Protein 4XI0 (pdb70)

Structure (mmCIF, N/CA/C/O backbone):
data_4XI0
#
_entry.id   4XI0
#
_cell.length_a   151.087
_cell.length_b   151.087
_cell.length_c   204.903
_cell.angle_alpha   90.000
_cell.angle_beta   90.000
_cell.angle_gamma   90.000
#
_symmetry.space_group_name_H-M   'I 4'
#
loop_
_atom_site.group_PDB
_atom_site.id
_atom_site.type_symbol
_atom_site.label_atom_id
_atom_site.label_alt_id
_atom_site.label_comp_id
_atom_site.label_asym_id
_atom_site.label_entity_id
_atom_site.label_seq_id
_atom_site.pdbx_PDB_ins_code
_atom_site.Cartn_x
_atom_site.Cartn_y
_atom_site.Cartn_z
_atom_site.occupancy
_atom_site.B_iso_or_equiv
_atom_site.auth_seq_id
_atom_site.auth_comp_id
_atom_site.auth_asym_id
_atom_site.auth_atom_id
_atom_site.pdbx_PDB_model_num
ATOM 1 N N . ALA A 1 2 ? 48.223 21.702 67.584 1.00 85.79 38 ALA A N 1
ATOM 2 C CA . ALA A 1 2 ? 48.039 22.267 66.228 1.00 86.26 38 ALA A CA 1
ATOM 3 C C . ALA A 1 2 ? 47.009 23.379 66.373 1.00 84.70 38 ALA A C 1
ATOM 4 O O . ALA A 1 2 ? 45.997 23.170 67.020 1.00 84.18 38 ALA A O 1
ATOM 6 N N . MET A 1 3 ? 47.260 24.556 65.786 1.00 83.92 39 MET A N 1
ATOM 7 C CA . MET A 1 3 ? 46.387 25.689 66.016 1.00 81.99 39 MET A CA 1
ATOM 8 C C . MET A 1 3 ? 45.150 25.610 65.130 1.00 81.38 39 MET A C 1
ATOM 9 O O . MET A 1 3 ? 44.006 25.766 65.594 1.00 81.33 39 MET A O 1
ATOM 14 N N . GLY A 1 4 ? 45.323 25.384 63.854 1.00 80.64 40 GLY A N 1
ATOM 15 C CA . GLY A 1 4 ? 44.118 25.333 63.054 1.00 79.61 40 GLY A CA 1
ATOM 16 C C . GLY A 1 4 ? 43.806 26.642 62.368 1.00 77.99 40 GLY A C 1
ATOM 17 O O . GLY A 1 4 ? 44.002 27.736 62.901 1.00 76.11 40 GLY A O 1
ATOM 18 N N . ASP A 1 5 ? 43.331 26.479 61.149 1.00 77.47 41 ASP A N 1
ATOM 19 C CA . ASP A 1 5 ? 43.455 27.519 60.162 1.00 77.85 41 ASP A CA 1
ATOM 20 C C . ASP A 1 5 ? 42.485 28.648 60.401 1.00 74.95 41 ASP A C 1
ATOM 21 O O . ASP A 1 5 ? 42.803 29.827 60.148 1.00 73.92 41 ASP A O 1
ATOM 26 N N . LYS A 1 6 ? 41.306 28.281 60.882 1.00 72.85 42 LYS A N 1
ATOM 27 C CA . LYS A 1 6 ? 40.302 29.280 61.240 1.00 71.48 42 LYS A CA 1
ATOM 28 C C . LYS A 1 6 ? 40.817 30.210 62.355 1.00 68.27 42 LYS A C 1
ATOM 29 O O . LYS A 1 6 ? 40.756 31.451 62.240 1.00 67.64 42 LYS A O 1
ATOM 35 N N . ALA A 1 7 ? 41.344 29.618 63.424 1.00 65.47 43 ALA A N 1
ATOM 36 C CA . ALA A 1 7 ? 42.015 30.421 64.439 1.00 63.16 43 ALA A CA 1
ATOM 37 C C . ALA A 1 7 ? 43.096 31.337 63.861 1.00 61.98 43 ALA A C 1
ATOM 38 O O . ALA A 1 7 ? 43.088 32.529 64.169 1.00 60.21 43 ALA A O 1
ATOM 40 N N . LYS A 1 8 ? 43.984 30.822 63.008 1.00 62.16 44 LYS A N 1
ATOM 41 C CA . LYS A 1 8 ? 45.085 31.639 62.511 1.00 63.23 44 LYS A CA 1
ATOM 42 C C . LYS A 1 8 ? 44.498 32.835 61.787 1.00 62.78 44 LYS A C 1
ATOM 43 O O . LYS A 1 8 ? 44.925 33.992 61.971 1.00 62.44 44 LYS A O 1
ATOM 49 N N . LEU A 1 9 ? 43.462 32.562 61.018 1.00 63.00 45 LEU A N 1
ATOM 50 C CA . LEU A 1 9 ? 42.763 33.598 60.285 1.00 63.49 45 LEU A CA 1
ATOM 51 C C . LEU A 1 9 ? 42.137 34.658 61.142 1.00 62.07 45 LEU A C 1
ATOM 52 O O . LEU A 1 9 ? 42.407 35.856 60.979 1.00 62.43 45 LEU A O 1
ATOM 57 N N . TYR A 1 10 ? 41.235 34.249 62.017 1.00 60.77 46 TYR A N 1
ATOM 58 C CA . TYR A 1 10 ? 40.587 35.227 62.872 1.00 59.92 46 TYR A CA 1
ATOM 59 C C . TYR A 1 10 ? 41.563 35.934 63.803 1.00 58.78 46 TYR A C 1
ATOM 60 O O . TYR A 1 10 ? 41.343 37.091 64.196 1.00 57.13 46 TYR A O 1
ATOM 69 N N . ARG A 1 11 ? 42.658 35.257 64.149 1.00 59.25 47 ARG A N 1
ATOM 70 C CA . ARG A 1 11 ? 43.675 35.922 64.959 1.00 59.54 47 ARG A CA 1
ATOM 71 C C . ARG A 1 11 ? 44.291 37.019 64.163 1.00 60.79 47 ARG A C 1
ATOM 72 O O . ARG A 1 11 ? 44.396 38.124 64.643 1.00 59.36 47 ARG A O 1
ATOM 80 N N . ASN A 1 12 ? 44.634 36.693 62.924 1.00 64.01 48 ASN A N 1
ATOM 81 C CA . ASN A 1 12 ? 45.185 37.662 61.986 1.00 67.06 48 ASN A CA 1
ATOM 82 C C . ASN A 1 12 ? 44.296 38.892 61.797 1.00 66.74 48 ASN A C 1
ATOM 83 O O . ASN A 1 12 ? 44.759 40.021 61.959 1.00 66.58 48 ASN A O 1
ATOM 88 N N . ILE A 1 13 ? 43.033 38.668 61.448 1.00 66.93 49 ILE A N 1
ATOM 89 C CA . ILE A 1 13 ? 42.129 39.789 61.241 1.00 67.17 49 ILE A CA 1
ATOM 90 C C . ILE A 1 13 ? 41.987 40.579 62.506 1.00 66.94 49 ILE A C 1
ATOM 91 O O . ILE A 1 13 ? 41.919 41.805 62.450 1.00 67.13 49 ILE A O 1
ATOM 96 N N . SER A 1 14 ? 41.953 39.900 63.642 1.00 67.25 50 SER A N 1
ATOM 97 C CA . SER A 1 14 ? 41.804 40.599 64.906 1.00 68.01 50 SER A CA 1
ATOM 98 C C . SER A 1 14 ? 42.931 41.553 65.111 1.00 69.81 50 SER A C 1
ATOM 99 O O . SER A 1 14 ? 42.743 42.654 65.543 1.00 69.06 50 SER A O 1
ATOM 102 N N . GLN A 1 15 ? 44.128 41.088 64.823 1.00 73.10 51 GLN A N 1
ATOM 103 C CA . GLN A 1 15 ? 45.286 41.890 65.038 1.00 75.93 51 GLN A CA 1
ATOM 104 C C . GLN A 1 15 ? 45.253 43.146 64.199 1.00 79.11 51 GLN A C 1
ATOM 105 O O . GLN A 1 15 ? 45.481 44.231 64.750 1.00 79.24 51 GLN A O 1
ATOM 111 N N . ARG A 1 16 ? 44.964 43.005 62.900 1.00 82.97 52 ARG A N 1
ATOM 112 C CA . ARG A 1 16 ? 44.720 44.145 62.048 1.00 86.74 52 ARG A CA 1
ATOM 113 C C . ARG A 1 16 ? 43.764 45.133 62.659 1.00 86.74 52 ARG A C 1
ATOM 114 O O . ARG A 1 16 ? 44.103 46.304 62.813 1.00 87.77 52 ARG A O 1
ATOM 122 N N . CYS A 1 17 ? 42.576 44.704 63.031 1.00 86.72 53 CYS A N 1
ATOM 123 C CA . CYS A 1 17 ? 41.645 45.657 63.622 1.00 86.99 53 CYS A CA 1
ATOM 124 C C . CYS A 1 17 ? 42.216 46.403 64.842 1.00 88.29 53 CYS A C 1
ATOM 125 O O . CYS A 1 17 ? 42.020 47.592 64.955 1.00 88.33 53 CYS A O 1
ATOM 128 N N . LEU A 1 18 ? 42.900 45.704 65.752 1.00 90.52 54 LEU A N 1
ATOM 129 C CA . LEU A 1 18 ? 43.486 46.338 66.944 1.00 92.07 54 LEU A CA 1
ATOM 130 C C . LEU A 1 18 ? 44.610 47.320 66.561 1.00 96.59 54 LEU A C 1
ATOM 131 O O . LEU A 1 18 ? 44.739 48.371 67.199 1.00 96.45 54 LEU A O 1
ATOM 136 N N . ARG A 1 19 ? 45.403 46.989 65.535 1.00 101.82 55 ARG A N 1
ATOM 137 C CA . ARG A 1 19 ? 46.476 47.881 65.072 1.00 107.20 55 ARG A CA 1
ATOM 138 C C . ARG A 1 19 ? 45.953 49.161 64.431 1.00 108.78 55 ARG A C 1
ATOM 139 O O . ARG A 1 19 ? 46.416 50.238 64.793 1.00 109.48 55 ARG A O 1
ATOM 147 N N . ARG A 1 20 ? 45.012 49.040 63.486 1.00 110.43 56 ARG A N 1
ATOM 148 C CA . ARG A 1 20 ? 44.231 50.192 62.982 1.00 111.82 56 ARG A CA 1
ATOM 149 C C . ARG A 1 20 ? 43.293 50.845 64.060 1.00 109.29 56 ARG A C 1
ATOM 150 O O . ARG A 1 20 ? 42.417 51.634 63.731 1.00 109.31 56 ARG A O 1
ATOM 158 N N . GLY A 1 21 ? 43.479 50.515 65.338 1.00 106.76 57 GLY A N 1
ATOM 159 C CA . GLY A 1 21 ? 42.749 51.149 66.423 1.00 104.80 57 GLY A CA 1
ATOM 160 C C . GLY A 1 21 ? 41.224 51.137 66.407 1.00 103.58 57 GLY A C 1
ATOM 161 O O . GLY A 1 21 ? 40.618 52.079 66.912 1.00 103.59 57 GLY A O 1
ATOM 162 N N . SER A 1 22 ? 40.586 50.083 65.874 1.00 102.26 58 SER A N 1
ATOM 163 C CA . SER A 1 22 ? 39.105 49.879 66.023 1.00 100.87 58 SER A CA 1
ATOM 164 C C . SER A 1 22 ? 38.741 48.581 66.783 1.00 98.32 58 SER A C 1
ATOM 165 O O . SER A 1 22 ? 38.433 47.549 66.205 1.00 97.36 58 SER A O 1
ATOM 168 N N . PRO A 1 23 ? 38.802 48.659 68.105 1.00 96.15 59 PRO A N 1
ATOM 169 C CA . PRO A 1 23 ? 38.437 47.620 69.014 1.00 95.07 59 PRO A CA 1
ATOM 170 C C . PRO A 1 23 ? 37.105 47.019 68.767 1.00 95.49 59 PRO A C 1
ATOM 171 O O . PRO A 1 23 ? 36.977 45.818 68.851 1.00 95.20 59 PRO A O 1
ATOM 175 N N . GLU A 1 24 ? 36.104 47.836 68.493 1.00 96.75 60 GLU A N 1
ATOM 176 C CA . GLU A 1 24 ? 34.746 47.315 68.409 1.00 97.76 60 GLU A CA 1
ATOM 177 C C . GLU A 1 24 ? 34.604 46.243 67.350 1.00 95.90 60 GLU A C 1
ATOM 178 O O . GLU A 1 24 ? 33.841 45.300 67.512 1.00 94.81 60 GLU A O 1
ATOM 184 N N . GLU A 1 25 ? 35.351 46.403 66.267 1.00 94.57 61 GLU A N 1
ATOM 185 C CA . GLU A 1 25 ? 35.348 45.435 65.180 1.00 94.04 61 GLU A CA 1
ATOM 186 C C . GLU A 1 25 ? 36.167 44.213 65.551 1.00 88.56 61 GLU A C 1
ATOM 187 O O . GLU A 1 25 ? 35.853 43.108 65.132 1.00 88.08 61 GLU A O 1
ATOM 193 N N . ALA A 1 26 ? 37.255 44.420 66.283 1.00 82.52 62 ALA A N 1
ATOM 194 C CA . ALA A 1 26 ? 38.151 43.341 66.601 1.00 77.99 62 ALA A CA 1
ATOM 195 C C . ALA A 1 26 ? 37.420 42.339 67.462 1.00 74.54 62 ALA A C 1
ATOM 196 O O . ALA A 1 26 ? 37.523 41.141 67.293 1.00 73.69 62 ALA A O 1
ATOM 198 N N . LEU A 1 27 ? 36.654 42.835 68.395 1.00 71.23 63 LEU A N 1
ATOM 199 C CA . LEU A 1 27 ? 35.851 41.975 69.207 1.00 69.59 63 LEU A CA 1
ATOM 200 C C . LEU A 1 27 ? 35.094 40.930 68.468 1.00 69.73 63 LEU A C 1
ATOM 201 O O . LEU A 1 27 ? 35.009 39.817 68.887 1.00 69.66 63 LEU A O 1
ATOM 206 N N . ARG A 1 28 ? 34.477 41.299 67.372 1.00 70.63 64 ARG A N 1
ATOM 207 C CA . ARG A 1 28 ? 33.656 40.356 66.631 1.00 71.63 64 ARG A CA 1
ATOM 208 C C . ARG A 1 28 ? 34.526 39.183 66.154 1.00 68.91 64 ARG A C 1
ATOM 209 O O . ARG A 1 28 ? 34.099 38.033 66.184 1.00 68.39 64 ARG A O 1
ATOM 217 N N . TYR A 1 29 ? 35.758 39.474 65.758 1.00 66.47 65 TYR A N 1
ATOM 218 C CA . TYR A 1 29 ? 36.653 38.441 65.311 1.00 65.54 65 TYR A CA 1
ATOM 219 C C . TYR A 1 29 ? 37.323 37.667 66.472 1.00 64.24 65 TYR A C 1
ATOM 220 O O . TYR A 1 29 ? 37.692 36.509 66.318 1.00 64.03 65 TYR A O 1
ATOM 229 N N . LEU A 1 30 ? 37.538 38.305 67.612 1.00 62.48 66 LEU A N 1
ATOM 230 C CA . LEU A 1 30 ? 38.122 37.614 68.718 1.00 60.98 66 LEU A CA 1
ATOM 231 C C . LEU A 1 30 ? 37.125 36.577 69.132 1.00 62.26 66 LEU A C 1
ATOM 232 O O . LEU A 1 30 ? 37.494 35.442 69.344 1.00 62.33 66 LEU A O 1
ATOM 237 N N . LYS A 1 31 ? 35.848 36.929 69.206 1.00 63.90 67 LYS A N 1
ATOM 238 C CA . LYS A 1 31 ? 34.794 35.938 69.494 1.00 65.82 67 LYS A CA 1
ATOM 239 C C . LYS A 1 31 ? 34.969 34.725 68.667 1.00 64.48 67 LYS A C 1
ATOM 240 O O . LYS A 1 31 ? 34.794 33.659 69.147 1.00 64.74 67 LYS A O 1
ATOM 246 N N . GLU A 1 32 ? 35.303 34.886 67.406 1.00 63.59 68 GLU A N 1
ATOM 247 C CA . GLU A 1 32 ? 35.377 33.769 66.526 1.00 63.25 68 GLU A CA 1
ATOM 248 C C . GLU A 1 32 ? 36.587 32.958 66.779 1.00 61.99 68 GLU A C 1
ATOM 249 O O . GLU A 1 32 ? 36.520 31.757 66.752 1.00 61.91 68 GLU A O 1
ATOM 255 N N . TRP A 1 33 ? 37.712 33.614 67.008 1.00 60.52 69 TRP A N 1
ATOM 256 C CA . TRP A 1 33 ? 38.925 32.924 67.403 1.00 60.05 69 TRP A CA 1
ATOM 257 C C . TRP A 1 33 ? 38.662 32.097 68.639 1.00 60.64 69 TRP A C 1
ATOM 258 O O . TRP A 1 33 ? 39.028 30.932 68.710 1.00 60.07 69 TRP A O 1
ATOM 269 N N . ALA A 1 34 ? 38.003 32.700 69.615 1.00 61.75 70 ALA A N 1
ATOM 270 C CA . ALA A 1 34 ? 37.572 31.929 70.790 1.00 63.34 70 ALA A CA 1
ATOM 271 C C . ALA A 1 34 ? 36.665 30.754 70.401 1.00 65.90 70 ALA A C 1
ATOM 272 O O . ALA A 1 34 ? 36.828 29.654 70.919 1.00 66.06 70 ALA A O 1
ATOM 274 N N . ARG A 1 35 ? 35.715 30.956 69.501 1.00 69.23 71 ARG A N 1
ATOM 275 C CA . ARG A 1 35 ? 34.837 29.841 69.172 1.00 72.87 71 ARG A CA 1
ATOM 276 C C . ARG A 1 35 ? 35.655 28.637 68.746 1.00 75.03 71 ARG A C 1
ATOM 277 O O . ARG A 1 35 ? 35.347 27.530 69.143 1.00 75.52 71 ARG A O 1
ATOM 285 N N . HIS A 1 36 ? 36.707 28.867 67.970 1.00 77.30 72 HIS A N 1
ATOM 286 C CA . HIS A 1 36 ? 37.434 27.800 67.340 1.00 80.02 72 HIS A CA 1
ATOM 287 C C . HIS A 1 36 ? 38.655 27.284 68.105 1.00 82.17 72 HIS A C 1
ATOM 288 O O . HIS A 1 36 ? 39.135 26.203 67.821 1.00 83.79 72 HIS A O 1
ATOM 295 N N . GLU A 1 37 ? 39.194 28.059 69.026 1.00 83.77 73 GLU A N 1
ATOM 296 C CA . GLU A 1 37 ? 40.143 27.537 69.988 1.00 85.87 73 GLU A CA 1
ATOM 297 C C . GLU A 1 37 ? 39.548 27.800 71.374 1.00 86.66 73 GLU A C 1
ATOM 298 O O . GLU A 1 37 ? 39.991 28.665 72.151 1.00 85.44 73 GLU A O 1
ATOM 304 N N . LYS A 1 38 ? 38.500 27.055 71.661 1.00 89.45 74 LYS A N 1
ATOM 305 C CA . LYS A 1 38 ? 37.831 27.163 72.940 1.00 91.97 74 LYS A CA 1
ATOM 306 C C . LYS A 1 38 ? 38.835 26.602 73.923 1.00 90.06 74 LYS A C 1
ATOM 307 O O . LYS A 1 38 ? 39.646 25.780 73.535 1.00 91.04 74 LYS A O 1
ATOM 313 N N . ASN A 1 39 ? 38.870 27.099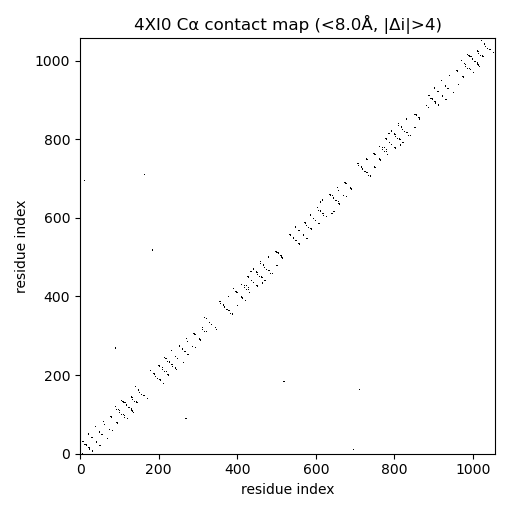 75.148 1.00 87.26 75 ASN A N 1
ATOM 314 C CA . ASN A 1 39 ? 39.946 26.713 76.076 1.00 86.24 75 ASN A CA 1
ATOM 315 C C . ASN A 1 39 ? 41.345 27.352 75.881 1.00 82.29 75 ASN A C 1
ATOM 316 O O . ASN A 1 39 ? 42.190 27.185 76.722 1.00 82.60 75 ASN A O 1
ATOM 321 N N . ASP A 1 40 ? 41.589 28.094 74.807 1.00 77.82 76 ASP A N 1
ATOM 322 C CA . ASP A 1 40 ? 42.821 28.888 74.669 1.00 74.20 76 ASP A CA 1
ATOM 323 C C . ASP A 1 40 ? 42.530 30.210 75.342 1.00 69.24 76 ASP A C 1
ATOM 324 O O . ASP A 1 40 ? 41.463 30.799 75.136 1.00 69.05 76 ASP A O 1
ATOM 329 N N . PRO A 1 41 ? 43.427 30.657 76.200 1.00 63.94 77 PRO A N 1
ATOM 330 C CA . PRO A 1 41 ? 43.161 31.868 76.908 1.00 60.36 77 PRO A CA 1
ATOM 331 C C . PRO A 1 41 ? 43.503 33.090 76.145 1.00 58.29 77 PRO A C 1
ATOM 332 O O . PRO A 1 41 ? 42.982 34.145 76.498 1.00 58.14 77 PRO A O 1
ATOM 336 N N . GLU A 1 42 ? 44.369 33.012 75.128 1.00 55.78 78 GLU A N 1
ATOM 337 C CA . GLU A 1 42 ? 44.783 34.271 74.476 1.00 53.43 78 GLU A CA 1
ATOM 338 C C . GLU A 1 42 ? 43.606 35.152 73.877 1.00 51.68 78 GLU A C 1
ATOM 339 O O . GLU A 1 42 ? 43.509 36.354 74.125 1.00 50.99 78 GLU A O 1
ATOM 345 N N . PRO A 1 43 ? 42.693 34.544 73.121 1.00 50.50 79 PRO A N 1
ATOM 346 C CA . PRO A 1 43 ? 41.613 35.330 72.574 1.00 49.15 79 PRO A CA 1
ATOM 347 C C . PRO A 1 43 ? 40.857 36.004 73.677 1.00 48.16 79 PRO A C 1
ATOM 348 O O . PRO A 1 43 ? 40.558 37.212 73.596 1.00 48.59 79 PRO A O 1
ATOM 352 N N . LEU A 1 44 ? 40.517 35.233 74.697 1.00 46.80 80 LEU A N 1
ATOM 353 C CA . LEU A 1 44 ? 39.800 35.845 75.822 1.00 45.66 80 LEU A CA 1
ATOM 354 C C . LEU A 1 44 ? 40.608 37.035 76.380 1.00 44.52 80 LEU A C 1
ATOM 355 O O . LEU A 1 44 ? 40.091 38.114 76.656 1.00 43.96 80 LEU A O 1
ATOM 360 N N . TYR A 1 45 ? 41.905 36.859 76.486 1.00 44.07 81 TYR A N 1
ATOM 361 C CA . TYR A 1 45 ? 42.735 37.898 77.042 1.00 43.40 81 TYR A CA 1
ATOM 362 C C . TYR A 1 45 ? 42.615 39.102 76.163 1.00 44.07 81 TYR A C 1
ATOM 363 O O . TYR A 1 45 ? 42.418 40.215 76.640 1.00 44.18 81 TYR A O 1
ATOM 372 N N . GLN A 1 46 ? 42.693 38.899 74.865 1.00 45.73 82 GLN A N 1
ATOM 373 C CA . GLN A 1 46 ? 42.599 40.056 73.959 1.00 47.17 82 GLN A CA 1
ATOM 374 C C . GLN A 1 46 ? 41.179 40.701 74.044 1.00 47.85 82 GLN A C 1
ATOM 375 O O . GLN A 1 46 ? 41.053 41.960 74.097 1.00 47.88 82 GLN A O 1
ATOM 381 N N . MET A 1 47 ? 40.122 39.878 74.111 1.00 48.54 83 MET A N 1
ATOM 382 C CA . MET A 1 47 ? 38.798 40.462 74.368 1.00 50.01 83 MET A CA 1
ATOM 383 C C . MET A 1 47 ? 38.847 41.425 75.510 1.00 49.35 83 MET A C 1
ATOM 384 O O . MET A 1 47 ? 38.332 42.530 75.461 1.00 49.20 83 MET A O 1
ATOM 389 N N . GLY A 1 48 ? 39.496 40.979 76.560 1.00 49.69 84 GLY A N 1
ATOM 390 C CA . GLY A 1 48 ? 39.585 41.790 77.767 1.00 48.97 84 GLY A CA 1
ATOM 391 C C . GLY A 1 48 ? 40.251 43.099 77.463 1.00 48.50 84 GLY A C 1
ATOM 392 O O . GLY A 1 48 ? 39.742 44.144 77.862 1.00 47.61 84 GLY A O 1
ATOM 393 N N . ILE A 1 49 ? 41.377 43.051 76.738 1.00 48.23 85 ILE A N 1
ATOM 394 C CA . ILE A 1 49 ? 42.033 44.292 76.439 1.00 48.93 85 ILE A CA 1
ATOM 395 C C . ILE A 1 49 ? 41.113 45.201 75.627 1.00 50.36 85 ILE A C 1
ATOM 396 O O . ILE A 1 49 ? 41.033 46.414 75.897 1.00 50.69 85 ILE A O 1
ATOM 401 N N . ALA A 1 50 ? 40.411 44.604 74.658 1.00 51.81 86 ALA A N 1
ATOM 402 C CA . ALA A 1 50 ? 39.466 45.338 73.800 1.00 53.09 86 ALA A CA 1
ATOM 403 C C . ALA A 1 50 ? 38.416 46.008 74.664 1.00 54.43 86 ALA A C 1
ATOM 404 O O . ALA A 1 50 ? 38.264 47.234 74.637 1.00 55.70 86 ALA A O 1
ATOM 406 N N . LEU A 1 51 ? 37.698 45.211 75.436 1.00 55.38 87 LEU A N 1
ATOM 407 C CA . LEU A 1 51 ? 36.624 45.734 76.197 1.00 56.55 87 LEU A CA 1
ATOM 408 C C . LEU A 1 51 ? 37.126 46.896 77.035 1.00 57.89 87 LEU A C 1
ATOM 409 O O . LEU A 1 51 ? 36.460 47.917 77.155 1.00 58.20 87 LEU A O 1
ATOM 414 N N . ALA A 1 52 ? 38.314 46.775 77.611 1.00 59.52 88 ALA A N 1
ATOM 415 C CA . ALA A 1 52 ? 38.807 47.849 78.485 1.00 60.73 88 ALA A CA 1
ATOM 416 C C . ALA A 1 52 ? 39.016 49.114 77.703 1.00 62.87 88 ALA A C 1
ATOM 417 O O . ALA A 1 52 ? 38.665 50.172 78.168 1.00 63.44 88 ALA A O 1
ATOM 419 N N . ASN A 1 53 ? 39.561 49.008 76.500 1.00 65.63 89 ASN A N 1
ATOM 420 C CA . ASN A 1 53 ? 39.753 50.182 75.676 1.00 68.09 89 ASN A CA 1
ATOM 421 C C . ASN A 1 53 ? 38.425 50.817 75.262 1.00 70.24 89 ASN A C 1
ATOM 422 O O . ASN A 1 53 ? 38.335 52.011 75.181 1.00 70.91 89 ASN A O 1
ATOM 427 N N . LEU A 1 54 ? 37.391 50.035 75.018 1.00 72.27 90 LEU A N 1
ATOM 428 C CA . LEU A 1 54 ? 36.070 50.609 74.798 1.00 74.87 90 LEU A CA 1
ATOM 429 C C . LEU A 1 54 ? 35.414 51.228 76.025 1.00 75.61 90 LEU A C 1
ATOM 430 O O . LEU A 1 54 ? 34.331 51.782 75.923 1.00 76.24 90 LEU A O 1
ATOM 435 N N . GLY A 1 55 ? 36.022 51.093 77.191 1.00 76.16 91 GLY A N 1
ATOM 436 C CA . GLY A 1 55 ? 35.361 51.490 78.419 1.00 76.55 91 GLY A CA 1
ATOM 437 C C . GLY A 1 55 ? 34.234 50.608 78.908 1.00 76.88 91 GLY A C 1
ATOM 438 O O . GLY A 1 55 ? 33.516 51.009 79.784 1.00 76.74 91 GLY A O 1
ATOM 439 N N . ASP A 1 56 ? 34.061 49.421 78.358 1.00 77.86 92 ASP A N 1
ATOM 440 C CA . ASP A 1 56 ? 33.123 48.489 78.937 1.00 79.40 92 ASP A CA 1
ATOM 441 C C . ASP A 1 56 ? 33.803 47.641 80.077 1.00 78.37 92 ASP A C 1
ATOM 442 O O . ASP A 1 56 ? 34.055 46.445 79.970 1.00 77.70 92 ASP A O 1
ATOM 447 N N . TYR A 1 57 ? 34.058 48.305 81.188 1.00 78.05 93 TYR A N 1
ATOM 448 C CA . TYR A 1 57 ? 34.938 47.823 82.209 1.00 77.80 93 TYR A CA 1
ATOM 449 C C . TYR A 1 57 ? 34.429 46.575 82.892 1.00 78.19 93 TYR A C 1
ATOM 450 O O . TYR A 1 57 ? 35.158 45.620 83.088 1.00 77.30 93 TYR A O 1
ATOM 459 N N . GLN A 1 58 ? 33.166 46.568 83.252 1.00 80.14 94 GLN A N 1
ATOM 460 C CA . GLN A 1 58 ? 32.635 45.479 84.045 1.00 81.63 94 GLN A CA 1
ATOM 461 C C . GLN A 1 58 ? 32.698 44.188 83.243 1.00 79.85 94 GLN A C 1
ATOM 462 O O . GLN A 1 58 ? 32.920 43.130 83.785 1.00 79.19 94 GLN A O 1
ATOM 468 N N . ARG A 1 59 ? 32.543 44.290 81.938 1.00 78.86 95 ARG A N 1
ATOM 469 C CA . ARG A 1 59 ? 32.578 43.129 81.092 1.00 78.60 95 ARG A CA 1
ATOM 470 C C . ARG A 1 59 ? 34.025 42.702 80.849 1.00 72.71 95 ARG A C 1
ATOM 471 O O . ARG A 1 59 ? 34.292 41.539 80.698 1.00 72.57 95 ARG A O 1
ATOM 479 N N . ALA A 1 60 ? 34.965 43.629 80.852 1.00 66.74 96 ALA A N 1
ATOM 480 C CA . ALA A 1 60 ? 36.400 43.278 80.819 1.00 62.17 96 ALA A CA 1
ATOM 481 C C . ALA A 1 60 ? 36.771 42.482 82.041 1.00 59.15 96 ALA A C 1
ATOM 482 O O . ALA A 1 60 ? 37.362 41.449 81.923 1.00 58.13 96 ALA A O 1
ATOM 484 N N . VAL A 1 61 ? 36.394 42.936 83.228 1.00 56.88 97 VAL A N 1
ATOM 485 C CA . VAL A 1 61 ? 36.638 42.144 84.398 1.00 55.40 97 VAL A CA 1
ATOM 486 C C . VAL A 1 61 ? 36.101 40.755 84.175 1.00 56.35 97 VAL A C 1
ATOM 487 O O . VAL A 1 61 ? 36.813 39.776 84.457 1.00 57.02 97 VAL A O 1
ATOM 491 N N . THR A 1 62 ? 34.891 40.609 83.658 1.00 56.62 98 THR A N 1
ATOM 492 C CA . THR A 1 62 ? 34.362 39.267 83.541 1.00 57.66 98 THR A CA 1
ATOM 493 C C . THR A 1 62 ? 35.224 38.385 82.661 1.00 55.85 98 THR A C 1
ATOM 494 O O . THR A 1 62 ? 35.459 37.221 82.988 1.00 56.59 98 THR A O 1
ATOM 498 N N . VAL A 1 63 ? 35.680 38.931 81.548 1.00 53.60 99 VAL A N 1
ATOM 499 C CA . VAL A 1 63 ? 36.486 38.164 80.608 1.00 52.21 99 VAL A CA 1
ATOM 500 C C . VAL A 1 63 ? 37.851 37.850 81.196 1.00 51.14 99 VAL A C 1
ATOM 501 O O . VAL A 1 63 ? 38.361 36.767 81.033 1.00 50.61 99 VAL A O 1
ATOM 505 N N . PHE A 1 64 ? 38.455 38.798 81.898 1.00 49.97 100 PHE A N 1
ATOM 506 C CA . PHE A 1 64 ? 39.706 38.476 82.551 1.00 49.24 100 PHE A CA 1
ATOM 507 C C . PHE A 1 64 ? 39.548 37.361 83.549 1.00 50.59 100 PHE A C 1
ATOM 508 O O . PHE A 1 64 ? 40.459 36.537 83.665 1.00 50.02 100 PHE A O 1
ATOM 516 N N . ASP A 1 65 ? 38.400 37.303 84.235 1.00 51.95 101 ASP A N 1
ATOM 517 C CA . ASP A 1 65 ? 38.130 36.149 85.082 1.00 54.08 101 ASP A CA 1
ATOM 518 C C . ASP A 1 65 ? 38.055 34.854 84.297 1.00 54.15 101 ASP A C 1
ATOM 519 O O . ASP A 1 65 ? 38.599 33.881 84.742 1.00 53.92 101 ASP A O 1
ATOM 524 N N . LYS A 1 66 ? 37.451 34.855 83.118 1.00 54.50 102 LYS A N 1
ATOM 525 C CA . LYS A 1 66 ? 37.437 33.679 82.328 1.00 56.22 102 LYS A CA 1
ATOM 526 C C . LYS A 1 66 ? 38.894 33.285 82.058 1.00 54.99 102 LYS A C 1
ATOM 527 O O . LYS A 1 66 ? 39.239 32.111 82.065 1.00 56.02 102 LYS A O 1
ATOM 533 N N . VAL A 1 67 ? 39.764 34.241 81.816 1.00 53.03 103 VAL A N 1
ATOM 534 C CA . VAL A 1 67 ? 41.112 33.892 81.477 1.00 52.82 103 VAL A CA 1
ATOM 535 C C . VAL A 1 67 ? 41.832 33.349 82.693 1.00 53.11 103 VAL A C 1
ATOM 536 O O . VAL A 1 67 ? 42.461 32.334 82.590 1.00 53.93 103 VAL A O 1
ATOM 540 N N . LEU A 1 68 ? 41.677 33.951 83.855 1.00 53.28 104 LEU A N 1
ATOM 541 C CA . LEU A 1 68 ? 42.237 33.381 85.066 1.00 54.54 104 LEU A CA 1
ATOM 542 C C . LEU A 1 68 ? 41.610 32.060 85.519 1.00 57.76 104 LEU A C 1
ATOM 543 O O . LEU A 1 68 ? 42.137 31.425 86.379 1.00 58.10 104 LEU A O 1
ATOM 548 N N . LYS A 1 69 ? 40.457 31.660 85.019 1.00 61.70 105 LYS A N 1
ATOM 549 C CA . LYS A 1 69 ? 39.936 30.339 85.378 1.00 65.86 105 LYS A CA 1
ATOM 550 C C . LYS A 1 69 ? 40.780 29.315 84.614 1.00 64.43 105 LYS A C 1
ATOM 551 O O . LYS A 1 69 ? 41.062 28.247 85.102 1.00 65.18 105 LYS A O 1
ATOM 557 N N . LEU A 1 70 ? 41.190 29.662 83.413 1.00 62.67 106 LEU A N 1
ATOM 558 C CA . LEU A 1 70 ? 42.021 28.778 82.612 1.00 61.94 106 LEU A CA 1
ATOM 559 C C . LEU A 1 70 ? 43.543 28.831 82.951 1.00 61.15 106 LEU A C 1
ATOM 560 O O . LEU A 1 70 ? 44.279 27.864 82.710 1.00 61.56 106 LEU A O 1
ATOM 565 N N . ARG A 1 71 ? 44.023 29.961 83.453 1.00 58.87 107 ARG A N 1
ATOM 566 C CA . ARG A 1 71 ? 45.401 30.082 83.887 1.00 58.11 107 ARG A CA 1
ATOM 567 C C . ARG A 1 71 ? 45.448 30.922 85.155 1.00 58.10 107 ARG A C 1
ATOM 568 O O . ARG A 1 71 ? 45.521 32.132 85.137 1.00 56.11 107 ARG A O 1
ATOM 576 N N . PRO A 1 72 ? 45.354 30.282 86.290 1.00 59.25 108 PRO A N 1
ATOM 577 C CA . PRO A 1 72 ? 45.222 31.078 87.476 1.00 58.95 108 PRO A CA 1
ATOM 578 C C . PRO A 1 72 ? 46.397 31.991 87.737 1.00 58.71 108 PRO A C 1
ATOM 579 O O . PRO A 1 72 ? 46.216 32.923 88.464 1.00 58.71 108 PRO A O 1
ATOM 583 N N . ASN A 1 73 ? 47.594 31.740 87.206 1.00 58.86 109 ASN A N 1
ATOM 584 C CA . ASN A 1 73 ? 48.700 32.687 87.465 1.00 58.25 109 ASN A CA 1
ATOM 585 C C . ASN A 1 73 ? 49.036 33.620 86.297 1.00 55.87 109 ASN A C 1
ATOM 586 O O . ASN A 1 73 ? 50.158 34.153 86.210 1.00 55.72 109 ASN A O 1
ATOM 591 N N . HIS A 1 74 ? 48.069 33.803 85.401 1.00 53.30 110 HIS A N 1
ATOM 592 C CA . HIS A 1 74 ? 48.247 34.569 84.210 1.00 50.63 110 HIS A CA 1
ATOM 593 C C . HIS A 1 74 ? 48.592 35.973 84.683 1.00 49.78 110 HIS A C 1
ATOM 594 O O . HIS A 1 74 ? 47.794 36.736 85.201 1.00 49.02 110 HIS A O 1
ATOM 601 N N . PHE A 1 75 ? 49.847 36.289 84.527 1.00 50.14 111 PHE A N 1
ATOM 602 C CA . PHE A 1 75 ? 50.380 37.498 85.103 1.00 50.44 111 PHE A CA 1
ATOM 603 C C . PHE A 1 75 ? 49.668 38.725 84.561 1.00 48.87 111 PHE A C 1
ATOM 604 O O . PHE A 1 75 ? 49.213 39.578 85.346 1.00 48.17 111 PHE A O 1
ATOM 612 N N . MET A 1 76 ? 49.576 38.797 83.227 1.00 47.83 112 MET A N 1
ATOM 613 C CA . MET A 1 76 ? 49.038 39.986 82.597 1.00 46.83 112 MET A CA 1
ATOM 614 C C . MET A 1 76 ? 47.572 40.118 82.798 1.00 45.46 112 MET A C 1
ATOM 615 O O . MET A 1 76 ? 47.083 41.228 82.986 1.00 45.10 112 MET A O 1
ATOM 620 N N . ALA A 1 77 ? 46.847 38.997 82.777 1.00 44.91 113 ALA A N 1
ATOM 621 C CA . ALA A 1 77 ? 45.414 39.057 83.055 1.00 44.20 113 ALA A CA 1
ATOM 622 C C . ALA A 1 77 ? 45.233 39.741 84.431 1.00 43.98 113 ALA A C 1
ATOM 623 O O . ALA A 1 77 ? 44.434 40.684 84.578 1.00 43.97 113 ALA A O 1
ATOM 625 N N . SER A 1 78 ? 46.017 39.351 85.425 1.00 43.84 114 SER A N 1
ATOM 626 C CA . SER A 1 78 ? 45.824 39.981 86.704 1.00 44.28 114 SER A CA 1
ATOM 627 C C . SER A 1 78 ? 46.120 41.435 86.644 1.00 43.68 114 SER A C 1
ATOM 628 O O . SER A 1 78 ? 45.333 42.236 87.062 1.00 42.69 114 SER A O 1
ATOM 631 N N . TYR A 1 79 ? 47.282 41.772 86.122 1.00 44.83 115 TYR A N 1
ATOM 632 C CA . TYR A 1 79 ? 47.657 43.172 85.999 1.00 45.26 115 TYR A CA 1
ATOM 633 C C . TYR A 1 79 ? 46.510 43.981 85.397 1.00 44.82 115 TYR A C 1
ATOM 634 O O . TYR A 1 79 ? 46.069 44.975 85.941 1.00 44.17 115 TYR A O 1
ATOM 643 N N . ARG A 1 80 ? 45.998 43.528 84.272 1.00 44.86 116 ARG A N 1
ATOM 644 C CA . ARG A 1 80 ? 44.957 44.306 83.629 1.00 45.37 116 ARG A CA 1
ATOM 645 C C . ARG A 1 80 ? 43.640 44.364 84.400 1.00 44.55 116 ARG A C 1
ATOM 646 O O . ARG A 1 80 ? 43.037 45.412 84.427 1.00 44.43 116 ARG A O 1
ATOM 654 N N . LYS A 1 81 ? 43.240 43.249 85.021 1.00 44.05 117 LYS A N 1
ATOM 655 C CA . LYS A 1 81 ? 42.070 43.223 85.833 1.00 44.06 117 LYS A CA 1
ATOM 656 C C . LYS A 1 81 ? 42.234 44.181 86.951 1.00 43.40 117 LYS A C 1
ATOM 657 O O . LYS A 1 81 ? 41.330 44.914 87.251 1.00 44.38 117 LYS A O 1
ATOM 663 N N . GLY A 1 82 ? 43.392 44.204 87.573 1.00 42.81 118 GLY A N 1
ATOM 664 C CA . GLY A 1 82 ? 43.643 45.101 88.697 1.00 41.98 118 GLY A CA 1
ATOM 665 C C . GLY A 1 82 ? 43.489 46.516 88.259 1.00 41.74 118 GLY A C 1
ATOM 666 O O . GLY A 1 82 ? 42.881 47.319 88.939 1.00 41.38 118 GLY A O 1
ATOM 667 N N . ALA A 1 83 ? 44.018 46.809 87.079 1.00 42.33 119 ALA A N 1
ATOM 668 C CA . ALA A 1 83 ? 43.967 48.160 86.550 1.00 42.66 119 ALA A CA 1
ATOM 669 C C . ALA A 1 83 ? 42.538 48.554 86.286 1.00 44.12 119 ALA A C 1
ATOM 670 O O . ALA A 1 83 ? 42.182 49.703 86.538 1.00 44.19 119 ALA A O 1
ATOM 672 N N . VAL A 1 84 ? 41.698 47.647 85.792 1.00 45.30 120 VAL A N 1
ATOM 673 C CA . VAL A 1 84 ? 40.376 48.122 85.580 1.00 47.23 120 VAL A CA 1
ATOM 674 C C . VAL A 1 84 ? 39.566 48.212 86.902 1.00 48.49 120 VAL A C 1
ATOM 675 O O . VAL A 1 84 ? 38.772 49.155 87.066 1.00 48.76 120 VAL A O 1
ATOM 679 N N . LEU A 1 85 ? 39.782 47.270 87.828 1.00 49.37 121 LEU A N 1
ATOM 680 C CA . LEU A 1 85 ? 39.103 47.333 89.099 1.00 50.10 121 LEU A CA 1
ATOM 681 C C . LEU A 1 85 ? 39.334 48.668 89.698 1.00 51.14 121 LEU A C 1
ATOM 682 O O . LEU A 1 85 ? 38.402 49.291 90.111 1.00 52.04 121 LEU A O 1
ATOM 687 N N . LEU A 1 86 ? 40.554 49.164 89.638 1.00 52.82 122 LEU A N 1
ATOM 688 C CA . LEU A 1 86 ? 40.913 50.510 90.127 1.00 53.77 122 LEU A CA 1
ATOM 689 C C . LEU A 1 86 ? 40.247 51.664 89.348 1.00 55.81 122 LEU A C 1
ATOM 690 O O . LEU A 1 86 ? 39.899 52.651 89.897 1.00 55.80 122 LEU A O 1
ATOM 695 N N . LYS A 1 87 ? 40.076 51.551 88.055 1.00 58.49 123 LYS A N 1
ATOM 696 C CA . LYS A 1 87 ? 39.473 52.650 87.306 1.00 61.30 123 LYS A CA 1
ATOM 697 C C . LYS A 1 87 ? 38.008 52.811 87.699 1.00 60.52 123 LYS A C 1
ATOM 698 O O . LYS A 1 87 ? 37.529 53.909 87.865 1.00 61.80 123 LYS A O 1
ATOM 704 N N . ILE A 1 88 ? 37.314 51.697 87.822 1.00 58.65 124 ILE A N 1
ATOM 705 C CA . ILE A 1 88 ? 35.995 51.610 88.379 1.00 56.33 124 ILE A CA 1
ATOM 706 C C . ILE A 1 88 ? 35.850 51.857 89.962 1.00 60.83 124 ILE A C 1
ATOM 707 O O . ILE A 1 88 ? 34.790 51.710 90.570 1.00 60.78 124 ILE A O 1
ATOM 712 N N . LYS A 1 89 ? 36.912 52.116 90.661 1.00 65.03 125 LYS A N 1
ATOM 713 C CA . LYS A 1 89 ? 36.775 52.418 92.069 1.00 68.89 125 LYS A CA 1
ATOM 714 C C . LYS A 1 89 ? 36.398 51.248 92.979 1.00 68.01 125 LYS A C 1
ATOM 715 O O . LYS A 1 89 ? 36.062 51.460 94.082 1.00 67.66 125 LYS A O 1
ATOM 721 N N . GLN A 1 90 ? 36.553 50.021 92.526 1.00 67.78 126 GLN A N 1
ATOM 722 C CA . GLN A 1 90 ? 36.490 48.856 93.361 1.00 67.87 126 GLN A CA 1
ATOM 723 C C . GLN A 1 90 ? 37.844 48.475 94.017 1.00 65.54 126 GLN A C 1
ATOM 724 O O . GLN A 1 90 ? 38.413 47.443 93.804 1.00 63.41 126 GLN A O 1
ATOM 730 N N . TYR A 1 91 ? 38.284 49.328 94.907 1.00 64.41 127 TYR A N 1
ATOM 731 C CA . TYR A 1 91 ? 39.544 49.229 95.545 1.00 63.57 127 TYR A CA 1
ATOM 732 C C . TYR A 1 91 ? 39.773 47.989 96.366 1.00 64.25 127 TYR A C 1
ATOM 733 O O . TYR A 1 91 ? 40.812 47.421 96.277 1.00 63.63 127 TYR A O 1
ATOM 742 N N . LYS A 1 92 ? 38.835 47.568 97.204 1.00 66.26 128 LYS A N 1
ATOM 743 C CA . LYS A 1 92 ? 39.066 46.415 98.080 1.00 67.76 128 LYS A CA 1
ATOM 744 C C . LYS A 1 92 ? 39.411 45.202 97.215 1.00 66.05 128 LYS A C 1
ATOM 745 O O . LYS A 1 92 ? 40.262 44.438 97.536 1.00 65.72 128 LYS A O 1
ATOM 751 N N . LEU A 1 93 ? 38.732 45.039 96.104 1.00 64.99 129 LEU A N 1
ATOM 752 C CA . LEU A 1 93 ? 38.950 43.882 95.218 1.00 64.00 129 LEU A CA 1
ATOM 753 C C . LEU A 1 93 ? 40.240 44.004 94.434 1.00 60.47 129 LEU A C 1
ATOM 754 O O . LEU A 1 93 ? 40.846 43.033 94.087 1.00 60.35 129 LEU A O 1
ATOM 759 N N . ALA A 1 94 ? 40.631 45.225 94.101 1.00 56.94 130 ALA A N 1
ATOM 760 C CA . ALA A 1 94 ? 41.868 45.489 93.387 1.00 53.91 130 ALA A CA 1
ATOM 761 C C . ALA A 1 94 ? 43.118 45.202 94.224 1.00 52.44 130 ALA A C 1
ATOM 762 O O . ALA A 1 94 ? 44.057 44.728 93.686 1.00 51.83 130 ALA A O 1
ATOM 764 N N . LEU A 1 95 ? 43.107 45.429 95.530 1.00 51.21 131 LEU A N 1
ATOM 765 C CA . LEU A 1 95 ? 44.285 45.201 96.359 1.00 50.64 131 LEU A CA 1
ATOM 766 C C . LEU A 1 95 ? 44.856 43.767 96.314 1.00 50.65 131 LEU A C 1
ATOM 767 O O . LEU A 1 95 ? 45.992 43.566 96.009 1.00 49.44 131 LEU A O 1
ATOM 772 N N . PRO A 1 96 ? 44.057 42.735 96.607 1.00 51.24 132 PRO A N 1
ATOM 773 C CA . PRO A 1 96 ? 44.703 41.436 96.489 1.00 50.64 132 PRO A CA 1
ATOM 774 C C . PRO A 1 96 ? 45.290 41.116 95.109 1.00 48.34 132 PRO A C 1
ATOM 775 O O . PRO A 1 96 ? 46.243 40.344 94.995 1.00 48.63 132 PRO A O 1
ATOM 779 N N . VAL A 1 97 ? 44.648 41.598 94.074 1.00 45.92 133 VAL A N 1
ATOM 780 C CA . VAL A 1 97 ? 45.078 41.319 92.689 1.00 43.97 133 VAL A CA 1
ATOM 781 C C . VAL A 1 97 ? 46.405 42.010 92.362 1.00 43.36 133 VAL A C 1
ATOM 782 O O . VAL A 1 97 ? 47.353 41.371 91.926 1.00 43.51 133 VAL A O 1
ATOM 786 N N . LEU A 1 98 ? 46.468 43.298 92.659 1.00 42.09 134 LEU A N 1
ATOM 787 C CA . LEU A 1 98 ? 47.657 44.098 92.495 1.00 41.70 134 LEU A CA 1
ATOM 788 C C . LEU A 1 98 ? 48.790 43.649 93.371 1.00 44.07 134 LEU A C 1
ATOM 789 O O . LEU A 1 98 ? 49.974 43.655 92.965 1.00 45.22 134 LEU A O 1
ATOM 794 N N . GLU A 1 99 ? 48.462 43.176 94.563 1.00 45.95 135 GLU A N 1
ATOM 795 C CA . GLU A 1 99 ? 49.452 42.689 95.533 1.00 46.74 135 GLU A CA 1
ATOM 796 C C . GLU A 1 99 ? 50.030 41.373 94.958 1.00 45.80 135 GLU A C 1
ATOM 797 O O . GLU A 1 99 ? 51.210 41.066 95.059 1.00 47.03 135 GLU A O 1
ATOM 803 N N . ALA A 1 100 ? 49.245 40.657 94.199 1.00 45.07 136 ALA A N 1
ATOM 804 C CA . ALA A 1 100 ? 49.748 39.469 93.482 1.00 45.12 136 ALA A CA 1
ATOM 805 C C . ALA A 1 100 ? 50.679 39.866 92.333 1.00 45.42 136 ALA A C 1
ATOM 806 O O . ALA A 1 100 ? 51.586 39.146 91.958 1.00 47.12 136 ALA A O 1
ATOM 808 N N . VAL A 1 101 ? 50.377 40.963 91.654 1.00 44.13 137 VAL A N 1
ATOM 809 C CA . VAL A 1 101 ? 51.185 41.350 90.503 1.00 42.99 137 VAL A CA 1
ATOM 810 C C . VAL A 1 101 ? 52.578 41.802 90.940 1.00 43.68 137 VAL A C 1
ATOM 811 O O . VAL A 1 101 ? 53.564 41.342 90.456 1.00 43.50 137 VAL A O 1
ATOM 815 N N . VAL A 1 102 ? 52.598 42.683 91.922 1.00 43.65 138 VAL A N 1
ATOM 816 C CA . VAL A 1 102 ? 53.822 43.089 92.581 1.00 43.82 138 VAL A CA 1
ATOM 817 C C . VAL A 1 102 ? 54.674 41.898 93.083 1.00 44.79 138 VAL A C 1
ATOM 818 O O . VAL A 1 102 ? 55.901 41.940 93.120 1.00 46.28 138 VAL A O 1
ATOM 822 N N . ALA A 1 103 ? 54.016 40.822 93.474 1.00 45.04 139 ALA A N 1
ATOM 823 C CA . ALA A 1 103 ? 54.735 39.676 94.010 1.00 45.11 139 ALA A CA 1
ATOM 824 C C . ALA A 1 103 ? 55.405 38.913 92.898 1.00 45.21 139 ALA A C 1
ATOM 825 O O . ALA A 1 103 ? 56.435 38.343 93.118 1.00 46.58 139 ALA A O 1
ATOM 827 N N . ALA A 1 104 ? 54.787 38.916 91.719 1.00 44.40 140 ALA A N 1
ATOM 828 C CA . ALA A 1 104 ? 55.325 38.328 90.489 1.00 44.47 140 ALA A CA 1
ATOM 829 C C . ALA A 1 104 ? 56.329 39.237 89.724 1.00 45.11 140 ALA A C 1
ATOM 830 O O . ALA A 1 104 ? 57.194 38.724 89.067 1.00 46.28 140 ALA A O 1
ATOM 832 N N . ALA A 1 105 ? 56.198 40.566 89.827 1.00 44.68 141 ALA A N 1
ATOM 833 C CA . ALA A 1 105 ? 56.977 41.515 89.116 1.00 45.02 141 ALA A CA 1
ATOM 834 C C . ALA A 1 105 ? 57.352 42.617 90.073 1.00 45.99 141 ALA A C 1
ATOM 835 O O . ALA A 1 105 ? 56.971 43.765 89.907 1.00 46.17 141 ALA A O 1
ATOM 837 N N . PRO A 1 106 ? 58.166 42.290 91.045 1.00 47.38 142 PRO A N 1
ATOM 838 C CA . PRO A 1 106 ? 58.584 43.258 92.043 1.00 48.48 142 PRO A CA 1
ATOM 839 C C . PRO A 1 106 ? 59.453 44.369 91.630 1.00 49.44 142 PRO A C 1
ATOM 840 O O . PRO A 1 106 ? 59.741 45.187 92.493 1.00 49.94 142 PRO A O 1
ATOM 844 N N . ALA A 1 107 ? 59.895 44.419 90.379 1.00 50.75 143 ALA A N 1
ATOM 845 C CA . ALA A 1 107 ? 60.623 45.601 89.965 1.00 51.79 143 ALA A CA 1
ATOM 846 C C . ALA A 1 107 ? 59.792 46.511 89.074 1.00 51.57 143 ALA A C 1
ATOM 847 O O . ALA A 1 107 ? 60.324 47.420 88.452 1.00 54.68 143 ALA A O 1
ATOM 849 N N . ASP A 1 108 ? 58.493 46.355 89.071 1.00 49.28 144 ASP A N 1
ATOM 850 C CA . ASP A 1 108 ? 57.681 47.055 88.142 1.00 48.31 144 ASP A CA 1
ATOM 851 C C . ASP A 1 108 ? 56.944 48.253 88.842 1.00 47.06 144 ASP A C 1
ATOM 852 O O . ASP A 1 108 ? 55.931 48.103 89.578 1.00 46.20 144 ASP A O 1
ATOM 857 N N . ALA A 1 109 ? 57.462 49.440 88.572 1.00 46.03 145 ALA A N 1
ATOM 858 C CA . ALA A 1 109 ? 57.014 50.648 89.174 1.00 44.63 145 ALA A CA 1
ATOM 859 C C . ALA A 1 109 ? 55.555 50.861 88.914 1.00 44.15 145 ALA A C 1
ATOM 860 O O . ALA A 1 109 ? 54.833 51.334 89.815 1.00 44.79 145 ALA A O 1
ATOM 862 N N . ARG A 1 110 ? 55.090 50.547 87.719 1.00 43.63 146 ARG A N 1
ATOM 863 C CA . ARG A 1 110 ? 53.719 50.856 87.404 1.00 43.81 146 ARG A CA 1
ATOM 864 C C . ARG A 1 110 ? 52.796 50.039 88.323 1.00 41.87 146 ARG A C 1
ATOM 865 O O . ARG A 1 110 ? 51.843 50.572 88.908 1.00 41.81 146 ARG A O 1
ATOM 873 N N . ALA A 1 111 ? 53.100 48.765 88.501 1.00 40.55 147 ALA A N 1
ATOM 874 C CA . ALA A 1 111 ? 52.333 47.959 89.424 1.00 39.29 147 ALA A CA 1
ATOM 875 C C . ALA A 1 111 ? 52.329 48.640 90.799 1.00 38.86 147 ALA A C 1
ATOM 876 O O . ALA A 1 111 ? 51.249 48.829 91.392 1.00 38.38 147 ALA A O 1
ATOM 878 N N . TYR A 1 112 ? 53.490 49.015 91.335 1.00 38.67 148 TYR A N 1
ATOM 879 C CA . TYR A 1 112 ? 53.425 49.587 92.648 1.00 38.89 148 TYR A CA 1
ATOM 880 C C . TYR A 1 112 ? 52.603 50.855 92.647 1.00 38.63 148 TYR A C 1
ATOM 881 O O . TYR A 1 112 ? 51.918 51.154 93.597 1.00 38.79 148 TYR A O 1
ATOM 890 N N . TYR A 1 113 ? 52.608 51.576 91.568 1.00 38.68 149 TYR A N 1
ATOM 891 C CA . TYR A 1 113 ? 51.797 52.807 91.520 1.00 38.91 149 TYR A CA 1
ATOM 892 C C . TYR A 1 113 ? 50.332 52.481 91.543 1.00 38.22 149 TYR A C 1
ATOM 893 O O . TYR A 1 113 ? 49.581 52.998 92.332 1.00 38.94 149 TYR A O 1
ATOM 902 N N . LEU A 1 114 ? 49.895 51.597 90.697 1.00 37.72 150 LEU A N 1
ATOM 903 C CA . LEU A 1 114 ? 48.507 51.133 90.818 1.00 37.12 150 LEU A CA 1
ATOM 904 C C . LEU A 1 114 ? 48.197 50.691 92.246 1.00 37.24 150 LEU A C 1
ATOM 905 O O . LEU A 1 114 ? 47.168 51.058 92.774 1.00 37.23 150 LEU A O 1
ATOM 910 N N . LEU A 1 115 ? 49.076 49.904 92.879 1.00 37.86 151 LEU A N 1
ATOM 911 C CA . LEU A 1 115 ? 48.773 49.390 94.211 1.00 37.36 151 LEU A CA 1
ATOM 912 C C . LEU A 1 115 ? 48.602 50.567 95.139 1.00 38.34 151 LEU A C 1
ATOM 913 O O . LEU A 1 115 ? 47.714 50.595 95.914 1.00 38.47 151 LEU A O 1
ATOM 918 N N . GLY A 1 116 ? 49.470 51.562 95.057 1.00 40.01 152 GLY A N 1
ATOM 919 C CA . GLY A 1 116 ? 49.400 52.706 95.942 1.00 40.12 152 GLY A CA 1
ATOM 920 C C . GLY A 1 116 ? 48.107 53.416 95.741 1.00 41.14 152 GLY A C 1
ATOM 921 O O . GLY A 1 116 ? 47.534 53.851 96.674 1.00 40.95 152 GLY A O 1
ATOM 922 N N . LEU A 1 117 ? 47.645 53.571 94.508 1.00 42.91 153 LEU A N 1
ATOM 923 C CA . LEU A 1 117 ? 46.381 54.247 94.258 1.00 43.79 153 LEU A CA 1
ATOM 924 C C . LEU A 1 117 ? 45.241 53.449 94.842 1.00 45.75 153 LEU A C 1
ATOM 925 O O . LEU A 1 117 ? 44.303 54.064 95.387 1.00 46.98 153 LEU A O 1
ATOM 930 N N . ALA A 1 118 ? 45.299 52.107 94.749 1.00 47.01 154 ALA A N 1
ATOM 931 C CA . ALA A 1 118 ? 44.306 51.247 95.379 1.00 47.96 154 ALA A CA 1
ATOM 932 C C . ALA A 1 118 ? 44.286 51.435 96.886 1.00 48.82 154 ALA A C 1
ATOM 933 O O . ALA A 1 118 ? 43.268 51.683 97.416 1.00 48.62 154 ALA A O 1
ATOM 935 N N . TYR A 1 119 ? 45.398 51.313 97.582 1.00 50.88 155 TYR A N 1
ATOM 936 C CA . TYR A 1 119 ? 45.398 51.543 99.003 1.00 52.34 155 TYR A CA 1
ATOM 937 C C . TYR A 1 119 ? 44.818 52.890 99.343 1.00 54.09 155 TYR A C 1
ATOM 938 O O . TYR A 1 119 ? 44.010 52.997 100.223 1.00 54.39 155 TYR A O 1
ATOM 947 N N . ASP A 1 120 ? 45.214 53.926 98.651 1.00 56.38 156 ASP A N 1
ATOM 948 C CA . ASP A 1 120 ? 44.693 55.250 98.891 1.00 58.64 156 ASP A CA 1
ATOM 949 C C . ASP A 1 120 ? 43.181 55.359 98.705 1.00 59.47 156 ASP A C 1
ATOM 950 O O . ASP A 1 120 ? 42.514 56.009 99.437 1.00 58.25 156 ASP A O 1
ATOM 955 N N . GLY A 1 121 ? 42.642 54.722 97.701 1.00 61.78 157 GLY A N 1
ATOM 956 C CA . GLY A 1 121 ? 41.209 54.636 97.583 1.00 64.17 157 GLY A CA 1
ATOM 957 C C . GLY A 1 121 ? 40.529 53.938 98.740 1.00 66.15 157 GLY A C 1
ATOM 958 O O . GLY A 1 121 ? 39.499 54.344 99.113 1.00 66.33 157 GLY A O 1
ATOM 959 N N . ASP A 1 122 ? 41.115 52.895 99.301 1.00 68.70 158 ASP A N 1
ATOM 960 C CA . ASP A 1 122 ? 40.542 52.202 100.426 1.00 71.45 158 ASP A CA 1
ATOM 961 C C . ASP A 1 122 ? 40.804 52.866 101.789 1.00 73.03 158 ASP A C 1
ATOM 962 O O . ASP A 1 122 ? 40.499 52.323 102.811 1.00 73.11 158 ASP A O 1
ATOM 967 N N . GLU A 1 123 ? 41.339 54.057 101.785 1.00 75.32 159 GLU A N 1
ATOM 968 C CA . GLU A 1 123 ? 41.608 54.791 102.972 1.00 77.64 159 GLU A CA 1
ATOM 969 C C . GLU A 1 123 ? 42.653 54.197 103.858 1.00 74.46 159 GLU A C 1
ATOM 970 O O . GLU A 1 123 ? 42.709 54.466 105.036 1.00 74.57 159 GLU A O 1
ATOM 976 N N . GLN A 1 124 ? 43.553 53.443 103.260 1.00 71.58 160 GLN A N 1
ATOM 977 C CA . GLN A 1 124 ? 44.723 53.013 103.939 1.00 69.24 160 GLN A CA 1
ATOM 978 C C . GLN A 1 124 ? 45.897 53.856 103.517 1.00 68.20 160 GLN A C 1
ATOM 979 O O . GLN A 1 124 ? 46.718 53.439 102.796 1.00 67.18 160 GLN A O 1
ATOM 985 N N . LEU A 1 125 ? 45.985 55.051 104.025 1.00 67.71 161 LEU A N 1
ATOM 986 C CA . LEU A 1 125 ? 46.912 55.985 103.509 1.00 67.80 161 LEU A CA 1
ATOM 987 C C . LEU A 1 125 ? 48.380 55.640 103.688 1.00 67.39 161 LEU A C 1
ATOM 988 O O . LEU A 1 125 ? 49.157 55.821 102.781 1.00 66.72 161 LEU A O 1
ATOM 993 N N . GLU A 1 126 ? 48.795 55.126 104.830 1.00 67.62 162 GLU A N 1
ATOM 994 C CA . GLU A 1 126 ? 50.224 54.844 105.031 1.00 67.83 162 GLU A CA 1
ATOM 995 C C . GLU A 1 126 ? 50.692 53.749 104.156 1.00 64.69 162 GLU A C 1
ATOM 996 O O . GLU A 1 126 ? 51.814 53.747 103.732 1.00 65.03 162 GLU A O 1
ATOM 1002 N N . LYS A 1 127 ? 49.812 52.832 103.840 1.00 61.45 163 LYS A N 1
ATOM 1003 C CA . LYS A 1 127 ? 50.130 51.775 102.907 1.00 59.74 163 LYS A CA 1
ATOM 1004 C C . LYS A 1 127 ? 50.226 52.234 101.465 1.00 56.76 163 LYS A C 1
ATOM 1005 O O . LYS A 1 127 ? 51.043 51.744 100.740 1.00 56.04 163 LYS A O 1
ATOM 1011 N N . GLY A 1 128 ? 49.381 53.170 101.061 1.00 53.93 164 GLY A N 1
ATOM 1012 C CA . GLY A 1 128 ? 49.524 53.835 99.803 1.00 52.46 164 GLY A CA 1
ATOM 1013 C C . GLY A 1 128 ? 50.822 54.615 99.629 1.00 51.50 164 GLY A C 1
ATOM 1014 O O . GLY A 1 128 ? 51.402 54.581 98.579 1.00 51.43 164 GLY A O 1
ATOM 1015 N N . ILE A 1 129 ? 51.264 55.332 100.648 1.00 49.80 165 ILE A N 1
ATOM 1016 C CA . ILE A 1 129 ? 52.562 55.993 100.604 1.00 49.64 165 ILE A CA 1
ATOM 1017 C C . ILE A 1 129 ? 53.711 54.977 100.476 1.00 50.39 165 ILE A C 1
ATOM 1018 O O . ILE A 1 129 ? 54.645 55.176 99.724 1.00 50.70 165 ILE A O 1
ATOM 1023 N N . GLU A 1 130 ? 53.623 53.854 101.188 1.00 50.40 166 GLU A N 1
ATOM 1024 C CA . GLU A 1 130 ? 54.673 52.839 101.140 1.00 51.01 166 GLU A CA 1
ATOM 1025 C C . GLU A 1 130 ? 54.766 52.295 99.719 1.00 47.62 166 GLU A C 1
ATOM 1026 O O . GLU A 1 130 ? 55.827 52.164 99.168 1.00 48.24 166 GLU A O 1
ATOM 1032 N N . ALA A 1 131 ? 53.648 52.069 99.067 1.00 44.16 167 ALA A N 1
ATOM 1033 C CA . ALA A 1 131 ? 53.665 51.540 97.695 1.00 42.28 167 ALA A CA 1
ATOM 1034 C C . ALA A 1 131 ? 54.188 52.589 96.711 1.00 42.18 167 ALA A C 1
ATOM 1035 O O . ALA A 1 131 ? 54.971 52.268 95.830 1.00 42.40 167 ALA A O 1
ATOM 1037 N N . MET A 1 132 ? 53.711 53.837 96.839 1.00 41.05 168 MET A N 1
ATOM 1038 C CA . MET A 1 132 ? 53.975 54.831 95.852 1.00 41.25 168 MET A CA 1
ATOM 1039 C C . MET A 1 132 ? 55.425 55.200 95.940 1.00 43.16 168 MET A C 1
ATOM 1040 O O . MET A 1 132 ? 56.055 55.472 94.923 1.00 44.42 168 MET A O 1
ATOM 1045 N N . GLN A 1 133 ? 55.959 55.192 97.159 1.00 43.70 169 GLN A N 1
ATOM 1046 C CA . GLN A 1 133 ? 57.362 55.400 97.367 1.00 44.37 169 GLN A CA 1
ATOM 1047 C C . GLN A 1 133 ? 58.190 54.302 96.718 1.00 44.75 169 GLN A C 1
ATOM 1048 O O . GLN A 1 133 ? 59.261 54.580 96.241 1.00 46.38 169 GLN A O 1
ATOM 1054 N N . LYS A 1 134 ? 57.726 53.071 96.706 1.00 44.33 170 LYS A N 1
ATOM 1055 C CA . LYS A 1 134 ? 58.444 52.026 95.983 1.00 45.83 170 LYS A CA 1
ATOM 1056 C C . LYS A 1 134 ? 58.471 52.375 94.515 1.00 44.64 170 LYS A C 1
ATOM 1057 O O . LYS A 1 134 ? 59.514 52.202 93.825 1.00 44.41 170 LYS A O 1
ATOM 1063 N N . ALA A 1 135 ? 57.328 52.855 94.025 1.00 42.26 171 ALA A N 1
ATOM 1064 C CA . ALA A 1 135 ? 57.269 53.160 92.607 1.00 42.40 171 ALA A CA 1
ATOM 1065 C C . ALA A 1 135 ? 58.284 54.284 92.295 1.00 43.85 171 ALA A C 1
ATOM 1066 O O . ALA A 1 135 ? 59.041 54.153 91.352 1.00 44.17 171 ALA A O 1
ATOM 1068 N N . VAL A 1 136 ? 58.334 55.328 93.118 1.00 44.62 172 VAL A N 1
ATOM 1069 C CA . VAL A 1 136 ? 59.263 56.388 92.920 1.00 47.23 172 VAL A CA 1
ATOM 1070 C C . VAL A 1 136 ? 60.662 55.846 92.929 1.00 49.35 172 VAL A C 1
ATOM 1071 O O . VAL A 1 136 ? 61.470 56.225 92.085 1.00 50.93 172 VAL A O 1
ATOM 1075 N N . ASP A 1 137 ? 60.964 54.977 93.875 1.00 50.70 173 ASP A N 1
ATOM 1076 C CA . ASP A 1 137 ? 62.318 54.466 93.989 1.00 52.83 173 ASP A CA 1
ATOM 1077 C C . ASP A 1 137 ? 62.645 53.619 92.786 1.00 53.62 173 ASP A C 1
ATOM 1078 O O . ASP A 1 137 ? 63.716 53.658 92.331 1.00 55.64 173 ASP A O 1
ATOM 1083 N N . LEU A 1 138 ? 61.711 52.878 92.241 1.00 54.10 174 LEU A N 1
ATOM 1084 C CA . LEU A 1 138 ? 61.989 52.036 91.107 1.00 55.03 174 LEU A CA 1
ATOM 1085 C C . LEU A 1 138 ? 62.098 52.807 89.831 1.00 57.78 174 LEU A C 1
ATOM 1086 O O . LEU A 1 138 ? 62.680 52.341 88.896 1.00 58.77 174 LEU A O 1
ATOM 1091 N N . ASP A 1 139 ? 61.515 53.996 89.764 1.00 60.50 175 ASP A N 1
ATOM 1092 C CA . ASP A 1 139 ? 61.549 54.838 88.542 1.00 62.39 175 ASP A CA 1
ATOM 1093 C C . ASP A 1 139 ? 61.487 56.311 88.891 1.00 64.06 175 ASP A C 1
ATOM 1094 O O . ASP A 1 139 ? 60.468 56.938 88.737 1.00 62.48 175 ASP A O 1
ATOM 1099 N N . PRO A 1 140 ? 62.612 56.878 89.316 1.00 67.92 176 PRO A N 1
ATOM 1100 C CA . PRO A 1 140 ? 62.600 58.233 89.862 1.00 70.05 176 PRO A CA 1
ATOM 1101 C C . PRO A 1 140 ? 62.319 59.359 88.869 1.00 72.17 176 PRO A C 1
ATOM 1102 O O . PRO A 1 140 ? 61.970 60.441 89.276 1.00 71.48 176 PRO A O 1
ATOM 1106 N N . GLU A 1 141 ? 62.465 59.085 87.591 1.00 75.40 177 GLU A N 1
ATOM 1107 C CA . GLU A 1 141 ? 62.213 60.072 86.564 1.00 78.73 177 GLU A CA 1
ATOM 1108 C C . GLU A 1 141 ? 60.735 60.351 86.362 1.00 76.14 177 GLU A C 1
ATOM 1109 O O . GLU A 1 141 ? 60.382 61.309 85.713 1.00 77.34 177 GLU A O 1
ATOM 1115 N N . GLU A 1 142 ? 59.854 59.498 86.862 1.00 73.41 178 GLU A N 1
ATOM 1116 C CA . GLU A 1 142 ? 58.443 59.610 86.514 1.00 71.16 178 GLU A CA 1
ATOM 1117 C C . GLU A 1 142 ? 57.701 60.632 87.384 1.00 69.51 178 GLU A C 1
ATOM 1118 O O . GLU A 1 142 ? 57.563 60.454 88.571 1.00 67.99 178 GLU A O 1
ATOM 1124 N N . ILE A 1 143 ? 57.212 61.690 86.759 1.00 69.08 179 ILE A N 1
ATOM 1125 C CA . ILE A 1 143 ? 56.570 62.808 87.478 1.00 68.87 179 ILE A CA 1
ATOM 1126 C C . ILE A 1 143 ? 55.339 62.316 88.253 1.00 64.99 179 ILE A C 1
ATOM 1127 O O . ILE A 1 143 ? 55.105 62.669 89.397 1.00 63.32 179 ILE A O 1
ATOM 1132 N N . LYS A 1 144 ? 54.535 61.515 87.568 1.00 62.17 180 LYS A N 1
ATOM 1133 C CA . LYS A 1 144 ? 53.262 61.013 88.083 1.00 59.56 180 LYS A CA 1
ATOM 1134 C C . LYS A 1 144 ? 53.409 60.496 89.537 1.00 56.48 180 LYS A C 1
ATOM 1135 O O . LYS A 1 144 ? 52.544 60.738 90.356 1.00 54.96 180 LYS A O 1
ATOM 1141 N N . TYR A 1 145 ? 54.499 59.771 89.824 1.00 54.16 181 TYR A N 1
ATOM 1142 C CA . TYR A 1 145 ? 54.688 59.167 91.112 1.00 51.82 181 TYR A CA 1
ATOM 1143 C C . TYR A 1 145 ? 55.039 60.126 92.185 1.00 52.48 181 TYR A C 1
ATOM 1144 O O . TYR A 1 145 ? 54.477 60.050 93.251 1.00 52.92 181 TYR A O 1
ATOM 1153 N N . HIS A 1 146 ? 55.907 61.072 91.914 1.00 54.00 182 HIS A N 1
ATOM 1154 C CA . HIS A 1 146 ? 56.178 62.180 92.872 1.00 55.13 182 HIS A CA 1
ATOM 1155 C C . HIS A 1 146 ? 54.932 63.033 93.192 1.00 55.29 182 HIS A C 1
ATOM 1156 O O . HIS A 1 146 ? 54.712 63.475 94.296 1.00 53.94 182 HIS A O 1
ATOM 1163 N N . GLN A 1 147 ? 54.145 63.244 92.172 1.00 57.27 183 GLN A N 1
ATOM 1164 C CA . GLN A 1 147 ? 52.949 64.005 92.249 1.00 59.06 183 GLN A CA 1
ATOM 1165 C C . GLN A 1 147 ? 51.984 63.309 93.211 1.00 56.49 183 GLN A C 1
ATOM 1166 O O . GLN A 1 147 ? 51.592 63.884 94.180 1.00 55.25 183 GLN A O 1
ATOM 1172 N N . HIS A 1 148 ? 51.645 62.051 92.998 1.00 54.90 184 HIS A N 1
ATOM 1173 C CA . HIS A 1 148 ? 50.760 61.369 93.956 1.00 53.82 184 HIS A CA 1
ATOM 1174 C C . HIS A 1 148 ? 51.338 61.294 95.371 1.00 53.00 184 HIS A C 1
ATOM 1175 O O . HIS A 1 148 ? 50.621 61.515 96.332 1.00 52.20 184 HIS A O 1
ATOM 1182 N N . LEU A 1 149 ? 52.636 61.017 95.514 1.00 52.59 185 LEU A N 1
ATOM 1183 C CA . LEU A 1 149 ? 53.231 61.099 96.832 1.00 52.05 185 LEU A CA 1
ATOM 1184 C C . LEU A 1 149 ? 52.922 62.419 97.439 1.00 54.57 185 LEU A C 1
ATOM 1185 O O . LEU A 1 149 ? 52.619 62.450 98.593 1.00 55.34 185 LEU A O 1
ATOM 1190 N N . GLY A 1 150 ? 53.032 63.515 96.675 1.00 57.69 186 GLY A N 1
ATOM 1191 C CA . GLY A 1 150 ? 52.724 64.825 97.156 1.00 59.35 186 GLY A CA 1
ATOM 1192 C C . GLY A 1 150 ? 51.330 64.890 97.680 1.00 60.52 186 GLY A C 1
ATOM 1193 O O . GLY A 1 150 ? 51.124 65.234 98.796 1.00 60.15 186 GLY A O 1
ATOM 1194 N N . PHE A 1 151 ? 50.365 64.535 96.864 1.00 63.16 187 PHE A N 1
ATOM 1195 C CA . PHE A 1 151 ? 48.982 64.659 97.258 1.00 65.98 187 PHE A CA 1
ATOM 1196 C C . PHE A 1 151 ? 48.629 63.726 98.384 1.00 65.49 187 PHE A C 1
ATOM 1197 O O . PHE A 1 151 ? 47.706 63.997 99.151 1.00 65.90 187 PHE A O 1
ATOM 1205 N N . MET A 1 152 ? 49.346 62.623 98.501 1.00 65.60 188 MET A N 1
ATOM 1206 C CA . MET A 1 152 ? 49.081 61.700 99.597 1.00 65.06 188 MET A CA 1
ATOM 1207 C C . MET A 1 152 ? 49.558 62.283 100.907 1.00 66.42 188 MET A C 1
ATOM 1208 O O . MET A 1 152 ? 48.896 62.159 101.927 1.00 66.20 188 MET A O 1
ATOM 1213 N N . ASN A 1 153 ? 50.691 62.951 100.887 1.00 68.76 189 ASN A N 1
ATOM 1214 C CA . ASN A 1 153 ? 51.100 63.734 102.050 1.00 70.80 189 ASN A CA 1
ATOM 1215 C C . ASN A 1 153 ? 50.132 64.919 102.357 1.00 73.69 189 ASN A C 1
ATOM 1216 O O . ASN A 1 153 ? 49.846 65.214 103.518 1.00 73.11 189 ASN A O 1
ATOM 1221 N N . VAL A 1 154 ? 49.586 65.562 101.326 1.00 77.66 190 VAL A N 1
ATOM 1222 C CA . VAL A 1 154 ? 48.605 66.612 101.578 1.00 81.18 190 VAL A CA 1
ATOM 1223 C C . VAL A 1 154 ? 47.448 66.054 102.416 1.00 84.38 190 VAL A C 1
ATOM 1224 O O . VAL A 1 154 ? 47.026 66.683 103.372 1.00 85.11 190 VAL A O 1
ATOM 1228 N N . ARG A 1 155 ? 46.933 64.877 102.071 1.00 88.10 191 ARG A N 1
ATOM 1229 C CA . ARG A 1 155 ? 45.812 64.328 102.824 1.00 91.56 191 ARG A CA 1
ATOM 1230 C C . ARG A 1 155 ? 46.146 63.902 104.229 1.00 91.60 191 ARG A C 1
ATOM 1231 O O . ARG A 1 155 ? 45.292 63.821 105.064 1.00 91.28 191 ARG A O 1
ATOM 1239 N N . LYS A 1 156 ? 47.417 63.686 104.473 1.00 92.90 192 LYS A N 1
ATOM 1240 C CA . LYS A 1 156 ? 47.918 63.352 105.790 1.00 93.45 192 LYS A CA 1
ATOM 1241 C C . LYS A 1 156 ? 48.073 64.631 106.631 1.00 96.04 192 LYS A C 1
ATOM 1242 O O . LYS A 1 156 ? 48.464 64.578 107.790 1.00 96.06 192 LYS A O 1
ATOM 1248 N N . ASP A 1 157 ? 47.798 65.778 106.020 1.00 98.96 193 ASP A N 1
ATOM 1249 C CA . ASP A 1 157 ? 48.027 67.090 106.630 1.00 101.75 193 ASP A CA 1
ATOM 1250 C C . ASP A 1 157 ? 49.506 67.392 106.953 1.00 100.91 193 ASP A C 1
ATOM 1251 O O . ASP A 1 157 ? 49.788 68.238 107.812 1.00 101.71 193 ASP A O 1
ATOM 1256 N N . ASP A 1 158 ? 50.430 66.738 106.234 1.00 99.44 194 ASP A N 1
ATOM 1257 C CA . ASP A 1 158 ? 51.863 67.045 106.308 1.00 98.62 194 ASP A CA 1
ATOM 1258 C C . ASP A 1 158 ? 52.295 67.820 105.057 1.00 98.56 194 ASP A C 1
ATOM 1259 O O . ASP A 1 158 ? 52.847 67.268 104.097 1.00 97.83 194 ASP A O 1
ATOM 1264 N N . HIS A 1 159 ? 52.050 69.123 105.104 1.00 98.71 195 HIS A N 1
ATOM 1265 C CA . HIS A 1 159 ? 52.284 69.982 103.971 1.00 99.25 195 HIS A CA 1
ATOM 1266 C C . HIS A 1 159 ? 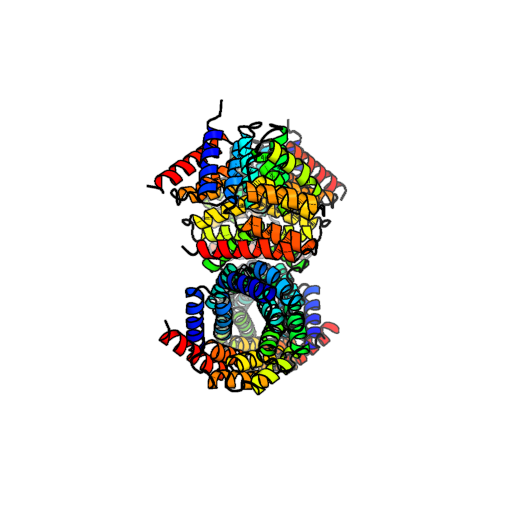53.773 70.242 103.741 1.00 99.08 195 HIS A C 1
ATOM 1267 O O . HIS A 1 159 ? 54.161 70.606 102.627 1.00 99.17 195 HIS A O 1
ATOM 1274 N N . LYS A 1 160 ? 54.609 70.040 104.762 1.00 98.19 196 LYS A N 1
ATOM 1275 C CA . LYS A 1 160 ? 56.038 70.227 104.586 1.00 98.72 196 LYS A CA 1
ATOM 1276 C C . LYS A 1 160 ? 56.585 69.244 103.560 1.00 95.38 196 LYS A C 1
ATOM 1277 O O . LYS A 1 160 ? 57.282 69.649 102.609 1.00 95.65 196 LYS A O 1
ATOM 1283 N N . THR A 1 161 ? 56.251 67.965 103.736 1.00 91.16 197 THR A N 1
ATOM 1284 C CA . THR A 1 161 ? 56.782 66.902 102.859 1.00 88.40 197 THR A CA 1
ATOM 1285 C C . THR A 1 161 ? 56.132 66.947 101.475 1.00 86.18 197 THR A C 1
ATOM 1286 O O . THR A 1 161 ? 56.787 66.758 100.460 1.00 85.27 197 THR A O 1
ATOM 1290 N N . ALA A 1 162 ? 54.846 67.258 101.450 1.00 84.22 198 ALA A N 1
ATOM 1291 C CA . ALA A 1 162 ? 54.143 67.449 100.182 1.00 83.76 198 ALA A CA 1
ATOM 1292 C C . ALA A 1 162 ? 54.898 68.413 99.277 1.00 84.43 198 ALA A C 1
ATOM 1293 O O . ALA A 1 162 ? 55.143 68.106 98.120 1.00 84.32 198 ALA A O 1
ATOM 1295 N N . ALA A 1 163 ? 55.295 69.561 99.824 1.00 85.31 199 ALA A N 1
ATOM 1296 C CA . ALA A 1 163 ? 56.013 70.560 99.067 1.00 86.15 199 ALA A CA 1
ATOM 1297 C C . ALA A 1 163 ? 57.364 70.033 98.592 1.00 86.57 199 ALA A C 1
ATOM 1298 O O . ALA A 1 163 ? 57.783 70.377 97.480 1.00 86.99 199 ALA A O 1
ATOM 1300 N N . GLU A 1 164 ? 58.034 69.195 99.400 1.00 85.87 200 GLU A N 1
ATOM 1301 C CA . GLU A 1 164 ? 59.320 68.608 98.968 1.00 86.66 200 GLU A CA 1
ATOM 1302 C C . GLU A 1 164 ? 59.136 67.699 97.756 1.00 83.95 200 GLU A C 1
ATOM 1303 O O . GLU A 1 164 ? 59.990 67.651 96.867 1.00 84.10 200 GLU A O 1
ATOM 1309 N N . HIS A 1 165 ? 58.033 66.954 97.757 1.00 80.27 201 HIS A N 1
ATOM 1310 C CA . HIS A 1 165 ? 57.708 66.119 96.640 1.00 78.13 201 HIS A CA 1
ATOM 1311 C C . HIS A 1 165 ? 57.339 66.929 95.456 1.00 78.01 201 HIS A C 1
ATOM 1312 O O . HIS A 1 165 ? 57.730 66.606 94.369 1.00 77.22 201 HIS A O 1
ATOM 1319 N N . PHE A 1 166 ? 56.582 67.986 95.659 1.00 78.61 202 PHE A N 1
ATOM 1320 C CA . PHE A 1 166 ? 56.205 68.842 94.547 1.00 79.77 202 PHE A CA 1
ATOM 1321 C C . PHE A 1 166 ? 57.344 69.691 94.003 1.00 82.73 202 PHE A C 1
ATOM 1322 O O . PHE A 1 166 ? 57.414 69.849 92.809 1.00 82.62 202 PHE A O 1
ATOM 1330 N N . THR A 1 167 ? 58.240 70.202 94.849 1.00 85.71 203 THR A N 1
ATOM 1331 C CA . THR A 1 167 ? 59.378 70.948 94.328 1.00 89.74 203 THR A CA 1
ATOM 1332 C C . THR A 1 167 ? 60.128 70.047 93.384 1.00 90.21 203 THR A C 1
ATOM 1333 O O . THR A 1 167 ? 60.645 70.521 92.383 1.00 91.63 203 THR A O 1
ATOM 1337 N N . LYS A 1 168 ? 60.151 68.751 93.669 1.00 89.92 204 LYS A N 1
ATOM 1338 C CA . LYS A 1 168 ? 60.737 67.794 92.755 1.00 90.55 204 LYS A CA 1
ATOM 1339 C C . LYS A 1 168 ? 59.867 67.568 91.550 1.00 90.36 204 LYS A C 1
ATOM 1340 O O . LYS A 1 168 ? 60.380 67.275 90.504 1.00 89.98 204 LYS A O 1
ATOM 1346 N N . VAL A 1 169 ? 58.557 67.680 91.679 1.00 91.18 205 VAL A N 1
ATOM 1347 C CA . VAL A 1 169 ? 57.707 67.602 90.507 1.00 92.90 205 VAL A CA 1
ATOM 1348 C C . VAL A 1 169 ? 58.094 68.682 89.548 1.00 98.21 205 VAL A C 1
ATOM 1349 O O . VAL A 1 169 ? 58.228 68.440 88.373 1.00 98.51 205 VAL A O 1
ATOM 1353 N N . MET A 1 170 ? 58.307 69.878 90.064 1.00 104.01 206 MET A N 1
ATOM 1354 C CA . MET A 1 170 ? 58.662 71.012 89.241 1.00 109.54 206 MET A CA 1
ATOM 1355 C C . MET A 1 170 ? 60.064 70.886 88.643 1.00 111.67 206 MET A C 1
ATOM 1356 O O . MET A 1 170 ? 60.206 71.097 87.454 1.00 112.89 206 MET A O 1
ATOM 1361 N N . GLU A 1 171 ? 61.077 70.518 89.422 1.00 113.16 207 GLU A N 1
ATOM 1362 C CA . GLU A 1 171 ? 62.412 70.305 88.868 1.00 115.80 207 GLU A CA 1
ATOM 1363 C C . GLU A 1 171 ? 62.396 69.356 87.686 1.00 115.45 207 GLU A C 1
ATOM 1364 O O . GLU A 1 171 ? 63.127 69.539 86.736 1.00 116.76 207 GLU A O 1
ATOM 1370 N N . LEU A 1 172 ? 61.566 68.329 87.757 1.00 114.28 208 LEU A N 1
ATOM 1371 C CA . LEU A 1 172 ? 61.419 67.365 86.674 1.00 113.99 208 LEU A CA 1
ATOM 1372 C C . LEU A 1 172 ? 60.688 67.959 85.460 1.00 116.31 208 LEU A C 1
ATOM 1373 O O . LEU A 1 172 ? 61.104 67.708 84.344 1.00 117.11 208 LEU A O 1
ATOM 1378 N N . GLU A 1 173 ? 59.602 68.711 85.661 1.00 118.51 209 GLU A N 1
ATOM 1379 C CA . GLU A 1 173 ? 58.835 69.312 84.535 1.00 121.47 209 GLU A CA 1
ATOM 1380 C C . GLU A 1 173 ? 59.670 70.309 83.748 1.00 124.75 209 GLU A C 1
ATOM 1381 O O . GLU A 1 173 ? 59.475 70.474 82.537 1.00 125.44 209 GLU A O 1
ATOM 1387 N N . ARG A 1 174 ? 60.580 70.979 84.458 1.00 127.57 210 ARG A N 1
ATOM 1388 C CA . ARG A 1 174 ? 61.500 71.949 83.870 1.00 131.00 210 ARG A CA 1
ATOM 1389 C C . ARG A 1 174 ? 62.530 71.265 82.980 1.00 130.77 210 ARG A C 1
ATOM 1390 O O . ARG A 1 174 ? 62.612 71.586 81.802 1.00 132.38 210 ARG A O 1
ATOM 1398 N N . SER A 1 175 ? 63.286 70.309 83.519 1.00 129.07 211 SER A N 1
ATOM 1399 C CA . SER A 1 175 ? 64.299 69.615 82.721 1.00 128.82 211 SER A CA 1
ATOM 1400 C C . SER A 1 175 ? 63.755 68.672 81.633 1.00 127.49 211 SER A C 1
ATOM 1401 O O . SER A 1 175 ? 64.538 68.109 80.881 1.00 128.50 211 SER A O 1
ATOM 1404 N N . GLN A 1 176 ? 62.437 68.514 81.528 1.00 125.31 212 GLN A N 1
ATOM 1405 C CA . GLN A 1 176 ? 61.823 67.791 80.391 1.00 124.13 212 GLN A CA 1
ATOM 1406 C C . GLN A 1 176 ? 61.202 68.768 79.368 1.00 125.87 212 GLN A C 1
ATOM 1407 O O . GLN A 1 176 ? 60.513 68.353 78.433 1.00 125.97 212 GLN A O 1
ATOM 1413 N N . ASP A 1 177 ? 61.526 70.056 79.534 1.00 127.61 213 ASP A N 1
ATOM 1414 C CA . ASP A 1 177 ? 61.384 71.091 78.490 1.00 129.62 213 ASP A CA 1
ATOM 1415 C C . ASP A 1 177 ? 62.740 71.427 77.742 1.00 132.02 213 ASP A C 1
ATOM 1416 O O . ASP A 1 177 ? 62.781 72.338 76.886 1.00 133.64 213 ASP A O 1
ATOM 1421 N N . SER A 1 178 ? 63.831 70.701 78.043 1.00 132.18 214 SER A N 1
ATOM 1422 C CA . SER A 1 178 ? 65.193 71.169 77.697 1.00 133.65 214 SER A CA 1
ATOM 1423 C C . SER A 1 178 ? 66.281 70.215 78.171 1.00 133.37 214 SER A C 1
ATOM 1424 O O . SER A 1 178 ? 66.262 69.049 77.835 1.00 132.24 214 SER A O 1
ATOM 1427 N N . ALA B 1 2 ? 11.406 23.662 83.736 1.00 76.75 38 ALA B N 1
ATOM 1428 C CA . ALA B 1 2 ? 10.927 22.618 84.659 1.00 77.10 38 ALA B CA 1
ATOM 1429 C C . ALA B 1 2 ? 12.166 21.789 85.038 1.00 76.31 38 ALA B C 1
ATOM 1430 O O . ALA B 1 2 ? 13.026 21.526 84.197 1.00 77.12 38 ALA B O 1
ATOM 1432 N N . MET B 1 3 ? 12.285 21.457 86.321 1.00 74.83 39 MET B N 1
ATOM 1433 C CA . MET B 1 3 ? 13.373 20.652 86.788 1.00 73.03 39 MET B CA 1
ATOM 1434 C C . MET B 1 3 ? 12.988 19.232 86.387 1.00 72.85 39 MET B C 1
ATOM 1435 O O . MET B 1 3 ? 11.802 18.877 86.455 1.00 73.09 39 MET B O 1
ATOM 1440 N N . GLY B 1 4 ? 13.985 18.465 85.918 1.00 71.91 40 GLY B N 1
ATOM 1441 C CA . GLY B 1 4 ? 13.780 17.112 85.351 1.00 72.40 40 GLY B CA 1
ATOM 1442 C C . GLY B 1 4 ? 13.836 15.978 86.354 1.00 72.22 40 GLY B C 1
ATOM 1443 O O . GLY B 1 4 ? 14.238 16.192 87.488 1.00 71.64 40 GLY B O 1
ATOM 1444 N N . ASP B 1 5 ? 13.442 14.762 85.969 1.00 72.91 41 ASP B N 1
ATOM 1445 C CA . ASP B 1 5 ? 13.327 13.686 86.967 1.00 73.27 41 ASP B CA 1
ATOM 1446 C C . ASP B 1 5 ? 14.692 13.244 87.514 1.00 70.50 41 ASP B C 1
ATOM 1447 O O . ASP B 1 5 ? 14.825 12.896 88.700 1.00 69.51 41 ASP B O 1
ATOM 1452 N N . LYS B 1 6 ? 15.676 13.237 86.632 1.00 68.29 42 LYS B N 1
ATOM 1453 C CA . LYS B 1 6 ? 17.000 12.890 87.029 1.00 67.24 42 LYS B CA 1
ATOM 1454 C C . LYS B 1 6 ? 17.479 13.870 88.082 1.00 64.26 42 LYS B C 1
ATOM 1455 O O . LYS B 1 6 ? 17.878 13.477 89.165 1.00 64.03 42 LYS B O 1
ATOM 1461 N N . ALA B 1 7 ? 17.391 15.157 87.804 1.00 61.76 43 ALA B N 1
ATOM 1462 C CA . ALA B 1 7 ? 17.729 16.151 88.825 1.00 59.34 43 ALA B CA 1
ATOM 1463 C C . ALA B 1 7 ? 17.009 15.876 90.121 1.00 58.21 43 ALA B C 1
ATOM 1464 O O . ALA B 1 7 ? 17.682 15.832 91.142 1.00 56.39 43 ALA B O 1
ATOM 1466 N N . LYS B 1 8 ? 15.686 15.648 90.092 1.00 58.11 44 LYS B N 1
ATOM 1467 C CA . LYS B 1 8 ? 14.953 15.501 91.335 1.00 59.33 44 LYS B CA 1
ATOM 1468 C C . LYS B 1 8 ? 15.575 14.339 92.151 1.00 58.90 44 LYS B C 1
ATOM 1469 O O . LYS B 1 8 ? 15.768 14.421 93.389 1.00 58.41 44 LYS B O 1
ATOM 1475 N N . LEU B 1 9 ? 15.908 13.280 91.428 1.00 59.10 45 LEU B N 1
ATOM 1476 C CA . LEU B 1 9 ? 16.511 12.085 92.020 1.00 59.61 45 LEU B CA 1
ATOM 1477 C C . LEU B 1 9 ? 17.865 12.331 92.614 1.00 58.19 45 LEU B C 1
ATOM 1478 O O . LEU B 1 9 ? 18.100 12.013 93.750 1.00 58.96 45 LEU B O 1
ATOM 1483 N N . TYR B 1 10 ? 18.797 12.844 91.847 1.00 56.91 46 TYR B N 1
ATOM 1484 C CA . TYR B 1 10 ? 20.094 13.107 92.413 1.00 56.18 46 TYR B CA 1
ATOM 1485 C C . TYR B 1 10 ? 20.081 14.162 93.496 1.00 55.15 46 TYR B C 1
ATOM 1486 O O . TYR B 1 10 ? 20.861 14.113 94.422 1.00 54.09 46 TYR B O 1
ATOM 1495 N N . ARG B 1 11 ? 19.145 15.087 93.438 1.00 55.82 47 ARG B N 1
ATOM 1496 C CA . ARG B 1 11 ? 19.014 16.062 94.510 1.00 56.02 47 ARG B CA 1
ATOM 1497 C C . ARG B 1 11 ? 18.592 15.334 95.744 1.00 57.19 47 ARG B C 1
ATOM 1498 O O . ARG B 1 11 ? 19.169 15.533 96.787 1.00 56.34 47 ARG B O 1
ATOM 1506 N N . ASN B 1 12 ? 17.607 14.466 95.613 1.00 60.03 48 ASN B N 1
ATOM 1507 C CA . ASN B 1 12 ? 17.140 13.680 96.743 1.00 63.21 48 ASN B CA 1
ATOM 1508 C C . ASN B 1 12 ? 18.257 12.853 97.428 1.00 63.10 48 ASN B C 1
ATOM 1509 O O . ASN B 1 12 ? 18.496 12.972 98.641 1.00 62.98 48 ASN B O 1
ATOM 1514 N N . ILE B 1 13 ? 18.952 12.047 96.640 1.00 63.20 49 ILE B N 1
ATOM 1515 C CA . ILE B 1 13 ? 20.030 11.274 97.176 1.00 63.52 49 ILE B CA 1
ATOM 1516 C C . ILE B 1 13 ? 21.069 12.205 97.796 1.00 63.71 49 ILE B C 1
ATOM 1517 O O . ILE B 1 13 ? 21.587 11.903 98.883 1.00 63.79 49 ILE B O 1
ATOM 1522 N N . SER B 1 14 ? 21.376 13.324 97.147 1.00 63.86 50 SER B N 1
ATOM 1523 C CA . SER B 1 14 ? 22.391 14.202 97.696 1.00 64.91 50 SER B CA 1
ATOM 1524 C C . SER B 1 14 ? 22.010 14.689 99.050 1.00 67.13 50 SER B C 1
ATOM 1525 O O . SER B 1 14 ? 22.832 14.804 99.906 1.00 66.74 50 SER B O 1
ATOM 1528 N N . GLN B 1 15 ? 20.747 15.022 99.230 1.00 70.28 51 GLN B N 1
ATOM 1529 C CA . GLN B 1 15 ? 20.292 15.489 100.499 1.00 72.96 51 GLN B CA 1
ATOM 1530 C C . GLN B 1 15 ? 20.454 14.447 101.566 1.00 75.84 51 GLN B C 1
ATOM 1531 O O . GLN B 1 15 ? 20.990 14.765 102.589 1.00 76.28 51 GLN B O 1
ATOM 1537 N N . ARG B 1 16 ? 19.988 13.225 101.342 1.00 79.61 52 ARG B N 1
ATOM 1538 C CA . ARG B 1 16 ? 20.230 12.124 102.273 1.00 83.47 52 ARG B CA 1
ATOM 1539 C C . ARG B 1 16 ? 21.689 12.034 102.714 1.00 83.68 52 ARG B C 1
ATOM 1540 O O . ARG B 1 16 ? 21.976 12.001 103.907 1.00 84.56 52 ARG B O 1
ATOM 1548 N N . CYS B 1 17 ? 22.612 11.973 101.767 1.00 83.69 53 CYS B N 1
ATOM 1549 C CA . CYS B 1 17 ? 23.998 11.864 102.127 1.00 83.96 53 CYS B CA 1
ATOM 1550 C C . CYS B 1 17 ? 24.427 12.999 103.048 1.00 85.56 53 CYS B C 1
ATOM 1551 O O . CYS B 1 17 ? 25.092 12.759 104.016 1.00 86.02 53 CYS B O 1
ATOM 1554 N N . LEU B 1 18 ? 24.057 14.235 102.754 1.00 87.92 54 LEU B N 1
ATOM 1555 C CA . LEU B 1 18 ? 24.451 15.376 103.581 1.00 89.70 54 LEU B CA 1
ATOM 1556 C C . LEU B 1 18 ? 23.825 15.270 104.961 1.00 94.07 54 LEU B C 1
ATOM 1557 O O . LEU B 1 18 ? 24.476 15.594 105.932 1.00 94.24 54 LEU B O 1
ATOM 1562 N N . ARG B 1 19 ? 22.579 14.816 105.050 1.00 99.22 55 ARG B N 1
ATOM 1563 C CA . ARG B 1 19 ? 21.897 14.674 106.348 1.00 104.64 55 ARG B CA 1
ATOM 1564 C C . ARG B 1 19 ? 22.545 13.593 107.225 1.00 106.18 55 ARG B C 1
ATOM 1565 O O . ARG B 1 19 ? 22.839 13.849 108.380 1.00 107.00 55 ARG B O 1
ATOM 1573 N N . ARG B 1 20 ? 22.760 12.395 106.680 1.00 107.66 56 ARG B N 1
ATOM 1574 C CA . ARG B 1 20 ? 23.580 11.372 107.340 1.00 109.01 56 ARG B CA 1
ATOM 1575 C C . ARG B 1 20 ? 25.071 11.792 107.467 1.00 106.76 56 ARG B C 1
ATOM 1576 O O . ARG B 1 20 ? 25.911 10.968 107.767 1.00 106.80 56 ARG B O 1
ATOM 1584 N N . GLY B 1 21 ? 25.397 13.066 107.246 1.00 104.43 57 GLY B N 1
ATOM 1585 C CA . GLY B 1 21 ? 26.752 13.570 107.429 1.00 102.75 57 GLY B CA 1
ATOM 1586 C C . GLY B 1 21 ? 27.910 12.910 106.680 1.00 101.46 57 GLY B C 1
ATOM 1587 O O . GLY B 1 21 ? 29.014 12.885 107.202 1.00 101.65 57 GLY B O 1
ATOM 1588 N N . SER B 1 22 ? 27.712 12.401 105.463 1.00 99.89 58 SER B N 1
ATOM 1589 C CA . SER B 1 22 ? 28.861 11.973 104.609 1.00 98.56 58 SER B CA 1
ATOM 1590 C C . SER B 1 22 ? 28.978 12.770 103.293 1.00 96.02 58 SER B C 1
ATOM 1591 O O . SER B 1 22 ? 28.570 12.324 102.238 1.00 95.01 58 SER B O 1
ATOM 1594 N N . PRO B 1 23 ? 29.555 13.962 103.380 1.00 94.10 59 PRO B N 1
ATOM 1595 C CA . PRO B 1 23 ? 29.865 14.834 102.284 1.00 93.13 59 PRO B CA 1
ATOM 1596 C C . PRO B 1 23 ? 30.537 14.187 101.112 1.00 93.47 59 PRO B C 1
ATOM 1597 O O . PRO B 1 23 ? 30.183 14.473 99.979 1.00 93.05 59 PRO B O 1
ATOM 1601 N N . GLU B 1 24 ? 31.516 13.334 101.365 1.00 94.72 60 GLU B N 1
ATOM 1602 C CA . GLU B 1 24 ? 32.295 12.782 100.269 1.00 95.60 60 GLU B CA 1
ATOM 1603 C C . GLU B 1 24 ? 31.416 12.032 99.269 1.00 93.46 60 GLU B C 1
ATOM 1604 O O . GLU B 1 24 ? 31.625 12.105 98.079 1.00 92.19 60 GLU B O 1
ATOM 1610 N N . GLU B 1 25 ? 30.420 11.324 99.775 1.00 92.06 61 GLU B N 1
ATOM 1611 C CA . GLU B 1 25 ? 29.507 10.590 98.921 1.00 91.35 61 GLU B CA 1
ATOM 1612 C C . GLU B 1 25 ? 28.550 11.515 98.239 1.00 85.86 61 GLU B C 1
ATOM 1613 O O . GLU B 1 25 ? 28.136 11.241 97.134 1.00 85.19 61 GLU B O 1
ATOM 1619 N N . ALA B 1 26 ? 28.155 12.579 98.933 1.00 79.94 62 ALA B N 1
ATOM 1620 C CA . ALA B 1 26 ? 27.169 13.493 98.424 1.00 75.53 62 ALA B CA 1
ATOM 1621 C C . ALA B 1 26 ? 27.708 14.169 97.189 1.00 72.12 62 ALA B C 1
ATOM 1622 O O . ALA B 1 26 ? 27.024 14.288 96.181 1.00 71.26 62 ALA B O 1
ATOM 1624 N N . LEU B 1 27 ? 28.951 14.591 97.251 1.00 68.99 63 LEU B N 1
ATOM 1625 C CA . LEU B 1 27 ? 29.607 15.145 96.093 1.00 67.27 63 LEU B CA 1
ATOM 1626 C C . LEU B 1 27 ? 29.436 14.391 94.800 1.00 67.31 63 LEU B C 1
ATOM 1627 O O . LEU B 1 27 ? 29.278 14.965 93.765 1.00 67.25 63 LEU B O 1
ATOM 1632 N N . ARG B 1 28 ? 29.516 13.085 94.840 1.00 68.01 64 ARG B N 1
ATOM 1633 C CA . ARG B 1 28 ? 29.386 12.295 93.623 1.00 69.00 64 ARG B CA 1
ATOM 1634 C C . ARG B 1 28 ? 28.017 12.511 92.980 1.00 66.06 64 ARG B C 1
ATOM 1635 O O . ARG B 1 28 ? 27.912 12.574 91.749 1.00 65.31 64 ARG B O 1
ATOM 1643 N N . TYR B 1 29 ? 26.992 12.648 93.820 1.00 63.64 65 TYR B N 1
ATOM 1644 C CA . TYR B 1 29 ? 25.612 12.845 93.343 1.00 62.81 65 TYR B CA 1
ATOM 1645 C C . TYR B 1 29 ? 25.281 14.296 93.007 1.00 61.39 65 TYR B C 1
ATOM 1646 O O . TYR B 1 29 ? 24.414 14.553 92.188 1.00 60.85 65 TYR B O 1
ATOM 1655 N N . LEU B 1 30 ? 25.936 15.234 93.676 1.00 59.80 66 LEU B N 1
ATOM 1656 C CA . LEU B 1 30 ? 25.791 16.619 93.326 1.00 58.55 66 LEU B CA 1
ATOM 1657 C C . LEU B 1 30 ? 26.331 16.840 91.913 1.00 59.72 66 LEU B C 1
ATOM 1658 O O . LEU B 1 30 ? 25.686 17.510 91.093 1.00 59.37 66 LEU B O 1
ATOM 1663 N N . LYS B 1 31 ? 27.501 16.273 91.622 1.00 61.25 67 LYS B N 1
ATOM 1664 C CA . LYS B 1 31 ? 28.048 16.288 90.257 1.00 63.26 67 LYS B CA 1
ATOM 1665 C C . LYS B 1 31 ? 27.002 15.881 89.264 1.00 61.89 67 LYS B C 1
ATOM 1666 O O . LYS B 1 31 ? 26.946 16.431 88.192 1.00 61.83 67 LYS B O 1
ATOM 1672 N N . GLU B 1 32 ? 26.188 14.888 89.607 1.00 60.82 68 GLU B N 1
ATOM 1673 C CA . GLU B 1 32 ? 25.213 14.399 88.661 1.00 60.35 68 GLU B CA 1
ATOM 1674 C C . GLU B 1 32 ? 24.077 15.330 88.536 1.00 58.83 68 GLU B C 1
ATOM 1675 O O . GLU B 1 32 ? 23.564 15.518 87.468 1.00 58.70 68 GLU B O 1
ATOM 1681 N N . TRP B 1 33 ? 23.627 15.870 89.644 1.00 57.33 69 TRP B N 1
ATOM 1682 C CA . TRP B 1 33 ? 22.594 16.884 89.591 1.00 56.95 69 TRP B CA 1
ATOM 1683 C C . TRP B 1 33 ? 23.074 18.029 88.741 1.00 57.59 69 TRP B C 1
ATOM 1684 O O . TRP B 1 33 ? 22.373 18.466 87.859 1.00 56.99 69 TRP B O 1
ATOM 1695 N N . ALA B 1 34 ? 24.299 18.479 88.959 1.00 58.77 70 ALA B N 1
ATOM 1696 C CA . ALA B 1 34 ? 24.844 19.519 88.062 1.00 60.41 70 ALA B CA 1
ATOM 1697 C C . ALA B 1 34 ? 24.863 19.043 86.591 1.00 63.09 70 ALA B C 1
ATOM 1698 O O . ALA B 1 34 ? 24.506 19.780 85.719 1.00 63.51 70 ALA B O 1
ATOM 1700 N N . ARG B 1 35 ? 25.238 17.810 86.293 1.00 66.62 71 ARG B N 1
ATOM 1701 C CA . ARG B 1 35 ? 25.287 17.407 84.888 1.00 69.81 71 ARG B CA 1
ATOM 1702 C C . ARG B 1 35 ? 23.945 17.632 84.220 1.00 71.76 71 ARG B C 1
ATOM 1703 O O . ARG B 1 35 ? 23.883 18.027 83.091 1.00 72.06 71 ARG B O 1
ATOM 1711 N N . HIS B 1 36 ? 22.867 17.381 84.932 1.00 74.17 72 HIS B N 1
ATOM 1712 C CA . HIS B 1 36 ? 21.568 17.356 84.318 1.00 76.71 72 HIS B CA 1
ATOM 1713 C C . HIS B 1 36 ? 20.772 18.669 84.425 1.00 78.84 72 HIS B C 1
ATOM 1714 O O . HIS B 1 36 ? 19.817 18.878 83.696 1.00 80.23 72 HIS B O 1
ATOM 1721 N N . GLU B 1 37 ? 21.110 19.527 85.369 1.00 80.54 73 GLU B N 1
ATOM 1722 C CA . GLU B 1 37 ? 20.588 20.870 85.374 1.00 82.51 73 GLU B CA 1
ATOM 1723 C C . GLU B 1 37 ? 21.801 21.756 85.291 1.00 83.52 73 GLU B C 1
ATOM 1724 O O . GLU B 1 37 ? 22.182 22.428 86.236 1.00 82.68 73 GLU B O 1
ATOM 1730 N N . LYS B 1 38 ? 22.449 21.725 84.147 1.00 86.32 74 LYS B N 1
ATOM 1731 C CA . LYS B 1 38 ? 23.634 22.547 83.954 1.00 88.95 74 LYS B CA 1
ATOM 1732 C C . LYS B 1 38 ? 23.099 23.967 83.917 1.00 87.04 74 LYS B C 1
ATOM 1733 O O . LYS B 1 38 ? 21.951 24.166 83.525 1.00 87.78 74 LYS B O 1
ATOM 1739 N N . ASN B 1 39 ? 23.867 24.935 84.394 1.00 84.23 75 ASN B N 1
ATOM 1740 C CA . ASN B 1 39 ? 23.342 26.290 84.561 1.00 83.21 75 ASN B CA 1
ATOM 1741 C C . ASN B 1 39 ? 22.452 26.565 85.785 1.00 79.25 75 ASN B C 1
ATOM 1742 O O . ASN B 1 39 ? 22.155 27.699 86.030 1.00 79.50 75 ASN B O 1
ATOM 1747 N N . ASP B 1 40 ? 22.026 25.562 86.544 1.00 74.71 76 ASP B N 1
ATOM 1748 C CA . ASP B 1 40 ? 21.339 25.787 87.810 1.00 71.23 76 ASP B CA 1
ATOM 1749 C C . ASP B 1 40 ? 22.476 25.987 88.805 1.00 66.70 76 ASP B C 1
ATOM 1750 O O . ASP B 1 40 ? 23.468 25.245 88.769 1.00 66.45 76 ASP B O 1
ATOM 1755 N N . PRO B 1 41 ? 22.383 27.021 89.651 1.00 61.38 77 PRO B N 1
ATOM 1756 C CA . PRO B 1 41 ? 23.399 27.236 90.604 1.00 57.77 77 PRO B CA 1
ATOM 1757 C C . PRO B 1 41 ? 23.266 26.429 91.835 1.00 55.71 77 PRO B C 1
ATOM 1758 O O . PRO B 1 41 ? 24.238 26.293 92.535 1.00 56.03 77 PRO B O 1
ATOM 1762 N N . GLU B 1 42 ? 22.106 25.901 92.181 1.00 53.25 78 GLU B N 1
ATOM 1763 C CA . GLU B 1 42 ? 22.028 25.259 93.507 1.00 50.85 78 GLU B CA 1
ATOM 1764 C C . GLU B 1 42 ? 22.999 23.999 93.732 1.00 49.27 78 GLU B C 1
ATOM 1765 O O . GLU B 1 42 ? 23.648 23.865 94.771 1.00 48.65 78 GLU B O 1
ATOM 1771 N N . PRO B 1 43 ? 23.099 23.096 92.760 1.00 47.66 79 PRO B N 1
ATOM 1772 C CA . PRO B 1 43 ? 23.973 21.978 92.949 1.00 46.48 79 PRO B CA 1
ATOM 1773 C C . PRO B 1 43 ? 25.377 22.434 93.139 1.00 45.98 79 PRO B C 1
ATOM 1774 O O . PRO B 1 43 ? 26.069 21.965 94.072 1.00 46.79 79 PRO B O 1
ATOM 1778 N N . LEU B 1 44 ? 25.824 23.343 92.289 1.00 44.46 80 LEU B N 1
ATOM 1779 C CA . LEU B 1 44 ? 27.145 23.935 92.514 1.00 43.34 80 LEU B CA 1
ATOM 1780 C C . LEU B 1 44 ? 27.231 24.528 93.930 1.00 42.29 80 LEU B C 1
ATOM 1781 O O . LEU B 1 44 ? 28.159 24.312 94.680 1.00 42.29 80 LEU B O 1
ATOM 1786 N N . TYR B 1 45 ? 26.240 25.260 94.350 1.00 41.92 81 TYR B N 1
ATOM 1787 C CA . TYR B 1 45 ? 26.315 25.831 95.673 1.00 41.57 81 TYR B CA 1
ATOM 1788 C C . TYR B 1 45 ? 26.517 24.745 96.683 1.00 42.39 81 TYR B C 1
ATOM 1789 O O . TYR B 1 45 ? 27.419 24.855 97.490 1.00 42.86 81 TYR B O 1
ATOM 1798 N N . GLN B 1 46 ? 25.734 23.671 96.603 1.00 43.98 82 GLN B N 1
ATOM 1799 C CA . GLN B 1 46 ? 25.851 22.567 97.589 1.00 45.27 82 GLN B CA 1
ATOM 1800 C C . GLN B 1 46 ? 27.228 21.882 97.472 1.00 45.80 82 GLN B C 1
ATOM 1801 O O . GLN B 1 46 ? 27.855 21.565 98.498 1.00 46.10 82 GLN B O 1
ATOM 1807 N N . MET B 1 47 ? 27.734 21.696 96.265 1.00 46.42 83 MET B N 1
ATOM 1808 C CA . MET B 1 47 ? 29.139 21.239 96.154 1.00 48.14 83 MET B CA 1
ATOM 1809 C C . MET B 1 47 ? 30.010 22.079 97.058 1.00 47.92 83 MET B C 1
ATOM 1810 O O . MET B 1 47 ? 30.811 21.573 97.860 1.00 48.11 83 MET B O 1
ATOM 1815 N N . GLY B 1 48 ? 29.850 23.392 96.926 1.00 48.30 84 GLY B N 1
ATOM 1816 C CA . GLY B 1 48 ? 30.713 24.328 97.639 1.00 47.54 84 GLY B CA 1
ATOM 1817 C C . GLY B 1 48 ? 30.617 24.089 99.113 1.00 46.87 84 GLY B C 1
ATOM 1818 O O . GLY B 1 48 ? 31.625 24.016 99.783 1.00 46.33 84 GLY B O 1
ATOM 1819 N N . ILE B 1 49 ? 29.406 23.917 99.603 1.00 46.58 85 ILE B N 1
ATOM 1820 C CA . ILE B 1 49 ? 29.282 23.609 101.003 1.00 47.92 85 ILE B CA 1
ATOM 1821 C C . ILE B 1 49 ? 29.951 22.269 101.385 1.00 49.18 85 ILE B C 1
ATOM 1822 O O . ILE B 1 49 ? 30.599 22.189 102.451 1.00 49.46 85 ILE B O 1
ATOM 1827 N N . ALA B 1 50 ? 29.776 21.254 100.524 1.00 50.19 86 ALA B N 1
ATOM 1828 C CA . ALA B 1 50 ? 30.358 19.937 100.741 1.00 51.67 86 ALA B CA 1
ATOM 1829 C C . ALA B 1 50 ? 31.887 20.037 100.779 1.00 53.17 86 ALA B C 1
ATOM 1830 O O . ALA B 1 50 ? 32.508 19.629 101.768 1.00 54.43 86 ALA B O 1
ATOM 1832 N N . LEU B 1 51 ? 32.483 20.593 99.732 1.00 54.02 87 LEU B N 1
ATOM 1833 C CA . LEU B 1 51 ? 33.906 20.735 99.718 1.00 55.34 87 LEU B CA 1
ATOM 1834 C C . LEU B 1 51 ? 34.380 21.446 100.986 1.00 56.83 87 LEU B C 1
ATOM 1835 O O . LEU B 1 51 ? 35.356 21.060 101.604 1.00 57.28 87 LEU B O 1
ATOM 1840 N N . ALA B 1 52 ? 33.701 22.490 101.408 1.00 58.48 88 ALA B N 1
ATOM 1841 C CA . ALA B 1 52 ? 34.204 23.199 102.580 1.00 60.14 88 ALA B CA 1
ATOM 1842 C C . ALA B 1 52 ? 34.199 22.274 103.806 1.00 62.29 88 ALA B C 1
ATOM 1843 O O . ALA B 1 52 ? 35.141 22.268 104.594 1.00 63.07 88 ALA B O 1
ATOM 1845 N N . ASN B 1 53 ? 33.140 21.496 103.974 1.00 64.72 89 ASN B N 1
ATOM 1846 C CA . ASN B 1 53 ? 33.083 20.601 105.114 1.00 67.25 89 ASN B CA 1
ATOM 1847 C C . ASN B 1 53 ? 34.172 19.520 105.098 1.00 69.30 89 ASN B C 1
ATOM 1848 O O . ASN B 1 53 ? 34.662 19.158 106.143 1.00 69.95 89 ASN B O 1
ATOM 1853 N N . LEU B 1 54 ? 34.545 19.028 103.925 1.00 71.17 90 LEU B N 1
ATOM 1854 C CA . LEU B 1 54 ? 35.705 18.175 103.785 1.00 73.66 90 LEU B CA 1
ATOM 1855 C C . LEU B 1 54 ? 37.065 18.842 104.021 1.00 74.79 90 LEU B C 1
ATOM 1856 O O . LEU B 1 54 ? 38.077 18.133 104.030 1.00 75.43 90 LEU B O 1
ATOM 1861 N N . GLY B 1 55 ? 37.115 20.170 104.170 1.00 75.23 91 GLY B N 1
ATOM 1862 C CA . GLY B 1 55 ? 38.365 20.865 104.222 1.00 75.59 91 GLY B CA 1
ATOM 1863 C C . GLY B 1 55 ? 39.070 21.015 102.900 1.00 75.99 91 GLY B C 1
ATOM 1864 O O . GLY B 1 55 ? 40.194 21.429 102.889 1.00 76.11 91 GLY B O 1
ATOM 1865 N N . ASP B 1 56 ? 38.439 20.723 101.778 1.00 76.81 92 ASP B N 1
ATOM 1866 C CA . ASP B 1 56 ? 39.063 21.050 100.510 1.00 78.37 92 ASP B CA 1
ATOM 1867 C C . ASP B 1 56 ? 38.726 22.530 100.116 1.00 77.44 92 ASP B C 1
ATOM 1868 O O . ASP B 1 56 ? 37.945 22.809 99.231 1.00 76.82 92 ASP B O 1
ATOM 1873 N N . TYR B 1 57 ? 39.371 23.475 100.786 1.00 77.30 93 TYR B N 1
ATOM 1874 C CA . TYR B 1 57 ? 38.980 24.853 100.753 1.00 76.95 93 TYR B CA 1
ATOM 1875 C C . TYR B 1 57 ? 39.193 25.509 99.420 1.00 77.28 93 TYR B C 1
ATOM 1876 O O . TYR B 1 57 ? 38.325 26.174 98.919 1.00 76.56 93 TYR B O 1
ATOM 1885 N N . GLN B 1 58 ? 40.329 25.298 98.805 1.00 79.15 94 GLN B N 1
ATOM 1886 C CA . GLN B 1 58 ? 40.622 26.009 97.581 1.00 80.61 94 GLN B CA 1
ATOM 1887 C C . GLN B 1 58 ? 39.624 25.627 96.501 1.00 78.57 94 GLN B C 1
ATOM 1888 O O . GLN B 1 58 ? 39.192 26.439 95.742 1.00 77.69 94 GLN B O 1
ATOM 1894 N N . ARG B 1 59 ? 39.220 24.379 96.485 1.00 77.65 95 ARG B N 1
ATOM 1895 C CA . ARG B 1 59 ? 38.301 23.901 95.477 1.00 77.28 95 ARG B CA 1
ATOM 1896 C C . ARG B 1 59 ? 36.870 24.379 95.790 1.00 71.53 95 ARG B C 1
ATOM 1897 O O . ARG B 1 59 ? 36.047 24.538 94.889 1.00 71.37 95 ARG B O 1
ATOM 1905 N N . ALA B 1 60 ? 36.573 24.622 97.053 1.00 65.44 96 ALA B N 1
ATOM 1906 C CA . ALA B 1 60 ? 35.324 25.270 97.428 1.00 61.11 96 ALA B CA 1
ATOM 1907 C C . ALA B 1 60 ? 35.259 26.695 96.895 1.00 58.01 96 ALA B C 1
ATOM 1908 O O . ALA B 1 60 ? 34.304 27.065 96.282 1.00 56.85 96 ALA B O 1
ATOM 1910 N N . VAL B 1 61 ? 36.297 27.481 97.086 1.00 55.67 97 VAL B N 1
ATOM 1911 C CA . VAL B 1 61 ? 36.318 28.778 96.511 1.00 54.13 97 VAL B CA 1
ATOM 1912 C C . VAL B 1 61 ? 36.072 28.679 95.030 1.00 54.89 97 VAL B C 1
ATOM 1913 O O . VAL B 1 61 ? 35.328 29.480 94.471 1.00 55.32 97 VAL B O 1
ATOM 1917 N N . THR B 1 62 ? 36.676 27.721 94.356 1.00 55.32 98 THR B N 1
ATOM 1918 C CA . THR B 1 62 ? 36.454 27.651 92.932 1.00 56.10 98 THR B CA 1
ATOM 1919 C C . THR B 1 62 ? 34.989 27.458 92.571 1.00 54.06 98 THR B C 1
ATOM 1920 O O . THR B 1 62 ? 34.478 28.102 91.668 1.00 54.51 98 THR B O 1
ATOM 1924 N N . VAL B 1 63 ? 34.332 26.552 93.269 1.00 52.02 99 VAL B N 1
ATOM 1925 C CA . VAL B 1 63 ? 32.954 26.234 92.991 1.00 50.48 99 VAL B CA 1
ATOM 1926 C C . VAL B 1 63 ? 32.025 27.392 93.367 1.00 49.47 99 VAL B C 1
ATOM 1927 O O . VAL B 1 63 ? 31.065 27.718 92.653 1.00 48.93 99 VAL B O 1
ATOM 1931 N N . PHE B 1 64 ? 32.298 28.042 94.472 1.00 48.16 100 PHE B N 1
ATOM 1932 C CA . PHE B 1 64 ? 31.541 29.224 94.748 1.00 47.70 100 PHE B CA 1
ATOM 1933 C C . PHE B 1 64 ? 31.701 30.297 93.670 1.00 48.99 100 PHE B C 1
ATOM 1934 O O . PHE B 1 64 ? 30.728 31.010 93.377 1.00 48.74 100 PHE B O 1
ATOM 1942 N N . ASP B 1 65 ? 32.875 30.410 93.065 1.00 50.15 101 ASP B N 1
ATOM 1943 C CA . ASP B 1 65 ? 33.000 31.293 91.915 1.00 52.33 101 ASP B CA 1
ATOM 1944 C C . ASP B 1 65 ? 32.159 30.875 90.705 1.00 52.48 101 ASP B C 1
ATOM 1945 O O . ASP B 1 65 ? 31.557 31.722 90.052 1.00 52.32 101 ASP B O 1
ATOM 1950 N N . LYS B 1 66 ? 32.078 29.583 90.428 1.00 52.87 102 LYS B N 1
ATOM 1951 C CA . LYS B 1 66 ? 31.194 29.131 89.421 1.00 54.16 102 LYS B CA 1
ATOM 1952 C C . LYS B 1 66 ? 29.743 29.558 89.752 1.00 53.00 102 LYS B C 1
ATOM 1953 O O . LYS B 1 66 ? 28.984 29.880 88.837 1.00 53.56 102 LYS B O 1
ATOM 1959 N N . VAL B 1 67 ? 29.363 29.549 91.029 1.00 50.90 103 VAL B N 1
ATOM 1960 C CA . VAL B 1 67 ? 28.037 29.894 91.386 1.00 50.72 103 VAL B CA 1
ATOM 1961 C C . VAL B 1 67 ? 27.848 31.379 91.239 1.00 51.23 103 VAL B C 1
ATOM 1962 O O . VAL B 1 67 ? 26.857 31.796 90.638 1.00 51.91 103 VAL B O 1
ATOM 1966 N N . LEU B 1 68 ? 28.814 32.185 91.682 1.00 51.72 104 LEU B N 1
ATOM 1967 C CA . LEU B 1 68 ? 28.760 33.632 91.435 1.00 52.80 104 LEU B CA 1
ATOM 1968 C C . LEU B 1 68 ? 28.902 34.051 89.979 1.00 55.57 104 LEU B C 1
ATOM 1969 O O . LEU B 1 68 ? 28.599 35.144 89.648 1.00 56.34 104 LEU B O 1
ATOM 1974 N N . LYS B 1 69 ? 29.362 33.226 89.080 1.00 59.40 105 LYS B N 1
ATOM 1975 C CA . LYS B 1 69 ? 29.350 33.631 87.660 1.00 63.32 105 LYS B CA 1
ATOM 1976 C C . LYS B 1 69 ? 27.931 33.563 87.145 1.00 61.84 105 LYS B C 1
ATOM 1977 O O . LYS B 1 69 ? 27.544 34.398 86.363 1.00 62.39 105 LYS B O 1
ATOM 1983 N N . LEU B 1 70 ? 27.156 32.592 87.639 1.00 60.31 106 LEU B N 1
ATOM 1984 C CA . LEU B 1 70 ? 25.745 32.425 87.287 1.00 59.30 106 LEU B CA 1
ATOM 1985 C C . LEU B 1 70 ? 24.786 33.379 88.044 1.00 58.35 106 LEU B C 1
ATOM 1986 O O . LEU B 1 70 ? 23.752 33.718 87.535 1.00 58.58 106 LEU B O 1
ATOM 1991 N N . ARG B 1 71 ? 25.117 33.751 89.270 1.00 56.37 107 ARG B N 1
ATOM 1992 C CA . ARG B 1 71 ? 24.304 34.652 90.053 1.00 55.92 107 ARG B CA 1
ATOM 1993 C C . ARG B 1 71 ? 25.256 35.600 90.819 1.00 56.06 107 ARG B C 1
ATOM 1994 O O . ARG B 1 71 ? 25.715 35.299 91.927 1.00 53.66 107 ARG B O 1
ATOM 2002 N N . PRO B 1 72 ? 25.583 36.747 90.202 1.00 57.05 108 PRO B N 1
ATOM 2003 C CA . PRO B 1 72 ? 26.572 37.593 90.846 1.00 56.63 108 PRO B CA 1
ATOM 2004 C C . PRO B 1 72 ? 26.161 38.096 92.200 1.00 56.44 108 PRO B C 1
ATOM 2005 O O . PRO B 1 72 ? 27.033 38.416 92.952 1.00 56.27 108 PRO B O 1
ATOM 2009 N N . ASN B 1 73 ? 24.872 38.161 92.544 1.00 56.63 109 ASN B N 1
ATOM 2010 C CA . ASN B 1 73 ? 24.541 38.636 93.904 1.00 56.15 109 ASN B CA 1
ATOM 2011 C C . ASN B 1 73 ? 24.114 37.534 94.863 1.00 53.69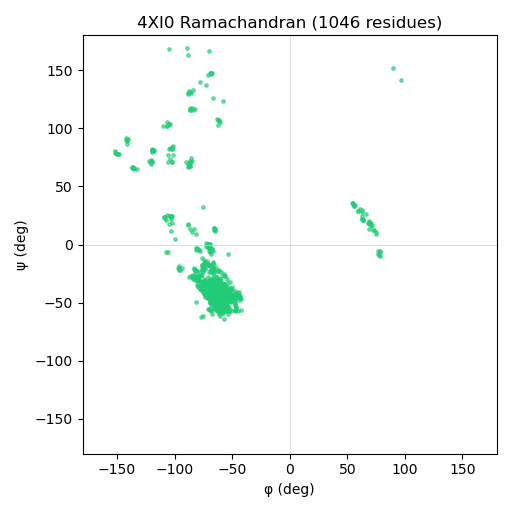 109 ASN B C 1
ATOM 2012 O O . ASN B 1 73 ? 23.403 37.783 95.832 1.00 53.75 109 ASN B O 1
ATOM 2017 N N . HIS B 1 74 ? 24.535 36.317 94.595 1.00 50.96 110 HIS B N 1
ATOM 2018 C CA . HIS B 1 74 ? 24.139 35.181 95.397 1.00 48.68 110 HIS B CA 1
ATOM 2019 C C . HIS B 1 74 ? 24.651 35.381 96.808 1.00 48.17 110 HIS B C 1
ATOM 2020 O O . HIS B 1 74 ? 25.809 35.208 97.144 1.00 47.68 110 HIS B O 1
ATOM 2027 N N . PHE B 1 75 ? 23.739 35.754 97.654 1.00 48.34 111 PHE B N 1
ATOM 2028 C CA . PHE B 1 75 ? 24.110 36.200 98.937 1.00 48.78 111 PHE B CA 1
ATOM 2029 C C . PHE B 1 75 ? 24.915 35.130 99.697 1.00 47.72 111 PHE B C 1
ATOM 2030 O O . PHE B 1 75 ? 25.974 35.407 100.255 1.00 47.54 111 PHE B O 1
ATOM 2038 N N . MET B 1 76 ? 24.399 33.911 99.741 1.00 46.83 112 MET B N 1
ATOM 2039 C CA . MET B 1 76 ? 25.021 32.895 100.560 1.00 45.61 112 MET B CA 1
ATOM 2040 C C . MET B 1 76 ? 26.310 32.401 99.979 1.00 44.12 112 MET B C 1
ATOM 2041 O O . MET B 1 76 ? 27.266 32.073 100.713 1.00 43.55 112 MET B O 1
ATOM 2046 N N . ALA B 1 77 ? 26.352 32.328 98.650 1.00 43.64 113 ALA B N 1
ATOM 2047 C CA . ALA B 1 77 ? 27.601 31.952 97.984 1.00 42.93 113 ALA B CA 1
ATOM 2048 C C . ALA B 1 77 ? 28.695 32.946 98.463 1.00 42.91 113 ALA B C 1
ATOM 2049 O O . ALA B 1 77 ? 29.769 32.505 98.928 1.00 43.13 113 ALA B O 1
ATOM 2051 N N . SER B 1 78 ? 28.408 34.247 98.495 1.00 42.63 114 SER B N 1
ATOM 2052 C CA . SER B 1 78 ? 29.411 35.160 98.971 1.00 43.18 114 SER B CA 1
ATOM 2053 C C . SER B 1 78 ? 29.770 34.928 100.393 1.00 42.94 114 SER B C 1
ATOM 2054 O O . SER B 1 78 ? 30.934 34.844 100.746 1.00 42.97 114 SER B O 1
ATOM 2057 N N . TYR B 1 79 ? 28.787 34.805 101.222 1.00 43.86 115 TYR B N 1
ATOM 2058 C CA . TYR B 1 79 ? 29.037 34.569 102.636 1.00 44.58 115 TYR B CA 1
ATOM 2059 C C . TYR B 1 79 ? 29.920 33.369 102.778 1.00 44.19 115 TYR B C 1
ATOM 2060 O O . TYR B 1 79 ? 30.885 33.362 103.538 1.00 44.16 115 TYR B O 1
ATOM 2069 N N . ARG B 1 80 ? 29.602 32.309 102.090 1.00 43.93 116 ARG B N 1
ATOM 2070 C CA . ARG B 1 80 ? 30.426 31.128 102.351 1.00 44.67 116 ARG B CA 1
ATOM 2071 C C . ARG B 1 80 ? 31.834 31.227 101.794 1.00 44.12 116 ARG B C 1
ATOM 2072 O O . ARG B 1 80 ? 32.775 30.738 102.419 1.00 44.14 116 ARG B O 1
ATOM 2080 N N . LYS B 1 81 ? 31.962 31.865 100.624 1.00 43.63 117 LYS B N 1
ATOM 2081 C CA . LYS B 1 81 ? 33.256 32.119 100.049 1.00 43.68 117 LYS B CA 1
ATOM 2082 C C . LYS B 1 81 ? 34.028 32.998 101.006 1.00 42.89 117 LYS B C 1
ATOM 2083 O O . LYS B 1 81 ? 35.191 32.763 101.262 1.00 43.67 117 LYS B O 1
ATOM 2089 N N . GLY B 1 82 ? 33.395 33.999 101.564 1.00 41.91 118 GLY B N 1
ATOM 2090 C CA . GLY B 1 82 ? 34.120 34.862 102.496 1.00 41.57 118 GLY B CA 1
ATOM 2091 C C . GLY B 1 82 ? 34.662 34.020 103.597 1.00 41.47 118 GLY B C 1
ATOM 2092 O O . GLY B 1 82 ? 35.814 34.094 103.979 1.00 41.57 118 GLY B O 1
ATOM 2093 N N . ALA B 1 83 ? 33.814 33.149 104.101 1.00 42.32 119 ALA B N 1
ATOM 2094 C CA . ALA B 1 83 ? 34.166 32.373 105.312 1.00 42.80 119 ALA B CA 1
ATOM 2095 C C . ALA B 1 83 ? 35.328 31.462 104.977 1.00 44.44 119 ALA B C 1
ATOM 2096 O O . ALA B 1 83 ? 36.206 31.284 105.834 1.00 44.99 119 ALA B O 1
ATOM 2098 N N . VAL B 1 84 ? 35.409 30.901 103.759 1.00 45.40 120 VAL B N 1
ATOM 2099 C CA . VAL B 1 84 ? 36.530 30.036 103.573 1.00 46.83 120 VAL B CA 1
ATOM 2100 C C . VAL B 1 84 ? 37.796 30.838 103.277 1.00 48.05 120 VAL B C 1
ATOM 2101 O O . VAL B 1 84 ? 38.865 30.449 103.742 1.00 48.32 120 VAL B O 1
ATOM 2105 N N . LEU B 1 85 ? 37.678 31.956 102.555 1.00 49.08 121 LEU B N 1
ATOM 2106 C CA . LEU B 1 85 ? 38.842 32.764 102.267 1.00 49.91 121 LEU B CA 1
ATOM 2107 C C . LEU B 1 85 ? 39.495 33.146 103.579 1.00 51.26 121 LEU B C 1
ATOM 2108 O O . LEU B 1 85 ? 40.710 33.091 103.725 1.00 51.91 121 LEU B O 1
ATOM 2113 N N . LEU B 1 86 ? 38.691 33.439 104.575 1.00 52.74 122 LEU B N 1
ATOM 2114 C CA . LEU B 1 86 ? 39.219 33.714 105.907 1.00 53.96 122 LEU B CA 1
ATOM 2115 C C . LEU B 1 86 ? 39.876 32.507 106.554 1.00 56.33 122 LEU B C 1
ATOM 2116 O O . LEU B 1 86 ? 40.910 32.622 107.184 1.00 56.37 122 LEU B O 1
ATOM 2121 N N . LYS B 1 87 ? 39.303 31.322 106.412 1.00 58.94 123 LYS B N 1
ATOM 2122 C CA . LYS B 1 87 ? 39.882 30.170 107.106 1.00 61.49 123 LYS B CA 1
ATOM 2123 C C . LYS B 1 87 ? 41.278 29.884 106.566 1.00 60.46 123 LYS B C 1
ATOM 2124 O O . LYS B 1 87 ? 42.182 29.596 107.308 1.00 61.74 123 LYS B O 1
ATOM 2130 N N . ILE B 1 88 ? 41.424 29.969 105.263 1.00 58.56 124 ILE B N 1
ATOM 2131 C CA . ILE B 1 88 ? 42.687 29.886 104.567 1.00 56.14 124 ILE B CA 1
ATOM 2132 C C . ILE B 1 88 ? 43.656 31.114 104.689 1.00 60.96 124 ILE B C 1
ATOM 2133 O O . ILE B 1 88 ? 44.697 31.196 104.003 1.00 61.24 124 ILE B O 1
ATOM 2138 N N . LYS B 1 89 ? 43.286 32.137 105.426 1.00 65.25 125 LYS B N 1
ATOM 2139 C CA . LYS B 1 89 ? 44.182 33.268 105.613 1.00 68.99 125 LYS B CA 1
ATOM 2140 C C . LYS B 1 89 ? 44.446 34.154 104.358 1.00 68.11 125 LYS B C 1
ATOM 2141 O O . LYS B 1 89 ? 45.382 34.912 104.345 1.00 68.01 125 LYS B O 1
ATOM 2147 N N . GLN B 1 90 ? 43.571 34.097 103.367 1.00 67.53 126 GLN B N 1
ATOM 2148 C CA . GLN B 1 90 ? 43.532 35.049 102.321 1.00 67.67 126 GLN B CA 1
ATOM 2149 C C . GLN B 1 90 ? 42.664 36.299 102.638 1.00 65.63 126 GLN B C 1
ATOM 2150 O O . GLN B 1 90 ? 41.658 36.573 102.019 1.00 63.42 126 GLN B O 1
ATOM 2156 N N . TYR B 1 91 ? 43.138 37.091 103.585 1.00 64.64 127 TYR B N 1
ATOM 2157 C CA . TYR B 1 91 ? 42.402 38.191 104.114 1.00 63.67 127 TYR B CA 1
ATOM 2158 C C . TYR B 1 91 ? 42.070 39.263 103.122 1.00 64.23 127 TYR B C 1
ATOM 2159 O O . TYR B 1 91 ? 40.950 39.683 103.126 1.00 63.63 127 TYR B O 1
ATOM 2168 N N . LYS B 1 92 ? 43.015 39.727 102.287 1.00 66.11 128 LYS B N 1
ATOM 2169 C CA . LYS B 1 92 ? 42.768 40.858 101.366 1.00 67.19 128 LYS B CA 1
ATOM 2170 C C . LYS B 1 92 ? 41.596 40.507 100.435 1.00 65.38 128 LYS B C 1
ATOM 2171 O O . LYS B 1 92 ? 40.787 41.331 100.116 1.00 65.35 128 LYS B O 1
ATOM 2177 N N . LEU B 1 93 ? 41.498 39.274 100.021 1.00 63.87 129 LEU B N 1
ATOM 2178 C CA . LEU B 1 93 ? 40.427 38.837 99.132 1.00 63.01 129 LEU B CA 1
ATOM 2179 C C . LEU B 1 93 ? 39.114 38.629 99.844 1.00 59.60 129 LEU B C 1
ATOM 2180 O O . LEU B 1 93 ? 38.066 38.786 99.282 1.00 59.34 129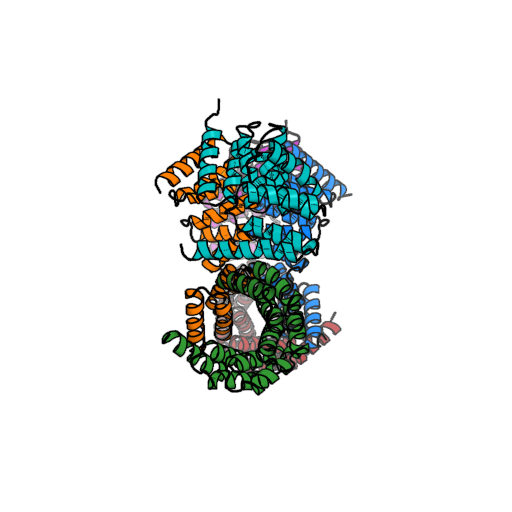 LEU B O 1
ATOM 2185 N N . ALA B 1 94 ? 39.161 38.224 101.092 1.00 56.20 130 ALA B N 1
ATOM 2186 C CA . ALA B 1 94 ? 37.940 38.107 101.895 1.00 53.73 130 ALA B CA 1
ATOM 2187 C C . ALA B 1 94 ? 37.294 39.462 102.244 1.00 52.30 130 ALA B C 1
ATOM 2188 O O . ALA B 1 94 ? 36.096 39.539 102.341 1.00 51.77 130 ALA B O 1
ATOM 2190 N N . LEU B 1 95 ? 38.057 40.532 102.411 1.00 51.05 131 LEU B N 1
ATOM 2191 C CA . LEU B 1 95 ? 37.448 41.811 102.737 1.00 50.53 131 LEU B CA 1
ATOM 2192 C C . LEU B 1 95 ? 36.366 42.315 101.774 1.00 49.85 131 LEU B C 1
ATOM 2193 O O . LEU B 1 95 ? 35.289 42.553 102.151 1.00 48.66 131 LEU B O 1
ATOM 2198 N N . PRO B 1 96 ? 36.651 42.443 100.494 1.00 50.41 132 PRO B N 1
ATOM 2199 C CA . PRO B 1 96 ? 35.552 42.910 99.646 1.00 49.89 132 PRO B CA 1
ATOM 2200 C C . PRO B 1 96 ? 34.277 42.005 99.644 1.00 47.58 132 PRO B C 1
ATOM 2201 O O . PRO B 1 96 ? 33.162 42.456 99.464 1.00 47.32 132 PRO B O 1
ATOM 2205 N N . VAL B 1 97 ? 34.491 40.718 99.755 1.00 45.28 133 VAL B N 1
ATOM 2206 C CA . VAL B 1 97 ? 33.392 39.739 99.744 1.00 43.06 133 VAL B CA 1
ATOM 2207 C C . VAL B 1 97 ? 32.502 39.908 101.000 1.00 42.73 133 VAL B C 1
ATOM 2208 O O . VAL B 1 97 ? 31.281 40.047 100.936 1.00 42.56 133 VAL B O 1
ATOM 2212 N N . LEU B 1 98 ? 33.155 39.918 102.147 1.00 41.83 134 LEU B N 1
ATOM 2213 C CA . LEU B 1 98 ? 32.479 40.087 103.396 1.00 41.82 134 LEU B CA 1
ATOM 2214 C C . LEU B 1 98 ? 31.812 41.462 103.503 1.00 43.90 134 LEU B C 1
ATOM 2215 O O . LEU B 1 98 ? 30.718 41.616 104.079 1.00 44.93 134 LEU B O 1
ATOM 2220 N N . GLU B 1 99 ? 32.427 42.464 102.903 1.00 45.44 135 GLU B N 1
ATOM 2221 C CA . GLU B 1 99 ? 31.954 43.843 103.016 1.00 46.34 135 GLU B CA 1
ATOM 2222 C C . GLU B 1 99 ? 30.679 43.851 102.196 1.00 45.05 135 GLU B C 1
ATOM 2223 O O . GLU B 1 99 ? 29.691 44.445 102.560 1.00 46.26 135 GLU B O 1
ATOM 2229 N N . ALA B 1 100 ? 30.633 43.049 101.164 1.00 44.30 136 ALA B N 1
ATOM 2230 C CA . ALA B 1 100 ? 29.386 42.876 100.360 1.00 44.12 136 ALA B CA 1
ATOM 2231 C C . ALA B 1 100 ? 28.275 42.183 101.143 1.00 44.43 136 ALA B C 1
ATOM 2232 O O . ALA B 1 100 ? 27.092 42.427 100.932 1.00 46.10 136 ALA B O 1
ATOM 2234 N N . VAL B 1 101 ? 28.645 41.216 101.969 1.00 43.30 137 VAL B N 1
ATOM 2235 C CA . VAL B 1 101 ? 27.662 40.447 102.719 1.00 42.19 137 VAL B CA 1
ATOM 2236 C C . VAL B 1 101 ? 26.978 41.316 103.751 1.00 43.14 137 VAL B C 1
ATOM 2237 O O . VAL B 1 101 ? 25.768 41.354 103.844 1.00 43.15 137 VAL B O 1
ATOM 2241 N N . VAL B 1 102 ? 27.806 42.019 104.517 1.00 43.29 138 VAL B N 1
ATOM 2242 C CA . VAL B 1 102 ? 27.362 43.016 105.476 1.00 43.52 138 VAL B CA 1
ATOM 2243 C C . VAL B 1 102 ? 26.457 44.098 104.821 1.00 44.74 138 VAL B C 1
ATOM 2244 O O . VAL B 1 102 ? 25.478 44.626 105.453 1.00 46.48 138 VAL B O 1
ATOM 2248 N N . ALA B 1 103 ? 26.736 44.412 103.547 1.00 44.61 139 ALA B N 1
ATOM 2249 C CA . ALA B 1 103 ? 25.920 45.419 102.836 1.00 44.37 139 ALA B CA 1
ATOM 2250 C C . ALA B 1 103 ? 24.538 44.857 102.599 1.00 44.46 139 ALA B C 1
ATOM 2251 O O . ALA B 1 103 ? 23.581 45.586 10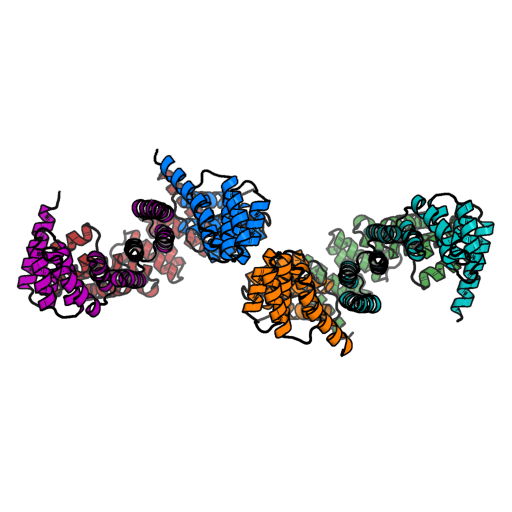2.621 1.00 45.89 139 ALA B O 1
ATOM 2253 N N . ALA B 1 104 ? 24.461 43.552 102.347 1.00 43.46 140 ALA B N 1
ATOM 2254 C CA . ALA B 1 104 ? 23.194 42.883 102.058 1.00 43.47 140 ALA B CA 1
ATOM 2255 C C . ALA B 1 104 ? 22.438 42.433 103.330 1.00 44.38 140 ALA B C 1
ATOM 2256 O O . ALA B 1 104 ? 21.216 42.330 103.303 1.00 45.36 140 ALA B O 1
ATOM 2258 N N . ALA B 1 105 ? 23.161 42.169 104.425 1.00 44.08 141 ALA B N 1
ATOM 2259 C CA . ALA B 1 105 ? 22.583 41.643 105.651 1.00 44.64 141 ALA B CA 1
ATOM 2260 C C . ALA B 1 105 ? 23.161 42.432 106.863 1.00 46.05 141 ALA B C 1
ATOM 2261 O O . ALA B 1 105 ? 23.849 41.895 107.770 1.00 46.66 141 ALA B O 1
ATOM 2263 N N . PRO B 1 106 ? 22.847 43.714 106.923 1.00 47.20 142 PRO B N 1
ATOM 2264 C CA . PRO B 1 106 ? 23.444 44.566 107.935 1.00 48.15 142 PRO B CA 1
ATOM 2265 C C . PRO B 1 106 ? 23.011 44.317 109.335 1.00 49.58 142 PRO B C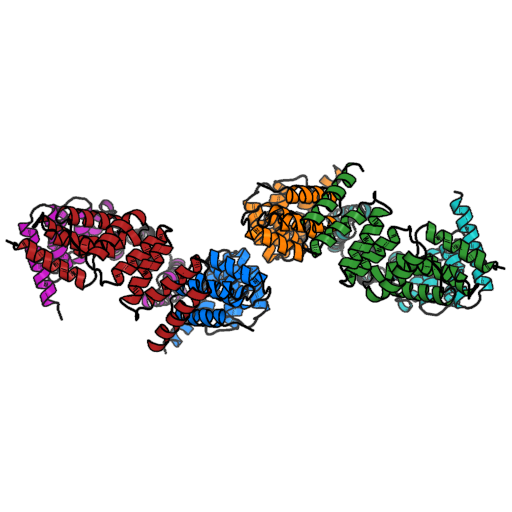 1
ATOM 2266 O O . PRO B 1 106 ? 23.495 44.998 110.236 1.00 50.75 142 PRO B O 1
ATOM 2270 N N . ALA B 1 107 ? 22.127 43.378 109.580 1.00 50.79 143 ALA B N 1
ATOM 2271 C CA . ALA B 1 107 ? 21.888 43.060 110.994 1.00 51.86 143 ALA B CA 1
ATOM 2272 C C . ALA B 1 107 ? 22.461 41.688 111.368 1.00 51.76 143 ALA B C 1
ATOM 2273 O O . ALA B 1 107 ? 22.043 41.090 112.342 1.00 54.46 143 ALA B O 1
ATOM 2275 N N . ASP B 1 108 ? 23.451 41.201 110.630 1.00 49.81 144 ASP B N 1
ATOM 2276 C CA . ASP B 1 108 ? 23.914 39.843 110.844 1.00 48.64 144 ASP B CA 1
ATOM 2277 C C . ASP B 1 108 ? 25.252 39.874 111.525 1.00 47.58 144 ASP B C 1
ATOM 2278 O O . ASP B 1 108 ? 26.314 40.133 110.850 1.00 47.27 144 ASP B O 1
ATOM 2283 N N . ALA B 1 109 ? 25.223 39.613 112.821 1.00 46.28 145 ALA B N 1
ATOM 2284 C CA . ALA B 1 109 ? 26.419 39.702 113.650 1.00 45.54 145 ALA B CA 1
ATOM 2285 C C . ALA B 1 109 ? 27.491 38.836 113.123 1.00 44.89 145 ALA B C 1
ATOM 2286 O O . ALA B 1 109 ? 28.668 39.279 113.052 1.00 45.62 145 ALA B O 1
ATOM 2288 N N . ARG B 1 110 ? 27.138 37.634 112.698 1.00 44.29 146 ARG B N 1
ATOM 2289 C CA . ARG B 1 110 ? 28.195 36.715 112.298 1.00 44.68 146 ARG B CA 1
ATOM 2290 C C . ARG B 1 110 ? 29.007 37.345 111.166 1.00 42.41 146 ARG B C 1
ATOM 2291 O O . ARG B 1 110 ? 30.248 37.286 111.192 1.00 42.28 146 ARG B O 1
ATOM 2299 N N . ALA B 1 111 ? 28.312 37.946 110.205 1.00 40.61 147 ALA B N 1
ATOM 2300 C CA . ALA B 1 111 ? 29.013 38.529 109.086 1.00 39.72 147 ALA B CA 1
ATOM 2301 C C . ALA B 1 111 ? 29.956 39.599 109.600 1.00 39.60 147 ALA B C 1
ATOM 2302 O O . ALA B 1 111 ? 31.143 39.608 109.226 1.00 39.46 147 ALA B O 1
ATOM 2304 N N . TYR B 1 112 ? 29.497 40.491 110.472 1.00 39.75 148 TYR B N 1
ATOM 2305 C CA . TYR B 1 112 ? 30.445 41.503 110.943 1.00 39.72 148 TYR B CA 1
ATOM 2306 C C . TYR B 1 112 ? 31.593 40.820 111.683 1.00 39.74 148 TYR B C 1
ATOM 2307 O O . TYR B 1 112 ? 32.711 41.298 111.622 1.00 39.90 148 TYR B O 1
ATOM 2316 N N . TYR B 1 113 ? 31.351 39.694 112.345 1.00 39.60 149 TYR B N 1
ATOM 2317 C CA . TYR B 1 113 ? 32.467 39.043 113.077 1.00 40.08 149 TYR B CA 1
ATOM 2318 C C . TYR B 1 113 ? 33.500 38.531 112.083 1.00 39.75 149 TYR B C 1
ATOM 2319 O O . TYR B 1 113 ? 34.716 38.808 112.172 1.00 40.85 149 TYR B O 1
ATOM 2328 N N . LEU B 1 114 ? 33.042 37.817 111.075 1.00 39.07 150 LEU B N 1
ATOM 2329 C CA . LEU B 1 114 ? 33.963 37.423 109.998 1.00 37.98 150 LEU B CA 1
ATOM 2330 C C . LEU B 1 114 ? 34.675 38.648 109.426 1.00 37.90 150 LEU B C 1
ATOM 2331 O O . LEU B 1 114 ? 35.855 38.633 109.344 1.00 38.33 150 LEU B O 1
ATOM 2336 N N . LEU B 1 115 ? 33.977 39.742 109.129 1.00 38.49 151 LEU B N 1
ATOM 2337 C CA . LEU B 1 115 ? 34.646 40.919 108.549 1.00 38.00 151 LEU B CA 1
ATOM 2338 C C . LEU B 1 115 ? 35.724 41.405 109.503 1.00 39.26 151 LEU B C 1
ATOM 2339 O O . LEU B 1 115 ? 36.858 41.564 109.122 1.00 39.47 151 LEU B O 1
ATOM 2344 N N . GLY B 1 116 ? 35.411 41.519 110.776 1.00 40.74 152 GLY B N 1
ATOM 2345 C CA . GLY B 1 116 ? 36.410 41.961 111.745 1.00 41.81 152 GLY B CA 1
ATOM 2346 C C . GLY B 1 116 ? 37.609 41.027 111.790 1.00 42.78 152 GLY B C 1
ATOM 2347 O O . GLY B 1 116 ? 38.726 41.479 111.831 1.00 42.50 152 GLY B O 1
ATOM 2348 N N . LEU B 1 117 ? 37.392 39.719 111.736 1.00 44.20 153 LEU B N 1
ATOM 2349 C CA . LEU B 1 117 ? 38.540 38.836 111.725 1.00 45.44 153 LEU B CA 1
ATOM 2350 C C . LEU B 1 117 ? 39.400 39.065 110.498 1.00 46.85 153 LEU B C 1
ATOM 2351 O O . LEU B 1 117 ? 40.645 39.010 110.600 1.00 47.72 153 LEU B O 1
ATOM 2356 N N . ALA B 1 118 ? 38.758 39.327 109.356 1.00 47.82 154 ALA B N 1
ATOM 2357 C CA . ALA B 1 118 ? 39.490 39.630 108.133 1.00 48.62 154 ALA B CA 1
ATOM 2358 C C . ALA B 1 118 ? 40.300 40.900 108.272 1.00 49.66 154 ALA B C 1
ATOM 2359 O O . ALA B 1 118 ? 41.442 40.899 107.956 1.00 49.35 154 ALA B O 1
ATOM 2361 N N . TYR B 1 119 ? 39.709 41.993 108.719 1.00 51.81 155 TYR B N 1
ATOM 2362 C CA . TYR B 1 119 ? 40.476 43.209 108.886 1.00 53.37 155 TYR B CA 1
ATOM 2363 C C . TYR B 1 119 ? 41.641 42.988 109.786 1.00 54.97 155 TYR B C 1
ATOM 2364 O O . TYR B 1 119 ? 42.720 43.412 109.512 1.00 54.97 155 TYR B O 1
ATOM 2373 N N . ASP B 1 120 ? 41.424 42.300 110.869 1.00 57.53 156 ASP B N 1
ATOM 2374 C CA . ASP B 1 120 ? 42.512 41.997 111.799 1.00 60.17 156 ASP B CA 1
ATOM 2375 C C . ASP B 1 120 ? 43.607 41.169 111.164 1.00 60.65 156 ASP B C 1
ATOM 2376 O O . ASP B 1 120 ? 44.706 41.373 111.456 1.00 59.83 156 ASP B O 1
ATOM 2381 N N . GLY B 1 121 ? 43.292 40.219 110.324 1.00 62.57 157 GLY B N 1
ATOM 2382 C CA . GLY B 1 121 ? 44.316 39.522 109.611 1.00 65.02 157 GLY B CA 1
ATOM 2383 C C . GLY B 1 121 ? 45.131 40.379 108.678 1.00 66.88 157 GLY B C 1
ATOM 2384 O O . GLY B 1 121 ? 46.284 40.132 108.497 1.00 66.76 157 GLY B O 1
ATOM 2385 N N . ASP B 1 122 ? 44.506 41.369 108.070 1.00 69.45 158 ASP B N 1
ATOM 2386 C CA . ASP B 1 122 ? 45.168 42.269 107.162 1.00 71.93 158 ASP B CA 1
ATOM 2387 C C . ASP B 1 122 ? 45.849 43.409 107.868 1.00 73.54 158 ASP B C 1
ATOM 2388 O O . ASP B 1 122 ? 46.280 44.319 107.275 1.00 73.92 158 ASP B O 1
ATOM 2393 N N . GLU B 1 123 ? 45.966 43.358 109.154 1.00 76.27 159 GLU B N 1
ATOM 2394 C CA . GLU B 1 123 ? 46.662 44.383 109.891 1.00 78.69 159 GLU B CA 1
ATOM 2395 C C . GLU B 1 123 ? 46.029 45.735 109.785 1.00 75.38 159 GLU B C 1
ATOM 2396 O O . GLU B 1 123 ? 46.661 46.727 109.954 1.00 75.58 159 GLU B O 1
ATOM 2402 N N . GLN B 1 124 ? 44.726 45.756 109.611 1.00 72.57 160 GLN B N 1
ATOM 2403 C CA . GLN B 1 124 ? 43.951 46.947 109.807 1.00 70.19 160 GLN B CA 1
ATOM 2404 C C . GLN B 1 124 ? 43.184 46.853 111.067 1.00 69.28 160 GLN B C 1
ATOM 2405 O O . GLN B 1 124 ? 42.030 46.648 111.040 1.00 68.15 160 GLN B O 1
ATOM 2411 N N . LEU B 1 125 ? 43.861 47.061 112.176 1.00 69.39 161 LEU B N 1
ATOM 2412 C CA . LEU B 1 125 ? 43.310 46.819 113.483 1.00 69.64 161 LEU B CA 1
ATOM 2413 C C . LEU B 1 125 ? 42.092 47.675 113.844 1.00 68.91 161 LEU B C 1
ATOM 2414 O O . LEU B 1 125 ? 41.093 47.166 114.290 1.00 68.13 161 LEU B O 1
ATOM 2419 N N . GLU B 1 126 ? 42.142 48.967 113.601 1.00 69.04 162 GLU B N 1
ATOM 2420 C CA . GLU B 1 126 ? 41.019 49.819 113.986 1.00 69.60 162 GLU B CA 1
ATOM 2421 C C . GLU B 1 126 ? 39.757 49.503 113.245 1.00 66.32 162 GLU B C 1
ATOM 2422 O O . GLU B 1 126 ? 38.675 49.642 113.779 1.00 67.14 162 GLU B O 1
ATOM 2428 N N . LYS B 1 127 ? 39.884 49.028 112.037 1.00 62.64 163 LYS B N 1
ATOM 2429 C CA . LYS B 1 127 ? 38.745 48.594 111.290 1.00 60.58 163 LYS B CA 1
ATOM 2430 C C . LYS B 1 127 ? 38.202 47.258 111.741 1.00 57.94 163 LYS B C 1
ATOM 2431 O O . LYS B 1 127 ? 37.013 47.037 111.741 1.00 57.19 163 LYS B O 1
ATOM 2437 N N . GLY B 1 128 ? 39.071 46.363 112.158 1.00 55.45 164 GLY B N 1
ATOM 2438 C CA . GLY B 1 128 ? 38.634 45.151 112.836 1.00 54.24 164 GLY B CA 1
ATOM 2439 C C . GLY B 1 128 ? 37.847 45.417 114.108 1.00 53.43 164 GLY B C 1
ATOM 2440 O O . GLY B 1 128 ? 36.868 44.727 114.367 1.00 53.74 164 GLY B O 1
ATOM 2441 N N . ILE B 1 129 ? 38.302 46.366 114.921 1.00 51.71 165 ILE B N 1
ATOM 2442 C CA . ILE B 1 129 ? 37.599 46.698 116.138 1.00 51.84 165 ILE B CA 1
ATOM 2443 C C . ILE B 1 129 ? 36.231 47.290 115.833 1.00 52.41 165 ILE B C 1
ATOM 2444 O O . ILE B 1 129 ? 35.232 46.956 116.493 1.00 53.07 165 ILE B O 1
ATOM 2449 N N . GLU B 1 130 ? 36.165 48.140 114.822 1.00 51.96 166 GLU B N 1
ATOM 2450 C CA . GLU B 1 130 ? 34.890 48.747 114.453 1.00 52.48 166 GLU B CA 1
ATOM 2451 C C . GLU B 1 130 ? 33.917 47.616 114.059 1.00 48.90 166 GLU B C 1
ATOM 2452 O O . GLU B 1 130 ? 32.814 47.621 114.438 1.00 49.45 166 GLU B O 1
ATOM 2458 N N . ALA B 1 131 ? 34.354 46.600 113.344 1.00 45.57 167 ALA B N 1
ATOM 2459 C CA . ALA B 1 131 ? 33.446 45.560 112.840 1.00 43.55 167 ALA B CA 1
ATOM 2460 C C . ALA B 1 131 ? 33.034 44.672 113.992 1.00 43.88 167 ALA B C 1
ATOM 2461 O O . ALA B 1 131 ? 31.841 44.316 114.139 1.00 44.10 167 ALA B O 1
ATOM 2463 N N . MET B 1 132 ? 34.014 44.282 114.819 1.00 42.90 168 MET B N 1
ATOM 2464 C CA . MET B 1 132 ? 33.727 43.321 115.852 1.00 43.13 168 MET B CA 1
ATOM 2465 C C . MET B 1 132 ? 32.749 43.942 116.815 1.00 44.77 168 MET B C 1
ATOM 2466 O O . MET B 1 132 ? 31.826 43.274 117.302 1.00 45.90 168 MET B O 1
ATOM 2471 N N . GLN B 1 133 ? 32.933 45.247 117.048 1.00 45.60 169 GLN B N 1
ATOM 2472 C CA . GLN B 1 133 ? 32.022 46.010 117.932 1.00 46.63 169 GLN B CA 1
ATOM 2473 C C . GLN B 1 133 ? 30.609 46.030 117.391 1.00 46.89 169 GLN B C 1
ATOM 2474 O O . GLN B 1 133 ? 29.656 45.917 118.140 1.00 48.34 169 GLN B O 1
ATOM 2480 N N . LYS B 1 134 ? 30.466 46.142 116.089 1.00 46.22 170 LYS B N 1
ATOM 2481 C CA . LYS B 1 134 ? 29.145 46.034 115.529 1.00 47.40 170 LYS B CA 1
ATOM 2482 C C . LYS B 1 134 ? 28.596 44.653 115.885 1.00 46.24 170 LYS B C 1
ATOM 2483 O O . LYS B 1 134 ? 27.398 44.538 116.124 1.00 46.47 170 LYS B O 1
ATOM 2489 N N . ALA B 1 135 ? 29.432 43.611 115.832 1.00 43.76 171 ALA B N 1
ATOM 2490 C CA . ALA B 1 135 ? 28.897 42.277 116.009 1.00 43.78 171 ALA B CA 1
ATOM 2491 C C . ALA B 1 135 ? 28.429 42.213 117.454 1.00 45.57 171 ALA B C 1
ATOM 2492 O O . ALA B 1 135 ? 27.286 41.802 117.741 1.00 45.80 171 ALA B O 1
ATOM 2494 N N . VAL B 1 136 ? 29.285 42.662 118.371 1.00 46.67 172 VAL B N 1
ATOM 2495 C CA . VAL B 1 136 ? 28.894 42.643 119.773 1.00 49.61 172 VAL B CA 1
ATOM 2496 C C . VAL B 1 136 ? 27.574 43.409 119.997 1.00 51.69 172 VAL B C 1
ATOM 2497 O O . VAL B 1 136 ? 26.713 42.967 120.753 1.00 53.46 172 VAL B O 1
ATOM 2501 N N . ASP B 1 137 ? 27.431 44.557 119.367 1.00 52.79 173 ASP B N 1
ATOM 2502 C CA . ASP B 1 137 ? 26.218 45.331 119.537 1.00 54.92 173 ASP B CA 1
ATOM 2503 C C . ASP B 1 137 ? 25.034 44.580 118.949 1.00 55.46 173 ASP B C 1
ATOM 2504 O O . ASP B 1 137 ? 23.976 44.626 119.501 1.00 57.53 173 ASP B O 1
ATOM 2509 N N . LEU B 1 138 ? 25.184 43.886 117.843 1.00 55.60 174 LEU B N 1
ATOM 2510 C CA . LEU B 1 138 ? 24.042 43.196 117.216 1.00 56.38 174 LEU B CA 1
ATOM 2511 C C . LEU B 1 138 ? 23.670 41.935 117.970 1.00 59.29 174 LEU B C 1
ATOM 2512 O O . LEU B 1 138 ? 22.551 41.451 117.835 1.00 59.79 174 LEU B O 1
ATOM 2517 N N . ASP B 1 139 ? 24.626 41.379 118.741 1.00 61.87 175 ASP B N 1
ATOM 2518 C CA . ASP B 1 139 ? 24.393 40.139 119.508 1.00 63.89 175 ASP B CA 1
ATOM 2519 C C . ASP B 1 139 ? 25.213 40.062 120.784 1.00 65.88 175 ASP B C 1
ATOM 2520 O O . ASP B 1 139 ? 26.176 39.319 120.856 1.00 64.51 175 ASP B O 1
ATOM 2525 N N . PRO B 1 140 ? 24.777 40.780 121.820 1.00 69.78 176 PRO B N 1
ATOM 2526 C CA . PRO B 1 140 ? 25.620 40.966 123.001 1.00 72.25 176 PRO B CA 1
ATOM 2527 C C . PRO B 1 140 ? 25.827 39.734 123.863 1.00 74.62 176 PRO B C 1
ATOM 2528 O O . PRO B 1 140 ? 26.754 39.707 124.655 1.00 74.31 176 PRO B O 1
ATOM 2532 N N . GLU B 1 141 ? 24.981 38.727 123.698 1.00 77.80 177 GLU B N 1
ATOM 2533 C CA . GLU B 1 141 ? 25.109 37.480 124.453 1.00 80.94 177 GLU B CA 1
ATOM 2534 C C . GLU B 1 141 ? 26.307 36.639 124.001 1.00 78.27 177 GLU B C 1
ATOM 2535 O O . GLU B 1 141 ? 26.658 35.691 124.670 1.00 79.51 177 GLU B O 1
ATOM 2541 N N . GLU B 1 142 ? 26.898 36.935 122.848 1.00 75.30 178 GLU B N 1
ATOM 2542 C CA . GLU B 1 142 ? 27.822 35.989 122.254 1.00 73.10 178 GLU B CA 1
ATOM 2543 C C . GLU B 1 142 ? 29.211 36.173 122.783 1.00 71.85 178 GLU B C 1
ATOM 2544 O O . GLU B 1 142 ? 29.793 37.208 122.595 1.00 70.99 178 GLU B O 1
ATOM 2550 N N . ILE B 1 143 ? 29.739 35.159 123.454 1.00 71.60 179 ILE B N 1
ATOM 2551 C CA . ILE B 1 143 ? 31.038 35.274 124.140 1.00 71.49 179 ILE B CA 1
ATOM 2552 C C . ILE B 1 143 ? 32.128 35.598 123.131 1.00 67.34 179 ILE B C 1
ATOM 2553 O O . ILE B 1 143 ? 32.914 36.481 123.329 1.00 65.79 179 ILE B O 1
ATOM 2558 N N . LYS B 1 144 ? 32.132 34.828 122.053 1.00 64.24 180 LYS B N 1
ATOM 2559 C CA . LYS B 1 144 ? 33.143 34.849 121.016 1.00 61.49 180 LYS B CA 1
ATOM 2560 C C . LYS B 1 144 ? 33.524 36.286 120.652 1.00 58.76 180 LYS B C 1
ATOM 2561 O O . LYS B 1 144 ? 34.690 36.638 120.599 1.00 57.58 180 LYS B O 1
ATOM 2567 N N . TYR B 1 145 ? 32.530 37.146 120.462 1.00 56.76 181 TYR B N 1
ATOM 2568 C CA . TYR B 1 145 ? 32.757 38.536 120.023 1.00 54.22 181 TYR B CA 1
ATOM 2569 C C . TYR B 1 145 ? 33.414 39.396 121.096 1.00 55.21 181 TYR B C 1
ATOM 2570 O O . TYR B 1 145 ? 34.297 40.193 120.809 1.00 55.55 181 TYR B O 1
ATOM 2579 N N . HIS B 1 146 ? 32.997 39.270 122.343 1.00 56.78 182 HIS B N 1
ATOM 2580 C CA . HIS B 1 146 ? 33.691 40.029 123.418 1.00 58.09 182 HIS B CA 1
ATOM 2581 C C . HIS B 1 146 ? 35.139 39.616 123.558 1.00 58.69 182 HIS B C 1
ATOM 2582 O O . HIS B 1 146 ? 36.017 40.414 123.759 1.00 57.63 182 HIS B O 1
ATOM 2589 N N . GLN B 1 147 ? 35.356 38.325 123.410 1.00 60.87 183 GLN B N 1
ATOM 2590 C CA . GLN B 1 147 ? 36.656 37.698 123.506 1.00 62.26 183 GLN B CA 1
ATOM 2591 C C . GLN B 1 147 ? 37.575 38.293 122.439 1.00 59.56 183 GLN B C 1
ATOM 2592 O O . GLN B 1 147 ? 38.609 38.838 122.745 1.00 58.50 183 GLN B O 1
ATOM 2598 N N . HIS B 1 148 ? 37.181 38.266 121.181 1.00 57.93 184 HIS B N 1
ATOM 2599 C CA . HIS B 1 148 ? 38.061 38.867 120.143 1.00 56.66 184 HIS B CA 1
ATOM 2600 C C . HIS B 1 148 ? 38.221 40.390 120.273 1.00 55.87 184 HIS B C 1
ATOM 2601 O O . HIS B 1 148 ? 39.293 40.917 119.944 1.00 55.12 184 HIS B O 1
ATOM 2608 N N . LEU B 1 149 ? 37.180 41.107 120.697 1.00 55.23 185 LEU B N 1
ATOM 2609 C CA . LEU B 1 149 ? 37.410 42.500 121.020 1.00 55.08 185 LEU B CA 1
ATOM 2610 C C . LEU B 1 149 ? 38.484 42.614 122.087 1.00 57.71 185 LEU B C 1
ATOM 2611 O O . LEU B 1 149 ? 39.258 43.534 122.083 1.00 58.41 185 LEU B O 1
ATOM 2616 N N . GLY B 1 150 ? 38.493 41.702 123.043 1.00 60.78 186 GLY B N 1
ATOM 2617 C CA . GLY B 1 150 ? 39.512 41.707 124.048 1.00 63.10 186 GLY B CA 1
ATOM 2618 C C . GLY B 1 150 ? 40.879 41.572 123.452 1.00 64.13 186 GLY B C 1
ATOM 2619 O O . GLY B 1 150 ? 41.727 42.396 123.655 1.00 63.89 186 GLY B O 1
ATOM 2620 N N . PHE B 1 151 ? 41.095 40.521 122.706 1.00 66.45 187 PHE B N 1
ATOM 2621 C CA . PHE B 1 151 ? 42.430 40.275 122.179 1.00 69.19 187 PHE B CA 1
ATOM 2622 C C . PHE B 1 151 ? 42.871 41.349 121.176 1.00 68.70 187 PHE B C 1
ATOM 2623 O O . PHE B 1 151 ? 44.078 41.552 120.950 1.00 68.65 187 PHE B O 1
ATOM 2631 N N . MET B 1 152 ? 41.896 42.008 120.544 1.00 68.70 188 MET B N 1
ATOM 2632 C CA . MET B 1 152 ? 42.202 43.043 119.576 1.00 67.88 188 MET B CA 1
ATOM 2633 C C . MET B 1 152 ? 42.717 44.229 120.326 1.00 69.52 188 MET B C 1
ATOM 2634 O O . MET B 1 152 ? 43.683 44.858 119.888 1.00 69.15 188 MET B O 1
ATOM 2639 N N . ASN B 1 153 ? 42.100 44.533 121.459 1.00 71.84 189 ASN B N 1
ATOM 2640 C CA . ASN B 1 153 ? 42.647 45.549 122.331 1.00 74.04 189 ASN B CA 1
ATOM 2641 C C . ASN B 1 153 ? 44.009 45.167 122.902 1.00 76.88 189 ASN B C 1
ATOM 2642 O O . ASN B 1 153 ? 44.861 46.010 123.067 1.00 76.52 189 ASN B O 1
ATOM 2647 N N . VAL B 1 154 ? 44.229 43.893 123.182 1.00 81.07 190 VAL B N 1
ATOM 2648 C CA . VAL B 1 154 ? 45.549 43.466 123.635 1.00 84.61 190 VAL B CA 1
ATOM 2649 C C . VAL B 1 154 ? 46.592 43.836 122.595 1.00 87.56 190 VAL B C 1
ATOM 2650 O O . VAL B 1 154 ? 47.624 44.354 122.922 1.00 88.60 190 VAL B O 1
ATOM 2654 N N . ARG B 1 155 ? 46.339 43.589 121.328 1.00 91.20 191 ARG B N 1
ATOM 2655 C CA . ARG B 1 155 ? 47.355 43.898 120.311 1.00 94.42 191 ARG B CA 1
ATOM 2656 C C . ARG B 1 155 ? 47.570 45.373 120.078 1.00 94.57 191 ARG B C 1
ATOM 2657 O O . ARG B 1 155 ? 48.578 45.791 119.546 1.00 94.18 191 ARG B O 1
ATOM 2665 N N . LYS B 1 156 ? 46.618 46.165 120.517 1.00 95.98 192 LYS B N 1
ATOM 2666 C CA . LYS B 1 156 ? 46.715 47.606 120.453 1.00 96.38 192 LYS B CA 1
ATOM 2667 C C . LYS B 1 156 ? 47.549 48.113 121.634 1.00 99.28 192 LYS B C 1
ATOM 2668 O O . LYS B 1 156 ? 47.802 49.295 121.745 1.00 99.32 192 LYS B O 1
ATOM 2674 N N . ASP B 1 157 ? 47.944 47.210 122.530 1.00 102.41 193 ASP B N 1
ATOM 2675 C CA . ASP B 1 157 ? 48.615 47.554 123.800 1.00 105.48 193 ASP B CA 1
ATOM 2676 C C . ASP B 1 157 ? 47.767 48.376 124.781 1.00 104.85 193 ASP B C 1
ATOM 2677 O O . ASP B 1 157 ? 48.320 48.986 125.699 1.00 105.91 193 ASP B O 1
ATOM 2682 N N . ASP B 1 158 ? 46.440 48.328 124.626 1.00 103.35 194 ASP B N 1
ATOM 2683 C CA . ASP B 1 158 ? 45.513 48.939 125.579 1.00 102.83 194 ASP B CA 1
ATOM 2684 C C . ASP B 1 158 ? 44.929 47.836 126.490 1.00 103.06 194 ASP B C 1
ATOM 2685 O O . ASP B 1 158 ? 43.831 47.301 126.253 1.00 102.46 194 ASP B O 1
ATOM 2690 N N . HIS B 1 159 ? 45.665 47.506 127.545 1.00 103.30 195 HIS B N 1
ATOM 2691 C CA . HIS B 1 159 ? 45.276 46.396 128.391 1.00 103.94 195 HIS B CA 1
ATOM 2692 C C . HIS B 1 159 ? 44.127 46.723 129.326 1.00 103.90 195 HIS B C 1
ATOM 2693 O O . HIS B 1 159 ? 43.471 45.809 129.860 1.00 104.11 195 HIS B O 1
ATOM 2700 N N . LYS B 1 160 ? 43.868 48.015 129.515 1.00 103.16 196 LYS B N 1
ATOM 2701 C CA . LYS B 1 160 ? 42.762 48.428 130.358 1.00 103.92 196 LYS B CA 1
ATOM 2702 C C . LYS B 1 160 ? 41.437 47.956 129.753 1.00 100.36 196 LYS B C 1
ATOM 2703 O O . LYS B 1 160 ? 40.618 47.315 130.437 1.00 100.63 196 LYS B O 1
ATOM 2709 N N . THR B 1 161 ? 41.240 48.264 128.469 1.00 95.88 197 THR B N 1
ATOM 2710 C CA . THR B 1 161 ? 39.969 47.984 127.804 1.00 92.78 197 THR B CA 1
ATOM 2711 C C . THR B 1 161 ? 39.842 46.502 127.567 1.00 90.58 197 THR B C 1
ATOM 2712 O O . THR B 1 161 ? 38.778 45.948 127.734 1.00 90.07 197 THR B O 1
ATOM 2716 N N . ALA B 1 162 ? 40.947 45.859 127.239 1.00 88.48 198 ALA B N 1
ATOM 2717 C CA . ALA B 1 162 ? 40.969 44.413 127.067 1.00 87.97 198 ALA B CA 1
ATOM 2718 C C . ALA B 1 162 ? 40.379 43.699 128.266 1.00 88.78 198 ALA B C 1
ATOM 2719 O O . ALA B 1 162 ? 39.532 42.828 128.128 1.00 88.57 198 ALA B O 1
ATOM 2721 N N . ALA B 1 163 ? 40.810 44.099 129.448 1.00 89.92 199 ALA B N 1
ATOM 2722 C CA . ALA B 1 163 ? 40.301 43.532 130.662 1.00 91.13 199 ALA B CA 1
ATOM 2723 C C . ALA B 1 163 ? 38.788 43.817 130.844 1.00 91.49 199 ALA B C 1
ATOM 2724 O O . ALA B 1 163 ? 38.060 42.937 131.342 1.00 92.14 199 ALA B O 1
ATOM 2726 N N . GLU B 1 164 ? 38.307 44.993 130.426 1.00 90.52 200 GLU B N 1
ATOM 2727 C CA . GLU B 1 164 ? 36.878 45.277 130.527 1.00 91.38 200 GLU B CA 1
ATOM 2728 C C . GLU B 1 164 ? 36.075 44.317 129.678 1.00 88.58 200 GLU B C 1
ATOM 2729 O O . GLU B 1 164 ? 35.024 43.812 130.117 1.00 88.91 200 GLU B O 1
ATOM 2735 N N . HIS B 1 165 ? 36.575 44.064 128.467 1.00 84.83 201 HIS B N 1
ATOM 2736 C CA . HIS B 1 165 ? 35.952 43.093 127.569 1.00 82.36 201 HIS B CA 1
ATOM 2737 C C . HIS B 1 165 ? 36.031 41.707 128.146 1.00 82.26 201 HIS B C 1
ATOM 2738 O O . HIS B 1 165 ? 35.068 40.979 128.105 1.00 81.60 201 HIS B O 1
ATOM 2745 N N . PHE B 1 166 ? 37.163 41.355 128.720 1.00 82.87 202 PHE B N 1
ATOM 2746 C CA . PHE B 1 166 ? 37.282 40.037 129.307 1.00 84.18 202 PHE B CA 1
ATOM 2747 C C . PHE B 1 166 ? 36.513 39.838 130.594 1.00 87.27 202 PHE B C 1
ATOM 2748 O O . PHE B 1 166 ? 36.010 38.751 130.783 1.00 87.20 202 PHE B O 1
ATOM 2756 N N . THR B 1 167 ? 36.407 40.851 131.456 1.00 90.37 203 THR B N 1
ATOM 2757 C CA . THR B 1 167 ? 35.596 40.686 132.657 1.00 94.54 203 THR B CA 1
ATOM 2758 C C . THR B 1 167 ? 34.193 40.383 132.216 1.00 94.92 203 THR B C 1
ATOM 2759 O O . THR B 1 167 ? 33.509 39.613 132.895 1.00 96.25 203 THR B O 1
ATOM 2763 N N . LYS B 1 168 ? 33.773 40.943 131.073 1.00 94.32 204 LYS B N 1
ATOM 2764 C CA . LYS B 1 168 ? 32.468 40.612 130.521 1.00 94.81 204 LYS B CA 1
ATOM 2765 C C . LYS B 1 168 ? 32.464 39.206 129.953 1.00 94.48 204 LYS B C 1
ATOM 2766 O O . LYS B 1 168 ? 31.450 38.524 130.019 1.00 94.09 204 LYS B O 1
ATOM 2772 N N . VAL B 1 169 ? 33.574 38.763 129.384 1.00 95.18 205 VAL B N 1
ATOM 2773 C CA . VAL B 1 169 ? 33.642 37.387 128.919 1.00 96.77 205 VAL B CA 1
ATOM 2774 C C . VAL B 1 169 ? 33.301 36.480 130.080 1.00 102.16 205 VAL B C 1
ATOM 2775 O O . VAL B 1 169 ? 32.454 35.613 129.966 1.00 102.32 205 VAL B O 1
ATOM 2779 N N . MET B 1 170 ? 33.925 36.729 131.218 1.00 108.10 206 MET B N 1
ATOM 2780 C CA . MET B 1 170 ? 33.724 35.898 132.384 1.00 113.82 206 MET B CA 1
ATOM 2781 C C . MET B 1 170 ? 32.273 35.990 132.929 1.00 115.94 206 MET B C 1
ATOM 2782 O O . MET B 1 170 ? 31.647 34.965 133.140 1.00 116.84 206 MET B O 1
ATOM 2787 N N . GLU B 1 171 ? 31.720 37.190 133.089 1.00 117.63 207 GLU B N 1
ATOM 2788 C CA . GLU B 1 171 ? 30.336 37.327 133.529 1.00 120.03 207 GLU B CA 1
ATOM 2789 C C . GLU B 1 171 ? 29.400 36.493 132.691 1.00 119.29 207 GLU B C 1
ATOM 2790 O O . GLU B 1 171 ? 28.455 35.919 133.202 1.00 120.50 207 GLU B O 1
ATOM 2796 N N . LEU B 1 172 ? 29.661 36.430 131.397 1.00 117.84 208 LEU B N 1
ATOM 2797 C CA . LEU B 1 172 ? 28.850 35.639 130.496 1.00 117.32 208 LEU B CA 1
ATOM 2798 C C . LEU B 1 172 ? 29.070 34.128 130.686 1.00 119.62 208 LEU B C 1
ATOM 2799 O O . LEU B 1 172 ? 28.096 33.373 130.688 1.00 120.19 208 LEU B O 1
ATOM 2804 N N . GLU B 1 173 ? 30.321 33.677 130.828 1.00 121.95 209 GLU B N 1
ATOM 2805 C CA . GLU B 1 173 ? 30.629 32.218 130.999 1.00 124.75 209 GLU B CA 1
ATOM 2806 C C . GLU B 1 173 ? 30.006 31.674 132.270 1.00 128.06 209 GLU B C 1
ATOM 2807 O O . GLU B 1 173 ? 29.602 30.516 132.330 1.00 128.69 209 GLU B O 1
ATOM 2813 N N . ARG B 1 174 ? 29.934 32.529 133.285 1.00 131.16 210 ARG B N 1
ATOM 2814 C CA . ARG B 1 174 ? 29.340 32.177 134.571 1.00 134.68 210 ARG B CA 1
ATOM 2815 C C . ARG B 1 174 ? 27.835 31.960 134.433 1.00 134.17 210 ARG B C 1
ATOM 2816 O O . ARG B 1 174 ? 27.345 30.859 134.684 1.00 135.41 210 ARG B O 1
ATOM 2824 N N . SER B 1 175 ? 27.108 32.983 133.986 1.00 132.49 211 SER B N 1
ATOM 2825 C CA . SER B 1 175 ? 25.654 32.865 133.881 1.00 132.01 211 SER B CA 1
ATOM 2826 C C . SER B 1 175 ? 25.164 31.842 132.825 1.00 130.42 211 SER B C 1
ATOM 2827 O O . SER B 1 175 ? 23.965 31.578 132.750 1.00 131.18 211 SER B O 1
ATOM 2830 N N . GLN B 1 176 ? 26.069 31.245 132.042 1.00 128.16 212 GLN B N 1
ATOM 2831 C CA . GLN B 1 176 ? 25.696 30.158 131.103 1.00 126.50 212 GLN B CA 1
ATOM 2832 C C . GLN B 1 176 ? 26.215 28.829 131.662 0.50 127.89 212 GLN B C 1
ATOM 2833 O O . GLN B 1 176 ? 25.940 27.766 131.131 1.00 128.12 212 GLN B O 1
ATOM 2839 N N . ALA C 1 2 ? 53.180 -29.855 118.534 1.00 70.07 38 ALA C N 1
ATOM 2840 C CA . ALA C 1 2 ? 52.076 -29.211 119.320 1.00 70.53 38 ALA C CA 1
ATOM 2841 C C . ALA C 1 2 ? 52.410 -27.742 119.468 1.00 70.38 38 ALA C C 1
ATOM 2842 O O . ALA C 1 2 ? 53.557 -27.350 119.284 1.00 69.84 38 ALA C O 1
ATOM 2844 N N . MET C 1 3 ? 51.395 -26.920 119.736 1.00 70.83 39 MET C N 1
ATOM 2845 C CA . MET C 1 3 ? 51.635 -25.495 119.958 1.00 71.08 39 MET C CA 1
ATOM 2846 C C . MET C 1 3 ? 52.297 -25.389 121.337 1.00 71.84 39 MET C C 1
ATOM 2847 O O . MET C 1 3 ? 51.883 -26.088 122.271 1.00 72.24 39 MET C O 1
ATOM 2852 N N . GLY C 1 4 ? 53.330 -24.553 121.453 1.00 71.99 40 GLY C N 1
ATOM 2853 C CA . GLY C 1 4 ? 54.057 -24.381 122.715 1.00 73.07 40 GLY C CA 1
ATOM 2854 C C . GLY C 1 4 ? 53.499 -23.325 123.654 1.00 74.11 40 GLY C C 1
ATOM 2855 O O . GLY C 1 4 ? 52.754 -22.423 123.243 1.00 74.29 40 GLY C O 1
ATOM 2856 N N . ASP C 1 5 ? 53.902 -23.387 124.916 1.00 75.16 41 ASP C N 1
ATOM 2857 C CA . ASP C 1 5 ? 53.259 -22.542 125.923 1.00 75.99 41 ASP C CA 1
ATOM 2858 C C . ASP C 1 5 ? 53.484 -21.066 125.640 1.00 74.14 41 ASP C C 1
ATOM 2859 O O . ASP C 1 5 ? 52.573 -20.250 125.791 1.00 73.56 41 ASP C O 1
ATOM 2864 N N . LYS C 1 6 ? 54.681 -20.739 125.189 1.00 72.47 42 LYS C N 1
ATOM 2865 C CA . LYS C 1 6 ? 54.956 -19.384 124.800 1.00 72.19 42 LYS C CA 1
ATOM 2866 C C . LYS C 1 6 ? 54.017 -18.928 123.661 1.00 69.19 42 LYS C C 1
ATOM 2867 O O . LYS C 1 6 ? 53.396 -17.872 123.747 1.00 69.11 42 LYS C O 1
ATOM 2873 N N . ALA C 1 7 ? 53.897 -19.709 122.593 1.00 66.06 43 ALA C N 1
ATOM 2874 C CA . ALA C 1 7 ? 52.889 -19.370 121.582 1.00 63.87 43 ALA C CA 1
ATOM 2875 C C . ALA C 1 7 ? 51.463 -19.155 122.177 1.00 62.39 43 ALA C C 1
ATOM 2876 O O . ALA C 1 7 ? 50.800 -18.180 121.853 1.00 60.84 43 ALA C O 1
ATOM 2878 N N . LYS C 1 8 ? 51.015 -20.037 123.052 1.00 61.78 44 LYS C N 1
ATOM 2879 C CA . LYS C 1 8 ? 49.652 -19.940 123.526 1.00 62.67 44 LYS C CA 1
ATOM 2880 C C . LYS C 1 8 ? 49.475 -18.609 124.253 1.00 62.99 44 LYS C C 1
ATOM 2881 O O . LYS C 1 8 ? 48.452 -17.885 124.102 1.00 62.71 44 LYS C O 1
ATOM 2887 N N . LEU C 1 9 ? 50.484 -18.286 125.036 1.00 63.68 45 LEU C N 1
ATOM 2888 C CA . LEU C 1 9 ? 50.514 -17.016 125.754 1.00 64.97 45 LEU C CA 1
ATOM 2889 C C . LEU C 1 9 ? 50.497 -15.780 124.857 1.00 64.14 45 LEU C C 1
ATOM 2890 O O . LEU C 1 9 ? 49.623 -14.948 124.984 1.00 64.91 45 LEU C O 1
ATOM 2895 N N . TYR C 1 10 ? 51.468 -15.632 123.966 1.00 63.06 46 TYR C N 1
ATOM 2896 C CA . TYR C 1 10 ? 51.475 -14.466 123.120 1.00 63.01 46 TYR C CA 1
ATOM 2897 C C . TYR C 1 10 ? 50.252 -14.402 122.235 1.00 61.68 46 TYR C C 1
ATOM 2898 O O . TYR C 1 10 ? 49.777 -13.328 121.907 1.00 60.87 46 TYR C O 1
ATOM 2907 N N . ARG C 1 11 ? 49.706 -15.556 121.863 1.00 61.61 47 ARG C N 1
ATOM 2908 C CA . ARG C 1 11 ? 48.479 -15.573 121.043 1.00 61.43 47 ARG C CA 1
ATOM 2909 C C . ARG C 1 11 ? 47.371 -14.987 121.876 1.00 62.55 47 ARG C C 1
ATOM 2910 O O . ARG C 1 11 ? 46.634 -14.136 121.437 1.00 61.48 47 ARG C O 1
ATOM 2918 N N . ASN C 1 12 ? 47.294 -15.444 123.105 1.00 65.37 48 ASN C N 1
ATOM 2919 C CA . ASN C 1 12 ? 46.310 -14.928 124.025 1.00 68.52 48 ASN C CA 1
ATOM 2920 C C . ASN C 1 12 ? 46.385 -13.407 124.200 1.00 69.27 48 ASN C C 1
ATOM 2921 O O . ASN C 1 12 ? 45.386 -12.693 123.961 1.00 69.37 48 ASN C O 1
ATOM 2926 N N . ILE C 1 13 ? 47.560 -12.902 124.560 1.00 69.95 49 ILE C N 1
ATOM 2927 C CA . ILE C 1 13 ? 47.712 -11.461 124.708 1.00 71.07 49 ILE C CA 1
ATOM 2928 C C . ILE C 1 13 ? 47.373 -10.756 123.388 1.00 71.23 49 ILE C C 1
ATOM 2929 O O . ILE C 1 13 ? 46.710 -9.726 123.384 1.00 71.54 49 ILE C O 1
ATOM 2934 N N . SER C 1 14 ? 47.805 -11.314 122.265 1.00 71.37 50 SER C N 1
ATOM 2935 C CA . SER C 1 14 ? 47.560 -10.656 120.994 1.00 72.34 50 SER C CA 1
ATOM 2936 C C . SER C 1 14 ? 46.105 -10.451 120.804 1.00 73.89 50 SER C C 1
ATOM 2937 O O . SER C 1 14 ? 45.688 -9.405 120.336 1.00 73.75 50 SER C O 1
ATOM 2940 N N . GLN C 1 15 ? 45.340 -11.486 121.122 1.00 76.29 51 GLN C N 1
ATOM 2941 C CA . GLN C 1 15 ? 43.921 -11.458 120.893 1.00 78.64 51 GLN C CA 1
ATOM 2942 C C . GLN C 1 15 ? 43.258 -10.381 121.695 1.00 81.85 51 GLN C C 1
ATOM 2943 O O . GLN C 1 15 ? 42.465 -9.612 121.125 1.00 81.62 51 GLN C O 1
ATOM 2949 N N . ARG C 1 16 ? 43.604 -10.323 122.989 1.00 86.03 52 ARG C N 1
ATOM 2950 C CA . ARG C 1 16 ? 43.192 -9.205 123.850 1.00 90.37 52 ARG C CA 1
ATOM 2951 C C . ARG C 1 16 ? 43.434 -7.843 123.223 1.00 91.03 52 ARG C C 1
ATOM 2952 O O . ARG C 1 16 ? 42.498 -7.064 123.060 1.00 91.78 52 ARG C O 1
ATOM 2960 N N . CYS C 1 17 ? 44.670 -7.561 122.844 1.00 91.70 53 CYS C N 1
ATOM 2961 C CA . CYS C 1 17 ? 44.969 -6.285 122.241 1.00 92.55 53 CYS C CA 1
ATOM 2962 C C . CYS C 1 17 ? 44.089 -6.004 121.026 1.00 93.71 53 CYS C C 1
ATOM 2963 O O . CYS C 1 17 ? 43.579 -4.919 120.920 1.00 94.39 53 CYS C O 1
ATOM 2966 N N . LEU C 1 18 ? 43.887 -6.965 120.124 1.00 95.39 54 LEU C N 1
ATOM 2967 C CA . LEU C 1 18 ? 43.025 -6.750 118.926 1.00 96.67 54 LEU C CA 1
ATOM 2968 C C . LEU C 1 18 ? 41.548 -6.516 119.296 1.00 100.45 54 LEU C C 1
ATOM 2969 O O . LEU C 1 18 ? 40.865 -5.724 118.645 1.00 100.20 54 LEU C O 1
ATOM 2974 N N . ARG C 1 19 ? 41.068 -7.218 120.324 1.00 105.29 55 ARG C N 1
ATOM 2975 C CA . ARG C 1 19 ? 39.690 -7.047 120.798 1.00 110.18 55 ARG C CA 1
ATOM 2976 C C . ARG C 1 19 ? 39.449 -5.659 121.431 1.00 112.30 55 ARG C C 1
ATOM 2977 O O . ARG C 1 19 ? 38.493 -4.978 121.064 1.00 112.81 55 ARG C O 1
ATOM 2985 N N . ARG C 1 20 ? 40.303 -5.246 122.371 1.00 114.54 56 ARG C N 1
ATOM 2986 C CA . ARG C 1 20 ? 40.321 -3.856 122.861 1.00 116.60 56 ARG C CA 1
ATOM 2987 C C . ARG C 1 20 ? 40.755 -2.836 121.772 1.00 114.68 56 ARG C C 1
ATOM 2988 O O . ARG C 1 20 ? 41.080 -1.710 122.093 1.00 115.43 56 ARG C O 1
ATOM 2996 N N . GLY C 1 21 ? 40.770 -3.228 120.498 1.00 111.96 57 GLY C N 1
ATOM 2997 C CA . GLY C 1 21 ? 41.068 -2.316 119.388 1.00 110.58 57 GLY C CA 1
ATOM 2998 C C . GLY C 1 21 ? 42.360 -1.483 119.398 1.00 110.20 57 GLY C C 1
ATOM 2999 O O . GLY C 1 21 ? 42.331 -0.357 118.927 1.00 110.62 57 GLY C O 1
ATOM 3000 N N . SER C 1 22 ? 43.486 -2.012 119.905 1.00 109.05 58 SER C N 1
ATOM 3001 C CA . SER C 1 22 ? 44.824 -1.378 119.735 1.00 108.44 58 SER C CA 1
ATOM 3002 C C . SER C 1 22 ? 45.823 -2.284 119.000 1.00 106.05 58 SER C C 1
ATOM 3003 O O . SER C 1 22 ? 46.633 -2.976 119.602 1.00 105.30 58 SER C O 1
ATOM 3006 N N . PRO C 1 23 ? 45.742 -2.285 117.673 1.00 103.90 59 PRO C N 1
ATOM 3007 C CA . PRO C 1 23 ? 46.606 -2.998 116.772 1.00 102.94 59 PRO C CA 1
ATOM 3008 C C . PRO C 1 23 ? 48.063 -2.814 117.027 1.00 104.00 59 PRO C C 1
ATOM 3009 O O . PRO C 1 23 ? 48.826 -3.769 116.987 1.00 103.36 59 PRO C O 1
ATOM 3013 N N . GLU C 1 24 ? 48.457 -1.578 117.264 1.00 106.04 60 GLU C N 1
ATOM 3014 C CA . GLU C 1 24 ? 49.878 -1.272 117.338 1.00 107.87 60 GLU C CA 1
ATOM 3015 C C . GLU C 1 24 ? 50.560 -2.105 118.419 1.00 105.83 60 GLU C C 1
ATOM 3016 O O . GLU C 1 24 ? 51.696 -2.543 118.253 1.00 105.09 60 GLU C O 1
ATOM 3022 N N . GLU C 1 25 ? 49.855 -2.321 119.521 1.00 104.07 61 GLU C N 1
ATOM 3023 C CA . GLU C 1 25 ? 50.386 -3.111 120.618 1.00 103.36 61 GLU C CA 1
ATOM 3024 C C . GLU C 1 25 ? 50.355 -4.577 120.272 1.00 97.05 61 GLU C C 1
ATOM 3025 O O . GLU C 1 25 ? 51.233 -5.305 120.670 1.00 96.58 61 GLU C O 1
ATOM 3031 N N . ALA C 1 26 ? 49.315 -5.010 119.570 1.00 90.46 62 ALA C N 1
ATOM 3032 C CA . ALA C 1 26 ? 49.138 -6.415 119.283 1.00 85.22 62 ALA C CA 1
ATOM 3033 C C . ALA C 1 26 ? 50.300 -6.896 118.432 1.00 81.97 62 ALA C C 1
ATOM 3034 O O . ALA C 1 26 ? 50.884 -7.956 118.677 1.00 80.56 62 ALA C O 1
ATOM 3036 N N . LEU C 1 27 ? 50.659 -6.081 117.452 1.00 79.41 63 LEU C N 1
ATOM 3037 C CA . LEU C 1 27 ? 51.820 -6.352 116.639 1.00 78.04 63 LEU C CA 1
ATOM 3038 C C . LEU C 1 27 ? 53.034 -6.808 117.417 1.00 78.40 63 LEU C C 1
ATOM 3039 O O . LEU C 1 27 ? 53.724 -7.723 117.018 1.00 78.37 63 LEU C O 1
ATOM 3044 N N . ARG C 1 28 ? 53.340 -6.153 118.510 1.00 79.27 64 ARG C N 1
ATOM 3045 C CA . ARG C 1 28 ? 54.542 -6.495 119.218 1.00 80.58 64 ARG C CA 1
ATOM 3046 C C . ARG C 1 28 ? 54.452 -7.939 119.686 1.00 76.97 64 ARG C C 1
ATOM 3047 O O . ARG C 1 28 ? 55.449 -8.670 119.674 1.00 76.44 64 ARG C O 1
ATOM 3055 N N . TYR C 1 29 ? 53.253 -8.355 120.068 1.00 73.85 65 TYR C N 1
ATOM 3056 C CA . TYR C 1 29 ? 53.049 -9.712 120.554 1.00 72.27 65 TYR C CA 1
ATOM 3057 C C . TYR C 1 29 ? 52.867 -10.786 119.463 1.00 70.12 65 TYR C C 1
ATOM 3058 O O . TYR C 1 29 ? 53.149 -11.966 119.675 1.00 68.97 65 TYR C O 1
ATOM 3067 N N . LEU C 1 30 ? 52.348 -10.375 118.317 1.00 68.55 66 LEU C N 1
ATOM 3068 C CA . LEU C 1 30 ? 52.265 -11.257 117.182 1.00 66.70 66 LEU C CA 1
ATOM 3069 C C . LEU C 1 30 ? 53.680 -11.588 116.768 1.00 68.23 66 LEU C C 1
ATOM 3070 O O . LEU C 1 30 ? 54.004 -12.748 116.632 1.00 67.66 66 LEU C O 1
ATOM 3075 N N . LYS C 1 31 ? 54.550 -10.590 116.633 1.00 70.67 67 LYS C N 1
ATOM 3076 C CA . LYS C 1 31 ? 55.982 -10.855 116.367 1.00 73.06 67 LYS C CA 1
ATOM 3077 C C . LYS C 1 31 ? 56.489 -11.954 117.246 1.00 71.16 67 LYS C C 1
ATOM 3078 O O . LYS C 1 31 ? 57.263 -12.792 116.812 1.00 71.14 67 LYS C O 1
ATOM 3084 N N . GLU C 1 32 ? 56.079 -11.956 118.501 1.00 69.95 68 GLU C N 1
ATOM 3085 C CA . GLU C 1 32 ? 56.625 -12.961 119.416 1.00 69.40 68 GLU C CA 1
ATOM 3086 C C . GLU C 1 32 ? 56.061 -14.337 119.191 1.00 66.90 68 GLU C C 1
ATOM 3087 O O . GLU C 1 32 ? 56.790 -15.307 119.283 1.00 66.24 68 GLU C O 1
ATOM 3093 N N . TRP C 1 33 ? 54.756 -14.398 118.951 1.00 64.83 69 TRP C N 1
ATOM 3094 C CA . TRP C 1 33 ? 54.116 -15.620 118.587 1.00 63.44 69 TRP C CA 1
ATOM 3095 C C . TRP C 1 33 ? 54.787 -16.186 117.371 1.00 64.07 69 TRP C C 1
ATOM 3096 O O . TRP C 1 33 ? 55.132 -17.341 117.364 1.00 63.02 69 TRP C O 1
ATOM 3107 N N . ALA C 1 34 ? 55.004 -15.355 116.356 1.00 65.86 70 ALA C N 1
ATOM 3108 C CA . ALA C 1 34 ? 55.749 -15.771 115.188 1.00 67.25 70 ALA C CA 1
ATOM 3109 C C . ALA C 1 34 ? 57.142 -16.235 115.578 1.00 69.99 70 ALA C C 1
ATOM 3110 O O . ALA C 1 34 ? 57.580 -17.219 115.062 1.00 70.01 70 ALA C O 1
ATOM 3112 N N . ARG C 1 35 ? 57.855 -15.557 116.470 1.00 73.85 71 ARG C N 1
ATOM 3113 C CA . ARG C 1 35 ? 59.200 -16.014 116.780 1.00 77.33 71 ARG C CA 1
ATOM 3114 C C . ARG C 1 35 ? 59.198 -17.447 117.232 1.00 78.51 71 ARG C C 1
ATOM 3115 O O . ARG C 1 35 ? 60.080 -18.200 116.884 1.00 78.77 71 ARG C O 1
ATOM 3123 N N . HIS C 1 36 ? 58.187 -17.829 117.996 1.00 80.46 72 HIS C N 1
ATOM 3124 C CA . HIS C 1 36 ? 58.181 -19.120 118.652 1.00 82.17 72 HIS C CA 1
ATOM 3125 C C . HIS C 1 36 ? 57.444 -20.237 117.890 1.00 83.57 72 HIS C C 1
ATOM 3126 O O . HIS C 1 36 ? 57.686 -21.409 118.160 1.00 84.30 72 HIS C O 1
ATOM 3133 N N . GLU C 1 37 ? 56.532 -19.895 116.984 1.00 85.31 73 GLU C N 1
ATOM 3134 C CA . GLU C 1 37 ? 56.001 -20.852 116.035 1.00 86.74 73 GLU C CA 1
ATOM 3135 C C . GLU C 1 37 ? 56.352 -20.305 114.679 1.00 88.24 73 GLU C C 1
ATOM 3136 O O . GLU C 1 37 ? 55.521 -19.795 113.942 1.00 87.39 73 GLU C O 1
ATOM 3142 N N . LYS C 1 38 ? 57.633 -20.380 114.375 1.00 91.38 74 LYS C N 1
ATOM 3143 C CA . LYS C 1 38 ? 58.126 -19.959 113.078 1.00 94.51 74 LYS C CA 1
ATOM 3144 C C . LYS C 1 38 ? 57.568 -20.983 112.123 1.00 92.25 74 LYS C C 1
ATOM 3145 O O . LYS C 1 38 ? 57.337 -22.126 112.503 1.00 92.31 74 LYS C O 1
ATOM 3151 N N . ASN C 1 39 ? 57.266 -20.590 110.903 1.00 90.11 75 ASN C N 1
ATOM 3152 C CA . ASN C 1 39 ? 56.587 -21.527 109.994 1.00 88.63 75 ASN C CA 1
ATOM 3153 C C . ASN C 1 39 ? 55.077 -21.761 110.228 1.00 84.11 75 ASN C C 1
ATOM 3154 O O . ASN C 1 39 ? 54.471 -22.445 109.430 1.00 84.33 75 ASN C O 1
ATOM 3159 N N . ASP C 1 40 ? 54.470 -21.210 111.277 1.00 79.27 76 ASP C N 1
ATOM 3160 C CA . ASP C 1 40 ? 52.996 -21.180 111.413 1.00 75.39 76 ASP C CA 1
ATOM 3161 C C . ASP C 1 40 ? 52.497 -19.905 110.728 1.00 71.23 76 ASP C C 1
ATOM 3162 O O . ASP C 1 40 ? 53.017 -18.812 110.952 1.00 71.47 76 ASP C O 1
ATOM 3167 N N . PRO C 1 41 ? 51.518 -20.046 109.852 1.00 66.02 77 PRO C N 1
ATOM 3168 C CA . PRO C 1 41 ? 51.095 -18.905 109.118 1.00 63.09 77 PRO C CA 1
ATOM 3169 C C . PRO C 1 41 ? 50.134 -18.043 109.868 1.00 60.90 77 PRO C C 1
ATOM 3170 O O . PRO C 1 41 ? 50.034 -16.838 109.577 1.00 61.29 77 PRO C O 1
ATOM 3174 N N . GLU C 1 42 ? 49.447 -18.579 110.862 1.00 57.78 78 GLU C N 1
ATOM 3175 C CA . GLU C 1 42 ? 48.435 -17.716 111.531 1.00 55.39 78 GLU C CA 1
ATOM 3176 C C . GLU C 1 42 ? 48.932 -16.350 112.146 1.00 54.32 78 GLU C C 1
ATOM 3177 O O . GLU C 1 42 ? 48.310 -15.307 111.939 1.00 54.32 78 GLU C O 1
ATOM 3183 N N . PRO C 1 43 ? 50.046 -16.341 112.873 1.00 53.02 79 PRO C N 1
ATOM 3184 C CA . PRO C 1 43 ? 50.545 -15.089 113.402 1.00 52.67 79 PRO C CA 1
ATOM 3185 C C . PRO C 1 43 ? 50.841 -14.114 112.290 1.00 52.80 79 PRO C C 1
ATOM 3186 O O . PRO C 1 43 ? 50.451 -12.905 112.381 1.00 53.73 79 PRO C O 1
ATOM 3190 N N . LEU C 1 44 ? 51.529 -14.603 111.252 1.00 51.56 80 LEU C N 1
ATOM 3191 C CA . LEU C 1 44 ? 51.816 -13.723 110.123 1.00 50.97 80 LEU C CA 1
ATOM 3192 C C . LEU C 1 44 ? 50.493 -13.189 109.599 1.00 49.73 80 LEU C C 1
ATOM 3193 O O . LEU C 1 44 ? 50.322 -12.021 109.370 1.00 49.78 80 LEU C O 1
ATOM 3198 N N . TYR C 1 45 ? 49.523 -14.056 109.458 1.00 48.64 81 TYR C N 1
ATOM 3199 C CA . TYR C 1 45 ? 48.267 -13.640 108.884 1.00 48.10 81 TYR C CA 1
ATOM 3200 C C . TYR C 1 45 ? 47.709 -12.580 109.731 1.00 48.87 81 TYR C C 1
ATOM 3201 O O . TYR C 1 45 ? 47.174 -11.613 109.175 1.00 49.48 81 TYR C O 1
ATOM 3210 N N . GLN C 1 46 ? 47.780 -12.746 111.060 1.00 50.09 82 GLN C N 1
ATOM 3211 C CA . GLN C 1 46 ? 47.206 -11.692 111.972 1.00 51.67 82 GLN C CA 1
ATOM 3212 C C . GLN C 1 46 ? 47.999 -10.360 111.907 1.00 52.94 82 GLN C C 1
ATOM 3213 O O . GLN C 1 46 ? 47.409 -9.284 111.804 1.00 53.14 82 GLN C O 1
ATOM 3219 N N . MET C 1 47 ? 49.318 -10.451 111.853 1.00 54.38 83 MET C N 1
ATOM 3220 C CA . MET C 1 47 ? 50.123 -9.260 111.554 1.00 56.83 83 MET C CA 1
ATOM 3221 C C . MET C 1 47 ? 49.548 -8.532 110.359 1.00 56.66 83 MET C C 1
ATOM 3222 O O . MET C 1 47 ? 49.378 -7.316 110.328 1.00 57.38 83 MET C O 1
ATOM 3227 N N . GLY C 1 48 ? 49.274 -9.286 109.332 1.00 56.58 84 GLY C N 1
ATOM 3228 C CA . GLY C 1 48 ? 48.773 -8.664 108.117 1.00 56.49 84 GLY C CA 1
ATOM 3229 C C . GLY C 1 48 ? 47.512 -7.901 108.415 1.00 55.47 84 GLY C C 1
ATOM 3230 O O . GLY C 1 48 ? 47.366 -6.761 108.000 1.00 55.18 84 GLY C O 1
ATOM 3231 N N . ILE C 1 49 ? 46.600 -8.537 109.138 1.00 54.53 85 ILE C N 1
ATOM 3232 C CA . ILE C 1 49 ? 45.358 -7.840 109.394 1.00 55.20 85 ILE C CA 1
ATOM 3233 C C . ILE C 1 49 ? 45.688 -6.561 110.168 1.00 57.27 85 ILE C C 1
ATOM 3234 O O . ILE C 1 49 ? 45.069 -5.506 109.860 1.00 57.98 85 ILE C O 1
ATOM 3239 N N . ALA C 1 50 ? 46.621 -6.670 111.153 1.00 58.63 86 ALA C N 1
ATOM 3240 C CA . ALA C 1 50 ? 47.010 -5.546 112.030 1.00 60.49 86 ALA C CA 1
ATOM 3241 C C . ALA C 1 50 ? 47.539 -4.409 111.196 1.00 62.61 86 ALA C C 1
ATOM 3242 O O . ALA C 1 50 ? 47.001 -3.300 111.234 1.00 64.09 86 ALA C O 1
ATOM 3244 N N . LEU C 1 51 ? 48.575 -4.700 110.429 1.00 63.96 87 LEU C N 1
ATOM 3245 C CA . LEU C 1 51 ? 49.168 -3.717 109.607 1.00 65.96 87 LEU C CA 1
ATOM 3246 C C . LEU C 1 51 ? 48.129 -3.043 108.714 1.00 67.21 87 LEU C C 1
ATOM 3247 O O . LEU C 1 51 ? 48.112 -1.831 108.617 1.00 68.24 87 LEU C O 1
ATOM 3252 N N . ALA C 1 52 ? 47.220 -3.785 108.108 1.00 68.10 88 ALA C N 1
ATOM 3253 C CA . ALA C 1 52 ? 46.208 -3.121 107.266 1.00 69.53 88 ALA C CA 1
ATOM 3254 C C . ALA C 1 52 ? 45.345 -2.119 108.084 1.00 71.73 88 ALA C C 1
ATOM 3255 O O . ALA C 1 52 ? 45.052 -1.001 107.611 1.00 72.64 88 ALA C O 1
ATOM 3257 N N . ASN C 1 53 ? 44.938 -2.501 109.299 1.00 73.88 89 ASN C N 1
ATOM 3258 C CA . ASN C 1 53 ? 44.113 -1.619 110.119 1.00 76.09 89 ASN C CA 1
ATOM 3259 C C . ASN C 1 53 ? 44.872 -0.364 110.482 1.00 78.93 89 ASN C C 1
ATOM 3260 O O . ASN C 1 53 ? 44.282 0.694 110.544 1.00 79.80 89 ASN C O 1
ATOM 3265 N N . LEU C 1 54 ? 46.176 -0.476 110.707 1.00 81.57 90 LEU C N 1
ATOM 3266 C CA . LEU C 1 54 ? 47.016 0.713 110.933 1.00 85.07 90 LEU C CA 1
ATOM 3267 C C . LEU C 1 54 ? 47.277 1.583 109.694 1.00 86.40 90 LEU C C 1
ATOM 3268 O O . LEU C 1 54 ? 47.985 2.597 109.788 1.00 87.59 90 LEU C O 1
ATOM 3273 N N . GLY C 1 55 ? 46.772 1.167 108.537 1.00 86.65 91 GLY C N 1
ATOM 3274 C CA . GLY C 1 55 ? 47.093 1.842 107.289 1.00 87.65 91 GLY C CA 1
ATOM 3275 C C . GLY C 1 55 ? 48.543 1.693 106.800 1.00 88.89 91 GLY C C 1
ATOM 3276 O O . GLY C 1 55 ? 48.979 2.419 105.899 1.00 89.50 91 GLY C O 1
ATOM 3277 N N . ASP C 1 56 ? 49.314 0.779 107.368 1.00 89.71 92 ASP C N 1
ATOM 3278 C CA . ASP C 1 56 ? 50.610 0.491 106.785 1.00 91.65 92 ASP C CA 1
ATOM 3279 C C . ASP C 1 56 ? 50.480 -0.579 105.676 1.00 90.25 92 ASP C C 1
ATOM 3280 O O . ASP C 1 56 ? 50.935 -1.688 105.791 1.00 89.43 92 ASP C O 1
ATOM 3285 N N . TYR C 1 57 ? 49.881 -0.183 104.575 1.00 90.03 93 TYR C N 1
ATOM 3286 C CA . TYR C 1 57 ? 49.424 -1.085 103.577 1.00 89.55 93 TYR C CA 1
ATOM 3287 C C . TYR C 1 57 ? 50.535 -1.866 102.902 1.00 90.38 93 TYR C C 1
ATOM 3288 O O . TYR C 1 57 ? 50.433 -3.058 102.705 1.00 89.42 93 TYR C O 1
ATOM 3297 N N . GLN C 1 58 ? 51.607 -1.215 102.533 1.00 93.06 94 GLN C N 1
ATOM 3298 C CA . GLN C 1 58 ? 52.625 -1.894 101.745 1.00 95.01 94 GLN C CA 1
ATOM 3299 C C . GLN C 1 58 ? 53.239 -3.040 102.568 1.00 92.91 94 GLN C C 1
ATOM 3300 O O . GLN C 1 58 ? 53.531 -4.117 102.057 1.00 91.97 94 GLN C O 1
ATOM 3306 N N . ARG C 1 59 ? 53.369 -2.828 103.865 1.00 91.54 95 ARG C N 1
ATOM 3307 C CA . ARG C 1 59 ? 53.986 -3.820 104.717 1.00 90.80 95 ARG C CA 1
ATOM 3308 C C . ARG C 1 59 ? 53.015 -4.969 105.004 1.00 84.21 95 ARG C C 1
ATOM 3309 O O . ARG C 1 59 ? 53.429 -6.084 105.283 1.00 83.67 95 ARG C O 1
ATOM 3317 N N . ALA C 1 60 ? 51.723 -4.688 104.946 1.00 77.70 96 ALA C N 1
ATOM 3318 C CA . ALA C 1 60 ? 50.711 -5.718 105.005 1.00 72.49 96 ALA C CA 1
ATOM 3319 C C . ALA C 1 60 ? 50.808 -6.607 103.777 1.00 69.48 96 ALA C C 1
ATOM 3320 O O . ALA C 1 60 ? 50.874 -7.825 103.922 1.00 67.94 96 ALA C O 1
ATOM 3322 N N . VAL C 1 61 ? 50.842 -6.034 102.573 1.00 67.62 97 VAL C N 1
ATOM 3323 C CA . VAL C 1 61 ? 51.035 -6.878 101.399 1.00 66.26 97 VAL C CA 1
ATOM 3324 C C . VAL C 1 61 ? 52.260 -7.772 101.595 1.00 67.16 97 VAL C C 1
ATOM 3325 O O . VAL C 1 61 ? 52.214 -8.953 101.295 1.00 66.82 97 VAL C O 1
ATOM 3329 N N . THR C 1 62 ? 53.342 -7.243 102.151 1.00 68.22 98 THR C N 1
ATOM 3330 C CA . THR C 1 62 ? 54.522 -8.095 102.308 1.00 69.16 98 THR C CA 1
ATOM 3331 C C . THR C 1 62 ? 54.244 -9.282 103.218 1.00 66.16 98 THR C C 1
ATOM 3332 O O . THR C 1 62 ? 54.650 -10.418 102.916 1.00 66.28 98 THR C O 1
ATOM 3336 N N . VAL C 1 63 ? 53.578 -9.019 104.327 1.00 63.36 99 VAL C N 1
ATOM 3337 C CA . VAL C 1 63 ? 53.318 -10.095 105.299 1.00 61.28 99 VAL C CA 1
ATOM 3338 C C . VAL C 1 63 ? 52.335 -11.138 104.731 1.00 59.71 99 VAL C C 1
ATOM 3339 O O . VAL C 1 63 ? 52.488 -12.360 104.904 1.00 58.58 99 VAL C O 1
ATOM 3343 N N . PHE C 1 64 ? 51.326 -10.663 104.016 1.00 58.52 100 PHE C N 1
ATOM 3344 C CA . PHE C 1 64 ? 50.449 -11.612 103.378 1.00 57.19 100 PHE C CA 1
ATOM 3345 C C . PHE C 1 64 ? 51.207 -12.477 102.411 1.00 58.72 100 PHE C C 1
ATOM 3346 O O . PHE C 1 64 ? 50.906 -13.651 102.284 1.00 57.88 100 PHE C O 1
ATOM 3354 N N . ASP C 1 65 ? 52.193 -11.911 101.730 1.00 61.07 101 ASP C N 1
ATOM 3355 C CA . ASP C 1 65 ? 53.036 -12.748 100.865 1.00 63.58 101 ASP C CA 1
ATOM 3356 C C . ASP C 1 65 ? 53.781 -13.809 101.697 1.00 63.18 101 ASP C C 1
ATOM 3357 O O . ASP C 1 65 ? 53.900 -14.964 101.285 1.00 62.60 101 ASP C O 1
ATOM 3362 N N . LYS C 1 66 ? 54.257 -13.435 102.872 1.00 63.36 102 LYS C N 1
ATOM 3363 C CA . LYS C 1 66 ? 54.934 -14.427 103.677 1.00 64.44 102 LYS C CA 1
ATOM 3364 C C . LYS C 1 66 ? 53.956 -15.554 103.960 1.00 62.05 102 LYS C C 1
ATOM 3365 O O . LYS C 1 66 ? 54.320 -16.717 103.971 1.00 62.20 102 LYS C O 1
ATOM 3371 N N . VAL C 1 67 ? 52.699 -15.211 104.186 1.00 60.13 103 VAL C N 1
ATOM 3372 C CA . VAL C 1 67 ? 51.730 -16.226 104.542 1.00 58.68 103 VAL C CA 1
ATOM 3373 C C . VAL C 1 67 ? 51.426 -17.078 103.298 1.00 58.89 103 VAL C C 1
ATOM 3374 O O . VAL C 1 67 ? 51.360 -18.297 103.375 1.00 58.52 103 VAL C O 1
ATOM 3378 N N . LEU C 1 68 ? 51.296 -16.449 102.133 1.00 60.04 104 LEU C N 1
ATOM 3379 C CA . LEU C 1 68 ? 51.096 -17.227 100.909 1.00 61.41 104 LEU C CA 1
ATOM 3380 C C . LEU C 1 68 ? 52.312 -18.086 100.479 1.00 64.69 104 LEU C C 1
ATOM 3381 O O . LEU C 1 68 ? 52.152 -19.000 99.680 1.00 64.71 104 LEU C O 1
ATOM 3386 N N . LYS C 1 69 ? 53.518 -17.785 100.969 1.00 68.80 105 LYS C N 1
ATOM 3387 C CA . LYS C 1 69 ? 54.672 -18.616 100.640 1.00 72.67 105 LYS C CA 1
ATOM 3388 C C . LYS C 1 69 ? 54.520 -19.939 101.395 1.00 70.40 105 LYS C C 1
ATOM 3389 O O . LYS C 1 69 ? 54.800 -21.015 100.860 1.00 70.92 105 LYS C O 1
ATOM 3395 N N . LEU C 1 70 ? 54.008 -19.852 102.612 1.00 68.05 106 LEU C N 1
ATOM 3396 C CA . LEU C 1 70 ? 53.754 -21.019 103.452 1.00 66.04 106 LEU C CA 1
ATOM 3397 C C . LEU C 1 70 ? 52.435 -21.787 103.138 1.00 64.53 106 LEU C C 1
ATOM 3398 O O . LEU C 1 70 ? 52.338 -22.975 103.411 1.00 63.89 106 LEU C O 1
ATOM 3403 N N . ARG C 1 71 ? 51.416 -21.099 102.633 1.00 62.80 107 ARG C N 1
ATOM 3404 C CA . ARG C 1 71 ? 50.172 -21.746 102.208 1.00 61.73 107 ARG C CA 1
ATOM 3405 C C . ARG C 1 71 ? 49.630 -21.108 100.926 1.00 62.44 107 ARG C C 1
ATOM 3406 O O . ARG C 1 71 ? 48.834 -20.174 100.962 1.00 60.70 107 ARG C O 1
ATOM 3414 N N . PRO C 1 72 ? 50.090 -21.584 99.780 1.00 63.85 108 PRO C N 1
ATOM 3415 C CA . PRO C 1 72 ? 49.743 -20.887 98.578 1.00 64.34 108 PRO C CA 1
ATOM 3416 C C . PRO C 1 72 ? 48.267 -20.746 98.343 1.00 63.73 108 PRO C C 1
ATOM 3417 O O . PRO C 1 72 ? 47.881 -19.857 97.683 1.00 64.27 108 PRO C O 1
ATOM 3421 N N . ASN C 1 73 ? 47.416 -21.596 98.867 1.00 63.28 109 ASN C N 1
ATOM 3422 C CA . ASN C 1 73 ? 45.995 -21.367 98.626 1.00 62.41 109 ASN C CA 1
ATOM 3423 C C . ASN C 1 73 ? 45.221 -20.781 99.791 1.00 59.32 109 ASN C C 1
ATOM 3424 O O . ASN C 1 73 ? 44.005 -20.958 99.882 1.00 58.66 109 ASN C O 1
ATOM 3429 N N . HIS C 1 74 ? 45.922 -20.092 100.668 1.00 56.64 110 HIS C N 1
ATOM 3430 C CA . HIS C 1 74 ? 45.330 -19.539 101.842 1.00 53.88 110 HIS C CA 1
ATOM 3431 C C . HIS C 1 74 ? 44.286 -18.559 101.379 1.00 53.51 110 HIS C C 1
ATOM 3432 O O . HIS C 1 74 ? 44.567 -17.479 100.866 1.00 53.93 110 HIS C O 1
ATOM 3439 N N . PHE C 1 75 ? 43.051 -18.954 101.537 1.00 52.91 111 PHE C N 1
ATOM 3440 C CA . PHE C 1 75 ? 41.988 -18.205 100.979 1.00 53.14 111 PHE C CA 1
ATOM 3441 C C . PHE C 1 75 ? 41.910 -16.785 101.533 1.00 52.07 111 PHE C C 1
ATOM 3442 O O . PHE C 1 75 ? 41.825 -15.824 100.773 1.00 52.10 111 PHE C O 1
ATOM 3450 N N . MET C 1 76 ? 41.948 -16.643 102.844 1.00 50.74 112 MET C N 1
ATOM 3451 C CA . MET C 1 76 ? 41.746 -15.319 103.408 1.00 50.03 112 MET C CA 1
ATOM 3452 C C . MET C 1 76 ? 42.932 -14.406 103.164 1.00 49.70 112 MET C C 1
ATOM 3453 O O . MET C 1 76 ? 42.776 -13.194 102.849 1.00 49.58 112 MET C O 1
ATOM 3458 N N . ALA C 1 77 ? 44.133 -14.978 103.245 1.00 49.30 113 ALA C N 1
ATOM 3459 C CA . ALA C 1 77 ? 45.318 -14.181 102.926 1.00 49.62 113 ALA C CA 1
ATOM 3460 C C . ALA C 1 77 ? 45.131 -13.489 101.553 1.00 49.74 113 ALA C C 1
ATOM 3461 O O . ALA C 1 77 ? 45.411 -12.323 101.410 1.00 50.30 113 ALA C O 1
ATOM 3463 N N . SER C 1 78 ? 44.656 -14.219 100.552 1.00 49.77 114 SER C N 1
ATOM 3464 C CA . SER C 1 78 ? 44.487 -13.619 99.228 1.00 51.00 114 SER C CA 1
ATOM 3465 C C . SER C 1 78 ? 43.407 -12.557 99.253 1.00 50.49 114 SER C C 1
ATOM 3466 O O . SER C 1 78 ? 43.616 -11.427 98.859 1.00 50.80 114 SER C O 1
ATOM 3469 N N . TYR C 1 79 ? 42.261 -12.904 99.767 1.00 50.51 115 TYR C N 1
ATOM 3470 C CA . TYR C 1 79 ? 41.194 -11.945 99.885 1.00 50.71 115 TYR C CA 1
ATOM 3471 C C . TYR C 1 79 ? 41.783 -10.662 100.501 1.00 51.09 115 TYR C C 1
ATOM 3472 O O . TYR C 1 79 ? 41.613 -9.564 99.952 1.00 51.30 115 TYR C O 1
ATOM 3481 N N . ARG C 1 80 ? 42.481 -10.768 101.629 1.00 50.69 116 ARG C N 1
ATOM 3482 C CA . ARG C 1 80 ? 42.923 -9.511 102.258 1.00 51.64 116 ARG C CA 1
ATOM 3483 C C . ARG C 1 80 ? 43.963 -8.772 101.428 1.00 51.80 116 ARG C C 1
ATOM 3484 O O . ARG C 1 80 ? 43.907 -7.557 101.285 1.00 52.45 116 ARG C O 1
ATOM 3492 N N . LYS C 1 81 ? 44.875 -9.514 100.844 1.00 51.83 117 LYS C N 1
ATOM 3493 C CA . LYS C 1 81 ? 45.888 -8.912 99.990 1.00 52.91 117 LYS C CA 1
ATOM 3494 C C . LYS C 1 81 ? 45.241 -8.194 98.840 1.00 52.45 117 LYS C C 1
ATOM 3495 O O . LYS C 1 81 ? 45.601 -7.075 98.530 1.00 53.49 117 LYS C O 1
ATOM 3501 N N . GLY C 1 82 ? 44.258 -8.845 98.234 1.00 51.33 118 GLY C N 1
ATOM 3502 C CA . GLY C 1 82 ? 43.519 -8.255 97.144 1.00 50.79 118 GLY C CA 1
ATOM 3503 C C . GLY C 1 82 ? 42.943 -6.959 97.638 1.00 50.53 118 GLY C C 1
ATOM 3504 O O . GLY C 1 82 ? 43.133 -5.917 97.031 1.00 51.29 118 GLY C O 1
ATOM 3505 N N . ALA C 1 83 ? 42.288 -7.000 98.780 1.00 50.13 119 ALA C N 1
ATOM 3506 C CA . ALA C 1 83 ? 41.581 -5.831 99.252 1.00 50.50 119 ALA C CA 1
ATOM 3507 C C . ALA C 1 83 ? 42.593 -4.681 99.459 1.00 53.17 119 ALA C C 1
ATOM 3508 O O . ALA C 1 83 ? 42.267 -3.532 99.167 1.00 53.61 119 ALA C O 1
ATOM 3510 N N . VAL C 1 84 ? 43.821 -4.954 99.947 1.00 55.01 120 VAL C N 1
ATOM 3511 C CA . VAL C 1 84 ? 44.681 -3.825 100.189 1.00 56.83 120 VAL C CA 1
ATOM 3512 C C . VAL C 1 84 ? 45.293 -3.383 98.883 1.00 58.86 120 VAL C C 1
ATOM 3513 O O . VAL C 1 84 ? 45.441 -2.160 98.676 1.00 60.20 120 VAL C O 1
ATOM 3517 N N . LEU C 1 85 ? 45.627 -4.316 97.994 1.00 59.86 121 LEU C N 1
ATOM 3518 C CA . LEU C 1 85 ? 46.169 -3.890 96.694 1.00 61.79 121 LEU C CA 1
ATOM 3519 C C . LEU C 1 85 ? 45.221 -2.883 96.055 1.00 63.03 121 LEU C C 1
ATOM 3520 O O . LEU C 1 85 ? 45.642 -1.822 95.633 1.00 64.30 121 LEU C O 1
ATOM 3525 N N . LEU C 1 86 ? 43.929 -3.166 96.107 1.00 63.85 122 LEU C N 1
ATOM 3526 C CA . LEU C 1 86 ? 42.903 -2.234 95.636 1.00 64.68 122 LEU C CA 1
ATOM 3527 C C . LEU C 1 86 ? 42.876 -0.886 96.417 1.00 66.82 122 LEU C C 1
ATOM 3528 O O . LEU C 1 86 ? 42.800 0.162 95.810 1.00 67.27 122 LEU C O 1
ATOM 3533 N N . LYS C 1 87 ? 43.002 -0.893 97.738 1.00 69.00 123 LYS C N 1
ATOM 3534 C CA . LYS C 1 87 ? 42.964 0.365 98.476 1.00 71.75 123 LYS C CA 1
ATOM 3535 C C . LYS C 1 87 ? 44.098 1.273 98.039 1.00 72.03 123 LYS C C 1
ATOM 3536 O O . LYS C 1 87 ? 43.892 2.451 97.810 1.00 73.80 123 LYS C O 1
ATOM 3542 N N . ILE C 1 88 ? 45.284 0.711 97.904 1.00 70.72 124 ILE C N 1
ATOM 3543 C CA . ILE C 1 88 ? 46.450 1.384 97.343 1.00 69.38 124 ILE C CA 1
ATOM 3544 C C . ILE C 1 88 ? 46.447 1.687 95.810 1.00 74.77 124 ILE C C 1
ATOM 3545 O O . ILE C 1 88 ? 47.468 2.124 95.238 1.00 75.99 124 ILE C O 1
ATOM 3550 N N . LYS C 1 89 ? 45.388 1.336 95.098 1.00 78.61 125 LYS C N 1
ATOM 3551 C CA . LYS C 1 89 ? 45.318 1.623 93.661 1.00 82.74 125 LYS C CA 1
ATOM 3552 C C . LYS C 1 89 ? 46.286 0.840 92.769 1.00 82.69 125 LYS C C 1
ATOM 3553 O O . LYS C 1 89 ? 46.494 1.235 91.642 1.00 83.61 125 LYS C O 1
ATOM 3559 N N . GLN C 1 90 ? 46.826 -0.282 93.233 1.00 82.31 126 GLN C N 1
ATOM 3560 C CA . GLN C 1 90 ? 47.565 -1.220 92.358 1.00 83.04 126 GLN C CA 1
ATOM 3561 C C . GLN C 1 90 ? 46.652 -2.264 91.703 1.00 80.21 126 GLN C C 1
ATOM 3562 O O . GLN C 1 90 ? 46.695 -3.435 91.983 1.00 78.19 126 GLN C O 1
ATOM 3568 N N . TYR C 1 91 ? 45.832 -1.798 90.794 1.00 79.18 127 TYR C N 1
ATOM 3569 C CA . TYR C 1 91 ? 44.794 -2.591 90.197 1.00 77.87 127 TYR C CA 1
ATOM 3570 C C . TYR C 1 91 ? 45.286 -3.790 89.411 1.00 78.82 127 TYR C C 1
ATOM 3571 O O . TYR C 1 91 ? 44.733 -4.867 89.513 1.00 77.76 127 TYR C O 1
ATOM 3580 N N . LYS C 1 92 ? 46.321 -3.632 88.611 1.00 81.83 128 LYS C N 1
ATOM 3581 C CA . LYS C 1 92 ? 46.748 -4.741 87.733 1.00 83.79 128 LYS C CA 1
ATOM 3582 C C . LYS C 1 92 ? 47.216 -5.937 88.531 1.00 81.52 128 LYS C C 1
ATOM 3583 O O . LYS C 1 92 ? 47.094 -7.072 88.099 1.00 81.16 128 LYS C O 1
ATOM 3589 N N . LEU C 1 93 ? 47.784 -5.654 89.681 1.00 79.69 129 LEU C N 1
ATOM 3590 C CA . LEU C 1 93 ? 48.232 -6.690 90.564 1.00 78.43 129 LEU C CA 1
ATOM 3591 C C . LEU C 1 93 ? 47.134 -7.332 91.407 1.00 73.82 129 LEU C C 1
ATOM 3592 O O . LEU C 1 93 ? 47.269 -8.506 91.786 1.00 73.09 129 LEU C O 1
ATOM 3597 N N . ALA C 1 94 ? 46.101 -6.545 91.719 1.00 69.67 130 ALA C N 1
ATOM 3598 C CA . ALA C 1 94 ? 44.919 -7.027 92.421 1.00 66.00 130 ALA C CA 1
ATOM 3599 C C . ALA C 1 94 ? 44.107 -8.011 91.593 1.00 64.46 130 ALA C C 1
ATOM 3600 O O . ALA C 1 94 ? 43.672 -9.043 92.129 1.00 63.30 130 ALA C O 1
ATOM 3602 N N . LEU C 1 95 ? 43.937 -7.745 90.292 1.00 64.04 131 LEU C N 1
ATOM 3603 C CA . LEU C 1 95 ? 43.024 -8.584 89.449 1.00 63.27 131 LEU C CA 1
ATOM 3604 C C . LEU C 1 95 ? 43.249 -10.085 89.521 1.00 62.48 131 LEU C C 1
ATOM 3605 O O . LEU C 1 95 ? 42.343 -10.802 89.870 1.00 61.06 131 LEU C O 1
ATOM 3610 N N . PRO C 1 96 ? 44.456 -10.573 89.207 1.00 63.42 132 PRO C N 1
ATOM 3611 C CA . PRO C 1 96 ? 44.647 -12.021 89.372 1.00 62.54 132 PRO C CA 1
ATOM 3612 C C . PRO C 1 96 ? 44.374 -12.595 90.778 1.00 59.54 132 PRO C C 1
ATOM 3613 O O . PRO C 1 96 ? 43.918 -13.737 90.872 1.00 59.04 132 PRO C O 1
ATOM 3617 N N . VAL C 1 97 ? 44.675 -11.826 91.833 1.00 56.71 133 VAL C N 1
ATOM 3618 C CA . VAL C 1 97 ? 44.427 -12.265 93.211 1.00 53.63 133 VAL C CA 1
ATOM 3619 C C . VAL C 1 97 ? 42.909 -12.388 93.467 1.00 52.39 133 VAL C C 1
ATOM 3620 O O . VAL C 1 97 ? 42.430 -13.463 93.885 1.00 51.89 133 VAL C O 1
ATOM 3624 N N . LEU C 1 98 ? 42.175 -11.292 93.205 1.00 51.27 134 LEU C N 1
ATOM 3625 C CA . LEU C 1 98 ? 40.739 -11.240 93.402 1.00 50.35 134 LEU C CA 1
ATOM 3626 C C . LEU C 1 98 ? 40.016 -12.261 92.524 1.00 52.17 134 LEU C C 1
ATOM 3627 O O . LEU C 1 98 ? 39.011 -12.925 92.950 1.00 52.37 134 LEU C O 1
ATOM 3632 N N . GLU C 1 99 ? 40.555 -12.471 91.334 1.00 54.31 135 GLU C N 1
ATOM 3633 C CA . GLU C 1 99 ? 39.939 -13.414 90.403 1.00 55.84 135 GLU C CA 1
ATOM 3634 C C . GLU C 1 99 ? 40.115 -14.872 90.964 1.00 54.31 135 GLU C C 1
ATOM 3635 O O . GLU C 1 99 ? 39.223 -15.709 90.850 1.00 54.39 135 GLU C O 1
ATOM 3641 N N . ALA C 1 100 ? 41.202 -15.096 91.689 1.00 53.38 136 ALA C N 1
ATOM 3642 C CA . ALA C 1 100 ? 41.395 -16.328 92.451 1.00 52.73 136 ALA C CA 1
ATOM 3643 C C . ALA C 1 100 ? 40.405 -16.449 93.597 1.00 51.87 136 ALA C C 1
ATOM 3644 O O . ALA C 1 100 ? 39.994 -17.559 93.935 1.00 53.02 136 ALA C O 1
ATOM 3646 N N . VAL C 1 101 ? 40.095 -15.342 94.267 1.00 50.22 137 VAL C N 1
ATOM 3647 C CA . VAL C 1 101 ? 39.210 -15.408 95.423 1.00 48.41 137 VAL C CA 1
ATOM 3648 C C . VAL C 1 101 ? 37.805 -15.818 94.992 1.00 48.79 137 VAL C C 1
ATOM 3649 O O . VAL C 1 101 ? 37.192 -16.751 95.553 1.00 48.38 137 VAL C O 1
ATOM 3653 N N . VAL C 1 102 ? 37.321 -15.106 93.984 1.00 48.89 138 VAL C N 1
ATOM 3654 C CA . VAL C 1 102 ? 36.047 -15.426 93.348 1.00 48.88 138 VAL C CA 1
ATOM 3655 C C . VAL C 1 102 ? 35.963 -16.888 92.801 1.00 49.82 138 VAL C C 1
ATOM 3656 O O . VAL C 1 102 ? 34.881 -17.491 92.672 1.00 50.95 138 VAL C O 1
ATOM 3660 N N . ALA C 1 103 ? 37.105 -17.464 92.466 1.00 50.53 139 ALA C N 1
ATOM 3661 C CA . ALA C 1 103 ? 37.127 -18.857 91.985 1.00 50.51 139 ALA C CA 1
ATOM 3662 C C . ALA C 1 103 ? 36.936 -19.802 93.154 1.00 50.05 139 ALA C C 1
ATOM 3663 O O . ALA C 1 103 ? 36.354 -20.891 92.955 1.00 51.35 139 ALA C O 1
ATOM 3665 N N . ALA C 1 104 ? 37.441 -19.401 94.338 1.00 48.51 140 ALA C N 1
ATOM 3666 C CA . ALA C 1 104 ? 37.329 -20.183 95.563 1.00 47.76 140 ALA C CA 1
ATOM 3667 C C . ALA C 1 104 ? 35.988 -19.944 96.300 1.00 47.55 140 ALA C C 1
ATOM 3668 O O . ALA C 1 104 ? 35.531 -20.813 97.049 1.00 47.78 140 ALA C O 1
ATOM 3670 N N . ALA C 1 105 ? 35.403 -18.753 96.130 1.00 47.20 141 ALA C N 1
ATOM 3671 C CA . ALA C 1 105 ? 34.226 -18.344 96.881 1.00 47.24 141 ALA C CA 1
ATOM 3672 C C . ALA C 1 105 ? 33.235 -17.670 95.935 1.00 48.42 141 ALA C C 1
ATOM 3673 O O . ALA C 1 105 ? 32.881 -16.479 96.054 1.00 48.63 141 ALA C O 1
ATOM 3675 N N . PRO C 1 106 ? 32.722 -18.453 95.018 1.00 49.61 142 PRO C N 1
ATOM 3676 C CA . PRO C 1 106 ? 31.910 -17.873 93.976 1.00 50.68 142 PRO C CA 1
ATOM 3677 C C . PRO C 1 106 ? 30.553 -17.401 94.371 1.00 51.26 142 PRO C C 1
ATOM 3678 O O . PRO C 1 106 ? 29.849 -16.907 93.518 1.00 52.10 142 PRO C O 1
ATOM 3682 N N . ALA C 1 107 ? 30.148 -17.552 95.626 1.00 52.01 143 ALA C N 1
ATOM 3683 C CA . ALA C 1 107 ? 28.877 -16.919 96.021 1.00 52.04 143 ALA C CA 1
ATOM 3684 C C . ALA C 1 107 ? 29.119 -15.699 96.933 1.00 51.60 143 ALA C C 1
ATOM 3685 O O . ALA C 1 107 ? 28.221 -15.244 97.627 1.00 53.33 143 ALA C O 1
ATOM 3687 N N . ASP C 1 108 ? 30.310 -15.138 96.891 1.00 50.10 144 ASP C N 1
ATOM 3688 C CA . ASP C 1 108 ? 30.637 -14.106 97.830 1.00 49.21 144 ASP C CA 1
ATOM 3689 C C . ASP C 1 108 ? 30.616 -12.751 97.125 1.00 48.59 144 ASP C C 1
ATOM 3690 O O . ASP C 1 108 ? 31.579 -12.357 96.379 1.00 48.82 144 ASP C O 1
ATOM 3695 N N . ALA C 1 109 ? 29.534 -12.028 97.385 1.00 47.04 145 ALA C N 1
ATOM 3696 C CA . ALA C 1 109 ? 29.284 -10.761 96.730 1.00 45.98 145 ALA C CA 1
ATOM 3697 C C . ALA C 1 109 ? 30.413 -9.795 96.977 1.00 46.25 145 ALA C C 1
ATOM 3698 O O . ALA C 1 109 ? 30.833 -9.024 96.034 1.00 47.19 145 ALA C O 1
ATOM 3700 N N . ARG C 1 110 ? 30.926 -9.781 98.210 1.00 45.65 146 ARG C N 1
ATOM 3701 C CA . ARG C 1 110 ? 31.944 -8.752 98.513 1.00 46.58 146 ARG C CA 1
ATOM 3702 C C . ARG C 1 110 ? 33.168 -8.968 97.598 1.00 45.38 146 ARG C C 1
ATOM 3703 O O . ARG C 1 110 ? 33.732 -7.991 97.050 1.00 45.83 146 ARG C O 1
ATOM 3711 N N . ALA C 1 111 ? 33.542 -10.238 97.409 1.00 43.79 147 ALA C N 1
ATOM 3712 C CA . ALA C 1 111 ? 34.631 -10.559 96.467 1.00 43.90 147 ALA C CA 1
ATOM 3713 C C . ALA C 1 111 ? 34.364 -9.982 95.068 1.00 43.65 147 ALA C C 1
ATOM 3714 O O . ALA C 1 111 ? 35.152 -9.217 94.540 1.00 44.12 147 ALA C O 1
ATOM 3716 N N . TYR C 1 112 ? 33.210 -10.283 94.498 1.00 43.55 148 TYR C N 1
ATOM 3717 C CA . TYR C 1 112 ? 32.930 -9.764 93.179 1.00 43.71 148 TYR C CA 1
ATOM 3718 C C . TYR C 1 112 ? 32.908 -8.240 93.216 1.00 44.17 148 TYR C C 1
ATOM 3719 O O . TYR C 1 112 ? 33.357 -7.563 92.244 1.00 45.36 148 TYR C O 1
ATOM 3728 N N . TYR C 1 113 ? 32.468 -7.651 94.321 1.00 43.43 149 TYR C N 1
ATOM 3729 C CA . TYR C 1 113 ? 32.478 -6.170 94.352 1.00 43.74 149 TYR C CA 1
ATOM 3730 C C . TYR C 1 113 ? 33.869 -5.689 94.253 1.00 44.13 149 TYR C C 1
ATOM 3731 O O . TYR C 1 113 ? 34.168 -4.860 93.416 1.00 45.93 149 TYR C O 1
ATOM 3740 N N . LEU C 1 114 ? 34.742 -6.204 95.096 1.00 43.75 150 LEU C N 1
ATOM 3741 C CA . LEU C 1 114 ? 36.154 -5.821 95.014 1.00 44.06 150 LEU C CA 1
ATOM 3742 C C . LEU C 1 114 ? 36.674 -6.047 93.601 1.00 45.03 150 LEU C C 1
ATOM 3743 O O . LEU C 1 114 ? 37.327 -5.158 93.039 1.00 46.10 150 LEU C O 1
ATOM 3748 N N . LEU C 1 115 ? 36.377 -7.209 93.007 1.00 45.25 151 LEU C N 1
ATOM 3749 C CA . LEU C 1 115 ? 36.892 -7.485 91.663 1.00 45.85 151 LEU C CA 1
ATOM 3750 C C . LEU C 1 115 ? 36.398 -6.402 90.700 1.00 47.46 151 LEU C C 1
ATOM 3751 O O . LEU C 1 115 ? 37.147 -5.870 89.862 1.00 48.58 151 LEU C O 1
ATOM 3756 N N . GLY C 1 116 ? 35.126 -6.055 90.818 1.00 47.89 152 GLY C N 1
ATOM 3757 C CA . GLY C 1 116 ? 34.602 -5.047 89.923 1.00 48.90 152 GLY C CA 1
ATOM 3758 C C . GLY C 1 116 ? 35.358 -3.752 90.093 1.00 50.45 152 GLY C C 1
ATOM 3759 O O . GLY C 1 116 ? 35.701 -3.098 89.103 1.00 51.19 152 GLY C O 1
ATOM 3760 N N . LEU C 1 117 ? 35.597 -3.344 91.334 1.00 51.49 153 LEU C N 1
ATOM 3761 C CA . LEU C 1 117 ? 36.251 -2.070 91.515 1.00 53.15 153 LEU C CA 1
ATOM 3762 C C . LEU C 1 117 ? 37.640 -2.173 90.872 1.00 55.76 153 LEU C C 1
ATOM 3763 O O . LEU C 1 117 ? 38.090 -1.189 90.288 1.00 57.20 153 LEU C O 1
ATOM 3768 N N . ALA C 1 118 ? 38.301 -3.333 90.987 1.00 56.91 154 ALA C N 1
ATOM 3769 C CA . ALA C 1 118 ? 39.622 -3.510 90.366 1.00 59.21 154 ALA C CA 1
ATOM 3770 C C . ALA C 1 118 ? 39.580 -3.380 88.849 1.00 60.90 154 ALA C C 1
ATOM 3771 O O . ALA C 1 118 ? 40.260 -2.583 88.276 1.00 61.79 154 ALA C O 1
ATOM 3773 N N . TYR C 1 119 ? 38.746 -4.131 88.187 1.00 62.64 155 TYR C N 1
ATOM 3774 C CA . TYR C 1 119 ? 38.593 -3.909 86.763 1.00 64.96 155 TYR C CA 1
ATOM 3775 C C . TYR C 1 119 ? 38.326 -2.439 86.423 1.00 66.88 155 TYR C C 1
ATOM 3776 O O . TYR C 1 119 ? 38.958 -1.884 85.551 1.00 68.34 155 TYR C O 1
ATOM 3785 N N . ASP C 1 120 ? 37.417 -1.795 87.113 1.00 68.30 156 ASP C N 1
ATOM 3786 C CA . ASP C 1 120 ? 37.148 -0.382 86.853 1.00 70.75 156 ASP C CA 1
ATOM 3787 C C . ASP C 1 120 ? 38.377 0.478 87.017 1.00 72.41 156 ASP C C 1
ATOM 3788 O O . ASP C 1 120 ? 38.559 1.386 86.292 1.00 72.34 156 ASP C O 1
ATOM 3793 N N . GLY C 1 121 ? 39.202 0.222 88.006 1.00 74.72 157 GLY C N 1
ATOM 3794 C CA . GLY C 1 121 ? 40.447 0.961 88.145 1.00 77.86 157 GLY C CA 1
ATOM 3795 C C . GLY C 1 121 ? 41.393 0.726 86.967 1.00 80.95 157 GLY C C 1
ATOM 3796 O O . GLY C 1 121 ? 42.072 1.628 86.542 1.00 82.07 157 GLY C O 1
ATOM 3797 N N . ASP C 1 122 ? 41.421 -0.470 86.418 1.00 83.42 158 ASP C N 1
ATOM 3798 C CA . ASP C 1 122 ? 42.291 -0.766 85.311 1.00 87.01 158 ASP C CA 1
ATOM 3799 C C . ASP C 1 122 ? 41.648 -0.456 83.989 1.00 89.13 158 ASP C C 1
ATOM 3800 O O . ASP C 1 122 ? 42.084 -0.940 82.966 1.00 90.07 158 ASP C O 1
ATOM 3805 N N . GLU C 1 123 ? 40.601 0.342 83.998 1.00 91.04 159 GLU C N 1
ATOM 3806 C CA . GLU C 1 123 ? 39.984 0.828 82.771 1.00 93.84 159 GLU C CA 1
ATOM 3807 C C . GLU C 1 123 ? 39.471 -0.287 81.869 1.00 90.84 159 GLU C C 1
ATOM 3808 O O . GLU C 1 123 ? 39.351 -0.117 80.672 1.00 91.72 159 GLU C O 1
ATOM 3814 N N . GLN C 1 124 ? 39.093 -1.405 82.469 1.00 87.08 160 GLN C N 1
ATOM 3815 C CA . GLN C 1 124 ? 38.313 -2.416 81.770 1.00 84.48 160 GLN C CA 1
ATOM 3816 C C . GLN C 1 124 ? 36.838 -2.337 82.170 1.00 82.52 160 GLN C C 1
ATOM 3817 O O . GLN C 1 124 ? 36.306 -3.195 82.821 1.00 80.84 160 GLN C O 1
ATOM 3823 N N . LEU C 1 125 ? 36.158 -1.306 81.744 1.00 82.11 161 LEU C N 1
ATOM 3824 C CA . LEU C 1 125 ? 34.866 -1.005 82.290 1.00 80.85 161 LEU C CA 1
ATOM 3825 C C . LEU C 1 125 ? 33.821 -2.110 82.141 1.00 79.86 161 LEU C C 1
ATOM 3826 O O . LEU C 1 125 ? 33.062 -2.376 83.060 1.00 78.26 161 LEU C O 1
ATOM 3831 N N . GLU C 1 126 ? 33.744 -2.765 80.993 1.00 80.56 162 GLU C N 1
ATOM 3832 C CA . GLU C 1 126 ? 32.689 -3.765 80.800 1.00 80.30 162 GLU C CA 1
ATOM 3833 C C . GLU C 1 126 ? 32.882 -4.934 81.729 1.00 76.74 162 GLU C C 1
ATOM 3834 O O . GLU C 1 126 ? 31.922 -5.552 82.186 1.00 76.15 162 GLU C O 1
ATOM 3840 N N . LYS C 1 127 ? 34.124 -5.229 82.047 1.00 73.94 163 LYS C N 1
ATOM 3841 C CA . LYS C 1 127 ? 34.391 -6.314 82.959 1.00 71.63 163 LYS C CA 1
ATOM 3842 C C . LYS C 1 127 ? 34.054 -5.913 84.399 1.00 67.56 163 LYS C C 1
ATOM 3843 O O . LYS C 1 127 ? 33.565 -6.698 85.173 1.00 66.28 163 LYS C O 1
ATOM 3849 N N . GLY C 1 128 ? 34.278 -4.679 84.744 1.00 64.75 164 GLY C N 1
ATOM 3850 C CA . GLY C 1 128 ? 33.815 -4.174 86.019 1.00 62.60 164 GLY C CA 1
ATOM 3851 C C . GLY C 1 128 ? 32.316 -4.263 86.189 1.00 60.57 164 GLY C C 1
ATOM 3852 O O . GLY C 1 128 ? 31.829 -4.702 87.231 1.00 59.80 164 GLY C O 1
ATOM 3853 N N . ILE C 1 129 ? 31.573 -3.867 85.169 1.00 59.15 165 ILE C N 1
ATOM 3854 C CA . ILE C 1 129 ? 30.106 -3.990 85.220 1.00 58.00 165 ILE C CA 1
ATOM 3855 C C . ILE C 1 129 ? 29.654 -5.491 85.333 1.00 58.38 165 ILE C C 1
ATOM 3856 O O . ILE C 1 129 ? 28.745 -5.859 86.108 1.00 57.82 165 ILE C O 1
ATOM 3861 N N . GLU C 1 130 ? 30.318 -6.376 84.604 1.00 58.72 166 GLU C N 1
ATOM 3862 C CA . GLU C 1 130 ? 29.971 -7.786 84.721 1.00 59.15 166 GLU C CA 1
ATOM 3863 C C . GLU C 1 130 ? 30.170 -8.239 86.180 1.00 54.94 166 GLU C C 1
ATOM 3864 O O . GLU C 1 130 ? 29.364 -8.962 86.688 1.00 54.54 166 GLU C O 1
ATOM 3870 N N . ALA C 1 131 ? 31.236 -7.795 86.849 1.00 51.83 167 ALA C N 1
ATOM 3871 C CA . ALA C 1 131 ? 31.572 -8.275 88.209 1.00 49.33 167 ALA C CA 1
ATOM 3872 C C . ALA C 1 131 ? 30.568 -7.718 89.172 1.00 48.23 167 ALA C C 1
ATOM 3873 O O . ALA C 1 131 ? 30.050 -8.449 90.028 1.00 47.41 167 ALA C O 1
ATOM 3875 N N . MET C 1 132 ? 30.299 -6.403 89.032 1.00 47.41 168 MET C N 1
ATOM 3876 C CA . MET C 1 132 ? 29.549 -5.687 90.034 1.00 46.20 168 MET C CA 1
ATOM 3877 C C . MET C 1 132 ? 28.160 -6.184 89.959 1.00 47.32 168 MET C C 1
ATOM 3878 O O . MET C 1 132 ? 27.486 -6.327 91.003 1.00 48.11 168 MET C O 1
ATOM 3883 N N . GLN C 1 133 ? 27.727 -6.509 88.738 1.00 48.14 169 GLN C N 1
ATOM 3884 C CA . GLN C 1 133 ? 26.400 -7.075 88.530 1.00 48.14 169 GLN C CA 1
ATOM 3885 C C . GLN C 1 133 ? 26.282 -8.443 89.234 1.00 47.95 169 GLN C C 1
ATOM 3886 O O . GLN C 1 133 ? 25.267 -8.736 89.845 1.00 48.37 169 GLN C O 1
ATOM 3892 N N . LYS C 1 134 ? 27.309 -9.257 89.176 1.00 48.06 170 LYS C N 1
ATOM 3893 C CA . LYS C 1 134 ? 27.280 -10.489 89.940 1.00 49.12 170 LYS C CA 1
ATOM 3894 C C . LYS C 1 134 ? 27.130 -10.158 91.441 1.00 47.23 170 LYS C C 1
ATOM 3895 O O . LYS C 1 134 ? 26.437 -10.913 92.190 1.00 46.31 170 LYS C O 1
ATOM 3901 N N . ALA C 1 135 ? 27.793 -9.078 91.896 1.00 44.84 171 ALA C N 1
ATOM 3902 C CA . ALA C 1 135 ? 27.697 -8.777 93.303 1.00 44.43 171 ALA C CA 1
ATOM 3903 C C . ALA C 1 135 ? 26.236 -8.391 93.610 1.00 45.22 171 ALA C C 1
ATOM 3904 O O . ALA C 1 135 ? 25.604 -8.978 94.507 1.00 44.66 171 ALA C O 1
ATOM 3906 N N . VAL C 1 136 ? 25.670 -7.492 92.806 1.00 45.92 172 VAL C N 1
ATOM 3907 C CA . VAL C 1 136 ? 24.297 -7.142 93.024 1.00 47.77 172 VAL C CA 1
ATOM 3908 C C . VAL C 1 136 ? 23.395 -8.394 93.041 1.00 49.25 172 VAL C C 1
ATOM 3909 O O . VAL C 1 136 ? 22.488 -8.507 93.878 1.00 49.65 172 VAL C O 1
ATOM 3913 N N . ASP C 1 137 ? 23.587 -9.291 92.087 1.00 50.97 173 ASP C N 1
ATOM 3914 C CA . ASP C 1 137 ? 22.680 -10.445 91.970 1.00 52.63 173 ASP C CA 1
ATOM 3915 C C . ASP C 1 137 ? 22.875 -11.392 93.163 1.00 53.16 173 ASP C C 1
ATOM 3916 O O . ASP C 1 137 ? 21.950 -12.049 93.576 1.00 54.07 173 ASP C O 1
ATOM 3921 N N . LEU C 1 138 ? 24.084 -11.484 93.703 1.00 53.83 174 LEU C N 1
ATOM 3922 C CA . LEU C 1 138 ? 24.324 -12.331 94.854 1.00 54.20 174 LEU C CA 1
ATOM 3923 C C . LEU C 1 138 ? 23.838 -11.687 96.124 1.00 56.08 174 LEU C C 1
ATOM 3924 O O . LEU C 1 138 ? 23.616 -12.392 97.073 1.00 56.64 174 LEU C O 1
ATOM 3929 N N . ASP C 1 139 ? 23.720 -10.352 96.176 1.00 58.59 175 ASP C N 1
ATOM 3930 C CA . ASP C 1 139 ? 23.238 -9.650 97.392 1.00 59.98 175 ASP C CA 1
ATOM 3931 C C . ASP C 1 139 ? 22.464 -8.375 97.094 1.00 61.64 175 ASP C C 1
ATOM 3932 O O . ASP C 1 139 ? 22.978 -7.291 97.273 1.00 60.57 175 ASP C O 1
ATOM 3937 N N . PRO C 1 140 ? 21.186 -8.511 96.695 1.00 64.92 176 PRO C N 1
ATOM 3938 C CA . PRO C 1 140 ? 20.467 -7.377 96.104 1.00 66.77 176 PRO C CA 1
ATOM 3939 C C . PRO C 1 140 ? 20.064 -6.320 97.075 1.00 68.40 176 PRO C C 1
ATOM 3940 O O . PRO C 1 140 ? 19.724 -5.263 96.661 1.00 67.93 176 PRO C O 1
ATOM 3944 N N . GLU C 1 141 ? 20.101 -6.621 98.352 1.00 71.28 177 GLU C N 1
ATOM 3945 C CA . GLU C 1 141 ? 19.820 -5.637 99.355 1.00 74.10 177 GLU C CA 1
ATOM 3946 C C . GLU C 1 141 ? 20.932 -4.616 99.516 1.00 72.20 177 GLU C C 1
ATOM 3947 O O . GLU C 1 141 ? 20.711 -3.598 100.105 1.00 73.40 177 GLU C O 1
ATOM 3953 N N . GLU C 1 142 ? 22.129 -4.868 99.026 1.00 70.20 178 GLU C N 1
ATOM 3954 C CA . GLU C 1 142 ? 23.233 -3.994 99.354 1.00 68.98 178 GLU C CA 1
ATOM 3955 C C . GLU C 1 142 ? 23.296 -2.733 98.484 1.00 67.81 178 GLU C C 1
ATOM 3956 O O . GLU C 1 142 ? 23.543 -2.830 97.302 1.00 66.95 178 GLU C O 1
ATOM 3962 N N . ILE C 1 143 ? 23.142 -1.567 99.096 1.00 67.19 179 ILE C N 1
ATOM 3963 C CA . ILE C 1 143 ? 23.084 -0.289 98.351 1.00 67.30 179 ILE C CA 1
ATOM 3964 C C . ILE C 1 143 ? 24.393 -0.052 97.565 1.00 64.49 179 ILE C C 1
ATOM 3965 O O . ILE C 1 143 ? 24.380 0.320 96.406 1.00 63.39 179 ILE C O 1
ATOM 3970 N N . LYS C 1 144 ? 25.513 -0.276 98.248 1.00 62.05 180 LYS C N 1
ATOM 3971 C CA . LYS C 1 144 ? 26.841 -0.040 97.754 1.00 60.36 180 LYS C CA 1
ATOM 3972 C C . LYS C 1 144 ? 27.008 -0.565 96.321 1.00 58.06 180 LYS C C 1
ATOM 3973 O O . LYS C 1 144 ? 27.586 0.104 95.454 1.00 57.78 180 LYS C O 1
ATOM 3979 N N . TYR C 1 145 ? 26.490 -1.756 96.051 1.00 55.59 181 TYR C N 1
ATOM 3980 C CA . TYR C 1 145 ? 26.647 -2.370 94.741 1.00 53.74 181 TYR C CA 1
ATOM 3981 C C . TYR C 1 145 ? 25.788 -1.760 93.661 1.00 54.47 181 TYR C C 1
ATOM 3982 O O . TYR C 1 145 ? 26.307 -1.535 92.560 1.00 55.56 181 TYR C O 1
ATOM 3991 N N . HIS C 1 146 ? 24.522 -1.460 93.938 1.00 54.63 182 HIS C N 1
ATOM 3992 C CA . HIS C 1 146 ? 23.724 -0.685 92.966 1.00 55.74 182 HIS C CA 1
ATOM 3993 C C . HIS C 1 146 ? 24.342 0.696 92.643 1.00 56.73 182 HIS C C 1
ATOM 3994 O O . HIS C 1 146 ? 24.319 1.166 91.509 1.00 55.96 182 HIS C O 1
ATOM 4001 N N . GLN C 1 147 ? 24.899 1.306 93.667 1.00 58.53 183 GLN C N 1
ATOM 4002 C CA . GLN C 1 147 ? 25.518 2.578 93.558 1.00 60.89 183 GLN C CA 1
ATOM 4003 C C . GLN C 1 147 ? 26.707 2.512 92.588 1.00 59.43 183 GLN C C 1
ATOM 4004 O O . GLN C 1 147 ? 26.750 3.211 91.583 1.00 58.62 183 GLN C O 1
ATOM 4010 N N . HIS C 1 148 ? 27.657 1.643 92.833 1.00 58.28 184 HIS C N 1
ATOM 4011 C CA . HIS C 1 148 ? 28.745 1.539 91.887 1.00 58.27 184 HIS C CA 1
ATOM 4012 C C . HIS C 1 148 ? 28.284 1.170 90.464 1.00 58.01 184 HIS C C 1
ATOM 4013 O O . HIS C 1 148 ? 28.811 1.735 89.492 1.00 58.31 184 HIS C O 1
ATOM 4020 N N . LEU C 1 149 ? 27.331 0.236 90.308 1.00 56.83 185 LEU C N 1
ATOM 4021 C CA . LEU C 1 149 ? 26.781 0.002 88.987 1.00 56.53 185 LEU C CA 1
ATOM 4022 C C . LEU C 1 149 ? 26.323 1.297 88.391 1.00 58.77 185 LEU C C 1
ATOM 4023 O O . LEU C 1 149 ? 26.595 1.568 87.244 1.00 60.40 185 LEU C O 1
ATOM 4028 N N . GLY C 1 150 ? 25.647 2.126 89.154 1.00 61.02 186 GLY C N 1
ATOM 4029 C CA . GLY C 1 150 ? 25.203 3.422 88.638 1.00 63.11 186 GLY C CA 1
ATOM 4030 C C . GLY C 1 150 ? 26.342 4.263 88.116 1.00 65.51 186 GLY C C 1
ATOM 4031 O O . GLY C 1 150 ? 26.306 4.707 87.005 1.00 66.00 186 GLY C O 1
ATOM 4032 N N . PHE C 1 151 ? 27.372 4.467 88.909 1.00 68.26 187 PHE C N 1
ATOM 4033 C CA . PHE C 1 151 ? 28.473 5.285 88.482 1.00 71.81 187 PHE C CA 1
ATOM 4034 C C . PHE C 1 151 ? 29.288 4.668 87.387 1.00 72.39 187 PHE C C 1
ATOM 4035 O O . PHE C 1 151 ? 30.002 5.368 86.666 1.00 73.76 187 PHE C O 1
ATOM 4043 N N . MET C 1 152 ? 29.240 3.358 87.267 1.00 72.43 188 MET C N 1
ATOM 4044 C CA . MET C 1 152 ? 29.969 2.724 86.201 1.00 73.06 188 MET C CA 1
ATOM 4045 C C . MET C 1 152 ? 29.227 3.015 84.916 1.00 74.62 188 MET C C 1
ATOM 4046 O O . MET C 1 152 ? 29.858 3.298 83.903 1.00 75.17 188 MET C O 1
ATOM 4051 N N . ASN C 1 153 ? 27.899 2.959 84.954 1.00 75.74 189 ASN C N 1
ATOM 4052 C CA . ASN C 1 153 ? 27.131 3.335 83.790 1.00 77.82 189 ASN C CA 1
ATOM 4053 C C . ASN C 1 153 ? 27.295 4.822 83.469 1.00 80.99 189 ASN C C 1
ATOM 4054 O O . ASN C 1 153 ? 27.312 5.205 82.315 1.00 81.52 189 ASN C O 1
ATOM 4059 N N . VAL C 1 154 ? 27.455 5.674 84.461 1.00 84.61 190 VAL C N 1
ATOM 4060 C CA . VAL C 1 154 ? 27.732 7.077 84.157 1.00 88.39 190 VAL C CA 1
ATOM 4061 C C . VAL C 1 154 ? 29.005 7.218 83.322 1.00 92.88 190 VAL C C 1
ATOM 4062 O O . VAL C 1 154 ? 29.023 7.927 82.342 1.00 94.20 190 VAL C O 1
ATOM 4066 N N . ARG C 1 155 ? 30.070 6.527 83.669 1.00 97.29 191 ARG C N 1
ATOM 4067 C CA . ARG C 1 155 ? 31.289 6.666 82.882 1.00 102.13 191 ARG C CA 1
ATOM 4068 C C . ARG C 1 155 ? 31.218 6.121 81.471 1.00 102.95 191 ARG C C 1
ATOM 4069 O O . ARG C 1 155 ? 31.958 6.523 80.608 1.00 103.81 191 ARG C O 1
ATOM 4077 N N . LYS C 1 156 ? 30.282 5.223 81.249 1.00 103.71 192 LYS C N 1
ATOM 4078 C CA . LYS C 1 156 ? 30.018 4.650 79.950 1.00 104.63 192 LYS C CA 1
ATOM 4079 C C . LYS C 1 156 ? 29.220 5.650 79.124 1.00 107.10 192 LYS C C 1
ATOM 4080 O O . LYS C 1 156 ? 28.963 5.410 77.972 1.00 107.85 192 LYS C O 1
ATOM 4086 N N . ASP C 1 157 ? 28.818 6.767 79.722 1.00 109.42 193 ASP C N 1
ATOM 4087 C CA . ASP C 1 157 ? 27.912 7.755 79.111 1.00 111.73 193 ASP C CA 1
ATOM 4088 C C . ASP C 1 157 ? 26.504 7.230 78.818 1.00 109.99 193 ASP C C 1
ATOM 4089 O O . ASP C 1 157 ? 25.799 7.803 78.006 1.00 110.68 193 ASP C O 1
ATOM 4094 N N . ASP C 1 158 ? 26.092 6.160 79.502 1.00 107.97 194 ASP C N 1
ATOM 4095 C CA . ASP C 1 158 ? 24.714 5.632 79.415 1.00 106.31 194 ASP C CA 1
ATOM 4096 C C . ASP C 1 158 ? 23.916 6.059 80.648 1.00 104.98 194 ASP C C 1
ATOM 4097 O O . ASP C 1 158 ? 23.745 5.301 81.603 1.00 103.80 194 ASP C O 1
ATOM 4102 N N . HIS C 1 159 ? 23.415 7.283 80.604 1.00 104.65 195 HIS C N 1
ATOM 4103 C CA . HIS C 1 159 ? 22.786 7.884 81.759 1.00 103.89 195 HIS C CA 1
ATOM 4104 C C . HIS C 1 159 ? 21.411 7.339 82.012 1.00 102.39 195 HIS C C 1
ATOM 4105 O O . HIS C 1 159 ? 20.914 7.477 83.108 1.00 101.44 195 HIS C O 1
ATOM 4112 N N . LYS C 1 160 ? 20.804 6.712 81.008 1.00 101.80 196 LYS C N 1
ATOM 4113 C CA . LYS C 1 160 ? 19.495 6.101 81.183 1.00 101.29 196 LYS C CA 1
ATOM 4114 C C . LYS C 1 160 ? 19.571 4.977 82.234 1.00 97.55 196 LYS C C 1
ATOM 4115 O O . LYS C 1 160 ? 18.773 4.961 83.174 1.00 96.50 196 LYS C O 1
ATOM 4121 N N . THR C 1 161 ? 20.536 4.062 82.064 1.00 94.16 197 THR C N 1
ATOM 4122 C CA . THR C 1 161 ? 20.653 2.894 82.920 1.00 91.03 197 THR C CA 1
ATOM 4123 C C . THR C 1 161 ? 21.136 3.315 84.295 1.00 88.72 197 THR C C 1
ATOM 4124 O O . THR C 1 161 ? 20.680 2.810 85.314 1.00 87.19 197 THR C O 1
ATOM 4128 N N . ALA C 1 162 ? 22.046 4.271 84.320 1.00 87.48 198 ALA C N 1
ATOM 4129 C CA . ALA C 1 162 ? 22.568 4.803 85.584 1.00 86.64 198 ALA C CA 1
ATOM 4130 C C . ALA C 1 162 ? 21.442 5.247 86.467 1.00 85.88 198 ALA C C 1
ATOM 4131 O O . ALA C 1 162 ? 21.420 4.926 87.640 1.00 85.27 198 ALA C O 1
ATOM 4133 N N . ALA C 1 163 ? 20.497 5.974 85.896 1.00 86.14 199 ALA C N 1
ATOM 4134 C CA . ALA C 1 163 ? 19.347 6.420 86.656 1.00 86.01 199 ALA C CA 1
ATOM 4135 C C . ALA C 1 163 ? 18.487 5.251 87.168 1.00 85.60 199 ALA C C 1
ATOM 4136 O O . ALA C 1 163 ? 17.935 5.349 88.262 1.00 85.12 199 ALA C O 1
ATOM 4138 N N . GLU C 1 164 ? 18.378 4.159 86.399 1.00 85.11 200 GLU C N 1
ATOM 4139 C CA . GLU C 1 164 ? 17.607 2.990 86.851 1.00 85.25 200 GLU C CA 1
ATOM 4140 C C . GLU C 1 164 ? 18.241 2.314 88.063 1.00 82.65 200 GLU C C 1
ATOM 4141 O O . GLU C 1 164 ? 17.528 1.796 88.942 1.00 81.84 200 GLU C O 1
ATOM 4147 N N . HIS C 1 165 ? 19.580 2.282 88.063 1.00 79.96 201 HIS C N 1
ATOM 4148 C CA . HIS C 1 165 ? 20.331 1.794 89.194 1.00 77.76 201 HIS C CA 1
ATOM 4149 C C . HIS C 1 165 ? 20.182 2.705 90.350 1.00 77.11 201 HIS C C 1
ATOM 4150 O O . HIS C 1 165 ? 19.989 2.268 91.442 1.00 76.00 201 HIS C O 1
ATOM 4157 N N . PHE C 1 166 ? 20.243 3.991 90.119 1.00 77.78 202 PHE C N 1
ATOM 4158 C CA . PHE C 1 166 ? 20.109 4.910 91.211 1.00 78.41 202 PHE C CA 1
ATOM 4159 C C . PHE C 1 166 ? 18.690 5.004 91.755 1.00 80.19 202 PHE C C 1
ATOM 4160 O O . PHE C 1 166 ? 18.534 5.159 92.944 1.00 79.62 202 PHE C O 1
ATOM 4168 N N . THR C 1 167 ? 17.658 4.926 90.916 1.00 82.70 203 THR C N 1
ATOM 4169 C CA . THR C 1 167 ? 16.283 4.959 91.443 1.00 85.38 203 THR C CA 1
ATOM 4170 C C . THR C 1 167 ? 16.105 3.796 92.379 1.00 85.34 203 THR C C 1
ATOM 4171 O O . THR C 1 167 ? 15.364 3.887 93.343 1.00 85.48 203 THR C O 1
ATOM 4175 N N . LYS C 1 168 ? 16.820 2.713 92.119 1.00 85.80 204 LYS C N 1
ATOM 4176 C CA . LYS C 1 168 ? 16.865 1.610 93.068 1.00 86.19 204 LYS C CA 1
ATOM 4177 C C . LYS C 1 168 ? 17.728 1.880 94.288 1.00 86.27 204 LYS C C 1
ATOM 4178 O O . LYS C 1 168 ? 17.448 1.395 95.348 1.00 85.08 204 LYS C O 1
ATOM 4184 N N . VAL C 1 169 ? 18.788 2.655 94.150 1.00 88.14 205 VAL C N 1
ATOM 4185 C CA . VAL C 1 169 ? 19.539 3.082 95.325 1.00 89.91 205 VAL C CA 1
ATOM 4186 C C . VAL C 1 169 ? 18.595 3.816 96.245 1.00 94.20 205 VAL C C 1
ATOM 4187 O O . VAL C 1 169 ? 18.559 3.564 97.419 1.00 94.19 205 VAL C O 1
ATOM 4191 N N . MET C 1 170 ? 17.796 4.710 95.701 1.00 99.38 206 MET C N 1
ATOM 4192 C CA . MET C 1 170 ? 16.902 5.492 96.520 1.00 104.11 206 MET C CA 1
ATOM 4193 C C . MET C 1 170 ? 15.802 4.662 97.144 1.00 105.22 206 MET C C 1
ATOM 4194 O O . MET C 1 170 ? 15.569 4.810 98.315 1.00 105.92 206 MET C O 1
ATOM 4199 N N . GLU C 1 171 ? 15.144 3.786 96.388 1.00 106.66 207 GLU C N 1
ATOM 4200 C CA . GLU C 1 171 ? 14.121 2.873 96.956 1.00 108.27 207 GLU C CA 1
ATOM 4201 C C . GLU C 1 171 ? 14.640 2.095 98.153 1.00 107.84 207 GLU C C 1
ATOM 4202 O O . GLU C 1 171 ? 13.935 1.902 99.120 1.00 108.22 207 GLU C O 1
ATOM 4208 N N . LEU C 1 172 ? 15.887 1.666 98.071 1.00 107.59 208 LEU C N 1
ATOM 4209 C CA . LEU C 1 172 ? 16.539 0.951 99.154 1.00 107.54 208 LEU C CA 1
ATOM 4210 C C . LEU C 1 172 ? 16.857 1.856 100.343 1.00 109.86 208 LEU C C 1
ATOM 4211 O O . LEU C 1 172 ? 16.622 1.447 101.451 1.00 110.20 208 LEU C O 1
ATOM 4216 N N . GLU C 1 173 ? 17.389 3.065 100.129 1.00 112.65 209 GLU C N 1
ATOM 4217 C CA . GLU C 1 173 ? 17.698 4.011 101.246 1.00 115.59 209 GLU C CA 1
ATOM 4218 C C . GLU C 1 173 ? 16.438 4.376 102.023 1.00 117.71 209 GLU C C 1
ATOM 4219 O O . GLU C 1 173 ? 16.493 4.571 103.230 1.00 118.27 209 GLU C O 1
ATOM 4225 N N . ARG C 1 174 ? 15.313 4.469 101.312 1.00 119.79 210 ARG C N 1
ATOM 4226 C CA . ARG C 1 174 ? 14.022 4.810 101.902 1.00 122.15 210 ARG C CA 1
ATOM 4227 C C . ARG C 1 174 ? 13.534 3.696 102.812 1.00 121.43 210 ARG C C 1
ATOM 4228 O O . ARG C 1 174 ? 13.321 3.916 104.002 1.00 122.66 210 ARG C O 1
ATOM 4236 N N . SER C 1 175 ? 13.397 2.486 102.282 1.00 119.72 211 SER C N 1
ATOM 4237 C CA . SER C 1 175 ? 12.909 1.379 103.110 1.00 118.91 211 SER C CA 1
ATOM 4238 C C . SER C 1 175 ? 13.859 0.911 104.234 1.00 118.11 211 SER C C 1
ATOM 4239 O O . SER C 1 175 ? 13.481 0.054 105.026 1.00 118.66 211 SER C O 1
ATOM 4242 N N . GLN C 1 176 ? 15.060 1.483 104.326 1.00 116.86 212 GLN C N 1
ATOM 4243 C CA . GLN C 1 176 ? 15.973 1.231 105.463 1.00 116.08 212 GLN C CA 1
ATOM 4244 C C . GLN C 1 176 ? 16.006 2.453 106.397 1.00 117.55 212 GLN C C 1
ATOM 4245 O O . GLN C 1 176 ? 16.690 2.449 107.405 1.00 118.29 212 GLN C O 1
ATOM 4251 N N . ALA D 1 2 ? 10.889 82.096 39.588 1.00 92.30 38 ALA D N 1
ATOM 4252 C CA . ALA D 1 2 ? 9.959 81.792 40.703 1.00 92.92 38 ALA D CA 1
ATOM 4253 C C . ALA D 1 2 ? 10.728 81.828 42.036 1.00 92.02 38 ALA D C 1
ATOM 4254 O O . ALA D 1 2 ? 10.293 82.518 42.948 1.00 93.00 38 ALA D O 1
ATOM 4256 N N . MET D 1 3 ? 11.876 81.148 42.154 1.00 91.22 39 MET D N 1
ATOM 4257 C CA . MET D 1 3 ? 12.688 81.209 43.404 1.00 90.30 39 MET D CA 1
ATOM 4258 C C . MET D 1 3 ? 13.118 82.643 43.768 1.00 90.50 39 MET D C 1
ATOM 4259 O O . MET D 1 3 ? 13.771 83.329 42.975 1.00 91.28 39 MET D O 1
ATOM 4264 N N . GLY D 1 4 ? 12.771 83.079 44.975 1.00 90.01 40 GLY D N 1
ATOM 4265 C CA . GLY D 1 4 ? 12.906 84.483 45.333 1.00 90.59 40 GLY D CA 1
ATOM 4266 C C . GLY D 1 4 ? 14.056 84.795 46.249 1.00 90.01 40 GLY D C 1
ATOM 4267 O O . GLY D 1 4 ? 14.604 83.910 46.892 1.00 88.78 40 GLY D O 1
ATOM 4268 N N . ASP D 1 5 ? 14.344 86.086 46.398 1.00 90.61 41 ASP D N 1
ATOM 4269 C CA . ASP D 1 5 ? 15.680 86.516 46.858 1.00 90.73 41 ASP D CA 1
ATOM 4270 C C . ASP D 1 5 ? 16.025 86.049 48.288 1.00 88.28 41 ASP D C 1
ATOM 4271 O O . ASP D 1 5 ? 17.179 85.703 48.583 1.00 87.03 41 ASP D O 1
ATOM 4276 N N . LYS D 1 6 ? 15.019 86.049 49.160 1.00 86.67 42 LYS D N 1
ATOM 4277 C CA . LYS D 1 6 ? 15.212 85.588 50.506 1.00 85.53 42 LYS D CA 1
ATOM 4278 C C . LYS D 1 6 ? 15.648 84.146 50.458 1.00 82.31 42 LYS D C 1
ATOM 4279 O O . LYS D 1 6 ? 16.675 83.819 51.034 1.00 81.64 42 LYS D O 1
ATOM 4285 N N . ALA D 1 7 ? 14.887 83.281 49.763 1.00 79.77 43 ALA D N 1
ATOM 4286 C CA . ALA D 1 7 ? 15.278 81.859 49.607 1.00 76.99 43 ALA D CA 1
ATOM 4287 C C . ALA D 1 7 ? 16.726 81.729 49.104 1.00 75.30 43 ALA D C 1
ATOM 4288 O O . ALA D 1 7 ? 17.518 81.022 49.693 1.00 73.27 43 ALA D O 1
ATOM 4290 N N . LYS D 1 8 ? 17.083 82.459 48.053 1.00 75.22 44 LYS D N 1
ATOM 4291 C CA . LYS D 1 8 ? 18.418 82.307 47.465 1.00 75.86 44 LYS D CA 1
ATOM 4292 C C . LYS D 1 8 ? 19.468 82.595 48.546 1.00 75.62 44 LYS D C 1
ATOM 4293 O O . LYS D 1 8 ? 20.463 81.860 48.712 1.00 75.10 44 LYS D O 1
ATOM 4299 N N . LEU D 1 9 ? 19.209 83.647 49.301 1.00 76.21 45 LEU D N 1
ATOM 4300 C CA . LEU D 1 9 ? 20.067 84.023 50.394 1.00 76.99 45 LEU D CA 1
ATOM 4301 C C . LEU D 1 9 ? 20.169 82.950 51.450 1.00 75.75 45 LEU D C 1
ATOM 4302 O O . LEU D 1 9 ? 21.243 82.475 51.712 1.00 76.08 45 LEU D O 1
ATOM 4307 N N . TYR D 1 10 ? 19.071 82.579 52.093 1.00 74.89 46 TYR D N 1
ATOM 4308 C CA . TYR D 1 10 ? 19.168 81.575 53.164 1.00 74.43 46 TYR D CA 1
ATOM 4309 C C . TYR D 1 10 ? 19.695 80.237 52.646 1.00 72.90 46 TYR D C 1
ATOM 4310 O O . TYR D 1 10 ? 20.359 79.507 53.356 1.00 71.47 46 TYR D O 1
ATOM 4319 N N . ARG D 1 11 ? 19.423 79.919 51.390 1.00 73.05 47 ARG D N 1
ATOM 4320 C CA . ARG D 1 11 ? 19.972 78.678 50.833 1.00 72.98 47 ARG D CA 1
ATOM 4321 C C . ARG D 1 11 ? 21.486 78.825 50.805 1.00 73.94 47 ARG D C 1
ATOM 4322 O O . ARG D 1 11 ? 22.225 77.942 51.204 1.00 72.57 47 ARG D O 1
ATOM 4330 N N . ASN D 1 12 ? 21.926 79.972 50.328 1.00 76.78 48 ASN D N 1
ATOM 4331 C CA . ASN D 1 12 ? 23.344 80.241 50.267 1.00 79.65 48 ASN D CA 1
ATOM 4332 C C . ASN D 1 12 ? 24.019 80.082 51.622 1.00 79.94 48 ASN D C 1
ATOM 4333 O O . ASN D 1 12 ? 24.984 79.321 51.762 1.00 79.89 48 ASN D O 1
ATOM 4338 N N . ILE D 1 13 ? 23.519 80.801 52.624 1.00 80.81 49 ILE D N 1
ATOM 4339 C CA . ILE D 1 13 ? 24.114 80.722 53.948 1.00 81.16 49 ILE D CA 1
ATOM 4340 C C . ILE D 1 13 ? 24.029 79.283 54.415 1.00 81.07 49 ILE D C 1
ATOM 4341 O O . ILE D 1 13 ? 24.956 78.802 55.020 1.00 81.28 49 ILE D O 1
ATOM 4346 N N . SER D 1 14 ? 22.935 78.586 54.137 1.00 81.38 50 SER D N 1
ATOM 4347 C CA . SER D 1 14 ? 22.800 77.231 54.643 1.00 82.20 50 SER D CA 1
ATOM 4348 C C . SER D 1 14 ? 23.927 76.401 54.131 1.00 83.70 50 SER D C 1
ATOM 4349 O O . SER D 1 14 ? 24.533 75.630 54.850 1.00 83.42 50 SER D O 1
ATOM 4352 N N . GLN D 1 15 ? 24.200 76.550 52.853 1.00 86.44 51 GLN D N 1
ATOM 4353 C CA . GLN D 1 15 ? 25.211 75.739 52.217 1.00 88.57 51 GLN D CA 1
ATOM 4354 C C . GLN D 1 15 ? 26.561 75.951 52.862 1.00 91.56 51 GLN D C 1
ATOM 4355 O O . GLN D 1 15 ? 27.196 74.988 53.258 1.00 91.48 51 GLN D O 1
ATOM 4361 N N . ARG D 1 16 ? 26.970 77.207 53.010 1.00 95.85 52 ARG D N 1
ATOM 4362 C CA . ARG D 1 16 ? 28.188 77.535 53.768 1.00 99.92 52 ARG D CA 1
ATOM 4363 C C . ARG D 1 16 ? 28.265 76.777 55.088 1.00 100.26 52 ARG D C 1
ATOM 4364 O O . ARG D 1 16 ? 29.218 76.051 55.318 1.00 100.74 52 ARG D O 1
ATOM 4372 N N . CYS D 1 17 ? 27.256 76.927 55.941 1.00 100.89 53 CYS D N 1
ATOM 4373 C CA . CYS D 1 17 ? 27.271 76.251 57.218 1.00 101.58 53 CYS D CA 1
ATOM 4374 C C . CYS D 1 17 ? 27.484 74.757 57.063 1.00 102.58 53 CYS D C 1
ATOM 4375 O O . CYS D 1 17 ? 28.279 74.199 57.777 1.00 102.97 53 CYS D O 1
ATOM 4378 N N . LEU D 1 18 ? 26.792 74.103 56.138 1.00 104.35 54 LEU D N 1
ATOM 4379 C CA . LEU D 1 18 ? 26.959 72.646 55.953 1.00 105.61 54 LEU D CA 1
ATOM 4380 C C . LEU D 1 18 ? 28.363 72.296 55.444 1.00 109.45 54 LEU D C 1
ATOM 4381 O O . LEU D 1 18 ? 28.921 71.273 55.835 1.00 109.14 54 LEU D O 1
ATOM 4386 N N . ARG D 1 19 ? 28.922 73.141 54.577 1.00 114.53 55 ARG D N 1
ATOM 4387 C CA . ARG D 1 19 ? 30.279 72.919 54.051 1.00 119.38 55 ARG D CA 1
ATOM 4388 C C . ARG D 1 19 ? 31.353 73.068 55.136 1.00 121.31 55 ARG D C 1
ATOM 4389 O O . ARG D 1 19 ? 32.198 72.196 55.280 1.00 121.73 55 ARG D O 1
ATOM 4397 N N . ARG D 1 20 ? 31.321 74.169 55.890 1.00 123.61 56 ARG D N 1
ATOM 4398 C CA . ARG D 1 20 ? 32.158 74.322 57.100 1.00 125.54 56 ARG D CA 1
ATOM 4399 C C . ARG D 1 20 ? 31.768 73.322 58.224 1.00 123.44 56 ARG D C 1
ATOM 4400 O O . ARG D 1 20 ? 32.197 73.483 59.351 1.00 124.12 56 ARG D O 1
ATOM 4408 N N . GLY D 1 21 ? 30.953 72.307 57.926 1.00 120.73 57 GLY D N 1
ATOM 4409 C CA . GLY D 1 21 ? 30.580 71.259 58.899 1.00 119.13 57 GLY D CA 1
ATOM 4410 C C . GLY D 1 21 ? 29.927 71.627 60.237 1.00 118.63 57 GLY D C 1
ATOM 4411 O O . GLY D 1 21 ? 30.174 70.948 61.219 1.00 119.03 57 GLY D O 1
ATOM 4412 N N . SER D 1 22 ? 29.093 72.673 60.300 1.00 117.55 58 SER D N 1
ATOM 4413 C CA . SER D 1 22 ? 28.280 72.963 61.510 1.00 116.98 58 SER D CA 1
ATOM 4414 C C . SER D 1 22 ? 26.779 72.926 61.211 1.00 114.60 58 SER D C 1
ATOM 4415 O O . SER D 1 22 ? 26.140 73.942 61.005 1.00 114.04 58 SER D O 1
ATOM 4418 N N . PRO D 1 23 ? 26.216 71.725 61.181 1.00 112.50 59 PRO D N 1
ATOM 4419 C CA . PRO D 1 23 ? 24.804 71.453 61.014 1.00 111.63 59 PRO D CA 1
ATOM 4420 C C . PRO D 1 23 ? 23.884 72.236 61.897 1.00 112.80 59 PRO D C 1
ATOM 4421 O O . PRO D 1 23 ? 22.847 72.708 61.431 1.00 112.51 59 PRO D O 1
ATOM 4425 N N . GLU D 1 24 ? 24.240 72.361 63.165 1.00 114.65 60 GLU D N 1
ATOM 4426 C CA . GLU D 1 24 ? 23.330 72.986 64.103 1.00 116.65 60 GLU D CA 1
ATOM 4427 C C . GLU D 1 24 ? 22.993 74.414 63.701 1.00 114.79 60 GLU D C 1
ATOM 4428 O O . GLU D 1 24 ? 21.868 74.861 63.907 1.00 114.41 60 GLU D O 1
ATOM 4434 N N . GLU D 1 25 ? 23.957 75.118 63.126 1.00 112.87 61 GLU D N 1
ATOM 4435 C CA . GLU D 1 25 ? 23.716 76.471 62.632 1.00 112.27 61 GLU D CA 1
ATOM 4436 C C . GLU D 1 25 ? 22.933 76.447 61.327 1.00 106.17 61 GLU D C 1
ATOM 4437 O O . GLU D 1 25 ? 22.113 77.327 61.064 1.00 106.06 61 GLU D O 1
ATOM 4443 N N . ALA D 1 26 ? 23.210 75.465 60.485 1.00 99.45 62 ALA D N 1
ATOM 4444 C CA . ALA D 1 26 ? 22.606 75.439 59.178 1.00 94.48 62 ALA D CA 1
ATOM 4445 C C . ALA D 1 26 ? 21.103 75.294 59.336 1.00 91.43 62 ALA D C 1
ATOM 4446 O O . ALA D 1 26 ? 20.324 75.999 58.694 1.00 90.44 62 ALA D O 1
ATOM 4448 N N . LEU D 1 27 ? 20.707 74.408 60.237 1.00 88.76 63 LEU D N 1
ATOM 4449 C CA . LEU D 1 27 ? 19.311 74.258 60.575 1.00 87.70 63 LEU D CA 1
ATOM 4450 C C . LEU D 1 27 ? 18.551 75.573 60.726 1.00 88.25 63 LEU D C 1
ATOM 4451 O O . LEU D 1 27 ? 17.447 75.725 60.202 1.00 88.28 63 LEU D O 1
ATOM 4456 N N . ARG D 1 28 ? 19.123 76.519 61.452 1.00 89.01 64 ARG D N 1
ATOM 4457 C CA . ARG D 1 28 ? 18.412 77.745 61.713 1.00 90.62 64 ARG D CA 1
ATOM 4458 C C . ARG D 1 28 ? 18.086 78.431 60.378 1.00 87.15 64 ARG D C 1
ATOM 4459 O O . ARG D 1 28 ? 17.003 78.997 60.213 1.00 87.04 64 ARG D O 1
ATOM 4467 N N . TYR D 1 29 ? 19.002 78.344 59.432 1.00 83.75 65 TYR D N 1
ATOM 4468 C CA . TYR D 1 29 ? 18.806 78.988 58.154 1.00 82.41 65 TYR D CA 1
ATOM 4469 C C . TYR D 1 29 ? 17.942 78.175 57.188 1.00 80.82 65 TYR D C 1
ATOM 4470 O O . TYR D 1 29 ? 17.243 78.755 56.340 1.00 80.50 65 TYR D O 1
ATOM 4479 N N . LEU D 1 30 ? 17.993 76.847 57.287 1.00 79.14 66 LEU D N 1
ATOM 4480 C CA . LEU D 1 30 ? 17.113 76.007 56.491 1.00 77.59 66 LEU D CA 1
ATOM 4481 C C . LEU D 1 30 ? 15.677 76.312 56.909 1.00 79.29 66 LEU D C 1
ATOM 4482 O O . LEU D 1 30 ? 14.838 76.536 56.050 1.00 79.01 66 LEU D O 1
ATOM 4487 N N . LYS D 1 31 ? 15.409 76.391 58.210 1.00 81.42 67 LYS D N 1
ATOM 4488 C CA . LYS D 1 31 ? 14.098 76.826 58.655 1.00 84.38 67 LYS D CA 1
ATOM 4489 C C . LYS D 1 31 ? 13.632 78.035 57.904 1.00 82.75 67 LYS D C 1
ATOM 4490 O O . LYS D 1 31 ? 12.467 78.114 57.550 1.00 83.01 67 LYS D O 1
ATOM 4496 N N . GLU D 1 32 ? 14.533 78.975 57.671 1.00 81.18 68 GLU D N 1
ATOM 4497 C CA . GLU D 1 32 ? 14.149 80.212 57.028 1.00 80.93 68 GLU D CA 1
ATOM 4498 C C . GLU D 1 32 ? 13.922 80.056 55.549 1.00 78.96 68 GLU D C 1
ATOM 4499 O O . GLU D 1 32 ? 13.030 80.667 54.972 1.00 79.09 68 GLU D O 1
ATOM 4505 N N . TRP D 1 33 ? 14.750 79.272 54.911 1.00 76.64 69 TRP D N 1
ATOM 4506 C CA . TRP D 1 33 ? 14.502 78.957 53.539 1.00 75.75 69 TRP D CA 1
ATOM 4507 C C . TRP D 1 33 ? 13.147 78.293 53.409 1.00 76.82 69 TRP D C 1
ATOM 4508 O O . TRP D 1 33 ? 12.362 78.664 52.534 1.00 76.52 69 TRP D O 1
ATOM 4519 N N . ALA D 1 34 ? 12.857 77.334 54.282 1.00 78.26 70 ALA D N 1
ATOM 4520 C CA . ALA D 1 34 ? 11.548 76.717 54.280 1.00 80.31 70 ALA D CA 1
ATOM 4521 C C . ALA D 1 34 ? 10.467 77.773 54.493 1.00 83.47 70 ALA D C 1
ATOM 4522 O O . ALA D 1 34 ? 9.471 77.750 53.792 1.00 84.16 70 ALA D O 1
ATOM 4524 N N . ARG D 1 35 ? 10.635 78.708 55.417 1.00 87.13 71 ARG D N 1
ATOM 4525 C CA . ARG D 1 35 ? 9.561 79.684 55.645 1.00 91.23 71 ARG D CA 1
ATOM 4526 C C . ARG D 1 35 ? 9.179 80.419 54.370 1.00 92.93 71 ARG D C 1
ATOM 4527 O O . ARG D 1 35 ? 8.001 80.716 54.140 1.00 93.83 71 ARG D O 1
ATOM 4535 N N . HIS D 1 36 ? 10.168 80.694 53.532 1.00 94.48 72 HIS D N 1
ATOM 4536 C CA . HIS D 1 36 ? 9.944 81.524 52.368 1.00 96.77 72 HIS D CA 1
ATOM 4537 C C . HIS D 1 36 ? 9.666 80.784 51.049 1.00 98.45 72 HIS D C 1
ATOM 4538 O O . HIS D 1 36 ? 9.091 81.375 50.137 1.00 99.66 72 HIS D O 1
ATOM 4545 N N . GLU D 1 37 ? 10.067 79.522 50.941 1.00 99.92 73 GLU D N 1
ATOM 4546 C CA . GLU D 1 37 ? 9.584 78.661 49.873 1.00 101.86 73 GLU D CA 1
ATOM 4547 C C . GLU D 1 37 ? 8.888 77.504 50.544 1.00 103.31 73 GLU D C 1
ATOM 4548 O O . GLU D 1 37 ? 9.389 76.392 50.587 1.00 102.15 73 GLU D O 1
ATOM 4554 N N . LYS D 1 38 ? 7.732 77.796 51.114 1.00 106.81 74 LYS D N 1
ATOM 4555 C CA . LYS D 1 38 ? 6.914 76.772 51.750 1.00 110.05 74 LYS D CA 1
ATOM 4556 C C . LYS D 1 38 ? 6.428 75.912 50.584 1.00 108.19 74 LYS D C 1
ATOM 4557 O O . LYS D 1 38 ? 6.250 76.411 49.466 1.00 108.53 74 LYS D O 1
ATOM 4563 N N . ASN D 1 39 ? 6.268 74.616 50.808 1.00 105.90 75 ASN D N 1
ATOM 4564 C CA . ASN D 1 39 ? 5.940 73.711 49.697 1.00 104.69 75 ASN D CA 1
ATOM 4565 C C . ASN D 1 39 ? 7.113 73.301 48.763 1.00 99.92 75 ASN D C 1
ATOM 4566 O O . ASN D 1 39 ? 6.921 72.454 47.879 1.00 100.27 75 ASN D O 1
ATOM 4571 N N . ASP D 1 40 ? 8.299 73.879 48.928 1.00 94.53 76 ASP D N 1
ATOM 4572 C CA . ASP D 1 40 ? 9.484 73.382 48.220 1.00 90.26 76 ASP D CA 1
ATOM 4573 C C . ASP D 1 40 ? 10.075 72.316 49.105 1.00 85.52 76 ASP D C 1
ATOM 4574 O O . ASP D 1 40 ? 10.247 72.520 50.318 1.00 85.32 76 ASP D O 1
ATOM 4579 N N . PRO D 1 41 ? 10.350 71.154 48.516 1.00 80.23 77 PRO D N 1
ATOM 4580 C CA . PRO D 1 41 ? 10.826 70.083 49.341 1.00 76.78 77 PRO D CA 1
ATOM 4581 C C . PRO D 1 41 ? 12.298 70.167 49.660 1.00 73.87 77 PRO D C 1
ATOM 4582 O O . PRO D 1 41 ? 12.728 69.595 50.685 1.00 74.02 77 PRO D O 1
ATOM 4586 N N . GLU D 1 42 ? 13.081 70.871 48.849 1.00 70.62 78 GLU D N 1
ATOM 4587 C CA . GLU D 1 42 ? 14.521 70.816 49.082 1.00 67.71 78 GLU D CA 1
ATOM 4588 C C . GLU D 1 42 ? 14.989 71.264 50.491 1.00 66.21 78 GLU D C 1
ATOM 4589 O O . GLU D 1 42 ? 15.768 70.562 51.143 1.00 65.96 78 GLU D O 1
ATOM 4595 N N . PRO D 1 43 ? 14.509 72.397 50.988 1.00 65.17 79 PRO D N 1
ATOM 4596 C CA . PRO D 1 43 ? 14.934 72.789 52.324 1.00 64.46 79 PRO D CA 1
ATOM 4597 C C . PRO D 1 43 ? 14.608 71.726 53.331 1.00 64.07 79 PRO D C 1
ATOM 4598 O O . PRO D 1 43 ? 15.468 71.346 54.153 1.00 64.80 79 PRO D O 1
ATOM 4602 N N . LEU D 1 44 ? 13.378 71.242 53.277 1.00 63.30 80 LEU D N 1
ATOM 4603 C CA . LEU D 1 44 ? 12.990 70.169 54.186 1.00 62.98 80 LEU D CA 1
ATOM 4604 C C . LEU D 1 44 ? 13.960 68.964 54.034 1.00 61.50 80 LEU D C 1
ATOM 4605 O O . LEU D 1 44 ? 14.480 68.422 55.037 1.00 61.36 80 LEU D O 1
ATOM 4610 N N . TYR D 1 45 ? 14.252 68.579 52.805 1.00 59.85 81 TYR D N 1
ATOM 4611 C CA . TYR D 1 45 ? 15.161 67.487 52.633 1.00 58.94 81 TYR D CA 1
ATOM 4612 C C . TYR D 1 45 ? 16.494 67.802 53.294 1.00 59.53 81 TYR D C 1
ATOM 4613 O O . TYR D 1 45 ? 17.051 66.928 53.980 1.00 59.68 81 TYR D O 1
ATOM 4622 N N . GLN D 1 46 ? 17.004 69.033 53.127 1.00 60.66 82 GLN D N 1
ATOM 4623 C CA . GLN D 1 46 ? 18.299 69.366 53.743 1.00 61.76 82 GLN D CA 1
ATOM 4624 C C . GLN D 1 46 ? 18.183 69.318 55.271 1.00 63.05 82 GLN D C 1
ATOM 4625 O O . GLN D 1 46 ? 19.074 68.769 55.929 1.00 63.10 82 GLN D O 1
ATOM 4631 N N . MET D 1 47 ? 17.081 69.823 55.832 1.00 64.62 83 MET D N 1
ATOM 4632 C CA . MET D 1 47 ? 16.870 69.697 57.287 1.00 66.94 83 MET D CA 1
ATOM 4633 C C . MET D 1 47 ? 17.076 68.255 57.702 1.00 66.67 83 MET D C 1
ATOM 4634 O O . MET D 1 47 ? 17.729 67.919 58.705 1.00 67.02 83 MET D O 1
ATOM 4639 N N . GLY D 1 48 ? 16.507 67.380 56.897 1.00 66.77 84 GLY D N 1
ATOM 4640 C CA . GLY D 1 48 ? 16.566 65.962 57.206 1.00 66.35 84 GLY D CA 1
ATOM 4641 C C . GLY D 1 48 ? 18.007 65.545 57.319 1.00 65.15 84 GLY D C 1
ATOM 4642 O O . GLY D 1 48 ? 18.419 64.983 58.331 1.00 64.78 84 GLY D O 1
ATOM 4643 N N . ILE D 1 49 ? 18.788 65.886 56.311 1.00 64.24 85 ILE D N 1
ATOM 4644 C CA . ILE D 1 49 ? 20.158 65.461 56.336 1.00 64.30 85 ILE D CA 1
ATOM 4645 C C . ILE D 1 49 ? 20.796 66.033 57.600 1.00 66.02 85 ILE D C 1
ATOM 4646 O O . ILE D 1 49 ? 21.525 65.304 58.303 1.00 66.54 85 ILE D O 1
ATOM 4651 N N . ALA D 1 50 ? 20.527 67.316 57.891 1.00 67.65 86 ALA D N 1
ATOM 4652 C CA . ALA D 1 50 ? 21.158 68.004 59.039 1.00 69.49 86 ALA D CA 1
ATOM 4653 C C . ALA D 1 50 ? 20.814 67.241 60.296 1.00 71.55 86 ALA D C 1
ATOM 4654 O O . ALA D 1 50 ? 21.700 66.757 60.986 1.00 72.86 86 ALA D O 1
ATOM 4656 N N . LEU D 1 51 ? 19.526 67.110 60.572 1.00 73.16 87 LEU D N 1
ATOM 4657 C CA . LEU D 1 51 ? 19.110 66.425 61.761 1.00 75.24 87 LEU D CA 1
ATOM 4658 C C . LEU D 1 51 ? 19.787 65.066 61.890 1.00 76.39 87 LEU D C 1
ATOM 4659 O O . LEU D 1 51 ? 20.256 64.729 62.970 1.00 77.33 87 LEU D O 1
ATOM 4664 N N . ALA D 1 52 ? 19.874 64.293 60.810 1.00 77.06 88 ALA D N 1
ATOM 4665 C CA . ALA D 1 52 ? 20.502 62.983 60.912 1.00 78.21 88 ALA D CA 1
ATOM 4666 C C . ALA D 1 52 ? 22.010 63.110 61.292 1.00 80.23 88 ALA D C 1
ATOM 4667 O O . ALA D 1 52 ? 22.522 62.295 62.054 1.00 81.18 88 ALA D O 1
ATOM 4669 N N . ASN D 1 53 ? 22.724 64.108 60.777 1.00 82.20 89 ASN D N 1
ATOM 4670 C CA . ASN D 1 53 ? 24.119 64.265 61.152 1.00 84.35 89 ASN D CA 1
ATOM 4671 C C . ASN D 1 53 ? 24.258 64.616 62.624 1.00 87.33 89 ASN D C 1
ATOM 4672 O O . ASN D 1 53 ? 25.176 64.136 63.279 1.00 88.09 89 ASN D O 1
ATOM 4677 N N . LEU D 1 54 ? 23.344 65.423 63.155 1.00 90.21 90 LEU D N 1
ATOM 4678 C CA . LEU D 1 54 ? 23.326 65.727 64.591 1.00 93.59 90 LEU D CA 1
ATOM 4679 C C . LEU D 1 54 ? 22.933 64.543 65.499 1.00 95.10 90 LEU D C 1
ATOM 4680 O O . LEU D 1 54 ? 22.928 64.667 66.726 1.00 96.49 90 LEU D O 1
ATOM 4685 N N . GLY D 1 55 ? 22.559 63.413 64.910 1.00 95.34 91 GLY D N 1
ATOM 4686 C CA . GLY D 1 55 ? 22.026 62.315 65.682 1.00 96.40 91 GLY D CA 1
ATOM 4687 C C . GLY D 1 55 ? 20.638 62.538 66.273 1.00 97.98 91 GLY D C 1
ATOM 4688 O O . GLY D 1 55 ? 20.250 61.803 67.190 1.00 98.71 91 GLY D O 1
ATOM 4689 N N . ASP D 1 56 ? 19.889 63.536 65.791 1.00 98.92 92 ASP D N 1
ATOM 4690 C CA . ASP D 1 56 ? 18.479 63.660 66.170 1.00 101.10 92 ASP D CA 1
ATOM 4691 C C . ASP D 1 56 ? 17.585 62.879 65.177 1.00 99.62 92 ASP D C 1
ATOM 4692 O O . ASP D 1 56 ? 16.822 63.431 64.406 1.00 98.77 92 ASP D O 1
ATOM 4697 N N . TYR D 1 57 ? 17.676 61.564 65.270 1.00 99.46 93 TYR D N 1
ATOM 4698 C CA . TYR D 1 57 ? 17.149 60.649 64.271 1.00 99.02 93 TYR D CA 1
ATOM 4699 C C . TYR D 1 57 ? 15.630 60.683 64.145 1.00 100.08 93 TYR D C 1
ATOM 4700 O O . TYR D 1 57 ? 15.092 60.719 63.062 1.00 98.93 93 TYR D O 1
ATOM 4709 N N . GLN D 1 58 ? 14.923 60.683 65.253 1.00 103.07 94 GLN D N 1
ATOM 4710 C CA . GLN D 1 58 ? 13.468 60.587 65.183 1.00 105.40 94 GLN D CA 1
ATOM 4711 C C . GLN D 1 58 ? 12.871 61.811 64.489 1.00 103.47 94 GLN D C 1
ATOM 4712 O O . GLN D 1 58 ? 11.891 61.716 63.756 1.00 102.66 94 GLN D O 1
ATOM 4718 N N . ARG D 1 59 ? 13.507 62.957 64.691 1.00 102.04 95 ARG D N 1
ATOM 4719 C CA . ARG D 1 59 ? 13.030 64.187 64.104 1.00 101.56 95 ARG D CA 1
ATOM 4720 C C . ARG D 1 59 ? 13.430 64.248 62.614 1.00 94.90 95 ARG D C 1
ATOM 4721 O O . ARG D 1 59 ? 12.760 64.911 61.818 1.00 94.58 95 ARG D O 1
ATOM 4729 N N . ALA D 1 60 ? 14.522 63.576 62.235 1.00 88.09 96 ALA D N 1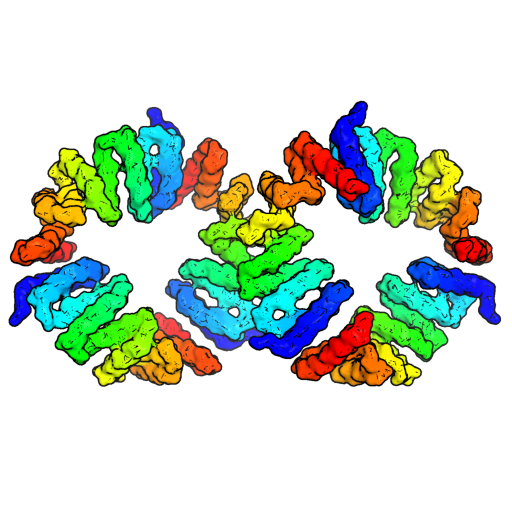
ATOM 4730 C CA . ALA D 1 60 ? 14.880 63.421 60.814 1.00 82.54 96 ALA D CA 1
ATOM 4731 C C . ALA D 1 60 ? 13.826 62.591 60.113 1.00 79.65 96 ALA D C 1
ATOM 4732 O O . ALA D 1 60 ? 13.328 62.975 59.075 1.00 78.41 96 ALA D O 1
ATOM 4734 N N . VAL D 1 61 ? 13.457 61.455 60.678 1.00 77.91 97 VAL D N 1
ATOM 4735 C CA . VAL D 1 61 ? 12.396 60.692 60.049 1.00 76.88 97 VAL D CA 1
ATOM 4736 C C . VAL D 1 61 ? 11.175 61.588 59.832 1.00 78.33 97 VAL D C 1
ATOM 4737 O O . VAL D 1 61 ? 10.593 61.582 58.734 1.00 78.43 97 VAL D O 1
ATOM 4741 N N . THR D 1 62 ? 10.804 62.390 60.834 1.00 79.46 98 THR D N 1
ATOM 4742 C CA . THR D 1 62 ? 9.603 63.205 60.669 1.00 80.74 98 THR D CA 1
ATOM 4743 C C . THR D 1 62 ? 9.716 64.184 59.505 1.00 77.93 98 THR D C 1
ATOM 4744 O O . THR D 1 62 ? 8.756 64.370 58.763 1.00 78.57 98 THR D O 1
ATOM 4748 N N . VAL D 1 63 ? 10.879 64.795 59.345 1.00 74.82 99 VAL D N 1
ATOM 4749 C CA . VAL D 1 63 ? 11.076 65.756 58.270 1.00 72.69 99 VAL D CA 1
ATOM 4750 C C . VAL D 1 63 ? 11.116 65.057 56.922 1.00 71.04 99 VAL D C 1
ATOM 4751 O O . VAL D 1 63 ? 10.560 65.540 55.936 1.00 70.44 99 VAL D O 1
ATOM 4755 N N . PHE D 1 64 ? 11.762 63.904 56.860 1.00 69.63 100 PHE D N 1
ATOM 4756 C CA . PHE D 1 64 ? 11.741 63.176 55.599 1.00 68.50 100 PHE D CA 1
ATOM 4757 C C . PHE D 1 64 ? 10.316 62.857 55.234 1.00 70.49 100 PHE D C 1
ATOM 4758 O O . PHE D 1 64 ? 9.955 62.989 54.062 1.00 70.04 100 PHE D O 1
ATOM 4766 N N . ASP D 1 65 ? 9.492 62.504 56.215 1.00 72.66 101 ASP D N 1
ATOM 4767 C CA . ASP D 1 65 ? 8.095 62.303 55.897 1.00 75.76 101 ASP D CA 1
ATOM 4768 C C . ASP D 1 65 ? 7.443 63.549 55.307 1.00 76.07 101 ASP D C 1
ATOM 4769 O O . ASP D 1 65 ? 6.698 63.439 54.342 1.00 76.03 101 ASP D O 1
ATOM 4774 N N . LYS D 1 66 ? 7.735 64.726 55.852 1.00 76.40 102 LYS D N 1
ATOM 4775 C CA . LYS D 1 66 ? 7.180 65.941 55.283 1.00 77.73 102 LYS D CA 1
ATOM 4776 C C . LYS D 1 66 ? 7.624 66.012 53.827 1.00 75.53 102 LYS D C 1
ATOM 4777 O O . LYS D 1 66 ? 6.841 66.428 52.964 1.00 76.35 102 LYS D O 1
ATOM 4783 N N . VAL D 1 67 ? 8.866 65.616 53.532 1.00 72.82 103 VAL D N 1
ATOM 4784 C CA . VAL D 1 67 ? 9.336 65.759 52.161 1.00 71.57 103 VAL D CA 1
ATOM 4785 C C . VAL D 1 67 ? 8.606 64.751 51.309 1.00 72.29 103 VAL D C 1
ATOM 4786 O O . VAL D 1 67 ? 8.189 65.105 50.214 1.00 72.78 103 VAL D O 1
ATOM 4790 N N . LEU D 1 68 ? 8.410 63.516 51.797 1.00 73.11 104 LEU D N 1
ATOM 4791 C CA . LEU D 1 68 ? 7.645 62.514 51.022 1.00 74.79 104 LEU D CA 1
ATOM 4792 C C . LEU D 1 68 ? 6.147 62.860 50.825 1.00 78.85 104 LEU D C 1
ATOM 4793 O O . LEU D 1 68 ? 5.504 62.383 49.880 1.00 79.55 104 LEU D O 1
ATOM 4798 N N . LYS D 1 69 ? 5.581 63.685 51.692 1.00 83.01 105 LYS D N 1
ATOM 4799 C CA . LYS D 1 69 ? 4.187 64.049 51.509 1.00 87.70 105 LYS D CA 1
ATOM 4800 C C . LYS D 1 69 ? 4.084 64.936 50.265 1.00 85.92 105 LYS D C 1
ATOM 4801 O O . LYS D 1 69 ? 3.141 64.832 49.489 1.00 86.92 105 LYS D O 1
ATOM 4807 N N . LEU D 1 70 ? 5.096 65.781 50.070 1.00 83.45 106 LEU D N 1
ATOM 4808 C CA . LEU D 1 70 ? 5.177 66.683 48.903 1.00 81.65 106 LEU D CA 1
ATOM 4809 C C . LEU D 1 70 ? 5.689 66.028 47.627 1.00 80.00 106 LEU D C 1
ATOM 4810 O O . LEU D 1 70 ? 5.380 66.522 46.559 1.00 79.95 106 LEU D O 1
ATOM 4815 N N . ARG D 1 71 ? 6.511 64.977 47.748 1.00 77.71 107 ARG D N 1
ATOM 4816 C CA . ARG D 1 71 ? 6.998 64.222 46.589 1.00 76.80 107 ARG D CA 1
ATOM 4817 C C . ARG D 1 71 ? 7.072 62.721 46.896 1.00 77.19 107 ARG D C 1
ATOM 4818 O O . ARG D 1 71 ? 8.088 62.206 47.382 1.00 75.14 107 ARG D O 1
ATOM 4826 N N . PRO D 1 72 ? 5.992 62.006 46.629 1.00 79.09 108 PRO D N 1
ATOM 4827 C CA . PRO D 1 72 ? 5.985 60.649 47.173 1.00 79.27 108 PRO D CA 1
ATOM 4828 C C . PRO D 1 72 ? 7.051 59.750 46.613 1.00 78.11 108 PRO D C 1
ATOM 4829 O O . PRO D 1 72 ? 7.378 58.772 47.257 1.00 78.14 108 PRO D O 1
ATOM 4833 N N . ASN D 1 73 ? 7.618 60.061 45.458 1.00 77.46 109 ASN D N 1
ATOM 4834 C CA . ASN D 1 73 ? 8.703 59.213 44.964 1.00 76.28 109 ASN D CA 1
ATOM 4835 C C . ASN D 1 73 ? 10.096 59.811 45.142 1.00 72.79 109 ASN D C 1
ATOM 4836 O O . ASN D 1 73 ? 11.049 59.455 44.434 1.00 72.23 109 ASN D O 1
ATOM 4841 N N . HIS D 1 74 ? 10.233 60.715 46.083 1.00 69.88 110 HIS D N 1
ATOM 4842 C CA . HIS D 1 74 ? 11.508 61.370 46.276 1.00 66.92 110 HIS D CA 1
ATOM 4843 C C . HIS D 1 74 ? 12.535 60.286 46.628 1.00 65.89 110 HIS D C 1
ATOM 4844 O O . HIS D 1 74 ? 12.544 59.679 47.737 1.00 65.79 110 HIS D O 1
ATOM 4851 N N . PHE D 1 75 ? 13.367 59.983 45.654 1.00 65.20 111 PHE D N 1
ATOM 4852 C CA . PHE D 1 75 ? 14.200 58.820 45.778 1.00 65.02 111 PHE D CA 1
ATOM 4853 C C . PHE D 1 75 ? 15.102 58.967 47.016 1.00 63.55 111 PHE D C 1
ATOM 4854 O O . PHE D 1 75 ? 15.122 58.079 47.887 1.00 63.38 111 PHE D O 1
ATOM 4862 N N . MET D 1 76 ? 15.793 60.107 47.119 1.00 62.30 112 MET D N 1
ATOM 4863 C CA . MET D 1 76 ? 16.804 60.269 48.163 1.00 60.95 112 MET D CA 1
ATOM 4864 C C . MET D 1 76 ? 16.168 60.398 49.510 1.00 59.98 112 MET D C 1
ATOM 4865 O O . MET D 1 76 ? 16.681 59.907 50.511 1.00 60.02 112 MET D O 1
ATOM 4870 N N . ALA D 1 77 ? 15.035 61.055 49.565 1.00 60.00 113 ALA D N 1
ATOM 4871 C CA . ALA D 1 77 ? 14.307 61.117 50.836 1.00 60.36 113 ALA D CA 1
ATOM 4872 C C . ALA D 1 77 ? 14.110 59.704 51.393 1.00 60.52 113 ALA D C 1
ATOM 4873 O O . ALA D 1 77 ? 14.360 59.458 52.564 1.00 60.83 113 ALA D O 1
ATOM 4875 N N . SER D 1 78 ? 13.691 58.774 50.540 1.00 60.67 114 SER D N 1
ATOM 4876 C CA . SER D 1 78 ? 13.443 57.428 51.015 1.00 61.53 114 SER D CA 1
ATOM 4877 C C . SER D 1 78 ? 14.724 56.726 51.414 1.00 60.62 114 SER D C 1
ATOM 4878 O O . SER D 1 78 ? 14.821 56.164 52.521 1.00 60.74 114 SER D O 1
ATOM 4881 N N . TYR D 1 79 ? 15.708 56.765 50.543 1.00 60.32 115 TYR D N 1
ATOM 4882 C CA . TYR D 1 79 ? 16.994 56.220 50.898 1.00 60.28 115 TYR D CA 1
ATOM 4883 C C . TYR D 1 79 ? 17.338 56.748 52.301 1.00 60.30 115 TYR D C 1
ATOM 4884 O O . TYR D 1 79 ? 17.618 55.953 53.207 1.00 60.38 115 TYR D O 1
ATOM 4893 N N . ARG D 1 80 ? 17.332 58.065 52.514 1.00 60.07 116 ARG D N 1
ATOM 4894 C CA . ARG D 1 80 ? 17.902 58.540 53.797 1.00 60.96 116 ARG D CA 1
ATOM 4895 C C . ARG D 1 80 ? 17.077 58.100 54.983 1.00 61.22 116 ARG D C 1
ATOM 4896 O O . ARG D 1 80 ? 17.640 57.711 56.006 1.00 61.38 116 ARG D O 1
ATOM 4904 N N . LYS D 1 81 ? 15.754 58.143 54.806 1.00 61.64 117 LYS D N 1
ATOM 4905 C CA . LYS D 1 81 ? 14.808 57.707 55.809 1.00 62.56 117 LYS D CA 1
ATOM 4906 C C . LYS D 1 81 ? 15.046 56.236 56.122 1.00 61.90 117 LYS D C 1
ATOM 4907 O O . LYS D 1 81 ? 15.112 55.840 57.288 1.00 62.94 117 LYS D O 1
ATOM 4913 N N . GLY D 1 82 ? 15.185 55.428 55.093 1.00 60.29 118 GLY D N 1
ATOM 4914 C CA . GLY D 1 82 ? 15.497 54.054 55.332 1.00 59.79 118 GLY D CA 1
ATOM 4915 C C . GLY D 1 82 ? 16.733 53.965 56.187 1.00 59.26 118 GLY D C 1
ATOM 4916 O O . GLY D 1 82 ? 16.728 53.328 57.226 1.00 59.74 118 GLY D O 1
ATOM 4917 N N . ALA D 1 83 ? 17.796 54.649 55.779 1.00 58.90 119 ALA D N 1
ATOM 4918 C CA . ALA D 1 83 ? 19.065 54.530 56.487 1.00 59.09 119 ALA D CA 1
ATOM 4919 C C . ALA D 1 83 ? 18.839 54.879 57.956 1.00 61.56 119 ALA D C 1
ATOM 4920 O O . ALA D 1 83 ? 19.368 54.179 58.820 1.00 62.22 119 ALA D O 1
ATOM 4922 N N . VAL D 1 84 ? 18.058 55.928 58.284 1.00 63.48 120 VAL D N 1
ATOM 4923 C CA . VAL D 1 84 ? 17.982 56.265 59.697 1.00 65.59 120 VAL D CA 1
ATOM 4924 C C . VAL D 1 84 ? 17.088 55.285 60.435 1.00 67.92 120 VAL D C 1
ATOM 4925 O O . VAL D 1 84 ? 17.440 54.869 61.567 1.00 69.34 120 VAL D O 1
ATOM 4929 N N . LEU D 1 85 ? 15.986 54.846 59.819 1.00 69.29 121 LEU D N 1
ATOM 4930 C CA . LEU D 1 85 ? 15.142 53.828 60.480 1.00 71.01 121 LEU D CA 1
ATOM 4931 C C . LEU D 1 85 ? 15.983 52.638 60.909 1.00 71.91 121 LEU D C 1
ATOM 4932 O O . LEU D 1 85 ? 15.863 52.185 62.030 1.00 73.12 121 LEU D O 1
ATOM 4937 N N . LEU D 1 86 ? 16.889 52.204 60.033 1.00 72.37 122 LEU D N 1
ATOM 4938 C CA . LEU D 1 86 ? 17.830 51.151 60.351 1.00 73.01 122 LEU D CA 1
ATOM 4939 C C . LEU D 1 86 ? 18.763 51.550 61.508 1.00 75.33 122 LEU D C 1
ATOM 4940 O O . LEU D 1 86 ? 18.924 50.768 62.437 1.00 76.00 122 LEU D O 1
ATOM 4945 N N . LYS D 1 87 ? 19.353 52.748 61.500 1.00 77.46 123 LYS D N 1
ATOM 4946 C CA . LYS D 1 87 ? 20.323 53.093 62.550 1.00 80.14 123 LYS D CA 1
ATOM 4947 C C . LYS D 1 87 ? 19.605 52.971 63.910 1.00 80.56 123 LYS D C 1
ATOM 4948 O O . LYS D 1 87 ? 20.150 52.402 64.854 1.00 82.23 123 LYS D O 1
ATOM 4954 N N . ILE D 1 88 ? 18.388 53.512 63.986 1.00 79.47 124 ILE D N 1
ATOM 4955 C CA . ILE D 1 88 ? 17.500 53.403 65.139 1.00 78.40 124 ILE D CA 1
ATOM 4956 C C . ILE D 1 88 ? 16.906 51.999 65.437 1.00 83.78 124 ILE D C 1
ATOM 4957 O O . ILE D 1 88 ? 16.054 51.848 66.324 1.00 85.34 124 ILE D O 1
ATOM 4962 N N . LYS D 1 89 ? 17.239 50.997 64.648 1.00 87.33 125 LYS D N 1
ATOM 4963 C CA . LYS D 1 89 ? 16.744 49.656 64.912 1.00 91.62 125 LYS D CA 1
ATOM 4964 C C . LYS D 1 89 ? 15.251 49.451 64.704 1.00 91.76 125 LYS D C 1
ATOM 4965 O O . LYS D 1 89 ? 14.723 48.462 65.144 1.00 92.64 125 LYS D O 1
ATOM 4971 N N . GLN D 1 90 ? 14.581 50.337 63.984 1.00 91.52 126 GLN D N 1
ATOM 4972 C CA . GLN D 1 90 ? 13.200 50.070 63.543 1.00 92.58 126 GLN D CA 1
ATOM 4973 C C . GLN D 1 90 ? 13.116 49.299 62.202 1.00 89.83 126 GLN D C 1
ATOM 4974 O O . GLN D 1 90 ? 12.633 49.795 61.185 1.00 87.98 126 GLN D O 1
ATOM 4980 N N . TYR D 1 91 ? 13.556 48.049 62.235 1.00 88.53 127 TYR D N 1
ATOM 4981 C CA . TYR D 1 91 ? 13.718 47.241 61.046 1.00 86.82 127 TYR D CA 1
ATOM 4982 C C . TYR D 1 91 ? 12.435 47.004 60.262 1.00 88.04 127 TYR D C 1
ATOM 4983 O O . TYR D 1 91 ? 12.449 47.089 59.068 1.00 87.17 127 TYR D O 1
ATOM 4992 N N . LYS D 1 92 ? 11.317 46.711 60.897 1.00 91.19 128 LYS D N 1
ATOM 4993 C CA . LYS D 1 92 ? 10.086 46.388 60.137 1.00 93.50 128 LYS D CA 1
ATOM 4994 C C . LYS D 1 92 ? 9.589 47.549 59.310 1.00 91.57 128 LYS D C 1
ATOM 4995 O O . LYS D 1 92 ? 8.966 47.356 58.270 1.00 91.39 128 LYS D O 1
ATOM 5001 N N . LEU D 1 93 ? 9.839 48.750 59.795 1.00 89.88 129 LEU D N 1
ATOM 5002 C CA . LEU D 1 93 ? 9.472 49.941 59.071 1.00 88.65 129 LEU D CA 1
ATOM 5003 C C . LEU D 1 93 ? 10.466 50.309 57.957 1.00 83.87 129 LEU D C 1
ATOM 5004 O O . LEU D 1 93 ? 10.059 50.900 56.942 1.00 83.38 129 LEU D O 1
ATOM 5009 N N . ALA D 1 94 ? 11.745 49.985 58.155 1.00 79.15 130 ALA D N 1
ATOM 5010 C CA . ALA D 1 94 ? 12.760 50.233 57.149 1.00 75.22 130 ALA D CA 1
ATOM 5011 C C . ALA D 1 94 ? 12.587 49.327 55.935 1.00 73.67 130 ALA D C 1
ATOM 5012 O O . ALA D 1 94 ? 12.825 49.775 54.810 1.00 72.76 130 ALA D O 1
ATOM 5014 N N . LEU D 1 95 ? 12.170 48.074 56.117 1.00 73.16 131 LEU D N 1
ATOM 5015 C CA . LEU D 1 95 ? 12.117 47.128 54.966 1.00 72.51 131 LEU D CA 1
ATOM 5016 C C . LEU D 1 95 ? 11.335 47.632 53.756 1.00 72.06 131 LEU D C 1
ATOM 5017 O O . LEU D 1 95 ? 11.903 47.809 52.728 1.00 70.67 131 LEU D O 1
ATOM 5022 N N . PRO D 1 96 ? 10.053 47.931 53.884 1.00 73.39 132 PRO D N 1
ATOM 5023 C CA . PRO D 1 96 ? 9.368 48.475 52.692 1.00 72.99 132 PRO D CA 1
ATOM 5024 C C . PRO D 1 96 ? 10.011 49.704 52.013 1.00 69.93 132 PRO D C 1
ATOM 5025 O O . PRO D 1 96 ? 9.958 49.830 50.773 1.00 69.49 132 PRO D O 1
ATOM 5029 N N . VAL D 1 97 ? 10.587 50.599 52.816 1.00 67.12 133 VAL D N 1
ATOM 5030 C CA . VAL D 1 97 ? 11.245 51.814 52.291 1.00 64.02 133 VAL D CA 1
ATOM 5031 C C . VAL D 1 97 ? 12.444 51.372 51.451 1.00 62.51 133 VAL D C 1
ATOM 5032 O O . VAL D 1 97 ? 12.545 51.773 50.266 1.00 62.26 133 VAL D O 1
ATOM 5036 N N . LEU D 1 98 ? 13.336 50.563 52.063 1.00 60.93 134 LEU D N 1
ATOM 5037 C CA . LEU D 1 98 ? 14.586 50.129 51.417 1.00 59.66 134 LEU D CA 1
ATOM 5038 C C . LEU D 1 98 ? 14.316 49.288 50.165 1.00 61.42 134 LEU D C 1
ATOM 5039 O O . LEU D 1 98 ? 14.992 49.388 49.104 1.00 61.43 134 LEU D O 1
ATOM 5044 N N . GLU D 1 99 ? 13.251 48.526 50.253 1.00 63.76 135 GLU D N 1
ATOM 5045 C CA . GLU D 1 99 ? 12.864 47.654 49.165 1.00 65.43 135 GLU D CA 1
ATOM 5046 C C . GLU D 1 99 ? 12.357 48.547 47.999 1.00 64.55 135 GLU D C 1
ATOM 5047 O O . GLU D 1 99 ? 12.570 48.241 46.839 1.00 65.02 135 GLU D O 1
ATOM 5053 N N . ALA D 1 100 ? 11.784 49.702 48.326 1.00 64.02 136 ALA D N 1
ATOM 5054 C CA . ALA D 1 100 ? 11.453 50.722 47.320 1.00 63.69 136 ALA D CA 1
ATOM 5055 C C . ALA D 1 100 ? 12.693 51.345 46.702 1.00 62.55 136 ALA D C 1
ATOM 5056 O O . ALA D 1 100 ? 12.679 51.617 45.512 1.00 64.27 136 ALA D O 1
ATOM 5058 N N . VAL D 1 101 ? 13.734 51.616 47.495 1.00 60.51 137 VAL D N 1
ATOM 5059 C CA . VAL D 1 101 ? 14.957 52.238 46.977 1.00 58.47 137 VAL D CA 1
ATOM 5060 C C . VAL D 1 101 ? 15.636 51.297 45.982 1.00 58.72 137 VAL D C 1
ATOM 5061 O O . VAL D 1 101 ? 16.012 51.674 44.875 1.00 58.80 137 VAL D O 1
ATOM 5065 N N . VAL D 1 102 ? 15.791 50.055 46.387 1.00 58.72 138 VAL D N 1
ATOM 5066 C CA . VAL D 1 102 ? 16.371 49.042 45.514 1.00 58.54 138 VAL D CA 1
ATOM 5067 C C . VAL D 1 102 ? 15.580 48.857 44.210 1.00 60.10 138 VAL D C 1
ATOM 5068 O O . VAL D 1 102 ? 16.139 48.479 43.177 1.00 61.34 138 VAL D O 1
ATOM 5072 N N . ALA D 1 103 ? 14.281 49.141 44.251 1.00 61.09 139 ALA D N 1
ATOM 5073 C CA . ALA D 1 103 ? 13.436 49.016 43.068 1.00 61.58 139 ALA D CA 1
ATOM 5074 C C . ALA D 1 103 ? 13.757 50.129 42.129 1.00 61.37 139 ALA D C 1
ATOM 5075 O O . ALA D 1 103 ? 13.657 49.918 40.930 1.00 63.17 139 ALA D O 1
ATOM 5077 N N . ALA D 1 104 ? 14.089 51.301 42.675 1.00 59.76 140 ALA D N 1
ATOM 5078 C CA . ALA D 1 104 ? 14.421 52.488 41.906 1.00 59.56 140 ALA D CA 1
ATOM 5079 C C . ALA D 1 104 ? 15.875 52.541 41.463 1.00 59.20 140 ALA D C 1
ATOM 5080 O O . ALA D 1 104 ? 16.195 53.181 40.443 1.00 60.27 140 ALA D O 1
ATOM 5082 N N . ALA D 1 105 ? 16.760 51.930 42.240 1.00 58.24 141 ALA D N 1
ATOM 5083 C CA . ALA D 1 105 ? 18.192 52.000 41.980 1.00 57.98 141 ALA D CA 1
ATOM 5084 C C . ALA D 1 105 ? 18.786 50.611 42.129 1.00 58.83 141 ALA D C 1
ATOM 5085 O O . ALA D 1 105 ? 19.599 50.325 43.021 1.00 58.90 141 ALA D O 1
ATOM 5087 N N . PRO D 1 106 ? 18.387 49.722 41.252 1.00 60.26 142 PRO D N 1
ATOM 5088 C CA . PRO D 1 106 ? 18.794 48.339 41.382 1.00 61.03 142 PRO D CA 1
ATOM 5089 C C . PRO D 1 106 ? 20.250 48.053 41.110 1.00 61.54 142 PRO D C 1
ATOM 5090 O O . PRO D 1 106 ? 20.638 46.896 41.150 1.00 62.31 142 PRO D O 1
ATOM 5094 N N . ALA D 1 107 ? 21.064 49.036 40.768 1.00 62.18 143 ALA D N 1
ATOM 5095 C CA . ALA D 1 107 ? 22.462 48.703 40.678 1.00 62.19 143 ALA D CA 1
ATOM 5096 C C . ALA D 1 107 ? 23.217 49.350 41.812 1.00 61.86 143 ALA D C 1
ATOM 5097 O O . ALA D 1 107 ? 24.434 49.508 41.660 1.00 63.95 143 ALA D O 1
ATOM 5099 N N . ASP D 1 108 ? 22.560 49.672 42.935 1.00 59.85 144 ASP D N 1
ATOM 5100 C CA . ASP D 1 108 ? 23.205 50.431 43.961 1.00 58.55 144 ASP D CA 1
ATOM 5101 C C . ASP D 1 108 ? 23.502 49.495 45.095 1.00 57.38 144 ASP D C 1
ATOM 5102 O O . ASP D 1 108 ? 22.598 49.133 45.890 1.00 57.77 144 ASP D O 1
ATOM 5107 N N . ALA D 1 109 ? 24.772 49.124 45.232 1.00 55.84 145 ALA D N 1
ATOM 5108 C CA . ALA D 1 109 ? 25.189 48.177 46.307 1.00 54.52 145 ALA D CA 1
ATOM 5109 C C . ALA D 1 109 ? 24.796 48.672 47.659 1.00 54.58 145 ALA D C 1
ATOM 5110 O O . ALA D 1 109 ? 24.300 47.893 48.522 1.00 55.58 145 ALA D O 1
ATOM 5112 N N . ARG D 1 110 ? 25.005 49.958 47.898 1.00 54.04 146 ARG D N 1
ATOM 5113 C CA . ARG D 1 110 ? 24.799 50.410 49.249 1.00 54.82 146 ARG D CA 1
ATOM 5114 C C . ARG D 1 110 ? 23.357 50.116 49.683 1.00 53.63 146 ARG D C 1
ATOM 5115 O O . ARG D 1 110 ? 23.105 49.661 50.846 1.00 53.70 146 ARG D O 1
ATOM 5123 N N . ALA D 1 111 ? 22.428 50.391 48.764 1.00 52.25 147 ALA D N 1
ATOM 5124 C CA . ALA D 1 111 ? 21.019 50.149 49.057 1.00 52.19 147 ALA D CA 1
ATOM 5125 C C . ALA D 1 111 ? 20.793 48.696 49.417 1.00 52.12 147 ALA D C 1
ATOM 5126 O O . ALA D 1 111 ? 20.175 48.384 50.434 1.00 52.61 147 ALA D O 1
ATOM 5128 N N . TYR D 1 112 ? 21.324 47.779 48.618 1.00 51.79 148 TYR D N 1
ATOM 5129 C CA . TYR D 1 112 ? 21.112 46.387 48.962 1.00 51.76 148 TYR D CA 1
ATOM 5130 C C . TYR D 1 112 ? 21.762 46.087 50.283 1.00 51.77 148 TYR D C 1
ATOM 5131 O O . TYR D 1 112 ? 21.221 45.307 51.022 1.00 52.88 148 TYR D O 1
ATOM 5140 N N . TYR D 1 113 ? 22.903 46.701 50.609 1.00 51.37 149 TYR D N 1
ATOM 5141 C CA . TYR D 1 113 ? 23.560 46.421 51.908 1.00 51.27 149 TYR D CA 1
ATOM 5142 C C . TYR D 1 113 ? 22.641 46.851 53.023 1.00 51.58 149 TYR D C 1
ATOM 5143 O O . TYR D 1 113 ? 22.295 46.070 53.914 1.00 52.84 149 TYR D O 1
ATOM 5152 N N . LEU D 1 114 ? 22.184 48.080 52.956 1.00 51.24 150 LEU D N 1
ATOM 5153 C CA . LEU D 1 114 ? 21.219 48.523 53.942 1.00 51.64 150 LEU D CA 1
ATOM 5154 C C . LEU D 1 114 ? 20.047 47.541 54.014 1.00 52.57 150 LEU D C 1
ATOM 5155 O O . LEU D 1 114 ? 19.593 47.173 55.095 1.00 53.50 150 LEU D O 1
ATOM 5160 N N . LEU D 1 115 ? 19.537 47.117 52.868 1.00 52.97 151 LEU D N 1
ATOM 5161 C CA . LEU D 1 115 ? 18.386 46.230 52.907 1.00 53.81 151 LEU D CA 1
ATOM 5162 C C . LEU D 1 115 ? 18.751 44.945 53.678 1.00 54.93 151 LEU D C 1
ATOM 5163 O O . LEU D 1 115 ? 18.002 44.482 54.531 1.00 56.18 151 LEU D O 1
ATOM 5168 N N . GLY D 1 116 ? 19.907 44.383 53.378 1.00 55.21 152 GLY D N 1
ATOM 5169 C CA . GLY D 1 116 ? 20.330 43.162 54.005 1.00 55.91 152 GLY D CA 1
ATOM 5170 C C . GLY D 1 116 ? 20.435 43.369 55.495 1.00 57.60 152 GLY D C 1
ATOM 5171 O O . GLY D 1 116 ? 19.966 42.542 56.268 1.00 58.06 152 GLY D O 1
ATOM 5172 N N . LEU D 1 117 ? 21.019 44.485 55.936 1.00 58.88 153 LEU D N 1
ATOM 5173 C CA . LEU D 1 117 ? 21.092 44.693 57.376 1.00 60.39 153 LEU D CA 1
ATOM 5174 C C . LEU D 1 117 ? 19.663 44.676 57.977 1.00 63.16 153 LEU D C 1
ATOM 5175 O O . LEU D 1 117 ? 19.418 44.080 59.059 1.00 64.38 153 LEU D O 1
ATOM 5180 N N . ALA D 1 118 ? 18.738 45.334 57.282 1.00 64.68 154 ALA D N 1
ATOM 5181 C CA . ALA D 1 118 ? 17.373 45.422 57.768 1.00 67.00 154 ALA D CA 1
ATOM 5182 C C . ALA D 1 118 ? 16.762 44.050 57.904 1.00 68.72 154 ALA D C 1
ATOM 5183 O O . ALA D 1 118 ? 16.248 43.724 58.950 1.00 69.75 154 ALA D O 1
ATOM 5185 N N . TYR D 1 119 ? 16.802 43.245 56.857 1.00 70.29 155 TYR D N 1
ATOM 5186 C CA . TYR D 1 119 ? 16.291 41.881 56.967 1.00 72.57 155 TYR D CA 1
ATOM 5187 C C . TYR D 1 119 ? 16.912 41.150 58.134 1.00 74.31 155 TYR D C 1
ATOM 5188 O O . TYR D 1 119 ? 16.221 40.567 58.930 1.00 75.57 155 TYR D O 1
ATOM 5197 N N . ASP D 1 120 ? 18.221 41.230 58.263 1.00 75.77 156 ASP D N 1
ATOM 5198 C CA . ASP D 1 120 ? 18.915 40.587 59.378 1.00 78.09 156 ASP D CA 1
ATOM 5199 C C . ASP D 1 120 ? 18.372 41.052 60.739 1.00 79.98 156 ASP D C 1
ATOM 5200 O O . ASP D 1 120 ? 18.140 40.262 61.607 1.00 79.73 156 ASP D O 1
ATOM 5205 N N . GLY D 1 121 ? 18.168 42.340 60.909 1.00 82.36 157 GLY D N 1
ATOM 5206 C CA . GLY D 1 121 ? 17.612 42.840 62.145 1.00 85.70 157 GLY D CA 1
ATOM 5207 C C . GLY D 1 121 ? 16.238 42.262 62.440 1.00 89.09 157 GLY D C 1
ATOM 5208 O O . GLY D 1 121 ? 15.913 42.035 63.588 1.00 90.12 157 GLY D O 1
ATOM 5209 N N . ASP D 1 122 ? 15.434 42.030 61.403 1.00 91.73 158 ASP D N 1
ATOM 5210 C CA . ASP D 1 122 ? 14.084 41.484 61.549 1.00 95.43 158 ASP D CA 1
ATOM 5211 C C . ASP D 1 122 ? 14.071 39.967 61.538 1.00 97.35 158 ASP D C 1
ATOM 5212 O O . ASP D 1 122 ? 13.049 39.351 61.331 1.00 98.24 158 ASP D O 1
ATOM 5217 N N . GLU D 1 123 ? 15.228 39.366 61.740 1.00 99.13 159 GLU D N 1
ATOM 5218 C CA . GLU D 1 123 ? 15.346 37.924 61.889 1.00 101.70 159 GLU D CA 1
ATOM 5219 C C . GLU D 1 123 ? 14.845 37.152 60.682 1.00 98.50 159 GLU D C 1
ATOM 5220 O O . GLU D 1 123 ? 14.428 36.024 60.802 1.00 99.38 159 GLU D O 1
ATOM 5226 N N . GLN D 1 124 ? 14.933 37.756 59.507 1.00 94.74 160 GLN D N 1
ATOM 5227 C CA . GLN D 1 124 ? 14.736 37.032 58.252 1.00 92.09 160 GLN D CA 1
ATOM 5228 C C . GLN D 1 124 ? 16.087 36.804 57.624 1.00 89.81 160 GLN D C 1
ATOM 5229 O O . GLN D 1 124 ? 16.448 37.432 56.663 1.00 88.10 160 GLN D O 1
ATOM 5235 N N . LEU D 1 125 ? 16.846 35.895 58.185 1.00 89.26 161 LEU D N 1
ATOM 5236 C CA . LEU D 1 125 ? 18.240 35.768 57.832 1.00 87.76 161 LEU D CA 1
ATOM 5237 C C . LEU D 1 125 ? 18.504 35.398 56.371 1.00 86.37 161 LEU D C 1
ATOM 5238 O O . LEU D 1 125 ? 19.418 35.931 55.758 1.00 84.46 161 LEU D O 1
ATOM 5243 N N . GLU D 1 126 ? 17.720 34.492 55.796 1.00 87.04 162 GLU D N 1
ATOM 5244 C CA . GLU D 1 126 ? 18.003 34.094 54.412 1.00 86.85 162 GLU D CA 1
ATOM 5245 C C . GLU D 1 126 ? 17.810 35.262 53.452 1.00 83.40 162 GLU D C 1
ATOM 5246 O O . GLU D 1 126 ? 18.521 35.376 52.463 1.00 82.71 162 GLU D O 1
ATOM 5252 N N . LYS D 1 127 ? 16.860 36.131 53.747 1.00 80.77 163 LYS D N 1
ATOM 5253 C CA . LYS D 1 127 ? 16.630 37.269 52.907 1.00 78.58 163 LYS D CA 1
ATOM 5254 C C . LYS D 1 127 ? 17.764 38.298 53.058 1.00 74.70 163 LYS D C 1
ATOM 5255 O O . LYS D 1 127 ? 18.170 38.936 52.096 1.00 73.18 163 LYS D O 1
ATOM 5261 N N . GLY D 1 128 ? 18.292 38.429 54.262 1.00 71.83 164 GLY D N 1
ATOM 5262 C CA . GLY D 1 128 ? 19.468 39.232 54.486 1.00 69.35 164 GLY D CA 1
ATOM 5263 C C . GLY D 1 128 ? 20.654 38.756 53.673 1.00 67.32 164 GLY D C 1
ATOM 5264 O O . GLY D 1 128 ? 21.353 39.556 53.066 1.00 66.92 164 GLY D O 1
ATOM 5265 N N . ILE D 1 129 ? 20.907 37.466 53.653 1.00 65.57 165 ILE D N 1
ATOM 5266 C CA . ILE D 1 129 ? 22.006 36.948 52.864 1.00 64.12 165 ILE D CA 1
ATOM 5267 C C . ILE D 1 129 ? 21.777 37.209 51.377 1.00 64.59 165 ILE D C 1
ATOM 5268 O O . ILE D 1 129 ? 22.686 37.595 50.657 1.00 64.11 165 ILE D O 1
ATOM 5273 N N . GLU D 1 130 ? 20.551 37.030 50.903 1.00 65.48 166 GLU D N 1
ATOM 5274 C CA . GLU D 1 130 ? 20.245 37.252 49.477 1.00 66.02 166 GLU D CA 1
ATOM 5275 C C . GLU D 1 130 ? 20.592 38.740 49.126 1.00 62.04 166 GLU D C 1
ATOM 5276 O O . GLU D 1 130 ? 21.219 39.000 48.124 1.00 61.52 166 GLU D O 1
ATOM 5282 N N . ALA D 1 131 ? 20.221 39.691 49.988 1.00 58.99 167 ALA D N 1
ATOM 5283 C CA . ALA D 1 131 ? 20.441 41.128 49.738 1.00 56.67 167 ALA D CA 1
ATOM 5284 C C . ALA D 1 131 ? 21.931 41.452 49.783 1.00 55.41 167 ALA D C 1
ATOM 5285 O O . ALA D 1 131 ? 22.472 42.185 48.913 1.00 54.99 167 ALA D O 1
ATOM 5287 N N . MET D 1 132 ? 22.603 40.913 50.793 1.00 54.10 168 MET D N 1
ATOM 5288 C CA . MET D 1 132 ? 23.959 41.274 51.012 1.00 53.34 168 MET D CA 1
ATOM 5289 C C . MET D 1 132 ? 24.790 40.729 49.892 1.00 54.25 168 MET D C 1
ATOM 5290 O O . MET D 1 132 ? 25.709 41.412 49.392 1.00 54.85 168 MET D O 1
ATOM 5295 N N . GLN D 1 133 ? 24.439 39.525 49.448 1.00 55.05 169 GLN D N 1
ATOM 5296 C CA . GLN D 1 133 ? 25.111 38.919 48.299 1.00 55.15 169 GLN D CA 1
ATOM 5297 C C . GLN D 1 133 ? 24.966 39.795 47.079 1.00 55.37 169 GLN D C 1
ATOM 5298 O O . GLN D 1 133 ? 25.931 39.995 46.335 1.00 56.02 169 GLN D O 1
ATOM 5304 N N . LYS D 1 134 ? 23.785 40.362 46.876 1.00 55.78 170 LYS D N 1
ATOM 5305 C CA . LYS D 1 134 ? 23.616 41.274 45.739 1.00 57.01 170 LYS D CA 1
ATOM 5306 C C . LYS D 1 134 ? 24.615 42.391 45.886 1.00 55.19 170 LYS D C 1
ATOM 5307 O O . LYS D 1 134 ? 25.191 42.840 44.866 1.00 54.77 170 LYS D O 1
ATOM 5313 N N . ALA D 1 135 ? 24.772 42.882 47.132 1.00 52.85 171 ALA D N 1
ATOM 5314 C CA . ALA D 1 135 ? 25.634 44.041 47.334 1.00 52.44 171 ALA D CA 1
ATOM 5315 C C . ALA D 1 135 ? 27.074 43.648 46.976 1.00 52.96 171 ALA D C 1
ATOM 5316 O O . ALA D 1 135 ? 27.714 44.324 46.178 1.00 52.76 171 ALA D O 1
ATOM 5318 N N . VAL D 1 136 ? 27.528 42.513 47.486 1.00 53.73 172 VAL D N 1
ATOM 5319 C CA . VAL D 1 136 ? 28.831 42.029 47.147 1.00 55.40 172 VAL D CA 1
ATOM 5320 C C . VAL D 1 136 ? 28.971 41.871 45.655 1.00 57.24 172 VAL D C 1
ATOM 5321 O O . VAL D 1 136 ? 30.007 42.267 45.113 1.00 58.23 172 VAL D O 1
ATOM 5325 N N . ASP D 1 137 ? 27.978 41.283 44.978 1.00 59.08 173 ASP D N 1
ATOM 5326 C CA . ASP D 1 137 ? 28.086 41.101 43.503 1.00 61.03 173 ASP D CA 1
ATOM 5327 C C . ASP D 1 137 ? 28.115 42.443 42.776 1.00 61.50 173 ASP D C 1
ATOM 5328 O O . ASP D 1 137 ? 28.799 42.589 41.815 1.00 62.71 173 ASP D O 1
ATOM 5333 N N . LEU D 1 138 ? 27.387 43.425 43.250 1.00 62.13 174 LEU D N 1
ATOM 5334 C CA . LEU D 1 138 ? 27.383 44.709 42.617 1.00 63.30 174 LEU D CA 1
ATOM 5335 C C . LEU D 1 138 ? 28.640 45.503 42.907 1.00 65.43 174 LEU D C 1
ATOM 5336 O O . LEU D 1 138 ? 28.959 46.420 42.134 1.00 66.02 174 LEU D O 1
ATOM 5341 N N . ASP D 1 139 ? 29.339 45.192 44.012 1.00 67.47 175 ASP D N 1
ATOM 5342 C CA . ASP D 1 139 ? 30.596 45.907 44.366 1.00 69.17 175 ASP D CA 1
ATOM 5343 C C . ASP D 1 139 ? 31.587 45.036 45.104 1.00 70.61 175 ASP D C 1
ATOM 5344 O O . ASP D 1 139 ? 31.724 45.181 46.320 1.00 69.43 175 ASP D O 1
ATOM 5349 N N . PRO D 1 140 ? 32.306 44.160 44.377 1.00 73.78 176 PRO D N 1
ATOM 5350 C CA . PRO D 1 140 ? 33.072 43.093 45.055 1.00 75.73 176 PRO D CA 1
ATOM 5351 C C . PRO D 1 140 ? 34.296 43.573 45.828 1.00 77.60 176 PRO D C 1
ATOM 5352 O O . PRO D 1 140 ? 34.806 42.853 46.664 1.00 76.82 176 PRO D O 1
ATOM 5356 N N . GLU D 1 141 ? 34.752 44.787 45.534 1.00 80.76 177 GLU D N 1
ATOM 5357 C CA . GLU D 1 141 ? 35.912 45.357 46.211 1.00 83.64 177 GLU D CA 1
ATOM 5358 C C . GLU D 1 141 ? 35.619 45.801 47.627 1.00 81.41 177 GLU D C 1
ATOM 5359 O O . GLU D 1 141 ? 36.537 46.061 48.354 1.00 82.47 177 GLU D O 1
ATOM 5365 N N . GLU D 1 142 ? 34.360 45.901 48.022 1.00 79.19 178 GLU D N 1
ATOM 5366 C CA . GLU D 1 142 ? 34.017 46.467 49.315 1.00 77.43 178 GLU D CA 1
ATOM 5367 C C . GLU D 1 142 ? 34.037 45.459 50.470 1.00 76.08 178 GLU D C 1
ATOM 5368 O O . GLU D 1 142 ? 33.238 44.535 50.511 1.00 74.94 178 GLU D O 1
ATOM 5374 N N . ILE D 1 143 ? 34.940 45.677 51.419 1.00 75.86 179 ILE D N 1
ATOM 5375 C CA . ILE D 1 143 ? 35.214 44.721 52.535 1.00 75.83 179 ILE D CA 1
ATOM 5376 C C . ILE D 1 143 ? 33.978 44.522 53.405 1.00 72.60 179 ILE D C 1
ATOM 5377 O O . ILE D 1 143 ? 33.622 43.405 53.777 1.00 71.28 179 ILE D O 1
ATOM 5382 N N . LYS D 1 144 ? 33.338 45.646 53.688 1.00 70.07 180 LYS D N 1
ATOM 5383 C CA . LYS D 1 144 ? 32.152 45.716 54.501 1.00 68.26 180 LYS D CA 1
ATOM 5384 C C . LYS D 1 144 ? 31.141 44.622 54.160 1.00 65.62 180 LYS D C 1
ATOM 5385 O O . LYS D 1 144 ? 30.658 43.900 55.035 1.00 65.34 180 LYS D O 1
ATOM 5391 N N . TYR D 1 145 ? 30.854 44.445 52.886 1.00 63.22 181 TYR D N 1
ATOM 5392 C CA . TYR D 1 145 ? 29.849 43.477 52.459 1.00 61.13 181 TYR D CA 1
ATOM 5393 C C . TYR D 1 145 ? 30.288 42.042 52.620 1.00 61.63 181 TYR D C 1
ATOM 5394 O O . TYR D 1 145 ? 29.478 41.225 53.056 1.00 62.36 181 TYR D O 1
ATOM 5403 N N . HIS D 1 146 ? 31.531 41.705 52.295 1.00 62.02 182 HIS D N 1
ATOM 5404 C CA . HIS D 1 146 ? 31.986 40.340 52.572 1.00 63.05 182 HIS D CA 1
ATOM 5405 C C . HIS D 1 146 ? 31.930 40.029 54.085 1.00 64.37 182 HIS D C 1
ATOM 5406 O O . HIS D 1 146 ? 31.590 38.921 54.558 1.00 63.66 182 HIS D O 1
ATOM 5413 N N . GLN D 1 147 ? 32.272 41.039 54.845 1.00 66.37 183 GLN D N 1
ATOM 5414 C CA . GLN D 1 147 ? 32.319 40.921 56.258 1.00 68.50 183 GLN D CA 1
ATOM 5415 C C . GLN D 1 147 ? 30.935 40.570 56.791 1.00 66.81 183 GLN D C 1
ATOM 5416 O O . GLN D 1 147 ? 30.761 39.550 57.417 1.00 66.16 183 GLN D O 1
ATOM 5422 N N . HIS D 1 148 ? 29.935 41.358 56.483 1.00 65.59 184 HIS D N 1
ATOM 5423 C CA . HIS D 1 148 ? 28.624 41.010 56.925 1.00 65.39 184 HIS D CA 1
ATOM 5424 C C . HIS D 1 148 ? 28.127 39.649 56.408 1.00 64.52 184 HIS D C 1
ATOM 5425 O O . HIS D 1 148 ? 27.419 38.933 57.131 1.00 64.74 184 HIS D O 1
ATOM 5432 N N . LEU D 1 149 ? 28.441 39.299 55.173 1.00 63.34 185 LEU D N 1
ATOM 5433 C CA . LEU D 1 149 ? 28.074 37.996 54.706 1.00 63.18 185 LEU D CA 1
ATOM 5434 C C . LEU D 1 149 ? 28.655 37.000 55.636 1.00 65.53 185 LEU D C 1
ATOM 5435 O O . LEU D 1 149 ? 27.974 36.062 56.026 1.00 66.74 185 LEU D O 1
ATOM 5440 N N . GLY D 1 150 ? 29.910 37.193 56.013 1.00 68.01 186 GLY D N 1
ATOM 5441 C CA . GLY D 1 150 ? 30.573 36.279 56.932 1.00 70.10 186 GLY D CA 1
ATOM 5442 C C . GLY D 1 150 ? 29.812 36.132 58.225 1.00 72.39 186 GLY D C 1
ATOM 5443 O O . GLY D 1 150 ? 29.453 35.049 58.630 1.00 72.98 186 GLY D O 1
ATOM 5444 N N . PHE D 1 151 ? 29.506 37.226 58.866 1.00 75.20 187 PHE D N 1
ATOM 5445 C CA . PHE D 1 151 ? 28.800 37.132 60.118 1.00 79.06 187 PHE D CA 1
ATOM 5446 C C . PHE D 1 151 ? 27.375 36.631 59.985 1.00 79.35 187 PHE D C 1
ATOM 5447 O O . PHE D 1 151 ? 26.802 36.144 60.955 1.00 80.61 187 PHE D O 1
ATOM 5455 N N . MET D 1 152 ? 26.784 36.785 58.813 1.00 79.21 188 MET D N 1
ATOM 5456 C CA . MET D 1 152 ? 25.456 36.295 58.614 1.00 79.53 188 MET D CA 1
ATOM 5457 C C . MET D 1 152 ? 25.511 34.801 58.529 1.00 81.05 188 MET D C 1
ATOM 5458 O O . MET D 1 152 ? 24.600 34.137 59.004 1.00 81.59 188 MET D O 1
ATOM 5463 N N . ASN D 1 153 ? 26.553 34.265 57.907 1.00 82.26 189 ASN D N 1
ATOM 5464 C CA . ASN D 1 153 ? 26.738 32.835 57.897 1.00 84.09 189 ASN D CA 1
ATOM 5465 C C . ASN D 1 153 ? 27.088 32.315 59.289 1.00 87.41 189 ASN D C 1
ATOM 5466 O O . ASN D 1 153 ? 26.623 31.272 59.697 1.00 87.99 189 ASN D O 1
ATOM 5471 N N . VAL D 1 154 ? 27.853 33.049 60.063 1.00 91.25 190 VAL D N 1
ATOM 5472 C CA . VAL D 1 154 ? 28.099 32.619 61.430 1.00 95.18 190 VAL D CA 1
ATOM 5473 C C . VAL D 1 154 ? 26.799 32.386 62.199 1.00 99.61 190 VAL D C 1
ATOM 5474 O O . VAL D 1 154 ? 26.637 31.362 62.815 1.00 100.97 190 VAL D O 1
ATOM 5478 N N . ARG D 1 155 ? 25.851 33.297 62.126 1.00 103.96 191 ARG D N 1
ATOM 5479 C CA . ARG D 1 155 ? 24.607 33.106 62.835 1.00 108.92 191 ARG D CA 1
ATOM 5480 C C . ARG D 1 155 ? 23.764 31.950 62.343 1.00 109.63 191 ARG D C 1
ATOM 5481 O O . ARG D 1 155 ? 22.949 31.433 63.077 1.00 110.60 191 ARG D O 1
ATOM 5489 N N . LYS D 1 156 ? 23.989 31.547 61.103 1.00 110.09 192 LYS D N 1
ATOM 5490 C CA . LYS D 1 156 ? 23.317 30.424 60.486 1.00 110.92 192 LYS D CA 1
ATOM 5491 C C . LYS D 1 156 ? 23.966 29.135 60.980 1.00 113.38 192 LYS D C 1
ATOM 5492 O O . LYS D 1 156 ? 23.512 28.057 60.656 1.00 113.94 192 LYS D O 1
ATOM 5498 N N . ASP D 1 157 ? 25.027 29.257 61.765 1.00 115.79 193 ASP D N 1
ATOM 5499 C CA . ASP D 1 157 ? 25.827 28.124 62.215 1.00 118.28 193 ASP D CA 1
ATOM 5500 C C . ASP D 1 157 ? 26.519 27.364 61.086 1.00 116.36 193 ASP D C 1
ATOM 5501 O O . ASP D 1 157 ? 26.890 26.214 61.262 1.00 117.03 193 ASP D O 1
ATOM 5506 N N . ASP D 1 158 ? 26.711 28.017 59.942 1.00 114.21 194 ASP D N 1
ATOM 5507 C CA . ASP D 1 158 ? 27.490 27.459 58.827 1.00 112.37 194 ASP D CA 1
ATOM 5508 C C . ASP D 1 158 ? 28.874 28.111 58.803 1.00 111.30 194 ASP D C 1
ATOM 5509 O O . ASP D 1 158 ? 29.138 29.037 58.028 1.00 110.07 194 ASP D O 1
ATOM 5514 N N . HIS D 1 159 ? 29.769 27.593 59.638 1.00 111.13 195 HIS D N 1
ATOM 5515 C CA . HIS D 1 159 ? 31.077 28.209 59.821 1.00 110.71 195 HIS D CA 1
ATOM 5516 C C . HIS D 1 159 ? 32.033 27.981 58.662 1.00 109.32 195 HIS D C 1
ATOM 5517 O O . HIS D 1 159 ? 33.021 28.697 58.541 1.00 108.53 195 HIS D O 1
ATOM 5524 N N . LYS D 1 160 ? 31.741 26.989 57.818 1.00 108.45 196 LYS D N 1
ATOM 5525 C CA . LYS D 1 160 ? 32.572 26.706 56.658 1.00 107.81 196 LYS D CA 1
ATOM 5526 C C . LYS D 1 160 ? 32.526 27.880 55.690 1.00 104.10 196 LYS D C 1
ATOM 5527 O O . LYS D 1 160 ? 33.571 28.360 55.239 1.00 103.35 196 LYS D O 1
ATOM 5533 N N . THR D 1 161 ? 31.314 28.341 55.378 1.00 100.60 197 THR D N 1
ATOM 5534 C CA . THR D 1 161 ? 31.130 29.414 54.380 1.00 97.59 197 THR D CA 1
ATOM 5535 C C . THR D 1 161 ? 31.593 30.756 54.944 1.00 95.35 197 THR D C 1
ATOM 5536 O O . THR D 1 161 ? 32.198 31.565 54.245 1.00 93.86 197 THR D O 1
ATOM 5540 N N . ALA D 1 162 ? 31.308 30.968 56.220 1.00 94.04 198 ALA D N 1
ATOM 5541 C CA . ALA D 1 162 ? 31.716 32.187 56.893 1.00 93.43 198 ALA D CA 1
ATOM 5542 C C . ALA D 1 162 ? 33.187 32.370 56.691 1.00 93.01 198 ALA D C 1
ATOM 5543 O O . ALA D 1 162 ? 33.617 33.442 56.338 1.00 92.50 198 ALA D O 1
ATOM 5545 N N . ALA D 1 163 ? 33.960 31.313 56.898 1.00 93.46 199 ALA D N 1
ATOM 5546 C CA . ALA D 1 163 ? 35.409 31.393 56.743 1.00 93.58 199 ALA D CA 1
ATOM 5547 C C . ALA D 1 163 ? 35.812 31.721 55.304 1.00 93.11 199 ALA D C 1
ATOM 5548 O O . ALA D 1 163 ? 36.766 32.450 55.082 1.00 92.75 199 ALA D O 1
ATOM 5550 N N . GLU D 1 164 ? 35.069 31.208 54.328 1.00 92.64 200 GLU D N 1
ATOM 5551 C CA . GLU D 1 164 ? 35.360 31.535 52.927 1.00 92.66 200 GLU D CA 1
ATOM 5552 C C . GLU D 1 164 ? 35.159 33.022 52.664 1.00 90.00 200 GLU D C 1
ATOM 5553 O O . GLU D 1 164 ? 35.921 33.636 51.928 1.00 89.45 200 GLU D O 1
ATOM 5559 N N . HIS D 1 165 ? 34.107 33.586 53.244 1.00 87.17 201 HIS D N 1
ATOM 5560 C CA . HIS D 1 165 ? 33.876 35.017 53.128 1.00 85.19 201 HIS D CA 1
ATOM 5561 C C . HIS D 1 165 ? 34.945 35.798 53.824 1.00 84.81 201 HIS D C 1
ATOM 5562 O O . HIS D 1 165 ? 35.379 36.791 53.342 1.00 83.47 201 HIS D O 1
ATOM 5569 N N . PHE D 1 166 ? 35.352 35.353 54.998 1.00 85.87 202 PHE D N 1
ATOM 5570 C CA . PHE D 1 166 ? 36.377 36.073 55.761 1.00 86.59 202 PHE D CA 1
ATOM 5571 C C . PHE D 1 166 ? 37.770 35.897 55.175 1.00 88.69 202 PHE D C 1
ATOM 5572 O O . PHE D 1 166 ? 38.544 36.822 55.266 1.00 88.34 202 PHE D O 1
ATOM 5580 N N . THR D 1 167 ? 38.107 34.732 54.597 1.00 91.16 203 THR D N 1
ATOM 5581 C CA . THR D 1 167 ? 39.428 34.599 53.956 1.00 94.17 203 THR D CA 1
ATOM 5582 C C . THR D 1 167 ? 39.496 35.626 52.862 1.00 94.28 203 THR D C 1
ATOM 5583 O O . THR D 1 167 ? 40.538 36.195 52.622 1.00 95.05 203 THR D O 1
ATOM 5587 N N . LYS D 1 168 ? 38.368 35.906 52.234 1.00 94.35 204 LYS D N 1
ATOM 5588 C CA . LYS D 1 168 ? 38.312 36.980 51.264 1.00 94.90 204 LYS D CA 1
ATOM 5589 C C . LYS D 1 168 ? 38.375 38.346 51.917 1.00 95.17 204 LYS D C 1
ATOM 5590 O O . LYS D 1 168 ? 38.939 39.246 51.359 1.00 94.46 204 LYS D O 1
ATOM 5596 N N . VAL D 1 169 ? 37.796 38.522 53.095 1.00 96.76 205 VAL D N 1
ATOM 5597 C CA . VAL D 1 169 ? 37.938 39.797 53.790 1.00 98.55 205 VAL D CA 1
ATOM 5598 C C . VAL D 1 169 ? 39.390 40.077 53.977 1.00 103.31 205 VAL D C 1
ATOM 5599 O O . VAL D 1 169 ? 39.827 41.170 53.728 1.00 103.49 205 VAL D O 1
ATOM 5603 N N . MET D 1 170 ? 40.144 39.066 54.382 1.00 108.80 206 MET D N 1
ATOM 5604 C CA . MET D 1 170 ? 41.572 39.221 54.604 1.00 113.94 206 MET D CA 1
ATOM 5605 C C . MET D 1 170 ? 42.332 39.485 53.295 1.00 115.40 206 MET D C 1
ATOM 5606 O O . MET D 1 170 ? 43.117 40.407 53.239 1.00 116.32 206 MET D O 1
ATOM 5611 N N . GLU D 1 171 ? 42.092 38.712 52.238 1.00 116.71 207 GLU D N 1
ATOM 5612 C CA . GLU D 1 171 ? 42.772 38.966 50.952 1.00 118.63 207 GLU D CA 1
ATOM 5613 C C . GLU D 1 171 ? 42.624 40.410 50.500 1.00 118.25 207 GLU D C 1
ATOM 5614 O O . GLU D 1 171 ? 43.535 41.008 49.957 1.00 118.95 207 GLU D O 1
ATOM 5620 N N . LEU D 1 172 ? 41.448 40.957 50.736 1.00 117.61 208 LEU D N 1
ATOM 5621 C CA . LEU D 1 172 ? 41.159 42.341 50.399 1.00 117.63 208 LEU D CA 1
ATOM 5622 C C . LEU D 1 172 ? 41.894 43.330 51.331 1.00 120.26 208 LEU D C 1
ATOM 5623 O O . LEU D 1 172 ? 42.469 44.289 50.844 1.00 120.86 208 LEU D O 1
ATOM 5628 N N . GLU D 1 173 ? 41.883 43.114 52.652 1.00 122.81 209 GLU D N 1
ATOM 5629 C CA . GLU D 1 173 ? 42.575 44.030 53.601 1.00 125.90 209 GLU D CA 1
ATOM 5630 C C . GLU D 1 173 ? 44.074 44.092 53.306 1.00 128.71 209 GLU D C 1
ATOM 5631 O O . GLU D 1 173 ? 44.696 45.125 53.513 1.00 129.66 209 GLU D O 1
ATOM 5637 N N . ARG D 1 174 ? 44.641 42.973 52.846 1.00 131.01 210 ARG D N 1
ATOM 5638 C CA . ARG D 1 174 ? 46.065 42.862 52.527 1.00 133.90 210 ARG D CA 1
ATOM 5639 C C . ARG D 1 174 ? 46.409 43.673 51.290 1.00 133.42 210 ARG D C 1
ATOM 5640 O O . ARG D 1 174 ? 47.279 44.533 51.341 1.00 135.00 210 ARG D O 1
ATOM 5648 N N . SER D 1 175 ? 45.720 43.426 50.182 1.00 131.53 211 SER D N 1
ATOM 5649 C CA . SER D 1 175 ? 46.017 44.167 48.958 1.00 131.04 211 SER D CA 1
ATOM 5650 C C . SER D 1 175 ? 45.625 45.657 49.005 1.00 130.18 211 SER D C 1
ATOM 5651 O O . SER D 1 175 ? 45.898 46.375 48.053 1.00 131.00 211 SER D O 1
ATOM 5654 N N . GLN D 1 176 ? 45.010 46.124 50.095 1.00 128.49 212 GLN D N 1
ATOM 5655 C CA . GLN D 1 176 ? 44.718 47.568 50.269 1.00 127.78 212 GLN D CA 1
ATOM 5656 C C . GLN D 1 176 ? 45.587 48.378 51.271 1.00 129.86 212 GLN D C 1
ATOM 5657 O O . GLN D 1 176 ? 45.419 49.583 51.343 1.00 130.41 212 GLN D O 1
ATOM 5663 N N . ASP D 1 177 ? 46.494 47.814 52.057 1.00 131.69 213 ASP D N 1
ATOM 5664 C CA . ASP D 1 177 ? 47.328 48.701 52.920 1.00 133.68 213 ASP D CA 1
ATOM 5665 C C . ASP D 1 177 ? 46.996 50.230 52.855 1.00 133.88 213 ASP D C 1
ATOM 5666 O O . ASP D 1 177 ? 47.447 50.976 51.957 1.00 134.34 213 ASP D O 1
ATOM 5671 N N . ALA E 1 2 ? 55.123 88.742 101.035 1.00 70.12 38 ALA E N 1
ATOM 5672 C CA . ALA E 1 2 ? 53.916 88.323 101.761 1.00 71.03 38 ALA E CA 1
ATOM 5673 C C . ALA E 1 2 ? 53.434 86.975 101.183 1.00 71.23 38 ALA E C 1
ATOM 5674 O O . ALA E 1 2 ? 52.928 86.088 101.917 1.00 71.76 38 ALA E O 1
ATOM 5676 N N . MET E 1 3 ? 53.542 86.819 99.867 1.00 71.02 39 MET E N 1
ATOM 5677 C CA . MET E 1 3 ? 53.174 85.528 99.282 1.00 71.02 39 MET E CA 1
ATOM 5678 C C . MET E 1 3 ? 54.210 84.494 99.795 1.00 71.63 39 MET E C 1
ATOM 5679 O O . MET E 1 3 ? 55.437 84.739 99.662 1.00 72.59 39 MET E O 1
ATOM 5684 N N . GLY E 1 4 ? 53.737 83.386 100.400 1.00 71.48 40 GLY E N 1
ATOM 5685 C CA . GLY E 1 4 ? 54.624 82.286 100.891 1.00 71.86 40 GLY E CA 1
ATOM 5686 C C . GLY E 1 4 ? 55.273 81.477 99.776 1.00 72.16 40 GLY E C 1
ATOM 5687 O O . GLY E 1 4 ? 54.864 81.579 98.630 1.00 70.95 40 GLY E O 1
ATOM 5688 N N . ASP E 1 5 ? 56.274 80.663 100.087 1.00 73.82 41 ASP E N 1
ATOM 5689 C CA . ASP E 1 5 ? 56.928 79.829 99.052 1.00 74.28 41 ASP E CA 1
ATOM 5690 C C . ASP E 1 5 ? 56.043 78.704 98.528 1.00 72.18 41 ASP E C 1
ATOM 5691 O O . ASP E 1 5 ? 56.097 78.362 97.333 1.00 71.20 41 ASP E O 1
ATOM 5696 N N . LYS E 1 6 ? 55.226 78.150 99.422 1.00 70.59 42 LYS E N 1
ATOM 5697 C CA . LYS E 1 6 ? 54.275 77.134 99.037 1.00 69.76 42 LYS E CA 1
ATOM 5698 C C . LYS E 1 6 ? 53.315 77.687 97.994 1.00 66.88 42 LYS E C 1
ATOM 5699 O O . LYS E 1 6 ? 53.189 77.127 96.928 1.00 66.48 42 LYS E O 1
ATOM 5705 N N . ALA E 1 7 ? 52.663 78.806 98.277 1.00 64.41 43 ALA E N 1
ATOM 5706 C CA . ALA E 1 7 ? 51.821 79.439 97.250 1.00 62.23 43 ALA E CA 1
ATOM 5707 C C . ALA E 1 7 ? 52.576 79.629 95.911 1.00 60.73 43 ALA E C 1
ATOM 5708 O O . ALA E 1 7 ? 52.025 79.331 94.870 1.00 59.03 43 ALA E O 1
ATOM 5710 N N . LYS E 1 8 ? 53.823 80.107 95.923 1.00 60.34 44 LYS E N 1
ATOM 5711 C CA . LYS E 1 8 ? 54.513 80.403 94.667 1.00 61.06 44 LYS E CA 1
ATOM 5712 C C . LYS E 1 8 ? 54.631 79.112 93.890 1.00 60.76 44 LYS E C 1
ATOM 5713 O O . LYS E 1 8 ? 54.365 79.087 92.670 1.00 60.44 44 LYS E O 1
ATOM 5719 N N . LEU E 1 9 ? 54.991 78.053 94.611 1.00 61.09 45 LEU E N 1
ATOM 5720 C CA . LEU E 1 9 ? 55.128 76.718 94.028 1.00 61.86 45 LEU E CA 1
ATOM 5721 C C . LEU E 1 9 ? 53.834 76.184 93.434 1.00 61.03 45 LEU E C 1
ATOM 5722 O O . LEU E 1 9 ? 53.820 75.828 92.272 1.00 61.57 45 LEU E O 1
ATOM 5727 N N . TYR E 1 10 ? 52.768 76.091 94.221 1.00 59.96 46 TYR E N 1
ATOM 5728 C CA . TYR E 1 10 ? 51.527 75.614 93.693 1.00 59.98 46 TYR E CA 1
ATOM 5729 C C . TYR E 1 10 ? 50.970 76.512 92.592 1.00 59.06 46 TYR E C 1
ATOM 5730 O O . TYR E 1 10 ? 50.367 76.040 91.634 1.00 58.32 46 TYR E O 1
ATOM 5739 N N . ARG E 1 11 ? 51.223 77.798 92.652 1.00 58.98 47 ARG E N 1
ATOM 5740 C CA . ARG E 1 11 ? 50.767 78.660 91.569 1.00 59.45 47 ARG E CA 1
ATOM 5741 C C . ARG E 1 11 ? 51.509 78.327 90.305 1.00 60.42 47 ARG E C 1
ATOM 5742 O O . ARG E 1 11 ? 50.925 78.228 89.259 1.00 59.61 47 ARG E O 1
ATOM 5750 N N . ASN E 1 12 ? 52.802 78.136 90.435 1.00 62.76 48 ASN E N 1
ATOM 5751 C CA . ASN E 1 12 ? 53.603 77.680 89.331 1.00 65.85 48 ASN E CA 1
ATOM 5752 C C . ASN E 1 12 ? 53.117 76.375 88.686 1.00 66.44 48 ASN E C 1
ATOM 5753 O O . ASN E 1 12 ? 52.844 76.349 87.482 1.00 66.75 48 ASN E O 1
ATOM 5758 N N . ILE E 1 13 ? 52.998 75.304 89.465 1.00 66.87 49 ILE E N 1
ATOM 5759 C CA . ILE E 1 13 ? 52.519 74.056 88.903 1.00 67.60 49 ILE E CA 1
ATOM 5760 C C . ILE E 1 13 ? 51.120 74.249 88.302 1.00 68.10 49 ILE E C 1
ATOM 5761 O O . ILE E 1 13 ? 50.844 73.676 87.261 1.00 68.18 49 ILE E O 1
ATOM 5766 N N . SER E 1 14 ? 50.258 75.047 88.938 1.00 68.47 50 SER E N 1
ATOM 5767 C CA . SER E 1 14 ? 48.923 75.223 88.420 1.00 69.86 50 SER E CA 1
ATOM 5768 C C . SER E 1 14 ? 48.995 75.764 87.036 1.00 71.70 50 SER E C 1
ATOM 5769 O O . SER E 1 14 ? 48.249 75.369 86.170 1.00 71.32 50 SER E O 1
ATOM 5772 N N . GLN E 1 15 ? 49.874 76.736 86.855 1.00 74.32 51 GLN E N 1
ATOM 5773 C CA . GLN E 1 15 ? 49.983 77.406 85.584 1.00 76.83 51 GLN E CA 1
ATOM 5774 C C . GLN E 1 15 ? 50.412 76.474 84.500 1.00 79.78 51 GLN E C 1
ATOM 5775 O O . GLN E 1 15 ? 49.789 76.455 83.461 1.00 80.29 51 GLN E O 1
ATOM 5781 N N . ARG E 1 16 ? 51.449 75.693 84.738 1.00 83.39 52 ARG E N 1
ATOM 5782 C CA . ARG E 1 16 ? 51.792 74.597 83.836 1.00 87.50 52 ARG E CA 1
ATOM 5783 C C . ARG E 1 16 ? 50.609 73.716 83.411 1.00 88.35 52 ARG E C 1
ATOM 5784 O O . ARG E 1 16 ? 50.346 73.552 82.228 1.00 89.17 52 ARG E O 1
ATOM 5792 N N . CYS E 1 17 ? 49.891 73.148 84.371 1.00 88.97 53 CYS E N 1
ATOM 5793 C CA . CYS E 1 17 ? 48.754 72.323 84.041 1.00 89.71 53 CYS E CA 1
ATOM 5794 C C . CYS E 1 17 ? 47.781 73.079 83.136 1.00 91.36 53 CYS E C 1
ATOM 5795 O O . CYS E 1 17 ? 47.359 72.538 82.169 1.00 92.15 53 CYS E O 1
ATOM 5798 N N . LEU E 1 18 ? 47.423 74.321 83.432 1.00 93.42 54 LEU E N 1
ATOM 5799 C CA . LEU E 1 18 ? 46.445 75.054 82.606 1.00 95.31 54 LEU E CA 1
ATOM 5800 C C . LEU E 1 18 ? 46.994 75.318 81.206 1.00 99.51 54 LEU E C 1
ATOM 5801 O O . LEU E 1 18 ? 46.228 75.278 80.238 1.00 99.79 54 LEU E O 1
ATOM 5806 N N . ARG E 1 19 ? 48.300 75.589 81.094 1.00 104.14 55 ARG E N 1
ATOM 5807 C CA . ARG E 1 19 ? 48.943 75.813 79.780 1.00 109.11 55 ARG E CA 1
ATOM 5808 C C . ARG E 1 19 ? 48.984 74.539 78.915 1.00 111.06 55 ARG E C 1
ATOM 5809 O O . ARG E 1 19 ? 48.578 74.582 77.762 1.00 111.99 55 ARG E O 1
ATOM 5817 N N . ARG E 1 20 ? 49.460 73.417 79.468 1.00 112.80 56 ARG E N 1
ATOM 5818 C CA . ARG E 1 20 ? 49.310 72.096 78.827 1.00 114.61 56 ARG E CA 1
ATOM 5819 C C . ARG E 1 20 ? 47.831 71.625 78.726 1.00 112.98 56 ARG E C 1
ATOM 5820 O O . ARG E 1 20 ? 47.580 70.461 78.477 1.00 113.50 56 ARG E O 1
ATOM 5828 N N . GLY E 1 21 ? 46.864 72.523 78.934 1.00 110.75 57 GLY E N 1
ATOM 5829 C CA . GLY E 1 21 ? 45.439 72.224 78.787 1.00 109.61 57 GLY E CA 1
ATOM 5830 C C . GLY E 1 21 ? 44.820 71.057 79.560 1.00 108.88 57 GLY E C 1
ATOM 5831 O O . GLY E 1 21 ? 43.926 70.420 79.022 1.00 109.61 57 GLY E O 1
ATOM 5832 N N . SER E 1 22 ? 45.259 70.760 80.793 1.00 107.23 58 SER E N 1
ATOM 5833 C CA . SER E 1 22 ? 44.564 69.768 81.670 1.00 106.44 58 SER E CA 1
ATOM 5834 C C . SER E 1 22 ? 44.093 70.406 82.968 1.00 103.95 58 SER E C 1
ATOM 5835 O O . SER E 1 22 ? 44.743 70.296 83.995 1.00 102.77 58 SER E O 1
ATOM 5838 N N . PRO E 1 23 ? 42.947 71.088 82.902 1.00 102.32 59 PRO E N 1
ATOM 5839 C CA . PRO E 1 23 ? 42.221 71.665 84.006 1.00 101.42 59 PRO E CA 1
ATOM 5840 C C . PRO E 1 23 ? 42.035 70.761 85.169 1.00 102.10 59 PRO E C 1
ATOM 5841 O O . PRO E 1 23 ? 42.241 71.182 86.284 1.00 101.53 59 PRO E O 1
ATOM 5845 N N . GLU E 1 24 ? 41.647 69.523 84.926 1.00 103.89 60 GLU E N 1
ATOM 5846 C CA . GLU E 1 24 ? 41.297 68.655 86.033 1.00 105.40 60 GLU E CA 1
ATOM 5847 C C . GLU E 1 24 ? 42.449 68.507 87.019 1.00 102.77 60 GLU E C 1
ATOM 5848 O O . GLU E 1 24 ? 42.226 68.404 88.226 1.00 101.86 60 GLU E O 1
ATOM 5854 N N . GLU E 1 25 ? 43.666 68.494 86.497 1.00 100.70 61 GLU E N 1
ATOM 5855 C CA . GLU E 1 25 ? 44.850 68.377 87.342 1.00 99.63 61 GLU E CA 1
ATOM 5856 C C . GLU E 1 25 ? 45.169 69.696 88.015 1.00 93.77 61 GLU E C 1
ATOM 5857 O O . GLU E 1 25 ? 45.636 69.734 89.160 1.00 93.10 61 GLU E O 1
ATOM 5863 N N . ALA E 1 26 ? 44.940 70.785 87.296 1.00 87.60 62 ALA E N 1
ATOM 5864 C CA . ALA E 1 26 ? 45.272 72.084 87.799 1.00 82.53 62 ALA E CA 1
ATOM 5865 C C . ALA E 1 26 ? 44.466 72.357 89.053 1.00 79.36 62 ALA E C 1
ATOM 5866 O O . ALA E 1 26 ? 45.005 72.816 90.049 1.00 78.19 62 ALA E O 1
ATOM 5868 N N . LEU E 1 27 ? 43.184 72.046 89.010 1.00 76.84 63 LEU E N 1
ATOM 5869 C CA . LEU E 1 27 ? 42.324 72.158 90.168 1.00 75.58 63 LEU E CA 1
ATOM 5870 C C . LEU E 1 27 ? 42.930 71.651 91.446 1.00 75.61 63 LEU E C 1
ATOM 5871 O O . LEU E 1 27 ? 42.816 72.275 92.465 1.00 75.46 63 LEU E O 1
ATOM 5876 N N . ARG E 1 28 ? 43.561 70.494 91.404 1.00 76.16 64 ARG E N 1
ATOM 5877 C CA . ARG E 1 28 ? 44.094 69.912 92.601 1.00 77.06 64 ARG E CA 1
ATOM 5878 C C . ARG E 1 28 ? 45.158 70.828 93.215 1.00 73.48 64 ARG E C 1
ATOM 5879 O O . ARG E 1 28 ? 45.260 70.938 94.423 1.00 72.87 64 ARG E O 1
ATOM 5887 N N . TYR E 1 29 ? 45.932 71.489 92.367 1.00 70.69 65 TYR E N 1
ATOM 5888 C CA . TYR E 1 29 ? 46.976 72.421 92.820 1.00 69.04 65 TYR E CA 1
ATOM 5889 C C . TYR E 1 29 ? 46.468 73.846 93.138 1.00 67.50 65 TYR E C 1
ATOM 5890 O O . TYR E 1 29 ? 47.049 74.551 93.955 1.00 66.41 65 TYR E O 1
ATOM 5899 N N . LEU E 1 30 ? 45.379 74.259 92.506 1.00 66.21 66 LEU E N 1
ATOM 5900 C CA . LEU E 1 30 ? 44.751 75.503 92.886 1.00 64.93 66 LEU E CA 1
ATOM 5901 C C . LEU E 1 30 ? 44.181 75.361 94.289 1.00 66.13 66 LEU E C 1
ATOM 5902 O O . LEU E 1 30 ? 44.337 76.212 95.105 1.00 65.76 66 LEU E O 1
ATOM 5907 N N . LYS E 1 31 ? 43.546 74.260 94.588 1.00 68.33 67 LYS E N 1
ATOM 5908 C CA . LYS E 1 31 ? 43.116 74.001 95.968 1.00 70.91 67 LYS E CA 1
ATOM 5909 C C . LYS E 1 31 ? 44.225 74.200 96.946 1.00 68.78 67 LYS E C 1
ATOM 5910 O O . LYS E 1 31 ? 43.984 74.622 98.046 1.00 68.93 67 LYS E O 1
ATOM 5916 N N . GLU E 1 32 ? 45.434 73.842 96.571 1.00 67.09 68 GLU E N 1
ATOM 5917 C CA . GLU E 1 32 ? 46.533 73.963 97.497 1.00 66.49 68 GLU E CA 1
ATOM 5918 C C . GLU E 1 32 ? 47.063 75.370 97.651 1.00 64.45 68 GLU E C 1
ATOM 5919 O O . GLU E 1 32 ? 47.469 75.773 98.711 1.00 63.60 68 GLU E O 1
ATOM 5925 N N . TRP E 1 33 ? 47.112 76.080 96.549 1.00 62.69 69 TRP E N 1
ATOM 5926 C CA . TRP E 1 33 ? 47.412 77.465 96.571 1.00 61.79 69 TRP E CA 1
ATOM 5927 C C . TRP E 1 33 ? 46.376 78.172 97.421 1.00 62.86 69 TRP E C 1
ATOM 5928 O O . TRP E 1 33 ? 46.723 78.986 98.255 1.00 62.35 69 TRP E O 1
ATOM 5939 N N . ALA E 1 34 ? 45.104 77.867 97.238 1.00 64.48 70 ALA E N 1
ATOM 5940 C CA . ALA E 1 34 ? 44.096 78.437 98.129 1.00 66.51 70 ALA E CA 1
ATOM 5941 C C . ALA E 1 34 ? 44.341 78.091 99.565 1.00 69.01 70 ALA E C 1
ATOM 5942 O O . ALA E 1 34 ? 44.236 78.929 100.403 1.00 69.26 70 ALA E O 1
ATOM 5944 N N . ARG E 1 35 ? 44.660 76.852 99.866 1.00 72.75 71 ARG E N 1
ATOM 5945 C CA . ARG E 1 35 ? 44.884 76.493 101.255 1.00 76.21 71 ARG E CA 1
ATOM 5946 C C . ARG E 1 35 ? 45.910 77.411 101.911 1.00 77.61 71 ARG E C 1
ATOM 5947 O O . ARG E 1 35 ? 45.768 77.754 103.065 1.00 78.20 71 ARG E O 1
ATOM 5955 N N . HIS E 1 36 ? 46.942 77.802 101.186 1.00 79.29 72 HIS E N 1
ATOM 5956 C CA . HIS E 1 36 ? 48.056 78.495 101.795 1.00 81.26 72 HIS E CA 1
ATOM 5957 C C . HIS E 1 36 ? 48.017 80.021 101.681 1.00 83.13 72 HIS E C 1
ATOM 5958 O O . HIS E 1 36 ? 48.710 80.706 102.416 1.00 84.08 72 HIS E O 1
ATOM 5965 N N . GLU E 1 37 ? 47.256 80.550 100.736 1.00 85.05 73 GLU E N 1
ATOM 5966 C CA . GLU E 1 37 ? 46.922 81.943 100.730 1.00 86.87 73 GLU E CA 1
ATOM 5967 C C . GLU E 1 37 ? 45.432 81.992 100.799 1.00 88.35 73 GLU E C 1
ATOM 5968 O O . GLU E 1 37 ? 44.758 82.263 99.838 1.00 87.53 73 GLU E O 1
ATOM 5974 N N . LYS E 1 38 ? 44.916 81.669 101.962 1.00 91.55 74 LYS E N 1
ATOM 5975 C CA . LYS E 1 38 ? 43.479 81.734 102.186 1.00 94.97 74 LYS E CA 1
ATOM 5976 C C . LYS E 1 38 ? 43.162 83.189 102.209 1.00 93.07 74 LYS E C 1
ATOM 5977 O O . LYS E 1 38 ? 44.007 83.979 102.608 1.00 93.55 74 LYS E O 1
ATOM 5983 N N . ASN E 1 39 ? 41.997 83.587 101.728 1.00 90.93 75 ASN E N 1
ATOM 5984 C CA . ASN E 1 39 ? 41.731 85.037 101.563 1.00 89.86 75 ASN E CA 1
ATOM 5985 C C . ASN E 1 39 ? 42.358 85.764 100.332 1.00 85.36 75 ASN E C 1
ATOM 5986 O O . ASN E 1 39 ? 42.063 86.935 100.118 1.00 85.75 75 ASN E O 1
ATOM 5991 N N . ASP E 1 40 ? 43.200 85.111 99.538 1.00 80.26 76 ASP E N 1
ATOM 5992 C CA . ASP E 1 40 ? 43.638 85.663 98.235 1.00 76.27 76 ASP E CA 1
ATOM 5993 C C . ASP E 1 40 ? 42.585 85.203 97.238 1.00 71.95 76 ASP E C 1
ATOM 5994 O O . ASP E 1 40 ? 42.148 84.065 97.250 1.00 72.16 76 ASP E O 1
ATOM 5999 N N . PRO E 1 41 ? 42.099 86.108 96.428 1.00 66.89 77 PRO E N 1
ATOM 6000 C CA . PRO E 1 41 ? 41.066 85.713 95.534 1.00 63.85 77 PRO E CA 1
ATOM 6001 C C . PRO E 1 41 ? 41.597 85.035 94.301 1.00 61.37 77 PRO E C 1
ATOM 6002 O O . PRO E 1 41 ? 40.863 84.258 93.689 1.00 62.12 77 PRO E O 1
ATOM 6006 N N . GLU E 1 42 ? 42.838 85.266 93.911 1.00 58.01 78 GLU E N 1
ATOM 6007 C CA . GLU E 1 42 ? 43.261 84.758 92.603 1.00 55.49 78 GLU E CA 1
ATOM 6008 C C . GLU E 1 42 ? 43.118 83.230 92.420 1.00 54.25 78 GLU E C 1
ATOM 6009 O O . GLU E 1 42 ? 42.578 82.771 91.434 1.00 54.18 78 GLU E O 1
ATOM 6015 N N . PRO E 1 43 ? 43.590 82.422 93.365 1.00 52.91 79 PRO E N 1
ATOM 6016 C CA . PRO E 1 43 ? 43.417 80.992 93.192 1.00 52.36 79 PRO E CA 1
ATOM 6017 C C . PRO E 1 43 ? 41.953 80.611 93.016 1.00 52.49 79 PRO E C 1
ATOM 6018 O O . PRO E 1 43 ? 41.616 79.813 92.118 1.00 53.20 79 PRO E O 1
ATOM 6022 N N . LEU E 1 44 ? 41.090 81.179 93.861 1.00 51.35 80 LEU E N 1
ATOM 6023 C CA . LEU E 1 44 ? 39.686 80.941 93.691 1.00 51.04 80 LEU E CA 1
ATOM 6024 C C . LEU E 1 44 ? 39.274 81.343 92.268 1.00 50.12 80 LEU E C 1
ATOM 6025 O O . LEU E 1 44 ? 38.611 80.602 91.545 1.00 50.13 80 LEU E O 1
ATOM 6030 N N . TYR E 1 45 ? 39.691 82.509 91.836 1.00 48.90 81 TYR E N 1
ATOM 6031 C CA . TYR E 1 45 ? 39.296 82.922 90.507 1.00 48.55 81 TYR E CA 1
ATOM 6032 C C . TYR E 1 45 ? 39.727 81.894 89.509 1.00 49.22 81 TYR E C 1
ATOM 6033 O O . TYR E 1 45 ? 38.926 81.522 88.667 1.00 49.99 81 TYR E O 1
ATOM 6042 N N . GLN E 1 46 ? 40.975 81.419 89.592 1.00 50.21 82 GLN E N 1
ATOM 6043 C CA . GLN E 1 46 ? 41.457 80.424 88.605 1.00 51.51 82 GLN E CA 1
ATOM 6044 C C . GLN E 1 46 ? 40.667 79.081 88.706 1.00 52.88 82 GLN E C 1
ATOM 6045 O O . GLN E 1 46 ? 40.335 78.477 87.684 1.00 53.20 82 GLN E O 1
ATOM 6051 N N . MET E 1 47 ? 40.320 78.653 89.916 1.00 54.15 83 MET E N 1
ATOM 6052 C CA . MET E 1 47 ? 39.392 77.505 90.080 1.00 56.50 83 MET E CA 1
ATOM 6053 C C . MET E 1 47 ? 38.164 77.720 89.241 1.00 56.69 83 MET E C 1
ATOM 6054 O O . MET E 1 47 ? 37.689 76.833 88.499 1.00 57.42 83 MET E O 1
ATOM 6059 N N . GLY E 1 48 ? 37.640 78.928 89.343 1.00 56.79 84 GLY E N 1
ATOM 6060 C CA . GLY E 1 48 ? 36.412 79.243 88.635 1.00 56.86 84 GLY E CA 1
ATOM 6061 C C . GLY E 1 48 ? 36.613 79.010 87.152 1.00 56.39 84 GLY E C 1
ATOM 6062 O O . GLY E 1 48 ? 35.787 78.333 86.509 1.00 56.22 84 GLY E O 1
ATOM 6063 N N . ILE E 1 49 ? 37.720 79.539 86.617 1.00 55.43 85 ILE E N 1
ATOM 6064 C CA . ILE E 1 49 ? 37.947 79.378 85.206 1.00 55.85 85 ILE E CA 1
ATOM 6065 C C . ILE E 1 49 ? 38.032 77.891 84.910 1.00 57.58 85 ILE E C 1
ATOM 6066 O O . ILE E 1 49 ? 37.484 77.445 83.862 1.00 58.52 85 ILE E O 1
ATOM 6071 N N . ALA E 1 50 ? 38.716 77.143 85.793 1.00 58.53 86 ALA E N 1
ATOM 6072 C CA . ALA E 1 50 ? 38.981 75.701 85.548 1.00 60.47 86 ALA E CA 1
ATOM 6073 C C . ALA E 1 50 ? 37.644 74.996 85.508 1.00 62.84 86 ALA E C 1
ATOM 6074 O O . ALA E 1 50 ? 37.293 74.390 84.498 1.00 64.27 86 ALA E O 1
ATOM 6076 N N . LEU E 1 51 ? 36.880 75.126 86.587 1.00 64.16 87 LEU E N 1
ATOM 6077 C CA . LEU E 1 51 ? 35.616 74.476 86.648 1.00 66.18 87 LEU E CA 1
ATOM 6078 C C . LEU E 1 51 ? 34.762 74.816 85.410 1.00 67.98 87 LEU E C 1
ATOM 6079 O O . LEU E 1 51 ? 34.087 73.958 84.890 1.00 69.30 87 LEU E O 1
ATOM 6084 N N . ALA E 1 52 ? 34.774 76.050 84.923 1.00 69.23 88 ALA E N 1
ATOM 6085 C CA . ALA E 1 52 ? 33.965 76.377 83.726 1.00 71.02 88 ALA E CA 1
ATOM 6086 C C . ALA E 1 52 ? 34.452 75.624 82.482 1.00 73.20 88 ALA E C 1
ATOM 6087 O O . ALA E 1 52 ? 33.639 75.215 81.672 1.00 74.51 88 ALA E O 1
ATOM 6089 N N . ASN E 1 53 ? 35.762 75.468 82.311 1.00 75.02 89 ASN E N 1
ATOM 6090 C CA . ASN E 1 53 ? 36.274 74.725 81.163 1.00 77.28 89 ASN E CA 1
ATOM 6091 C C . ASN E 1 53 ? 35.879 73.251 81.244 1.00 79.89 89 ASN E C 1
ATOM 6092 O O . ASN E 1 53 ? 35.564 72.655 80.242 1.00 80.81 89 ASN E O 1
ATOM 6097 N N . LEU E 1 54 ? 35.871 72.670 82.434 1.00 82.20 90 LEU E N 1
ATOM 6098 C CA . LEU E 1 54 ? 35.401 71.292 82.609 1.00 85.36 90 LEU E CA 1
ATOM 6099 C C . LEU E 1 54 ? 33.888 71.097 82.405 1.00 87.13 90 LEU E C 1
ATOM 6100 O O . LEU E 1 54 ? 33.376 69.986 82.436 1.00 88.27 90 LEU E O 1
ATOM 6105 N N . GLY E 1 55 ? 33.161 72.178 82.219 1.00 87.96 91 GLY E N 1
ATOM 6106 C CA . GLY E 1 55 ? 31.724 72.104 82.163 1.00 89.23 91 GLY E CA 1
ATOM 6107 C C . GLY E 1 55 ? 31.035 71.906 83.501 1.00 90.28 91 GLY E C 1
ATOM 6108 O O . GLY E 1 55 ? 29.824 71.693 83.511 1.00 91.18 91 GLY E O 1
ATOM 6109 N N . ASP E 1 56 ? 31.748 71.991 84.630 1.00 90.71 92 ASP E N 1
ATOM 6110 C CA . ASP E 1 56 ? 31.066 71.945 85.929 1.00 92.53 92 ASP E CA 1
ATOM 6111 C C . ASP E 1 56 ? 30.559 73.345 86.335 1.00 91.35 92 ASP E C 1
ATOM 6112 O O . ASP E 1 56 ? 31.065 73.983 87.241 1.00 90.30 92 ASP E O 1
ATOM 6117 N N . TYR E 1 57 ? 29.528 73.788 85.640 1.00 91.61 93 TYR E N 1
ATOM 6118 C CA . TYR E 1 57 ? 29.121 75.172 85.648 1.00 91.45 93 TYR E CA 1
ATOM 6119 C C . TYR E 1 57 ? 28.597 75.627 86.998 1.00 92.21 93 TYR E C 1
ATOM 6120 O O . TYR E 1 57 ? 28.933 76.696 87.476 1.00 91.16 93 TYR E O 1
ATOM 6129 N N . GLN E 1 58 ? 27.778 74.830 87.636 1.00 94.69 94 GLN E N 1
ATOM 6130 C CA . GLN E 1 58 ? 27.150 75.299 88.845 1.00 96.59 94 GLN E CA 1
ATOM 6131 C C . GLN E 1 58 ? 28.216 75.530 89.917 1.00 94.00 94 GLN E C 1
ATOM 6132 O O . GLN E 1 58 ? 28.122 76.429 90.711 1.00 93.18 94 GLN E O 1
ATOM 6138 N N . ARG E 1 59 ? 29.257 74.733 89.915 1.00 92.37 95 ARG E N 1
ATOM 6139 C CA . ARG E 1 59 ? 30.292 74.854 90.937 1.00 91.48 95 ARG E CA 1
ATOM 6140 C C . ARG E 1 59 ? 31.267 76.024 90.612 1.00 84.97 95 ARG E C 1
ATOM 6141 O O . ARG E 1 59 ? 31.878 76.608 91.509 1.00 84.04 95 ARG E O 1
ATOM 6149 N N . ALA E 1 60 ? 31.404 76.349 89.327 1.00 78.61 96 ALA E N 1
ATOM 6150 C CA . ALA E 1 60 ? 32.068 77.556 88.910 1.00 73.28 96 ALA E CA 1
ATOM 6151 C C . ALA E 1 60 ? 31.307 78.766 89.424 1.00 70.55 96 ALA E C 1
ATOM 6152 O O . ALA E 1 60 ? 31.917 79.633 90.001 1.00 69.09 96 ALA E O 1
ATOM 6154 N N . VAL E 1 61 ? 29.992 78.848 89.243 1.00 68.84 97 VAL E N 1
ATOM 6155 C CA . VAL E 1 61 ? 29.282 79.967 89.830 1.00 67.76 97 VAL E CA 1
ATOM 6156 C C . VAL E 1 61 ? 29.554 80.071 91.334 1.00 68.41 97 VAL E C 1
ATOM 6157 O O . VAL E 1 61 ? 29.718 81.142 91.898 1.00 68.19 97 VAL E O 1
ATOM 6161 N N . THR E 1 62 ? 29.613 78.955 92.014 1.00 69.34 98 THR E N 1
ATOM 6162 C CA . THR E 1 62 ? 29.811 79.066 93.457 1.00 70.19 98 THR E CA 1
ATOM 6163 C C . THR E 1 62 ? 31.168 79.650 93.788 1.00 67.24 98 THR E C 1
ATOM 6164 O O . THR E 1 62 ? 31.262 80.471 94.722 1.00 67.51 98 THR E O 1
ATOM 6168 N N . VAL E 1 63 ? 32.195 79.222 93.049 1.00 64.15 99 VAL E N 1
ATOM 6169 C CA . VAL E 1 63 ? 33.547 79.705 93.298 1.00 61.83 99 VAL E CA 1
ATOM 6170 C C . VAL E 1 63 ? 33.691 81.176 92.944 1.00 60.22 99 VAL E C 1
ATOM 6171 O O . VAL E 1 63 ? 34.315 81.928 93.672 1.00 59.23 99 VAL E O 1
ATOM 6175 N N . PHE E 1 64 ? 33.093 81.589 91.840 1.00 59.37 100 PHE E N 1
ATOM 6176 C CA . PHE E 1 64 ? 33.083 83.003 91.512 1.00 58.25 100 PHE E CA 1
ATOM 6177 C C . PHE E 1 64 ? 32.416 83.785 92.616 1.00 60.02 100 PHE E C 1
ATOM 6178 O O . PHE E 1 64 ? 32.907 84.878 92.939 1.00 59.38 100 PHE E O 1
ATOM 6186 N N . ASP E 1 65 ? 31.364 83.253 93.232 1.00 61.91 101 ASP E N 1
ATOM 6187 C CA . ASP E 1 65 ? 30.789 83.961 94.358 1.00 64.61 101 ASP E CA 1
ATOM 6188 C C . ASP E 1 65 ? 31.758 84.094 95.535 1.00 64.34 101 ASP E C 1
ATOM 6189 O O . ASP E 1 65 ? 31.818 85.152 96.185 1.00 64.03 101 ASP E O 1
ATOM 6194 N N . LYS E 1 66 ? 32.549 83.066 95.792 1.00 64.29 102 LYS E N 1
ATOM 6195 C CA . LYS E 1 66 ? 33.540 83.176 96.832 1.00 65.08 102 LYS E CA 1
ATOM 6196 C C . LYS E 1 66 ? 34.503 84.291 96.465 1.00 63.21 102 LYS E C 1
ATOM 6197 O O . LYS E 1 66 ? 34.991 84.997 97.342 1.00 63.61 102 LYS E O 1
ATOM 6203 N N . VAL E 1 67 ? 34.819 84.464 95.173 1.00 61.24 103 VAL E N 1
ATOM 6204 C CA . VAL E 1 67 ? 35.767 85.482 94.806 1.00 59.76 103 VAL E CA 1
ATOM 6205 C C . VAL E 1 67 ? 35.102 86.855 94.973 1.00 60.19 103 VAL E C 1
ATOM 6206 O O . VAL E 1 67 ? 35.704 87.763 95.542 1.00 59.73 103 VAL E O 1
ATOM 6210 N N . LEU E 1 68 ? 33.840 86.982 94.562 1.00 61.38 104 LEU E N 1
ATOM 6211 C CA . LEU E 1 68 ? 33.104 88.245 94.775 1.00 62.87 104 LEU E CA 1
ATOM 6212 C C . LEU E 1 68 ? 32.827 88.594 96.254 1.00 66.12 104 LEU E C 1
ATOM 6213 O O . LEU E 1 68 ? 32.511 89.726 96.588 1.00 66.27 104 LEU E O 1
ATOM 6218 N N . LYS E 1 69 ? 32.921 87.627 97.144 1.00 70.11 105 LYS E N 1
ATOM 6219 C CA . LYS E 1 69 ? 32.715 87.955 98.541 1.00 74.23 105 LYS E CA 1
ATOM 6220 C C . LYS E 1 69 ? 33.930 88.682 99.034 1.00 71.60 105 LYS E C 1
ATOM 6221 O O . LYS E 1 69 ? 33.834 89.604 99.803 1.00 72.16 105 LYS E O 1
ATOM 6227 N N . LEU E 1 70 ? 35.072 88.271 98.540 1.00 69.37 106 LEU E N 1
ATOM 6228 C CA . LEU E 1 70 ? 36.343 88.895 98.884 1.00 67.56 106 LEU E CA 1
ATOM 6229 C C . LEU E 1 70 ? 36.659 90.210 98.114 1.00 65.95 106 LEU E C 1
ATOM 6230 O O . LEU E 1 70 ? 37.384 91.009 98.614 1.00 65.27 106 LEU E O 1
ATOM 6235 N N . ARG E 1 71 ? 36.165 90.355 96.888 1.00 64.19 107 ARG E N 1
ATOM 6236 C CA . ARG E 1 71 ? 36.322 91.529 96.106 1.00 63.16 107 ARG E CA 1
ATOM 6237 C C . ARG E 1 71 ? 35.012 91.785 95.357 1.00 63.87 107 ARG E C 1
ATOM 6238 O O . ARG E 1 71 ? 34.832 91.332 94.259 1.00 62.08 107 ARG E O 1
ATOM 6246 N N . PRO E 1 72 ? 34.089 92.523 95.950 1.00 65.43 108 PRO E N 1
ATOM 6247 C CA . PRO E 1 72 ? 32.825 92.734 95.308 1.00 65.77 108 PRO E CA 1
ATOM 6248 C C . PRO E 1 72 ? 32.886 93.402 93.970 1.00 65.18 108 PRO E C 1
ATOM 6249 O O . PRO E 1 72 ? 31.983 93.219 93.218 1.00 65.51 108 PRO E O 1
ATOM 6253 N N . ASN E 1 73 ? 33.918 94.169 93.633 1.00 64.68 109 ASN E N 1
ATOM 6254 C CA . ASN E 1 73 ? 33.959 94.708 92.260 1.00 63.89 109 ASN E CA 1
ATOM 6255 C C . ASN E 1 73 ? 34.911 94.008 91.284 1.00 60.59 109 ASN E C 1
ATOM 6256 O O . ASN E 1 73 ? 35.341 94.600 90.311 1.00 59.90 109 ASN E O 1
ATOM 6261 N N . HIS E 1 74 ? 35.214 92.754 91.544 1.00 58.14 110 HIS E N 1
ATOM 6262 C CA . HIS E 1 74 ? 36.141 91.995 90.740 1.00 55.49 110 HIS E CA 1
ATOM 6263 C C . HIS E 1 74 ? 35.511 91.899 89.344 1.00 55.14 110 HIS E C 1
ATOM 6264 O O . HIS E 1 74 ? 34.494 91.223 89.107 1.00 55.29 110 HIS E O 1
ATOM 6271 N N . PHE E 1 75 ? 36.104 92.636 88.432 1.00 54.34 111 PHE E N 1
ATOM 6272 C CA . PHE E 1 75 ? 35.515 92.801 87.165 1.00 54.73 111 PHE E CA 1
ATOM 6273 C C . PHE E 1 75 ? 35.402 91.467 86.460 1.00 53.97 111 PHE E C 1
ATOM 6274 O O . PHE E 1 75 ? 34.312 91.037 86.074 1.00 54.29 111 PHE E O 1
ATOM 6282 N N . MET E 1 76 ? 36.526 90.776 86.337 1.00 52.73 112 MET E N 1
ATOM 6283 C CA . MET E 1 76 ? 36.540 89.553 85.574 1.00 51.94 112 MET E CA 1
ATOM 6284 C C . MET E 1 76 ? 35.673 88.491 86.229 1.00 51.17 112 MET E C 1
ATOM 6285 O O . MET E 1 76 ? 34.977 87.786 85.535 1.00 51.75 112 MET E O 1
ATOM 6290 N N . ALA E 1 77 ? 35.703 88.362 87.549 1.00 50.69 113 ALA E N 1
ATOM 6291 C CA . ALA E 1 77 ? 34.852 87.368 88.228 1.00 50.99 113 ALA E CA 1
ATOM 6292 C C . ALA E 1 77 ? 33.413 87.566 87.787 1.00 51.55 113 ALA E C 1
ATOM 6293 O O . ALA E 1 77 ? 32.756 86.615 87.452 1.00 52.41 113 ALA E O 1
ATOM 6295 N N . SER E 1 78 ? 32.934 88.796 87.719 1.00 51.52 114 SER E N 1
ATOM 6296 C CA . SER E 1 78 ? 31.565 89.007 87.275 1.00 52.78 114 SER E CA 1
ATOM 6297 C C . SER E 1 78 ? 31.368 88.622 85.812 1.00 52.63 114 SER E C 1
ATOM 6298 O O . SER E 1 78 ? 30.453 87.894 85.468 1.00 52.84 114 SER E O 1
ATOM 6301 N N . TYR E 1 79 ? 32.218 89.134 84.938 1.00 52.86 115 TYR E N 1
ATOM 6302 C CA . TYR E 1 79 ? 32.154 88.762 83.516 1.00 53.27 115 TYR E CA 1
ATOM 6303 C C . TYR E 1 79 ? 32.023 87.245 83.451 1.00 53.39 115 TYR E C 1
ATOM 6304 O O . TYR E 1 79 ? 31.077 86.722 82.891 1.00 53.92 115 TYR E O 1
ATOM 6313 N N . ARG E 1 80 ? 32.949 86.524 84.067 1.00 52.82 116 ARG E N 1
ATOM 6314 C CA . ARG E 1 80 ? 32.909 85.100 83.871 1.00 53.95 116 ARG E CA 1
ATOM 6315 C C . ARG E 1 80 ? 31.639 84.462 84.436 1.00 54.27 116 ARG E C 1
ATOM 6316 O O . ARG E 1 80 ? 31.086 83.593 83.798 1.00 55.16 116 ARG E O 1
ATOM 6324 N N . LYS E 1 81 ? 31.214 84.891 85.614 1.00 53.77 117 LYS E N 1
ATOM 6325 C CA . LYS E 1 81 ? 30.033 84.379 86.232 1.00 54.89 117 LYS E CA 1
ATOM 6326 C C . LYS E 1 81 ? 28.839 84.663 85.338 1.00 55.00 117 LYS E C 1
ATOM 6327 O O . LYS E 1 81 ? 27.969 83.804 85.128 1.00 56.48 117 LYS E O 1
ATOM 6333 N N . GLY E 1 82 ? 28.789 85.863 84.784 1.00 54.00 118 GLY E N 1
ATOM 6334 C CA . GLY E 1 82 ? 27.693 86.228 83.860 1.00 53.86 118 GLY E CA 1
ATOM 6335 C C . GLY E 1 82 ? 27.694 85.257 82.714 1.00 53.91 118 GLY E C 1
ATOM 6336 O O . GLY E 1 82 ? 26.651 84.670 82.392 1.00 54.99 118 GLY E O 1
ATOM 6337 N N . ALA E 1 83 ? 28.880 85.017 82.157 1.00 53.26 119 ALA E N 1
ATOM 6338 C CA . ALA E 1 83 ? 28.986 84.138 81.015 1.00 54.09 119 ALA E CA 1
ATOM 6339 C C . ALA E 1 83 ? 28.473 82.725 81.343 1.00 56.19 119 ALA E C 1
ATOM 6340 O O . ALA E 1 83 ? 27.843 82.115 80.486 1.00 56.71 119 ALA E O 1
ATOM 6342 N N . VAL E 1 84 ? 28.736 82.210 82.549 1.00 57.46 120 VAL E N 1
ATOM 6343 C CA . VAL E 1 84 ? 28.297 80.863 82.780 1.00 60.05 120 VAL E CA 1
ATOM 6344 C C . VAL E 1 84 ? 26.794 80.839 83.117 1.00 62.31 120 VAL E C 1
ATOM 6345 O O . VAL E 1 84 ? 26.049 79.904 82.696 1.00 63.42 120 VAL E O 1
ATOM 6349 N N . LEU E 1 85 ? 26.334 81.855 83.839 1.00 63.27 121 LEU E N 1
ATOM 6350 C CA . LEU E 1 85 ? 24.913 81.904 84.134 1.00 65.19 121 LEU E CA 1
ATOM 6351 C C . LEU E 1 85 ? 24.140 81.823 82.843 1.00 66.81 121 LEU E C 1
ATOM 6352 O O . LEU E 1 85 ? 23.192 81.043 82.754 1.00 68.62 121 LEU E O 1
ATOM 6357 N N . LEU E 1 86 ? 24.599 82.551 81.831 1.00 67.56 122 LEU E N 1
ATOM 6358 C CA . LEU E 1 86 ? 24.031 82.493 80.486 1.00 69.04 122 LEU E CA 1
ATOM 6359 C C . LEU E 1 86 ? 24.105 81.092 79.816 1.00 71.47 122 LEU E C 1
ATOM 6360 O O . LEU E 1 86 ? 23.131 80.635 79.229 1.00 72.20 122 LEU E O 1
ATOM 6365 N N . LYS E 1 87 ? 25.241 80.405 79.911 1.00 73.68 123 LYS E N 1
ATOM 6366 C CA . LYS E 1 87 ? 25.406 79.103 79.241 1.00 76.42 123 LYS E CA 1
ATOM 6367 C C . LYS E 1 87 ? 24.420 78.085 79.831 1.00 76.63 123 LYS E C 1
ATOM 6368 O O . LYS E 1 87 ? 23.819 77.304 79.123 1.00 78.55 123 LYS E O 1
ATOM 6374 N N . ILE E 1 88 ? 24.269 78.119 81.145 1.00 75.10 124 ILE E N 1
ATOM 6375 C CA . ILE E 1 88 ? 23.230 77.393 81.878 1.00 73.71 124 ILE E CA 1
ATOM 6376 C C . ILE E 1 88 ? 21.763 77.883 81.747 1.00 79.18 124 ILE E C 1
ATOM 6377 O O . ILE E 1 88 ? 20.862 77.401 82.465 1.00 80.35 124 ILE E O 1
ATOM 6382 N N . LYS E 1 89 ? 21.526 78.921 80.968 1.00 83.23 125 LYS E N 1
ATOM 6383 C CA . LYS E 1 89 ? 20.169 79.415 80.768 1.00 87.89 125 LYS E CA 1
ATOM 6384 C C . LYS E 1 89 ? 19.509 80.063 81.993 1.00 87.63 125 LYS E C 1
ATOM 6385 O O . LYS E 1 89 ? 18.313 80.244 81.982 1.00 88.51 125 LYS E O 1
ATOM 6391 N N . GLN E 1 90 ? 20.278 80.472 83.004 1.00 86.71 126 GLN E N 1
ATOM 6392 C CA . GLN E 1 90 ? 19.730 81.282 84.102 1.00 87.23 126 GLN E CA 1
ATOM 6393 C C . GLN E 1 90 ? 19.751 82.793 83.806 1.00 84.68 126 GLN E C 1
ATOM 6394 O O . GLN E 1 90 ? 20.427 83.585 84.473 1.00 82.42 126 GLN E O 1
ATOM 6400 N N . TYR E 1 91 ? 18.938 83.191 82.833 1.00 83.92 127 TYR E N 1
ATOM 6401 C CA . TYR E 1 91 ? 18.948 84.548 82.304 1.00 82.55 127 TYR E CA 1
ATOM 6402 C C . TYR E 1 91 ? 18.654 85.647 83.339 1.00 83.15 127 TYR E C 1
ATOM 6403 O O . TYR E 1 91 ? 19.341 86.648 83.396 1.00 81.93 127 TYR E O 1
ATOM 6412 N N . LYS E 1 92 ? 17.645 85.483 84.170 1.00 85.92 128 LYS E N 1
ATOM 6413 C CA . LYS E 1 92 ? 17.257 86.575 85.080 1.00 87.60 128 LYS E CA 1
ATOM 6414 C C . LYS E 1 92 ? 18.380 86.928 86.039 1.00 84.93 128 LYS E C 1
ATOM 6415 O O . LYS E 1 92 ? 18.515 88.061 86.471 1.00 84.25 128 LYS E O 1
ATOM 6421 N N . LEU E 1 93 ? 19.145 85.924 86.405 1.00 83.08 129 LEU E N 1
ATOM 6422 C CA . LEU E 1 93 ? 20.244 86.108 87.304 1.00 81.42 129 LEU E CA 1
ATOM 6423 C C . LEU E 1 93 ? 21.497 86.671 86.636 1.00 77.02 129 LEU E C 1
ATOM 6424 O O . LEU E 1 93 ? 22.273 87.358 87.327 1.00 75.98 129 LEU E O 1
ATOM 6429 N N . ALA E 1 94 ? 21.690 86.345 85.340 1.00 73.07 130 ALA E N 1
ATOM 6430 C CA . ALA E 1 94 ? 22.755 86.905 84.516 1.00 69.26 130 ALA E CA 1
ATOM 6431 C C . ALA E 1 94 ? 22.553 88.393 84.255 1.00 67.63 130 ALA E C 1
ATOM 6432 O O . ALA E 1 94 ? 23.518 89.133 84.221 1.00 66.47 130 ALA E O 1
ATOM 6434 N N . LEU E 1 95 ? 21.325 88.857 84.048 1.00 67.27 131 LEU E N 1
ATOM 6435 C CA . LEU E 1 95 ? 21.130 90.278 83.644 1.00 66.57 131 LEU E CA 1
ATOM 6436 C C . LEU E 1 95 ? 21.797 91.308 84.538 1.00 65.35 131 LEU E C 1
ATOM 6437 O O . LEU E 1 95 ? 22.592 92.079 84.066 1.00 63.93 131 LEU E O 1
ATOM 6442 N N . PRO E 1 96 ? 21.496 91.335 85.828 1.00 66.23 132 PRO E N 1
ATOM 6443 C CA . PRO E 1 96 ? 22.206 92.329 86.678 1.00 65.05 132 PRO E CA 1
ATOM 6444 C C . PRO E 1 96 ? 23.761 92.243 86.651 1.00 61.87 132 PRO E C 1
ATOM 6445 O O . PRO E 1 96 ? 24.451 93.270 86.696 1.00 60.88 132 PRO E O 1
ATOM 6449 N N . VAL E 1 97 ? 24.286 91.024 86.573 1.00 59.17 133 VAL E N 1
ATOM 6450 C CA . VAL E 1 97 ? 25.742 90.817 86.534 1.00 56.07 133 VAL E CA 1
ATOM 6451 C C . VAL E 1 97 ? 26.344 91.417 85.267 1.00 54.63 133 VAL E C 1
ATOM 6452 O O . VAL E 1 97 ? 27.250 92.234 85.326 1.00 54.39 133 VAL E O 1
ATOM 6456 N N . LEU E 1 98 ? 25.828 90.999 84.126 1.00 53.96 134 LEU E N 1
ATOM 6457 C CA . LEU E 1 98 ? 26.291 91.481 82.837 1.00 53.33 134 LEU E CA 1
ATOM 6458 C C . LEU E 1 98 ? 26.119 93.000 82.715 1.00 54.81 134 LEU E C 1
ATOM 6459 O O . LEU E 1 98 ? 26.997 93.722 82.213 1.00 54.83 134 LEU E O 1
ATOM 6464 N N . GLU E 1 99 ? 25.026 93.495 83.249 1.00 56.86 135 GLU E N 1
ATOM 6465 C CA . GLU E 1 99 ? 24.718 94.911 83.149 1.00 58.29 135 GLU E CA 1
ATOM 6466 C C . GLU E 1 99 ? 25.760 95.706 83.994 1.00 56.60 135 GLU E C 1
ATOM 6467 O O . GLU E 1 99 ? 26.169 96.826 83.645 1.00 56.61 135 GLU E O 1
ATOM 6473 N N . ALA E 1 100 ? 26.254 95.058 85.054 1.00 55.81 136 ALA E N 1
ATOM 6474 C CA . ALA E 1 100 ? 27.369 95.567 85.836 1.00 54.47 136 ALA E CA 1
ATOM 6475 C C . ALA E 1 100 ? 28.666 95.550 84.979 1.00 53.93 136 ALA E C 1
ATOM 6476 O O . ALA E 1 100 ? 29.530 96.472 85.116 1.00 54.99 136 ALA E O 1
ATOM 6478 N N . VAL E 1 101 ? 28.868 94.495 84.168 1.00 52.29 137 VAL E N 1
ATOM 6479 C CA . VAL E 1 101 ? 30.109 94.388 83.407 1.00 50.56 137 VAL E CA 1
ATOM 6480 C C . VAL E 1 101 ? 30.204 95.519 82.374 1.00 51.13 137 VAL E C 1
ATOM 6481 O O . VAL E 1 101 ? 31.193 96.279 82.283 1.00 50.45 137 VAL E O 1
ATOM 6485 N N . VAL E 1 102 ? 29.126 95.632 81.612 1.00 51.60 138 VAL E N 1
ATOM 6486 C CA . VAL E 1 102 ? 28.986 96.697 80.640 1.00 51.39 138 VAL E CA 1
ATOM 6487 C C . VAL E 1 102 ? 29.163 98.092 81.236 1.00 52.03 138 VAL E C 1
ATOM 6488 O O . VAL E 1 102 ? 29.619 99.022 80.542 1.00 52.98 138 VAL E O 1
ATOM 6492 N N . ALA E 1 103 ? 28.811 98.248 82.515 1.00 52.63 139 ALA E N 1
ATOM 6493 C CA . ALA E 1 103 ? 28.950 99.557 83.197 1.00 52.17 139 ALA E CA 1
ATOM 6494 C C . ALA E 1 103 ? 30.409 99.811 83.495 1.00 51.52 139 ALA E C 1
ATOM 6495 O O . ALA E 1 103 ? 30.803 100.972 83.572 1.00 52.83 139 ALA E O 1
ATOM 6497 N N . ALA E 1 104 ? 31.195 98.745 83.712 1.00 50.35 140 ALA E N 1
ATOM 6498 C CA . ALA E 1 104 ? 32.657 98.852 83.985 1.00 49.51 140 ALA E CA 1
ATOM 6499 C C . ALA E 1 104 ? 33.533 98.873 82.720 1.00 49.22 140 ALA E C 1
ATOM 6500 O O . ALA E 1 104 ? 34.621 99.424 82.707 1.00 49.40 140 ALA E O 1
ATOM 6502 N N . ALA E 1 105 ? 33.046 98.258 81.659 1.00 49.48 141 ALA E N 1
ATOM 6503 C CA . ALA E 1 105 ? 33.790 98.115 80.417 1.00 49.50 141 ALA E CA 1
ATOM 6504 C C . ALA E 1 105 ? 32.814 98.441 79.265 1.00 50.61 141 ALA E C 1
ATOM 6505 O O . ALA E 1 105 ? 32.420 97.605 78.483 1.00 51.47 141 ALA E O 1
ATOM 6507 N N . PRO E 1 106 ? 32.392 99.664 79.184 1.00 51.52 142 PRO E N 1
ATOM 6508 C CA . PRO E 1 106 ? 31.439 100.030 78.170 1.00 53.03 142 PRO E CA 1
ATOM 6509 C C . PRO E 1 106 ? 31.922 100.026 76.748 1.00 53.97 142 PRO E C 1
ATOM 6510 O O . PRO E 1 106 ? 31.108 100.335 75.891 1.00 55.32 142 PRO E O 1
ATOM 6514 N N . ALA E 1 107 ? 33.190 99.749 76.459 1.00 54.44 143 ALA E N 1
ATOM 6515 C CA . ALA E 1 107 ? 33.553 99.606 75.060 1.00 54.91 143 ALA E CA 1
ATOM 6516 C C . ALA E 1 107 ? 33.799 98.139 74.692 1.00 54.99 143 ALA E C 1
ATOM 6517 O O . ALA E 1 107 ? 34.479 97.858 73.735 1.00 57.14 143 ALA E O 1
ATOM 6519 N N . ASP E 1 108 ? 33.209 97.209 75.411 1.00 53.54 144 ASP E N 1
ATOM 6520 C CA . ASP E 1 108 ? 33.552 95.837 75.237 1.00 52.91 144 ASP E CA 1
ATOM 6521 C C . ASP E 1 108 ? 32.378 95.134 74.595 1.00 52.47 144 ASP E C 1
ATOM 6522 O O . ASP E 1 108 ? 31.412 94.754 75.289 1.00 52.63 144 ASP E O 1
ATOM 6527 N N . ALA E 1 109 ? 32.520 94.899 73.292 1.00 51.28 145 ALA E N 1
ATOM 6528 C CA . ALA E 1 109 ? 31.490 94.293 72.483 1.00 50.99 145 ALA E CA 1
ATOM 6529 C C . ALA E 1 109 ? 31.052 92.978 73.036 1.00 51.00 145 ALA E C 1
ATOM 6530 O O . ALA E 1 109 ? 29.833 92.683 73.069 1.00 52.14 145 ALA E O 1
ATOM 6532 N N . ARG E 1 110 ? 32.011 92.166 73.453 1.00 50.46 146 ARG E N 1
ATOM 6533 C CA . ARG E 1 110 ? 31.637 90.802 73.863 1.00 51.28 146 ARG E CA 1
ATOM 6534 C C . ARG E 1 110 ? 30.639 90.909 75.005 1.00 49.88 146 ARG E C 1
ATOM 6535 O O . ARG E 1 110 ? 29.591 90.243 74.990 1.00 50.61 146 ARG E O 1
ATOM 6543 N N . ALA E 1 111 ? 30.942 91.771 75.969 1.00 47.97 147 ALA E N 1
ATOM 6544 C CA . ALA E 1 111 ? 30.012 91.992 77.069 1.00 47.70 147 ALA E CA 1
ATOM 6545 C C . ALA E 1 111 ? 28.623 92.335 76.534 1.00 47.78 147 ALA E C 1
ATOM 6546 O O . ALA E 1 111 ? 27.661 91.638 76.835 1.00 48.76 147 ALA E O 1
ATOM 6548 N N . TYR E 1 112 ? 28.491 93.366 75.706 1.00 47.56 148 TYR E N 1
ATOM 6549 C CA . TYR E 1 112 ? 27.144 93.696 75.248 1.00 48.34 148 TYR E CA 1
ATOM 6550 C C . TYR E 1 112 ? 26.507 92.523 74.468 1.00 49.07 148 TYR E C 1
ATOM 6551 O O . TYR E 1 112 ? 25.302 92.346 74.506 1.00 50.12 148 TYR E O 1
ATOM 6560 N N . TYR E 1 113 ? 27.308 91.705 73.795 1.00 48.65 149 TYR E N 1
ATOM 6561 C CA . TYR E 1 113 ? 26.744 90.549 73.121 1.00 49.55 149 TYR E CA 1
ATOM 6562 C C . TYR E 1 113 ? 26.154 89.610 74.125 1.00 49.68 149 TYR E C 1
ATOM 6563 O O . TYR E 1 113 ? 25.012 89.176 73.970 1.00 51.10 149 TYR E O 1
ATOM 6572 N N . LEU E 1 114 ? 26.939 89.274 75.144 1.00 48.93 150 LEU E N 1
ATOM 6573 C CA . LEU E 1 114 ? 26.436 88.417 76.228 1.00 49.01 150 LEU E CA 1
ATOM 6574 C C . LEU E 1 114 ? 25.166 89.034 76.781 1.00 49.68 150 LEU E C 1
ATOM 6575 O O . LEU E 1 114 ? 24.145 88.356 76.867 1.00 50.77 150 LEU E O 1
ATOM 6580 N N . LEU E 1 115 ? 25.197 90.325 77.081 1.00 49.54 151 LEU E N 1
ATOM 6581 C CA . LEU E 1 115 ? 23.983 90.955 77.642 1.00 50.34 151 LEU E CA 1
ATOM 6582 C C . LEU E 1 115 ? 22.792 90.777 76.727 1.00 52.27 151 LEU E C 1
ATOM 6583 O O . LEU E 1 115 ? 21.711 90.423 77.171 1.00 53.69 151 LEU E O 1
ATOM 6588 N N . GLY E 1 116 ? 22.990 91.005 75.439 1.00 53.17 152 GLY E N 1
ATOM 6589 C CA . GLY E 1 116 ? 21.909 90.849 74.499 1.00 54.58 152 GLY E CA 1
ATOM 6590 C C . GLY E 1 116 ? 21.378 89.407 74.532 1.00 56.56 152 GLY E C 1
ATOM 6591 O O . GLY E 1 116 ? 20.160 89.183 74.509 1.00 57.38 152 GLY E O 1
ATOM 6592 N N . LEU E 1 117 ? 22.268 88.411 74.583 1.00 57.70 153 LEU E N 1
ATOM 6593 C CA . LEU E 1 117 ? 21.781 87.036 74.594 1.00 59.43 153 LEU E CA 1
ATOM 6594 C C . LEU E 1 117 ? 20.957 86.846 75.852 1.00 61.63 153 LEU E C 1
ATOM 6595 O O . LEU E 1 117 ? 19.943 86.177 75.807 1.00 63.56 153 LEU E O 1
ATOM 6600 N N . ALA E 1 118 ? 21.381 87.448 76.958 1.00 62.50 154 ALA E N 1
ATOM 6601 C CA . ALA E 1 118 ? 20.649 87.329 78.198 1.00 64.28 154 ALA E CA 1
ATOM 6602 C C . ALA E 1 118 ? 19.271 87.921 78.061 1.00 66.32 154 ALA E C 1
ATOM 6603 O O . ALA E 1 118 ? 18.306 87.233 78.290 1.00 67.49 154 ALA E O 1
ATOM 6605 N N . TYR E 1 119 ? 19.163 89.181 77.660 1.00 68.03 155 TYR E N 1
ATOM 6606 C CA . TYR E 1 119 ? 17.855 89.772 77.460 1.00 70.31 155 TYR E CA 1
ATOM 6607 C C . TYR E 1 119 ? 16.979 88.937 76.579 1.00 72.71 155 TYR E C 1
ATOM 6608 O O . TYR E 1 119 ? 15.863 88.679 76.931 1.00 74.19 155 TYR E O 1
ATOM 6617 N N . ASP E 1 120 ? 17.502 88.466 75.464 1.00 74.77 156 ASP E N 1
ATOM 6618 C CA . ASP E 1 120 ? 16.749 87.570 74.560 1.00 77.85 156 ASP E CA 1
ATOM 6619 C C . ASP E 1 120 ? 16.223 86.304 75.234 1.00 79.55 156 ASP E C 1
ATOM 6620 O O . ASP E 1 120 ? 15.135 85.876 74.970 1.00 79.65 156 ASP E O 1
ATOM 6625 N N . GLY E 1 121 ? 17.030 85.689 76.078 1.00 81.56 157 GLY E N 1
ATOM 6626 C CA . GLY E 1 121 ? 16.600 84.525 76.825 1.00 84.60 157 GLY E CA 1
ATOM 6627 C C . GLY E 1 121 ? 15.455 84.837 77.768 1.00 87.51 157 GLY E C 1
ATOM 6628 O O . GLY E 1 121 ? 14.569 84.015 77.938 1.00 88.82 157 GLY E O 1
ATOM 6629 N N . ASP E 1 122 ? 15.458 86.022 78.365 1.00 89.63 158 ASP E N 1
ATOM 6630 C CA . ASP E 1 122 ? 14.397 86.434 79.276 1.00 93.04 158 ASP E CA 1
ATOM 6631 C C . ASP E 1 122 ? 13.198 87.071 78.564 1.00 95.48 158 ASP E C 1
ATOM 6632 O O . ASP E 1 122 ? 12.342 87.697 79.179 1.00 96.11 158 ASP E O 1
ATOM 6637 N N . GLU E 1 123 ? 13.141 86.919 77.254 1.00 97.84 159 GLU E N 1
ATOM 6638 C CA . GLU E 1 123 ? 11.995 87.366 76.473 1.00 100.98 159 GLU E CA 1
ATOM 6639 C C . GLU E 1 123 ? 11.769 88.864 76.540 1.00 97.56 159 GLU E C 1
ATOM 6640 O O . GLU E 1 123 ? 10.676 89.352 76.350 1.00 98.40 159 GLU E O 1
ATOM 6646 N N . GLN E 1 124 ? 12.844 89.599 76.750 1.00 93.62 160 GLN E N 1
ATOM 6647 C CA . GLN E 1 124 ? 12.828 91.050 76.573 1.00 90.72 160 GLN E CA 1
ATOM 6648 C C . GLN E 1 124 ? 13.488 91.400 75.270 1.00 88.97 160 GLN E C 1
ATOM 6649 O O . GLN E 1 124 ? 14.557 91.964 75.245 1.00 86.98 160 GLN E O 1
ATOM 6655 N N . LEU E 1 125 ? 12.823 91.089 74.180 1.00 89.19 161 LEU E N 1
ATOM 6656 C CA . LEU E 1 125 ? 13.451 91.139 72.873 1.00 88.54 161 LEU E CA 1
ATOM 6657 C C . LEU E 1 125 ? 14.019 92.503 72.461 1.00 87.04 161 LEU E C 1
ATOM 6658 O O . LEU E 1 125 ? 15.126 92.572 71.953 1.00 85.23 161 LEU E O 1
ATOM 6663 N N . GLU E 1 126 ? 13.288 93.586 72.690 1.00 87.34 162 GLU E N 1
ATOM 6664 C CA . GLU E 1 126 ? 13.773 94.892 72.233 1.00 86.96 162 GLU E CA 1
ATOM 6665 C C . GLU E 1 126 ? 15.038 95.313 72.962 1.00 82.80 162 GLU E C 1
ATOM 6666 O O . GLU E 1 126 ? 15.855 96.053 72.429 1.00 81.92 162 GLU E O 1
ATOM 6672 N N . LYS E 1 127 ? 15.189 94.853 74.190 1.00 79.66 163 LYS E N 1
ATOM 6673 C CA . LYS E 1 127 ? 16.379 95.160 74.939 1.00 76.88 163 LYS E CA 1
ATOM 6674 C C . LYS E 1 127 ? 17.579 94.304 74.438 1.00 73.32 163 LYS E C 1
ATOM 6675 O O . LYS E 1 127 ? 18.704 94.765 74.305 1.00 71.66 163 LYS E O 1
ATOM 6681 N N . GLY E 1 128 ? 17.325 93.067 74.085 1.00 71.07 164 GLY E N 1
ATOM 6682 C CA . GLY E 1 128 ? 18.350 92.270 73.425 1.00 68.87 164 GLY E CA 1
ATOM 6683 C C . GLY E 1 128 ? 18.867 92.938 72.167 1.00 67.19 164 GLY E C 1
ATOM 6684 O O . GLY E 1 128 ? 20.057 93.070 71.980 1.00 66.68 164 GLY E O 1
ATOM 6685 N N . ILE E 1 129 ? 17.970 93.407 71.310 1.00 66.37 165 ILE E N 1
ATOM 6686 C CA . ILE E 1 129 ? 18.359 94.098 70.066 1.00 65.19 165 ILE E CA 1
ATOM 6687 C C . ILE E 1 129 ? 19.168 95.376 70.371 1.00 64.91 165 ILE E C 1
ATOM 6688 O O . ILE E 1 129 ? 20.172 95.671 69.718 1.00 64.65 165 ILE E O 1
ATOM 6693 N N . GLU E 1 130 ? 18.767 96.123 71.385 1.00 64.87 166 GLU E N 1
ATOM 6694 C CA . GLU E 1 130 ? 19.498 97.341 71.725 1.00 64.67 166 GLU E CA 1
ATOM 6695 C C . GLU E 1 130 ? 20.945 96.915 72.063 1.00 60.66 166 GLU E C 1
ATOM 6696 O O . GLU E 1 130 ? 21.904 97.545 71.584 1.00 60.05 166 GLU E O 1
ATOM 6702 N N . ALA E 1 131 ? 21.105 95.820 72.828 1.00 57.31 167 ALA E N 1
ATOM 6703 C CA . ALA E 1 131 ? 22.420 95.424 73.343 1.00 54.50 167 ALA E CA 1
ATOM 6704 C C . ALA E 1 131 ? 23.261 94.951 72.167 1.00 53.92 167 ALA E C 1
ATOM 6705 O O . ALA E 1 131 ? 24.454 95.373 71.956 1.00 52.75 167 ALA E O 1
ATOM 6707 N N . MET E 1 132 ? 22.646 94.055 71.383 1.00 53.49 168 MET E N 1
ATOM 6708 C CA . MET E 1 132 ? 23.424 93.370 70.369 1.00 53.08 168 MET E CA 1
ATOM 6709 C C . MET E 1 132 ? 23.872 94.395 69.317 1.00 54.22 168 MET E C 1
ATOM 6710 O O . MET E 1 132 ? 24.939 94.269 68.707 1.00 54.81 168 MET E O 1
ATOM 6715 N N . GLN E 1 133 ? 23.032 95.406 69.094 1.00 54.94 169 GLN E N 1
ATOM 6716 C CA . GLN E 1 133 ? 23.369 96.468 68.194 1.00 54.93 169 GLN E CA 1
ATOM 6717 C C . GLN E 1 133 ? 24.576 97.219 68.749 1.00 54.60 169 GLN E C 1
ATOM 6718 O O . GLN E 1 133 ? 25.502 97.616 67.996 1.00 54.98 169 GLN E O 1
ATOM 6724 N N . LYS E 1 134 ? 24.607 97.432 70.056 1.00 54.29 170 LYS E N 1
ATOM 6725 C CA . LYS E 1 134 ? 25.802 98.102 70.596 1.00 54.70 170 LYS E CA 1
ATOM 6726 C C . LYS E 1 134 ? 27.042 97.228 70.226 1.00 53.02 170 LYS E C 1
ATOM 6727 O O . LYS E 1 134 ? 28.121 97.795 69.856 1.00 52.21 170 LYS E O 1
ATOM 6733 N N . ALA E 1 135 ? 26.888 95.885 70.344 1.00 50.78 171 ALA E N 1
ATOM 6734 C CA . ALA E 1 135 ? 28.033 95.022 70.158 1.00 50.10 171 ALA E CA 1
ATOM 6735 C C . ALA E 1 135 ? 28.430 95.153 68.704 1.00 51.47 171 ALA E C 1
ATOM 6736 O O . ALA E 1 135 ? 29.603 95.363 68.393 1.00 51.16 171 ALA E O 1
ATOM 6738 N N . VAL E 1 136 ? 27.465 95.106 67.792 1.00 53.15 172 VAL E N 1
ATOM 6739 C CA . VAL E 1 136 ? 27.803 95.326 66.376 1.00 55.29 172 VAL E CA 1
ATOM 6740 C C . VAL E 1 136 ? 28.532 96.666 66.150 1.00 56.52 172 VAL E C 1
ATOM 6741 O O . VAL E 1 136 ? 29.567 96.735 65.444 1.00 57.00 172 VAL E O 1
ATOM 6745 N N . ASP E 1 137 ? 27.999 97.730 66.748 1.00 57.88 173 ASP E N 1
ATOM 6746 C CA . ASP E 1 137 ? 28.604 99.068 66.527 1.00 59.09 173 ASP E CA 1
ATOM 6747 C C . ASP E 1 137 ? 29.993 99.096 67.141 1.00 58.93 173 ASP E C 1
ATOM 6748 O O . ASP E 1 137 ? 30.879 99.682 66.592 1.00 59.94 173 ASP E O 1
ATOM 6753 N N . LEU E 1 138 ? 30.210 98.455 68.274 1.00 59.28 174 LEU E N 1
ATOM 6754 C CA . LEU E 1 138 ? 31.554 98.467 68.856 1.00 59.54 174 LEU E CA 1
ATOM 6755 C C . LEU E 1 138 ? 32.539 97.586 68.101 1.00 61.94 174 LEU E C 1
ATOM 6756 O O . LEU E 1 138 ? 33.713 97.750 68.264 1.00 62.18 174 LEU E O 1
ATOM 6761 N N . ASP E 1 139 ? 32.066 96.602 67.324 1.00 65.10 175 ASP E N 1
ATOM 6762 C CA . ASP E 1 139 ? 32.966 95.691 66.594 1.00 66.70 175 ASP E CA 1
ATOM 6763 C C . ASP E 1 139 ? 32.321 95.153 65.326 1.00 69.05 175 ASP E C 1
ATOM 6764 O O . ASP E 1 139 ? 31.882 94.002 65.298 1.00 68.61 175 ASP E O 1
ATOM 6769 N N . PRO E 1 140 ? 32.303 95.964 64.264 1.00 72.33 176 PRO E N 1
ATOM 6770 C CA . PRO E 1 140 ? 31.450 95.665 63.122 1.00 75.16 176 PRO E CA 1
ATOM 6771 C C . PRO E 1 140 ? 31.932 94.546 62.272 1.00 77.32 176 PRO E C 1
ATOM 6772 O O . PRO E 1 140 ? 31.171 94.045 61.471 1.00 77.31 176 PRO E O 1
ATOM 6776 N N . GLU E 1 141 ? 33.189 94.180 62.445 1.00 79.94 177 GLU E N 1
ATOM 6777 C CA . GLU E 1 141 ? 33.738 93.057 61.716 1.00 83.33 177 GLU E CA 1
ATOM 6778 C C . GLU E 1 141 ? 33.202 91.704 62.169 1.00 81.55 177 GLU E C 1
ATOM 6779 O O . GLU E 1 141 ? 33.368 90.755 61.442 1.00 83.11 177 GLU E O 1
ATOM 6785 N N . GLU E 1 142 ? 32.582 91.596 63.340 1.00 79.08 178 GLU E N 1
ATOM 6786 C CA . GLU E 1 142 ? 32.302 90.289 63.921 1.00 77.50 178 GLU E CA 1
ATOM 6787 C C . GLU E 1 142 ? 31.002 89.684 63.453 1.00 76.87 178 GLU E C 1
ATOM 6788 O O . GLU E 1 142 ? 29.953 90.190 63.742 1.00 76.16 178 GLU E O 1
ATOM 6794 N N . ILE E 1 143 ? 31.086 88.562 62.761 1.00 77.05 179 ILE E N 1
ATOM 6795 C CA . ILE E 1 143 ? 29.918 87.953 62.073 1.00 77.69 179 ILE E CA 1
ATOM 6796 C C . ILE E 1 143 ? 28.835 87.613 63.103 1.00 74.68 179 ILE E C 1
ATOM 6797 O O . ILE E 1 143 ? 27.655 87.893 62.928 1.00 73.73 179 ILE E O 1
ATOM 6802 N N . LYS E 1 144 ? 29.284 86.997 64.187 1.00 71.72 180 LYS E N 1
ATOM 6803 C CA . LYS E 1 144 ? 28.416 86.498 65.250 1.00 69.90 180 LYS E CA 1
ATOM 6804 C C . LYS E 1 144 ? 27.302 87.538 65.608 1.00 67.44 180 LYS E C 1
ATOM 6805 O O . LYS E 1 144 ? 26.094 87.223 65.767 1.00 66.93 180 LYS E O 1
ATOM 6811 N N . TYR E 1 145 ? 27.717 88.799 65.720 1.00 64.68 181 TYR E N 1
ATOM 6812 C CA . TYR E 1 145 ? 26.799 89.835 66.188 1.00 62.59 181 TYR E CA 1
ATOM 6813 C C . TYR E 1 145 ? 25.760 90.196 65.147 1.00 63.88 181 TYR E C 1
ATOM 6814 O O . TYR E 1 145 ? 24.582 90.372 65.494 1.00 64.98 181 TYR E O 1
ATOM 6823 N N . HIS E 1 146 ? 26.159 90.308 63.886 1.00 64.63 182 HIS E N 1
ATOM 6824 C CA . HIS E 1 146 ? 25.152 90.533 62.831 1.00 66.14 182 HIS E CA 1
ATOM 6825 C C . HIS E 1 146 ? 24.153 89.396 62.775 1.00 67.70 182 HIS E C 1
ATOM 6826 O O . HIS E 1 146 ? 22.964 89.601 62.598 1.00 67.54 182 HIS E O 1
ATOM 6833 N N . GLN E 1 147 ? 24.679 88.195 62.941 1.00 69.94 183 GLN E N 1
ATOM 6834 C CA . GLN E 1 147 ? 23.941 86.957 62.834 1.00 72.31 183 GLN E CA 1
ATOM 6835 C C . GLN E 1 147 ? 22.853 86.968 63.897 1.00 70.71 183 GLN E C 1
ATOM 6836 O O . GLN E 1 147 ? 21.667 86.874 63.566 1.00 70.52 183 GLN E O 1
ATOM 6842 N N . HIS E 1 148 ? 23.211 87.176 65.162 1.00 68.86 184 HIS E N 1
ATOM 6843 C CA . HIS E 1 148 ? 22.157 87.224 66.194 1.00 68.46 184 HIS E CA 1
ATOM 6844 C C . HIS E 1 148 ? 21.153 88.349 65.984 1.00 67.92 184 HIS E C 1
ATOM 6845 O O . HIS E 1 148 ? 19.954 88.141 66.184 1.00 68.44 184 HIS E O 1
ATOM 6852 N N . LEU E 1 149 ? 21.618 89.531 65.582 1.00 66.74 185 LEU E N 1
ATOM 6853 C CA . LEU E 1 149 ? 20.686 90.601 65.247 1.00 66.58 185 LEU E CA 1
ATOM 6854 C C . LEU E 1 149 ? 19.731 90.106 64.228 1.00 69.56 185 LEU E C 1
ATOM 6855 O O . LEU E 1 149 ? 18.563 90.421 64.310 1.00 70.91 185 LEU E O 1
ATOM 6860 N N . GLY E 1 150 ? 20.224 89.342 63.258 1.00 72.36 186 GLY E N 1
ATOM 6861 C CA . GLY E 1 150 ? 19.358 88.742 62.248 1.00 75.42 186 GLY E CA 1
ATOM 6862 C C . GLY E 1 150 ? 18.276 87.866 62.844 1.00 77.84 186 GLY E C 1
ATOM 6863 O O . GLY E 1 150 ? 17.093 88.052 62.603 1.00 78.46 186 GLY E O 1
ATOM 6864 N N . PHE E 1 151 ? 18.675 86.926 63.666 1.00 80.36 187 PHE E N 1
ATOM 6865 C CA . PHE E 1 151 ? 17.701 86.025 64.253 1.00 84.17 187 PHE E CA 1
ATOM 6866 C C . PHE E 1 151 ? 16.792 86.678 65.270 1.00 84.12 187 PHE E C 1
ATOM 6867 O O . PHE E 1 151 ? 15.707 86.179 65.548 1.00 85.44 187 PHE E O 1
ATOM 6875 N N . MET E 1 152 ? 17.247 87.771 65.856 1.00 83.55 188 MET E N 1
ATOM 6876 C CA . MET E 1 152 ? 16.416 88.477 66.793 1.00 83.53 188 MET E CA 1
ATOM 6877 C C . MET E 1 152 ? 15.319 89.168 65.996 1.00 85.56 188 MET E C 1
ATOM 6878 O O . MET E 1 152 ? 14.167 89.178 66.411 1.00 86.14 188 MET E O 1
ATOM 6883 N N . ASN E 1 153 ? 15.666 89.741 64.851 1.00 87.17 189 ASN E N 1
ATOM 6884 C CA . ASN E 1 153 ? 14.648 90.304 63.995 1.00 89.70 189 ASN E CA 1
ATOM 6885 C C . ASN E 1 153 ? 13.711 89.224 63.442 1.00 93.72 189 ASN E C 1
ATOM 6886 O O . ASN E 1 153 ? 12.529 89.462 63.259 1.00 94.55 189 ASN E O 1
ATOM 6891 N N . VAL E 1 154 ? 14.211 88.026 63.185 1.00 97.68 190 VAL E N 1
ATOM 6892 C CA . VAL E 1 154 ? 13.319 86.968 62.765 1.00 102.01 190 VAL E CA 1
ATOM 6893 C C . VAL E 1 154 ? 12.230 86.769 63.802 1.00 106.26 190 VAL E C 1
ATOM 6894 O O . VAL E 1 154 ? 11.070 86.759 63.461 1.00 108.05 190 VAL E O 1
ATOM 6898 N N . ARG E 1 155 ? 12.578 86.666 65.074 1.00 109.89 191 ARG E N 1
ATOM 6899 C CA . ARG E 1 155 ? 11.562 86.393 66.091 1.00 114.35 191 ARG E CA 1
ATOM 6900 C C . ARG E 1 155 ? 10.563 87.508 66.285 1.00 115.07 191 ARG E C 1
ATOM 6901 O O . ARG E 1 155 ? 9.471 87.282 66.773 1.00 115.95 191 ARG E O 1
ATOM 6909 N N . LYS E 1 156 ? 10.947 88.707 65.871 1.00 115.55 192 LYS E N 1
ATOM 6910 C CA . LYS E 1 156 ? 10.098 89.881 65.931 1.00 116.32 192 LYS E CA 1
ATOM 6911 C C . LYS E 1 156 ? 9.124 89.860 64.761 1.00 119.67 192 LYS E C 1
ATOM 6912 O O . LYS E 1 156 ? 8.279 90.738 64.638 1.00 120.17 192 LYS E O 1
ATOM 6918 N N . ASP E 1 157 ? 9.273 88.864 63.894 1.00 122.69 193 ASP E N 1
ATOM 6919 C CA . ASP E 1 157 ? 8.526 88.757 62.641 1.00 126.06 193 ASP E CA 1
ATOM 6920 C C . ASP E 1 157 ? 8.797 89.876 61.632 1.00 124.48 193 ASP E C 1
ATOM 6921 O O . ASP E 1 157 ? 8.008 90.077 60.714 1.00 125.87 193 ASP E O 1
ATOM 6926 N N . ASP E 1 158 ? 9.929 90.563 61.768 1.00 121.83 194 ASP E N 1
ATOM 6927 C CA . ASP E 1 158 ? 10.346 91.576 60.798 1.00 120.30 194 ASP E CA 1
ATOM 6928 C C . ASP E 1 158 ? 11.423 90.982 59.890 1.00 119.58 194 ASP E C 1
ATOM 6929 O O . ASP E 1 158 ? 12.616 91.175 60.099 1.00 118.09 194 ASP E O 1
ATOM 6934 N N . HIS E 1 159 ? 10.987 90.273 58.861 1.00 120.16 195 HIS E N 1
ATOM 6935 C CA . HIS E 1 159 ? 11.905 89.541 58.002 1.00 120.15 195 HIS E CA 1
ATOM 6936 C C . HIS E 1 159 ? 12.662 90.442 57.031 1.00 118.90 195 HIS E C 1
ATOM 6937 O O . HIS E 1 159 ? 13.683 90.051 56.479 1.00 118.24 195 HIS E O 1
ATOM 6944 N N . LYS E 1 160 ? 12.172 91.655 56.821 1.00 118.18 196 LYS E N 1
ATOM 6945 C CA . LYS E 1 160 ? 12.870 92.594 55.952 1.00 117.66 196 LYS E CA 1
ATOM 6946 C C . LYS E 1 160 ? 14.237 92.909 56.549 1.00 113.18 196 LYS E C 1
ATOM 6947 O O . LYS E 1 160 ? 15.254 92.751 55.864 1.00 112.60 196 LYS E O 1
ATOM 6953 N N . THR E 1 161 ? 14.255 93.315 57.824 1.00 108.77 197 THR E N 1
ATOM 6954 C CA . THR E 1 161 ? 15.489 93.769 58.465 1.00 104.89 197 THR E CA 1
ATOM 6955 C C . THR E 1 161 ? 16.390 92.582 58.691 1.00 102.67 197 THR E C 1
ATOM 6956 O O . THR E 1 161 ? 17.595 92.688 58.509 1.00 101.20 197 THR E O 1
ATOM 6960 N N . ALA E 1 162 ? 15.809 91.447 59.057 1.00 101.49 198 ALA E N 1
ATOM 6961 C CA . ALA E 1 162 ? 16.598 90.227 59.257 1.00 100.91 198 ALA E CA 1
ATOM 6962 C C . ALA E 1 162 ? 17.467 89.953 58.038 1.00 100.87 198 ALA E C 1
ATOM 6963 O O . ALA E 1 162 ? 18.662 89.702 58.143 1.00 99.93 198 ALA E O 1
ATOM 6965 N N . ALA E 1 163 ? 16.863 90.045 56.872 1.00 102.06 199 ALA E N 1
ATOM 6966 C CA . ALA E 1 163 ? 17.591 89.823 55.643 1.00 102.59 199 ALA E CA 1
ATOM 6967 C C . ALA E 1 163 ? 18.712 90.854 55.447 1.00 101.69 199 ALA E C 1
ATOM 6968 O O . ALA E 1 163 ? 19.764 90.499 54.916 1.00 101.61 199 ALA E O 1
ATOM 6970 N N . GLU E 1 164 ? 18.507 92.105 55.864 1.00 100.58 200 GLU E N 1
ATOM 6971 C CA . GLU E 1 164 ? 19.561 93.115 55.719 1.00 100.18 200 GLU E CA 1
ATOM 6972 C C . GLU E 1 164 ? 20.769 92.724 56.572 1.00 96.94 200 GLU E C 1
ATOM 6973 O O . GLU E 1 164 ? 21.930 92.860 56.154 1.00 96.26 200 GLU E O 1
ATOM 6979 N N . HIS E 1 165 ? 20.486 92.250 57.781 1.00 93.75 201 HIS E N 1
ATOM 6980 C CA . HIS E 1 165 ? 21.539 91.817 58.674 1.00 91.05 201 HIS E CA 1
ATOM 6981 C C . HIS E 1 165 ? 22.236 90.629 58.087 1.00 90.87 201 HIS E C 1
ATOM 6982 O O . HIS E 1 165 ? 23.435 90.562 58.095 1.00 89.39 201 HIS E O 1
ATOM 6989 N N . PHE E 1 166 ? 21.475 89.695 57.550 1.00 92.36 202 PHE E N 1
ATOM 6990 C CA . PHE E 1 166 ? 22.071 88.493 56.972 1.00 93.48 202 PHE E CA 1
ATOM 6991 C C . PHE E 1 166 ? 22.823 88.727 55.655 1.00 95.87 202 PHE E C 1
ATOM 6992 O O . PHE E 1 166 ? 23.864 88.111 55.426 1.00 95.37 202 PHE E O 1
ATOM 7000 N N . THR E 1 167 ? 22.335 89.620 54.802 1.00 98.77 203 THR E N 1
ATOM 7001 C CA . THR E 1 167 ? 23.084 89.920 53.589 1.00 101.93 203 THR E CA 1
ATOM 7002 C C . THR E 1 167 ? 24.453 90.419 54.008 1.00 101.32 203 THR E C 1
ATOM 7003 O O . THR E 1 167 ? 25.447 90.102 53.351 1.00 101.99 203 THR E O 1
ATOM 7007 N N . LYS E 1 168 ? 24.509 91.152 55.122 1.00 100.79 204 LYS E N 1
ATOM 7008 C CA . LYS E 1 168 ? 25.787 91.576 55.670 1.00 100.50 204 LYS E CA 1
ATOM 7009 C C . LYS E 1 168 ? 26.550 90.409 56.273 1.00 100.35 204 LYS E C 1
ATOM 7010 O O . LYS E 1 168 ? 27.765 90.389 56.203 1.00 99.23 204 LYS E O 1
ATOM 7016 N N . VAL E 1 169 ? 25.864 89.442 56.868 1.00 101.93 205 VAL E N 1
ATOM 7017 C CA . VAL E 1 169 ? 26.562 88.257 57.351 1.00 103.58 205 VAL E CA 1
ATOM 7018 C C . VAL E 1 169 ? 27.309 87.652 56.203 1.00 108.60 205 VAL E C 1
ATOM 7019 O O . VAL E 1 169 ? 28.480 87.338 56.329 1.00 108.28 205 VAL E O 1
ATOM 7023 N N . MET E 1 170 ? 26.638 87.536 55.065 1.00 114.72 206 MET E N 1
ATOM 7024 C CA . MET E 1 170 ? 27.238 86.920 53.896 1.00 120.10 206 MET E CA 1
ATOM 7025 C C . MET E 1 170 ? 28.393 87.760 53.323 1.00 121.22 206 MET E C 1
ATOM 7026 O O . MET E 1 170 ? 29.451 87.213 53.043 1.00 121.84 206 MET E O 1
ATOM 7031 N N . GLU E 1 171 ? 28.206 89.072 53.161 1.00 122.46 207 GLU E N 1
ATOM 7032 C CA . GLU E 1 171 ? 29.286 89.931 52.665 1.00 123.96 207 GLU E CA 1
ATOM 7033 C C . GLU E 1 171 ? 30.544 89.739 53.476 1.00 122.82 207 GLU E C 1
ATOM 7034 O O . GLU E 1 171 ? 31.641 89.744 52.936 1.00 123.29 207 GLU E O 1
ATOM 7040 N N . LEU E 1 172 ? 30.373 89.572 54.780 1.00 121.77 208 LEU E N 1
ATOM 7041 C CA . LEU E 1 172 ? 31.495 89.347 55.684 1.00 121.02 208 LEU E CA 1
ATOM 7042 C C . LEU E 1 172 ? 32.120 87.950 55.483 1.00 123.51 208 LEU E C 1
ATOM 7043 O O . LEU E 1 172 ? 33.339 87.833 55.385 1.00 123.57 208 LEU E O 1
ATOM 7048 N N . GLU E 1 173 ? 31.303 86.900 55.410 1.00 126.53 209 GLU E N 1
ATOM 7049 C CA . GLU E 1 173 ? 31.831 85.522 55.248 1.00 129.65 209 GLU E CA 1
ATOM 7050 C C . GLU E 1 173 ? 32.643 85.397 53.968 1.00 132.44 209 GLU E C 1
ATOM 7051 O O . GLU E 1 173 ? 33.613 84.650 53.914 1.00 132.90 209 GLU E O 1
ATOM 7057 N N . ARG E 1 174 ? 32.223 86.134 52.942 1.00 135.23 210 ARG E N 1
ATOM 7058 C CA . ARG E 1 174 ? 32.880 86.129 51.644 1.00 138.25 210 ARG E CA 1
ATOM 7059 C C . ARG E 1 174 ? 34.263 86.779 51.735 1.00 136.98 210 ARG E C 1
ATOM 7060 O O . ARG E 1 174 ? 35.264 86.147 51.408 1.00 138.17 210 ARG E O 1
ATOM 7068 N N . SER E 1 175 ? 34.334 88.024 52.197 1.00 134.80 211 SER E N 1
ATOM 7069 C CA . SER E 1 175 ? 35.628 88.714 52.261 1.00 133.53 211 SER E CA 1
ATOM 7070 C C . SER E 1 175 ? 36.594 88.162 53.330 1.00 131.94 211 SER E C 1
ATOM 7071 O O . SER E 1 175 ? 37.721 88.645 53.423 1.00 132.07 211 SER E O 1
ATOM 7074 N N . GLN E 1 176 ? 36.171 87.166 54.122 1.00 130.36 212 GLN E N 1
ATOM 7075 C CA . GLN E 1 176 ? 37.093 86.469 55.055 1.00 128.93 212 GLN E CA 1
ATOM 7076 C C . GLN E 1 176 ? 37.531 85.093 54.526 1.00 131.11 212 GLN E C 1
ATOM 7077 O O . GLN E 1 176 ? 38.105 84.283 55.272 1.00 130.92 212 GLN E O 1
ATOM 7083 N N . ASP E 1 177 ? 37.365 84.900 53.207 1.00 133.90 213 ASP E N 1
ATOM 7084 C CA . ASP E 1 177 ? 37.879 83.715 52.477 1.00 136.12 213 ASP E CA 1
ATOM 7085 C C . ASP E 1 177 ? 39.424 83.726 52.218 1.00 137.36 213 ASP E C 1
ATOM 7086 O O . ASP E 1 177 ? 39.890 83.184 51.207 1.00 139.02 213 ASP E O 1
ATOM 7091 N N . SER E 1 178 ? 40.197 84.327 53.136 1.00 136.98 214 SER E N 1
ATOM 7092 C CA . SER E 1 178 ? 41.684 84.312 53.127 1.00 137.61 214 SER E CA 1
ATOM 7093 C C . SER E 1 178 ? 42.285 84.989 51.884 1.00 139.16 214 SER E C 1
ATOM 7094 O O . SER E 1 178 ? 42.497 86.203 51.874 1.00 138.88 214 SER E O 1
ATOM 7097 N N . ALA F 1 2 ? 50.737 40.710 146.617 1.00 83.25 38 ALA F N 1
ATOM 7098 C CA . ALA F 1 2 ? 50.903 41.531 145.408 1.00 83.02 38 ALA F CA 1
ATOM 7099 C C . ALA F 1 2 ? 50.711 40.698 144.172 1.00 81.62 38 ALA F C 1
ATOM 7100 O O . ALA F 1 2 ? 51.570 40.798 143.320 1.00 82.42 38 ALA F O 1
ATOM 7102 N N . MET F 1 3 ? 49.638 39.887 144.044 1.00 80.73 39 MET F N 1
ATOM 7103 C CA . MET F 1 3 ? 49.335 39.277 142.743 1.00 79.17 39 MET F CA 1
ATOM 7104 C C . MET F 1 3 ? 48.689 40.331 141.855 1.00 79.68 39 MET F C 1
ATOM 7105 O O . MET F 1 3 ? 49.236 40.720 140.810 1.00 79.38 39 MET F O 1
ATOM 7110 N N . GLY F 1 4 ? 47.539 40.857 142.213 1.00 80.79 40 GLY F N 1
ATOM 7111 C CA . GLY F 1 4 ? 47.024 41.894 141.295 1.00 80.99 40 GLY F CA 1
ATOM 7112 C C . GLY F 1 4 ? 46.138 41.412 140.152 1.00 80.23 40 GLY F C 1
ATOM 7113 O O . GLY F 1 4 ? 46.217 40.283 139.669 1.00 78.24 40 GLY F O 1
ATOM 7114 N N . ASP F 1 5 ? 45.262 42.321 139.742 1.00 81.20 41 ASP F N 1
ATOM 7115 C CA . ASP F 1 5 ? 43.920 41.922 139.306 1.00 81.35 41 ASP F CA 1
ATOM 7116 C C . ASP F 1 5 ? 43.898 41.327 137.917 1.00 78.97 41 ASP F C 1
ATOM 7117 O O . ASP F 1 5 ? 43.165 40.362 137.662 1.00 77.73 41 ASP F O 1
ATOM 7122 N N . LYS F 1 6 ? 44.718 41.907 137.035 1.00 77.25 42 LYS F N 1
ATOM 7123 C CA . LYS F 1 6 ? 44.823 41.399 135.690 1.00 76.18 42 LYS F CA 1
ATOM 7124 C C . LYS F 1 6 ? 45.273 39.953 135.718 1.00 73.15 42 LYS F C 1
ATOM 7125 O O . LYS F 1 6 ? 44.640 39.104 135.141 1.00 72.65 42 LYS F O 1
ATOM 7131 N N . ALA F 1 7 ? 46.379 39.666 136.384 1.00 70.91 43 ALA F N 1
ATOM 7132 C CA . ALA F 1 7 ? 46.823 38.272 136.507 1.00 68.85 43 ALA F CA 1
ATOM 7133 C C . ALA F 1 7 ? 45.706 37.356 137.069 1.00 67.23 43 ALA F C 1
ATOM 7134 O O . ALA F 1 7 ? 45.471 36.306 136.528 1.00 65.37 43 ALA F O 1
ATOM 7136 N N . LYS F 1 8 ? 44.991 37.773 138.111 1.00 66.99 44 LYS F N 1
ATOM 7137 C CA . LYS F 1 8 ? 43.962 36.907 138.691 1.00 67.80 44 LYS F CA 1
ATOM 7138 C C . LYS F 1 8 ? 42.911 36.561 137.625 1.00 67.47 44 LYS F C 1
ATOM 7139 O O . LYS F 1 8 ? 42.514 35.399 137.427 1.00 67.29 44 LYS F O 1
ATOM 7145 N N . LEU F 1 9 ? 42.502 37.581 136.898 1.00 67.95 45 LEU F N 1
ATOM 7146 C CA . LEU F 1 9 ? 41.591 37.415 135.782 1.00 68.27 45 LEU F CA 1
ATOM 7147 C C . LEU F 1 9 ? 42.131 36.449 134.738 1.00 67.26 45 LEU F C 1
ATOM 7148 O O . LEU F 1 9 ? 41.532 35.411 134.528 1.00 67.58 45 LEU F O 1
ATOM 7153 N N . TYR F 1 10 ? 43.247 36.765 134.083 1.00 66.12 46 TYR F N 1
ATOM 7154 C CA . TYR F 1 10 ? 43.720 35.874 133.041 1.00 66.08 46 TYR F CA 1
ATOM 7155 C C . TYR F 1 10 ? 43.995 34.451 133.554 1.00 65.01 46 TYR F C 1
ATOM 7156 O O . TYR F 1 10 ? 43.739 33.453 132.893 1.00 63.59 46 TYR F O 1
ATOM 7165 N N . ARG F 1 11 ? 44.458 34.343 134.786 1.00 65.49 47 ARG F N 1
ATOM 7166 C CA . ARG F 1 11 ? 44.663 33.020 135.369 1.00 65.71 47 ARG F CA 1
ATOM 7167 C C . ARG F 1 11 ? 43.335 32.296 135.448 1.00 66.80 47 ARG F C 1
ATOM 7168 O O . ARG F 1 11 ? 43.248 31.144 135.098 1.00 65.69 47 AR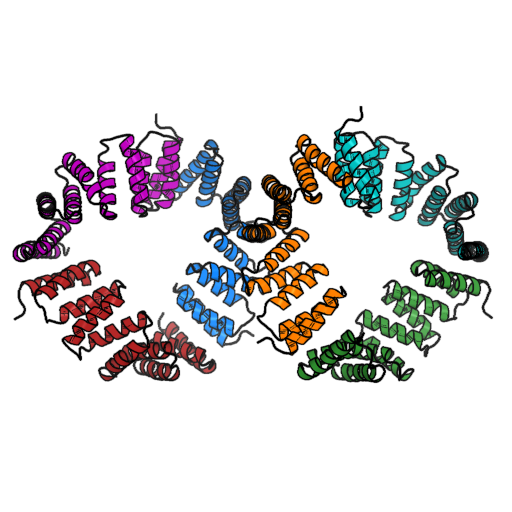G F O 1
ATOM 7176 N N . ASN F 1 12 ? 42.309 32.997 135.912 1.00 69.33 48 ASN F N 1
ATOM 7177 C CA . ASN F 1 12 ? 40.982 32.434 135.946 1.00 72.12 48 ASN F CA 1
ATOM 7178 C C . ASN F 1 12 ? 40.484 31.924 134.592 1.00 72.64 48 ASN F C 1
ATOM 7179 O O . ASN F 1 12 ? 40.091 30.750 134.476 1.00 72.75 48 ASN F O 1
ATOM 7184 N N . ILE F 1 13 ? 40.493 32.799 133.572 1.00 73.09 49 ILE F N 1
ATOM 7185 C CA . ILE F 1 13 ? 40.045 32.414 132.257 1.00 73.35 49 ILE F CA 1
ATOM 7186 C C . ILE F 1 13 ? 40.925 31.257 131.807 1.00 73.82 49 ILE F C 1
ATOM 7187 O O . ILE F 1 13 ? 40.431 30.317 131.182 1.00 74.21 49 ILE F O 1
ATOM 7192 N N . SER F 1 14 ? 42.229 31.299 132.092 1.00 74.16 50 SER F N 1
ATOM 7193 C CA . SER F 1 14 ? 43.092 30.245 131.563 1.00 75.41 50 SER F CA 1
ATOM 7194 C C . SER F 1 14 ? 42.643 28.937 132.061 1.00 77.11 50 SER F C 1
ATOM 7195 O O . SER F 1 14 ? 42.626 27.965 131.368 1.00 77.06 50 SER F O 1
ATOM 7198 N N . GLN F 1 15 ? 42.304 28.919 133.321 1.00 80.10 51 GLN F N 1
ATOM 7199 C CA . GLN F 1 15 ? 41.903 27.694 133.965 1.00 82.62 51 GLN F CA 1
ATOM 7200 C C . GLN F 1 15 ? 40.648 27.133 133.351 1.00 85.57 51 GLN F C 1
ATOM 7201 O O . GLN F 1 15 ? 40.629 25.948 133.015 1.00 85.69 51 GLN F O 1
ATOM 7207 N N . ARG F 1 16 ? 39.631 27.978 133.182 1.00 89.28 52 ARG F N 1
ATOM 7208 C CA . ARG F 1 16 ? 38.443 27.577 132.433 1.00 93.42 52 ARG F CA 1
ATOM 7209 C C . ARG F 1 16 ? 38.771 26.911 131.123 1.00 93.99 52 ARG F C 1
ATOM 7210 O O . ARG F 1 16 ? 38.350 25.782 130.923 1.00 94.83 52 ARG F O 1
ATOM 7218 N N . CYS F 1 17 ? 39.527 27.586 130.246 1.00 94.54 53 CYS F N 1
ATOM 7219 C CA . CYS F 1 17 ? 39.888 27.002 128.948 1.00 95.28 53 CYS F CA 1
ATOM 7220 C C . CYS F 1 17 ? 40.531 25.624 129.106 1.00 96.70 53 CYS F C 1
ATOM 7221 O O . CYS F 1 17 ? 40.151 24.711 128.405 1.00 97.23 53 CYS F O 1
ATOM 7224 N N . LEU F 1 18 ? 41.472 25.455 130.033 1.00 98.60 54 LEU F N 1
ATOM 7225 C CA . LEU F 1 18 ? 42.135 24.144 130.227 1.00 100.31 54 LEU F CA 1
ATOM 7226 C C . LEU F 1 18 ? 41.158 23.087 130.756 1.00 104.33 54 LEU F C 1
ATOM 7227 O O . LEU F 1 18 ? 41.264 21.925 130.399 1.00 104.47 54 LEU F O 1
ATOM 7232 N N . ARG F 1 19 ? 40.223 23.481 131.616 1.00 109.25 55 ARG F N 1
ATOM 7233 C CA . ARG F 1 19 ? 39.217 22.531 132.137 1.00 114.31 55 ARG F CA 1
ATOM 7234 C C . ARG F 1 19 ? 38.238 22.054 131.045 1.00 116.32 55 ARG F C 1
ATOM 7235 O O . ARG F 1 19 ? 38.025 20.853 130.898 1.00 117.04 55 ARG F O 1
ATOM 7243 N N . ARG F 1 20 ? 37.653 22.987 130.285 1.00 118.27 56 ARG F N 1
ATOM 7244 C CA . ARG F 1 20 ? 36.867 22.651 129.076 1.00 120.18 56 ARG F CA 1
ATOM 7245 C C . ARG F 1 20 ? 37.727 22.000 127.951 1.00 118.32 56 ARG F C 1
ATOM 7246 O O . ARG F 1 20 ? 37.269 21.882 126.823 1.00 119.09 56 ARG F O 1
ATOM 7254 N N . GLY F 1 21 ? 38.966 21.596 128.247 1.00 115.74 57 GLY F N 1
ATOM 7255 C CA . GLY F 1 21 ? 39.859 20.960 127.263 1.00 114.35 57 GLY F CA 1
ATOM 7256 C C . GLY F 1 21 ? 40.179 21.666 125.930 1.00 113.76 57 GLY F C 1
ATOM 7257 O O . GLY F 1 21 ? 40.321 20.983 124.937 1.00 114.46 57 GLY F O 1
ATOM 7258 N N . SER F 1 22 ? 40.311 23.002 125.882 1.00 112.28 58 SER F N 1
ATOM 7259 C CA . SER F 1 22 ? 40.834 23.709 124.687 1.00 111.71 58 SER F CA 1
ATOM 7260 C C . SER F 1 22 ? 42.110 24.502 124.973 1.00 109.25 58 SER F C 1
ATOM 7261 O O . SER F 1 22 ? 42.076 25.713 125.143 1.00 108.43 58 SER F O 1
ATOM 7264 N N . PRO F 1 23 ? 43.243 23.807 125.016 1.00 107.33 59 PRO F N 1
ATOM 7265 C CA . PRO F 1 23 ? 44.556 24.356 125.177 1.00 106.52 59 PRO F CA 1
ATOM 7266 C C . PRO F 1 23 ? 44.851 25.519 124.272 1.00 107.65 59 PRO F C 1
ATOM 7267 O O . PRO F 1 23 ? 45.432 26.510 124.731 1.00 107.12 59 PRO F O 1
ATOM 7271 N N . GLU F 1 24 ? 44.483 25.414 122.999 1.00 109.46 60 GLU F N 1
ATOM 7272 C CA . GLU F 1 24 ? 44.909 26.435 122.067 1.00 111.29 60 GLU F CA 1
ATOM 7273 C C . GLU F 1 24 ? 44.419 27.814 122.484 1.00 108.87 60 GLU F C 1
ATOM 7274 O O . GLU F 1 24 ? 45.113 28.810 122.289 1.00 108.23 60 GLU F O 1
ATOM 7280 N N . GLU F 1 25 ? 43.231 27.865 123.064 1.00 106.77 61 GLU F N 1
ATOM 7281 C CA . GLU F 1 25 ? 42.685 29.126 123.568 1.00 105.78 61 GLU F CA 1
ATOM 7282 C C . GLU F 1 25 ? 43.316 29.545 124.891 1.00 99.53 61 GLU F C 1
ATOM 7283 O O . GLU F 1 25 ? 43.456 30.726 125.185 1.00 98.95 61 GLU F O 1
ATOM 7289 N N . ALA F 1 26 ? 43.658 28.571 125.706 1.00 93.00 62 ALA F N 1
ATOM 7290 C CA . ALA F 1 26 ? 44.209 28.860 126.982 1.00 88.03 62 ALA F CA 1
ATOM 7291 C C . ALA F 1 26 ? 45.524 29.583 126.817 1.00 84.99 62 ALA F C 1
ATOM 7292 O O . ALA F 1 26 ? 45.782 30.585 127.474 1.00 83.89 62 ALA F O 1
ATOM 7294 N N . LEU F 1 27 ? 46.348 29.085 125.914 1.00 82.70 63 LEU F N 1
ATOM 7295 C CA . LEU F 1 27 ? 47.604 29.736 125.576 1.00 81.56 63 LEU F CA 1
ATOM 7296 C C . LEU F 1 27 ? 47.512 31.220 125.403 1.00 81.58 63 LEU F C 1
ATOM 7297 O O . LEU F 1 27 ? 48.387 31.931 125.843 1.00 81.59 63 LEU F O 1
ATOM 7302 N N . ARG F 1 28 ? 46.488 31.694 124.717 1.00 82.13 64 ARG F N 1
ATOM 7303 C CA . ARG F 1 28 ? 46.394 33.111 124.460 1.00 83.44 64 ARG F CA 1
ATOM 7304 C C . ARG F 1 28 ? 46.267 33.883 125.782 1.00 79.87 64 ARG F C 1
ATOM 7305 O O . ARG F 1 28 ? 46.814 34.978 125.922 1.00 79.88 64 ARG F O 1
ATOM 7313 N N . TYR F 1 29 ? 45.595 33.296 126.759 1.00 76.59 65 TYR F N 1
ATOM 7314 C CA . TYR F 1 29 ? 45.431 33.928 128.060 1.00 74.95 65 TYR F CA 1
ATOM 7315 C C . TYR F 1 29 ? 46.609 33.687 129.037 1.00 73.42 65 TYR F C 1
ATOM 7316 O O . TYR F 1 29 ? 46.832 34.462 129.979 1.00 72.79 65 TYR F O 1
ATOM 7325 N N . LEU F 1 30 ? 47.319 32.586 128.874 1.00 72.08 66 LEU F N 1
ATOM 7326 C CA . LEU F 1 30 ? 48.510 32.363 129.674 1.00 70.83 66 LEU F CA 1
ATOM 7327 C C . LEU F 1 30 ? 49.580 33.374 129.272 1.00 72.59 66 LEU F C 1
ATOM 7328 O O . LEU F 1 30 ? 50.241 33.926 130.161 1.00 72.18 66 LEU F O 1
ATOM 7333 N N . LYS F 1 31 ? 49.720 33.653 127.968 1.00 74.49 67 LYS F N 1
ATOM 7334 C CA . LYS F 1 31 ? 50.561 34.765 127.504 1.00 77.21 67 LYS F CA 1
ATOM 7335 C C . LYS F 1 31 ? 50.264 36.046 128.194 1.00 75.23 67 LYS F C 1
ATOM 7336 O O . LYS F 1 31 ? 51.167 36.819 128.487 1.00 75.47 67 LYS F O 1
ATOM 7342 N N . GLU F 1 32 ? 48.996 36.293 128.454 1.00 73.49 68 GLU F N 1
ATOM 7343 C CA . GLU F 1 32 ? 48.634 37.530 129.119 1.00 72.85 68 GLU F CA 1
ATOM 7344 C C . GLU F 1 32 ? 48.901 37.553 130.597 1.00 70.88 68 GLU F C 1
ATOM 7345 O O . GLU F 1 32 ? 49.285 38.593 131.140 1.00 70.65 68 GLU F O 1
ATOM 7351 N N . TRP F 1 33 ? 48.661 36.431 131.247 1.00 68.73 69 TRP F N 1
ATOM 7352 C CA . TRP F 1 33 ? 49.061 36.279 132.616 1.00 68.10 69 TRP F CA 1
ATOM 7353 C C . TRP F 1 33 ? 50.541 36.460 132.736 1.00 69.34 69 TRP F C 1
ATOM 7354 O O . TRP F 1 33 ? 50.966 37.195 133.576 1.00 68.93 69 TRP F O 1
ATOM 7365 N N . ALA F 1 34 ? 51.325 35.836 131.865 1.00 71.19 70 ALA F N 1
ATOM 7366 C CA . ALA F 1 34 ? 52.762 36.074 131.865 1.00 73.37 70 ALA F CA 1
ATOM 7367 C C . ALA F 1 34 ? 53.090 37.536 131.657 1.00 76.06 70 ALA F C 1
ATOM 7368 O O . ALA F 1 34 ? 53.921 38.060 132.342 1.00 76.52 70 ALA F O 1
ATOM 7370 N N . ARG F 1 35 ? 52.436 38.214 130.735 1.00 79.52 71 ARG F N 1
ATOM 7371 C CA . ARG F 1 35 ? 52.773 39.603 130.525 1.00 83.24 71 ARG F CA 1
ATOM 7372 C C . ARG F 1 35 ? 52.689 40.405 131.806 1.00 84.62 71 ARG F C 1
ATOM 7373 O O . ARG F 1 35 ? 53.504 41.265 132.054 1.00 85.44 71 ARG F O 1
ATOM 7381 N N . HIS F 1 36 ? 51.707 40.111 132.631 1.00 86.20 72 HIS F N 1
ATOM 7382 C CA . HIS F 1 36 ? 51.431 40.930 133.799 1.00 88.29 72 HIS F CA 1
ATOM 7383 C C . HIS F 1 36 ? 52.044 40.466 135.121 1.00 90.38 72 HIS F C 1
ATOM 7384 O O . HIS F 1 36 ? 52.090 41.243 136.081 1.00 91.45 72 HIS F O 1
ATOM 7391 N N . GLU F 1 37 ? 52.452 39.205 135.196 1.00 92.34 73 GLU F N 1
ATOM 7392 C CA . GLU F 1 37 ? 53.327 38.734 136.244 1.00 94.67 73 GLU F CA 1
ATOM 7393 C C . GLU F 1 37 ? 54.543 38.149 135.547 1.00 96.56 73 GLU F C 1
ATOM 7394 O O . GLU F 1 37 ? 54.751 36.939 135.487 1.00 95.77 73 GLU F O 1
ATOM 7400 N N . LYS F 1 38 ? 55.343 39.040 134.989 1.00 99.96 74 LYS F N 1
ATOM 7401 C CA . LYS F 1 38 ? 56.590 38.641 134.362 1.00 103.57 74 LYS F CA 1
ATOM 7402 C C . LYS F 1 38 ? 57.451 38.175 135.520 1.00 102.07 74 LYS F C 1
ATOM 7403 O O . LYS F 1 38 ? 57.304 38.651 136.646 1.00 102.29 74 LYS F O 1
ATOM 7409 N N . ASN F 1 39 ? 58.305 37.198 135.285 1.00 100.37 75 ASN F N 1
ATOM 7410 C CA . ASN F 1 39 ? 59.085 36.632 136.406 1.00 99.80 75 ASN F CA 1
ATOM 7411 C C . ASN F 1 39 ? 58.327 35.639 137.336 1.00 95.20 75 ASN F C 1
ATOM 7412 O O . ASN F 1 39 ? 58.964 34.997 138.151 1.00 96.04 75 ASN F O 1
ATOM 7417 N N . ASP F 1 40 ? 57.009 35.483 137.216 1.00 89.43 76 ASP F N 1
ATOM 7418 C CA . ASP F 1 40 ? 56.304 34.403 137.915 1.00 85.32 76 ASP F CA 1
ATOM 7419 C C . ASP F 1 40 ? 56.407 33.195 137.004 1.00 80.84 76 ASP F C 1
ATOM 7420 O O . ASP F 1 40 ? 56.160 33.290 135.801 1.00 80.39 76 ASP F O 1
ATOM 7425 N N . PRO F 1 41 ? 56.828 32.068 137.561 1.00 76.07 77 PRO F N 1
ATOM 7426 C CA . PRO F 1 41 ? 57.028 30.918 136.740 1.00 72.88 77 PRO F CA 1
ATOM 7427 C C . PRO F 1 41 ? 55.760 30.181 136.457 1.00 69.72 77 PRO F C 1
ATOM 7428 O O . PRO F 1 41 ? 55.711 29.463 135.472 1.00 69.82 77 PRO F O 1
ATOM 7432 N N . GLU F 1 42 ? 54.724 30.335 137.264 1.00 66.31 78 GLU F N 1
ATOM 7433 C CA . GLU F 1 42 ? 53.551 29.474 137.028 1.00 63.54 78 GLU F CA 1
ATOM 7434 C C . GLU F 1 42 ? 52.895 29.582 135.589 1.00 61.71 78 GLU F C 1
ATOM 7435 O O . GLU F 1 42 ? 52.631 28.571 134.907 1.00 61.29 78 GLU F O 1
ATOM 7441 N N . PRO F 1 43 ? 52.655 30.793 135.106 1.00 60.26 79 PRO F N 1
ATOM 7442 C CA . PRO F 1 43 ? 52.091 30.904 133.772 1.00 58.98 79 PRO F CA 1
ATOM 7443 C C . PRO F 1 43 ? 52.946 30.202 132.759 1.00 59.14 79 PRO F C 1
ATOM 7444 O O . PRO F 1 43 ? 52.427 29.412 131.906 1.00 59.63 79 PRO F O 1
ATOM 7448 N N . LEU F 1 44 ? 54.245 30.473 132.827 1.00 58.46 80 LEU F N 1
ATOM 7449 C CA . LEU F 1 44 ? 55.151 29.776 131.913 1.00 58.43 80 LEU F CA 1
ATOM 7450 C C . LEU F 1 44 ? 54.997 28.244 132.045 1.00 57.16 80 LEU F C 1
ATOM 7451 O O . LEU F 1 44 ? 54.892 27.514 131.073 1.00 57.13 80 LEU F O 1
ATOM 7456 N N . TYR F 1 45 ? 54.941 27.765 133.258 1.00 56.07 81 TYR F N 1
ATOM 7457 C CA . TYR F 1 45 ? 54.798 26.357 133.459 1.00 55.67 81 TYR F CA 1
ATOM 7458 C C . TYR F 1 45 ? 53.537 25.865 132.795 1.00 56.11 81 TYR F C 1
ATOM 7459 O O . TYR F 1 45 ? 53.594 24.857 132.033 1.00 56.72 81 TYR F O 1
ATOM 7468 N N . GLN F 1 46 ? 52.415 26.567 133.013 1.00 56.79 82 GLN F N 1
ATOM 7469 C CA . GLN F 1 46 ? 51.146 26.152 132.375 1.00 57.39 82 GLN F CA 1
ATOM 7470 C C . GLN F 1 46 ? 51.264 26.226 130.815 1.00 58.67 82 GLN F C 1
ATOM 7471 O O . GLN F 1 46 ? 50.877 25.273 130.107 1.00 59.00 82 GLN F O 1
ATOM 7477 N N . MET F 1 47 ? 51.870 27.282 130.274 1.00 60.01 83 MET F N 1
ATOM 7478 C CA . MET F 1 47 ? 52.146 27.281 128.831 1.00 62.40 83 MET F CA 1
ATOM 7479 C C . MET F 1 47 ? 52.764 25.981 128.429 1.00 62.66 83 MET F C 1
ATOM 7480 O O . MET F 1 47 ? 52.352 25.321 127.446 1.00 63.37 83 MET F O 1
ATOM 7485 N N . GLY F 1 48 ? 53.767 25.591 129.194 1.00 63.02 84 GLY F N 1
ATOM 7486 C CA . GLY F 1 48 ? 54.492 24.356 128.867 1.00 63.38 84 GLY F CA 1
ATOM 7487 C C . GLY F 1 48 ? 53.537 23.177 128.779 1.00 62.24 84 GLY F C 1
ATOM 7488 O O . GLY F 1 48 ? 53.543 22.437 127.787 1.00 61.85 84 GLY F O 1
ATOM 7489 N N . ILE F 1 49 ? 52.688 23.047 129.797 1.00 61.14 85 ILE F N 1
ATOM 7490 C CA . ILE F 1 49 ? 51.754 21.952 129.787 1.00 61.29 85 ILE F CA 1
ATOM 7491 C C . ILE F 1 49 ? 50.898 22.067 128.547 1.00 62.75 85 ILE F C 1
ATOM 7492 O O . ILE F 1 49 ? 50.659 21.036 127.879 1.00 63.39 85 ILE F O 1
ATOM 7497 N N . ALA F 1 50 ? 50.441 23.293 128.243 1.00 63.79 86 ALA F N 1
ATOM 7498 C CA . ALA F 1 50 ? 49.528 23.498 127.103 1.00 65.48 86 ALA F CA 1
ATOM 7499 C C . ALA F 1 50 ? 50.215 23.082 125.806 1.00 67.88 86 ALA F C 1
ATOM 7500 O O . ALA F 1 50 ? 49.749 22.182 125.082 1.00 69.17 86 ALA F O 1
ATOM 7502 N N . LEU F 1 51 ? 51.353 23.698 125.534 1.00 69.62 87 LEU F N 1
ATOM 7503 C CA . LEU F 1 51 ? 52.094 23.314 124.355 1.00 72.09 87 LEU F CA 1
ATOM 7504 C C . LEU F 1 51 ? 52.304 21.768 124.236 1.00 73.66 87 LEU F C 1
ATOM 7505 O O . LEU F 1 51 ? 52.152 21.200 123.129 1.00 74.60 87 LEU F O 1
ATOM 7510 N N . ALA F 1 52 ? 52.635 21.088 125.347 1.00 74.43 88 ALA F N 1
ATOM 7511 C CA . ALA F 1 52 ? 52.840 19.646 125.272 1.00 76.04 88 ALA F CA 1
ATOM 7512 C C . ALA F 1 52 ? 51.544 18.899 124.881 1.00 77.98 88 ALA F C 1
ATOM 7513 O O . ALA F 1 52 ? 51.590 17.970 124.061 1.00 79.20 88 ALA F O 1
ATOM 7515 N N . ASN F 1 53 ? 50.393 19.315 125.404 1.00 79.62 89 ASN F N 1
ATOM 7516 C CA . ASN F 1 53 ? 49.129 18.686 125.001 1.00 81.68 89 ASN F CA 1
ATOM 7517 C C . ASN F 1 53 ? 48.820 18.939 123.529 1.00 84.63 89 ASN F C 1
ATOM 7518 O O . ASN F 1 53 ? 48.298 18.047 122.876 1.00 85.41 89 ASN F O 1
ATOM 7523 N N . LEU F 1 54 ? 49.145 20.130 123.010 1.00 87.18 90 LEU F N 1
ATOM 7524 C CA . LEU F 1 54 ? 48.983 20.402 121.579 1.00 90.64 90 LEU F CA 1
ATOM 7525 C C . LEU F 1 54 ? 49.941 19.640 120.669 1.00 92.64 90 LEU F C 1
ATOM 7526 O O . LEU F 1 54 ? 49.836 19.723 119.441 1.00 94.23 90 LEU F O 1
ATOM 7531 N N . GLY F 1 55 ? 50.894 18.922 121.247 1.00 93.24 91 GLY F N 1
ATOM 7532 C CA . GLY F 1 55 ? 51.921 18.289 120.438 1.00 94.80 91 GLY F CA 1
ATOM 7533 C C . GLY F 1 55 ? 52.954 19.247 119.857 1.00 96.41 91 GLY F C 1
ATOM 7534 O O . GLY F 1 55 ? 53.721 18.831 119.007 1.00 97.44 91 GLY F O 1
ATOM 7535 N N . ASP F 1 56 ? 53.009 20.507 120.310 1.00 96.98 92 ASP F N 1
ATOM 7536 C CA . ASP F 1 56 ? 54.123 21.367 119.934 1.00 99.15 92 ASP F CA 1
ATOM 7537 C C . ASP F 1 56 ? 55.312 21.164 120.906 1.00 98.09 92 ASP F C 1
ATOM 7538 O O . ASP F 1 56 ? 55.682 22.017 121.671 1.00 97.31 92 ASP F O 1
ATOM 7543 N N . TYR F 1 57 ? 55.949 20.015 120.811 1.00 98.36 93 TYR F N 1
ATOM 7544 C CA . TYR F 1 57 ? 56.898 19.572 121.806 1.00 98.27 93 TYR F CA 1
ATOM 7545 C C . TYR F 1 57 ? 58.115 20.462 121.928 1.00 99.56 93 TYR F C 1
ATOM 7546 O O . TYR F 1 57 ? 58.491 20.847 123.007 1.00 98.52 93 TYR F O 1
ATOM 7555 N N . GLN F 1 58 ? 58.726 20.829 120.824 1.00 102.69 94 GLN F N 1
ATOM 7556 C CA . GLN F 1 58 ? 59.989 21.547 120.901 1.00 105.24 94 GLN F CA 1
ATOM 7557 C C . GLN F 1 58 ? 59.802 22.894 121.618 1.00 102.74 94 GLN F C 1
ATOM 7558 O O . GLN F 1 58 ? 60.654 23.340 122.357 1.00 102.15 94 GLN F O 1
ATOM 7564 N N . ARG F 1 59 ? 58.655 23.517 121.428 1.00 100.74 95 ARG F N 1
ATOM 7565 C CA . ARG F 1 59 ? 58.410 24.812 122.015 1.00 99.67 95 ARG F CA 1
ATOM 7566 C C . ARG F 1 59 ? 58.055 24.641 123.503 1.00 92.82 95 ARG F C 1
ATOM 7567 O O . ARG F 1 59 ? 58.276 25.539 124.312 1.00 92.19 95 ARG F O 1
ATOM 7575 N N . ALA F 1 60 ? 57.493 23.490 123.865 1.00 86.16 96 ALA F N 1
ATOM 7576 C CA . ALA F 1 60 ? 57.277 23.156 125.265 1.00 80.68 96 ALA F CA 1
ATOM 7577 C C . ALA F 1 60 ? 58.615 23.015 125.988 1.00 78.25 96 ALA F C 1
ATOM 7578 O O . ALA F 1 60 ? 58.843 23.615 127.042 1.00 76.83 96 ALA F O 1
ATOM 7580 N N . VAL F 1 61 ? 59.535 22.259 125.416 1.00 77.05 97 VAL F N 1
ATOM 7581 C CA . VAL F 1 61 ? 60.860 22.240 126.012 1.00 76.59 97 VAL F CA 1
ATOM 7582 C C . VAL F 1 61 ? 61.396 23.656 126.198 1.00 77.71 97 VAL F C 1
ATOM 7583 O O . VAL F 1 61 ? 61.894 23.973 127.281 1.00 78.17 97 VAL F O 1
ATOM 7587 N N . THR F 1 62 ? 61.254 24.533 125.213 1.00 78.41 98 THR F N 1
ATOM 7588 C CA . THR F 1 62 ? 61.800 25.878 125.410 1.00 79.58 98 THR F CA 1
ATOM 7589 C C . THR F 1 62 ? 61.173 26.583 126.596 1.00 76.28 98 THR F C 1
ATOM 7590 O O . THR F 1 62 ? 61.883 27.218 127.367 1.00 77.01 98 THR F O 1
ATOM 7594 N N . VAL F 1 63 ? 59.862 26.465 126.751 1.00 72.79 99 VAL F N 1
ATOM 7595 C CA . VAL F 1 63 ? 59.163 27.183 127.838 1.00 70.34 99 VAL F CA 1
ATOM 7596 C C . VAL F 1 63 ? 59.522 26.590 129.201 1.00 69.05 99 VAL F C 1
ATOM 7597 O O . VAL F 1 63 ? 59.750 27.328 130.184 1.00 68.09 99 VAL F O 1
ATOM 7601 N N . PHE F 1 64 ? 59.599 25.257 129.260 1.00 67.92 100 PHE F N 1
ATOM 7602 C CA . PHE F 1 64 ? 60.035 24.648 130.496 1.00 66.89 100 PHE F CA 1
ATOM 7603 C C . PHE F 1 64 ? 61.401 25.176 130.842 1.00 69.53 100 PHE F C 1
ATOM 7604 O O . PHE F 1 64 ? 61.605 25.489 132.008 1.00 69.33 100 PHE F O 1
ATOM 7612 N N . ASP F 1 65 ? 62.307 25.362 129.868 1.00 72.13 101 ASP F N 1
ATOM 7613 C CA . ASP F 1 65 ? 63.611 25.964 130.190 1.00 75.32 101 ASP F CA 1
ATOM 7614 C C . ASP F 1 65 ? 63.485 27.370 130.754 1.00 75.12 101 ASP F C 1
ATOM 7615 O O . ASP F 1 65 ? 64.202 27.746 131.677 1.00 75.29 101 ASP F O 1
ATOM 7620 N N . LYS F 1 66 ? 62.549 28.142 130.239 1.00 74.75 102 LYS F N 1
ATOM 7621 C CA . LYS F 1 66 ? 62.339 29.451 130.815 1.00 75.79 102 LYS F CA 1
ATOM 7622 C C . LYS F 1 66 ? 61.933 29.265 132.271 1.00 73.47 102 LYS F C 1
ATOM 7623 O O . LYS F 1 66 ? 62.334 30.058 133.127 1.00 74.41 102 LYS F O 1
ATOM 7629 N N . VAL F 1 67 ? 61.125 28.249 132.572 1.00 70.76 103 VAL F N 1
ATOM 7630 C CA . VAL F 1 67 ? 60.660 28.116 133.947 1.00 69.50 103 VAL F CA 1
ATOM 7631 C C . VAL F 1 67 ? 61.833 27.706 134.815 1.00 70.68 103 VAL F C 1
ATOM 7632 O O . VAL F 1 67 ? 62.030 28.264 135.866 1.00 70.89 103 VAL F O 1
ATOM 7636 N N . LEU F 1 68 ? 62.663 26.793 134.330 1.00 72.24 104 LEU F N 1
ATOM 7637 C CA . LEU F 1 68 ? 63.865 26.375 135.074 1.00 74.60 104 LEU F CA 1
ATOM 7638 C C . LEU F 1 68 ? 64.929 27.478 135.214 1.00 78.77 104 LEU F C 1
ATOM 7639 O O . LEU F 1 68 ? 65.805 27.406 136.084 1.00 80.01 104 LEU F O 1
ATOM 7644 N N . LYS F 1 69 ? 64.895 28.497 134.370 1.00 82.58 105 LYS F N 1
ATOM 7645 C CA . LYS F 1 69 ? 65.866 29.573 134.556 1.00 87.35 105 LYS F CA 1
ATOM 7646 C C . LYS F 1 69 ? 65.453 30.353 135.800 1.00 85.10 105 LYS F C 1
ATOM 7647 O O . LYS F 1 69 ? 66.285 30.797 136.569 1.00 86.47 105 LYS F O 1
ATOM 7653 N N . LEU F 1 70 ? 64.154 30.473 136.010 1.00 81.85 106 LEU F N 1
ATOM 7654 C CA . LEU F 1 70 ? 63.628 31.184 137.174 1.00 80.06 106 LEU F CA 1
ATOM 7655 C C . LEU F 1 70 ? 63.583 30.382 138.483 1.00 78.99 106 LEU F C 1
ATOM 7656 O O . LEU F 1 70 ? 63.577 30.980 139.553 1.00 78.74 106 LEU F O 1
ATOM 7661 N N . ARG F 1 71 ? 63.476 29.048 138.383 1.00 77.23 107 ARG F N 1
ATOM 7662 C CA . ARG F 1 71 ? 63.495 28.151 139.539 1.00 76.36 107 ARG F CA 1
ATOM 7663 C C . ARG F 1 71 ? 64.248 26.898 139.184 1.00 77.35 107 ARG F C 1
ATOM 7664 O O . ARG F 1 71 ? 63.671 25.958 138.680 1.00 75.62 107 ARG F O 1
ATOM 7672 N N . PRO F 1 72 ? 65.542 26.864 139.427 1.00 79.76 108 PRO F N 1
ATOM 7673 C CA . PRO F 1 72 ? 66.297 25.728 138.903 1.00 80.62 108 PRO F CA 1
ATOM 7674 C C . PRO F 1 72 ? 65.902 24.378 139.451 1.00 79.77 108 PRO F C 1
ATOM 7675 O O . PRO F 1 72 ? 66.146 23.384 138.791 1.00 79.84 108 PRO F O 1
ATOM 7679 N N . ASN F 1 73 ? 65.283 24.321 140.625 1.00 79.25 109 ASN F N 1
ATOM 7680 C CA . ASN F 1 73 ? 64.843 23.013 141.136 1.00 78.34 109 ASN F CA 1
ATOM 7681 C C . ASN F 1 73 ? 63.347 22.751 140.994 1.00 74.36 109 ASN F C 1
ATOM 7682 O O . ASN F 1 73 ? 62.771 21.943 141.732 1.00 73.81 109 ASN F O 1
ATOM 7687 N N . HIS F 1 74 ? 62.719 23.419 140.043 1.00 70.84 110 HIS F N 1
ATOM 7688 C CA . HIS F 1 74 ? 61.304 23.267 139.847 1.00 67.39 110 HIS F CA 1
ATOM 7689 C C . HIS F 1 74 ? 61.070 21.801 139.475 1.00 66.45 110 HIS F C 1
ATOM 7690 O O . HIS F 1 74 ? 61.407 21.313 138.359 1.00 66.57 110 HIS F O 1
ATOM 7697 N N . PHE F 1 75 ? 60.525 21.095 140.430 1.00 65.72 111 PHE F N 1
ATOM 7698 C CA . PHE F 1 75 ? 60.454 19.684 140.301 1.00 66.10 111 PHE F CA 1
ATOM 7699 C C . PHE F 1 75 ? 59.623 19.338 139.080 1.00 63.92 111 PHE F C 1
ATOM 7700 O O . PHE F 1 75 ? 60.066 18.558 138.255 1.00 64.13 111 PHE F O 1
ATOM 7708 N N . MET F 1 76 ? 58.431 19.921 138.968 1.00 62.17 112 MET F N 1
ATOM 7709 C CA . MET F 1 76 ? 57.489 19.481 137.948 1.00 60.64 112 MET F CA 1
ATOM 7710 C C . MET F 1 76 ? 58.000 19.912 136.595 1.00 59.73 112 MET F C 1
ATOM 7711 O O . MET F 1 76 ? 57.950 19.141 135.623 1.00 59.87 112 MET F O 1
ATOM 7716 N N . ALA F 1 77 ? 58.554 21.105 136.515 1.00 59.34 113 ALA F N 1
ATOM 7717 C CA . ALA F 1 77 ? 59.092 21.557 135.242 1.00 59.63 113 ALA F CA 1
ATOM 7718 C C . ALA F 1 77 ? 60.089 20.557 134.716 1.00 60.69 113 ALA F C 1
ATOM 7719 O O . ALA F 1 77 ? 60.070 20.211 133.519 1.00 61.42 113 ALA F O 1
ATOM 7721 N N . SER F 1 78 ? 60.944 20.025 135.579 1.00 61.40 114 SER F N 1
ATOM 7722 C CA . SER F 1 78 ? 61.862 18.976 135.080 1.00 62.82 114 SER F CA 1
ATOM 7723 C C . SER F 1 78 ? 61.144 17.738 134.648 1.00 61.58 114 SER F C 1
ATOM 7724 O O . SER F 1 78 ? 61.256 17.353 133.493 1.00 61.43 114 SER F O 1
ATOM 7727 N N . TYR F 1 79 ? 60.339 17.177 135.541 1.00 61.44 115 TYR F N 1
ATOM 7728 C CA . TYR F 1 79 ? 59.537 15.983 135.193 1.00 61.63 115 TYR F CA 1
ATOM 7729 C C . TYR F 1 79 ? 58.953 16.176 133.799 1.00 61.30 115 TYR F C 1
ATOM 7730 O O . TYR F 1 79 ? 59.224 15.353 132.906 1.00 61.54 115 TYR F O 1
ATOM 7739 N N . ARG F 1 80 ? 58.200 17.266 133.587 1.00 60.51 116 ARG F N 1
ATOM 7740 C CA . ARG F 1 80 ? 57.485 17.381 132.299 1.00 60.93 116 ARG F CA 1
ATOM 7741 C C . ARG F 1 80 ? 58.436 17.476 131.114 1.00 61.28 116 ARG F C 1
ATOM 7742 O O . ARG F 1 80 ? 58.188 16.859 130.083 1.00 61.55 116 ARG F O 1
ATOM 7750 N N . LYS F 1 81 ? 59.515 18.236 131.294 1.00 61.67 117 LYS F N 1
ATOM 7751 C CA . LYS F 1 81 ? 60.525 18.389 130.255 1.00 63.26 117 LYS F CA 1
ATOM 7752 C C . LYS F 1 81 ? 61.173 17.042 129.907 1.00 63.22 117 LYS F C 1
ATOM 7753 O O . LYS F 1 81 ? 61.358 16.676 128.730 1.00 64.24 117 LYS F O 1
ATOM 7759 N N . GLY F 1 82 ? 61.500 16.290 130.946 1.00 62.45 118 GLY F N 1
ATOM 7760 C CA . GLY F 1 82 ? 61.980 14.927 130.738 1.00 62.28 118 GLY F CA 1
ATOM 7761 C C . GLY F 1 82 ? 60.975 14.178 129.874 1.00 61.28 118 GLY F C 1
ATOM 7762 O O . GLY F 1 82 ? 61.321 13.689 128.796 1.00 61.96 118 GLY F O 1
ATOM 7763 N N . ALA F 1 83 ? 59.710 14.182 130.298 1.00 60.28 119 ALA F N 1
ATOM 7764 C CA . ALA F 1 83 ? 58.670 13.450 129.598 1.00 60.36 119 ALA F CA 1
ATOM 7765 C C . ALA F 1 83 ? 58.657 13.830 128.105 1.00 62.62 119 ALA F C 1
ATOM 7766 O O . ALA F 1 83 ? 58.591 12.934 127.239 1.00 63.13 119 ALA F O 1
ATOM 7768 N N . VAL F 1 84 ? 58.760 15.131 127.776 1.00 64.35 120 VAL F N 1
ATOM 7769 C CA . VAL F 1 84 ? 58.664 15.463 126.355 1.00 66.40 120 VAL F CA 1
ATOM 7770 C C . VAL F 1 84 ? 59.968 15.127 125.636 1.00 69.21 120 VAL F C 1
ATOM 7771 O O . VAL F 1 84 ? 59.922 14.608 124.505 1.00 70.79 120 VAL F O 1
ATOM 7775 N N . LEU F 1 85 ? 61.117 15.370 126.265 1.00 70.76 121 LEU F N 1
ATOM 7776 C CA . LEU F 1 85 ? 62.367 14.993 125.611 1.00 73.31 121 LEU F CA 1
ATOM 7777 C C . LEU F 1 85 ? 62.294 13.534 125.171 1.00 74.63 121 LEU F C 1
ATOM 7778 O O . LEU F 1 85 ? 62.624 13.189 124.042 1.00 76.27 121 LEU F O 1
ATOM 7783 N N . LEU F 1 86 ? 61.778 12.689 126.042 1.00 75.06 122 LEU F N 1
ATOM 7784 C CA . LEU F 1 86 ? 61.597 11.292 125.715 1.00 76.02 122 LEU F CA 1
ATOM 7785 C C . LEU F 1 86 ? 60.628 11.104 124.563 1.00 77.83 122 LEU F C 1
ATOM 7786 O O . LEU F 1 86 ? 60.918 10.323 123.708 1.00 78.65 122 LEU F O 1
ATOM 7791 N N . LYS F 1 87 ? 59.483 11.796 124.528 1.00 79.63 123 LYS F N 1
ATOM 7792 C CA . LYS F 1 87 ? 58.460 11.538 123.462 1.00 82.19 123 LYS F CA 1
ATOM 7793 C C . LYS F 1 87 ? 59.054 11.853 122.070 1.00 82.79 123 LYS F C 1
ATOM 7794 O O . LYS F 1 87 ? 58.852 11.118 121.079 1.00 84.47 123 LYS F O 1
ATOM 7800 N N . ILE F 1 88 ? 59.796 12.954 122.031 1.00 81.62 124 ILE F N 1
ATOM 7801 C CA . ILE F 1 88 ? 60.608 13.346 120.889 1.00 80.81 124 ILE F CA 1
ATOM 7802 C C . ILE F 1 88 ? 61.857 12.500 120.585 1.00 86.89 124 ILE F C 1
ATOM 7803 O O . ILE F 1 88 ? 62.620 12.843 119.694 1.00 88.72 124 ILE F O 1
ATOM 7808 N N . LYS F 1 89 ? 62.155 11.491 121.390 1.00 90.84 125 LYS F N 1
ATOM 7809 C CA . LYS F 1 89 ? 63.310 10.632 121.144 1.00 95.83 125 LYS F CA 1
ATOM 7810 C C . LYS F 1 89 ? 64.687 11.268 121.377 1.00 96.52 125 LYS F C 1
ATOM 7811 O O . LYS F 1 89 ? 65.681 10.721 120.929 1.00 98.02 125 LYS F O 1
ATOM 7817 N N . GLN F 1 90 ? 64.762 12.373 122.112 1.00 95.76 126 GLN F N 1
ATOM 7818 C CA . GLN F 1 90 ? 66.062 12.922 122.525 1.00 97.22 126 GLN F CA 1
ATOM 7819 C C . GLN F 1 90 ? 66.562 12.333 123.839 1.00 94.56 126 GLN F C 1
ATOM 7820 O O . GLN F 1 90 ? 66.744 13.001 124.832 1.00 92.71 126 GLN F O 1
ATOM 7826 N N . TYR F 1 91 ? 66.863 11.065 123.801 1.00 93.74 127 TYR F N 1
ATOM 7827 C CA . TYR F 1 91 ? 67.188 10.325 124.998 1.00 92.73 127 TYR F CA 1
ATOM 7828 C C . TYR F 1 91 ? 68.381 10.852 125.798 1.00 94.23 127 TYR F C 1
ATOM 7829 O O . TYR F 1 91 ? 68.332 10.906 127.008 1.00 93.03 127 TYR F O 1
ATOM 7838 N N . LYS F 1 92 ? 69.470 11.220 125.149 1.00 97.79 128 LYS F N 1
ATOM 7839 C CA . LYS F 1 92 ? 70.682 11.596 125.913 1.00 100.64 128 LYS F CA 1
ATOM 7840 C C . LYS F 1 92 ? 70.426 12.826 126.788 1.00 98.19 128 LYS F C 1
ATOM 7841 O O . LYS F 1 92 ? 70.972 12.985 127.894 1.00 97.79 128 LYS F O 1
ATOM 7847 N N . LEU F 1 93 ? 69.583 13.700 126.268 1.00 95.90 129 LEU F N 1
ATOM 7848 C CA . LEU F 1 93 ? 69.239 14.894 126.977 1.00 93.91 129 LEU F CA 1
ATOM 7849 C C . LEU F 1 93 ? 68.241 14.615 128.073 1.00 88.85 129 LEU F C 1
ATOM 7850 O O . LEU F 1 93 ? 68.265 15.313 129.093 1.00 88.44 129 LEU F O 1
ATOM 7855 N N . ALA F 1 94 ? 67.358 13.624 127.877 1.00 84.14 130 ALA F N 1
ATOM 7856 C CA . ALA F 1 94 ? 66.371 13.262 128.901 1.00 79.81 130 ALA F CA 1
ATOM 7857 C C . ALA F 1 94 ? 67.031 12.685 130.143 1.00 78.54 130 ALA F C 1
ATOM 7858 O O . ALA F 1 94 ? 66.654 13.026 131.261 1.00 77.33 130 ALA F O 1
ATOM 7860 N N . LEU F 1 95 ? 68.044 11.855 129.959 1.00 78.76 131 LEU F N 1
ATOM 7861 C CA . LEU F 1 95 ? 68.633 11.106 131.081 1.00 78.54 131 LEU F CA 1
ATOM 7862 C C . LEU F 1 95 ? 69.050 11.918 132.292 1.00 78.30 131 LEU F C 1
ATOM 7863 O O . LEU F 1 95 ? 68.585 11.652 133.385 1.00 77.03 131 LEU F O 1
ATOM 7868 N N . PRO F 1 96 ? 69.896 12.932 132.132 1.00 79.80 132 PRO F N 1
ATOM 7869 C CA . PRO F 1 96 ? 70.184 13.757 133.336 1.00 79.23 132 PRO F CA 1
ATOM 7870 C C . PRO F 1 96 ? 68.957 14.406 134.011 1.00 75.51 132 PRO F C 1
ATOM 7871 O O . PRO F 1 96 ? 68.943 14.528 135.242 1.00 75.35 132 PRO F O 1
ATOM 7875 N N . VAL F 1 97 ? 67.951 14.798 133.224 1.00 71.88 133 VAL F N 1
ATOM 7876 C CA . VAL F 1 97 ? 66.749 15.450 133.756 1.00 68.04 133 VAL F CA 1
ATOM 7877 C C . VAL F 1 97 ? 65.964 14.455 134.571 1.00 66.59 133 VAL F C 1
ATOM 7878 O O . VAL F 1 97 ? 65.611 14.747 135.748 1.00 66.40 133 VAL F O 1
ATOM 7882 N N . LEU F 1 98 ? 65.672 13.300 133.959 1.00 65.22 134 LEU F N 1
ATOM 7883 C CA . LEU F 1 98 ? 64.876 12.248 134.630 1.00 64.02 134 LEU F CA 1
ATOM 7884 C C . LEU F 1 98 ? 65.625 11.691 135.859 1.00 66.49 134 LEU F C 1
ATOM 7885 O O . LEU F 1 98 ? 65.029 11.372 136.900 1.00 66.65 134 LEU F O 1
ATOM 7890 N N . GLU F 1 99 ? 66.941 11.651 135.778 1.00 69.24 135 GLU F N 1
ATOM 7891 C CA . GLU F 1 99 ? 67.720 11.107 136.866 1.00 71.58 135 GLU F CA 1
ATOM 7892 C C . GLU F 1 99 ? 67.674 12.091 138.061 1.00 70.49 135 GLU F C 1
ATOM 7893 O O . GLU F 1 99 ? 67.710 11.681 139.229 1.00 71.02 135 GLU F O 1
ATOM 7899 N N . ALA F 1 100 ? 67.505 13.373 137.743 1.00 69.45 136 ALA F N 1
ATOM 7900 C CA . ALA F 1 100 ? 67.238 14.409 138.746 1.00 68.86 136 ALA F CA 1
ATOM 7901 C C . ALA F 1 100 ? 65.857 14.239 139.370 1.00 67.14 136 ALA F C 1
ATOM 7902 O O . ALA F 1 100 ? 65.706 14.478 140.571 1.00 68.60 136 ALA F O 1
ATOM 7904 N N . VAL F 1 101 ? 64.854 13.879 138.570 1.00 64.50 137 VAL F N 1
ATOM 7905 C CA . VAL F 1 101 ? 63.496 13.756 139.075 1.00 62.13 137 VAL F CA 1
ATOM 7906 C C . VAL F 1 101 ? 63.429 12.623 140.103 1.00 63.21 137 VAL F C 1
ATOM 7907 O O . VAL F 1 101 ? 62.948 12.788 141.266 1.00 63.31 137 VAL F O 1
ATOM 7911 N N . VAL F 1 102 ? 63.931 11.466 139.678 1.00 63.52 138 VAL F N 1
ATOM 7912 C CA . VAL F 1 102 ? 64.049 10.284 140.541 1.00 63.75 138 VAL F CA 1
ATOM 7913 C C . VAL F 1 102 ? 64.860 10.543 141.830 1.00 65.62 138 VAL F C 1
ATOM 7914 O O . VAL F 1 102 ? 64.635 9.927 142.865 1.00 67.11 138 VAL F O 1
ATOM 7918 N N . ALA F 1 103 ? 65.777 11.488 141.791 1.00 66.82 139 ALA F N 1
ATOM 7919 C CA . ALA F 1 103 ? 66.510 11.842 143.013 1.00 67.90 139 ALA F CA 1
ATOM 7920 C C . ALA F 1 103 ? 65.633 12.643 143.951 1.00 67.30 139 ALA F C 1
ATOM 7921 O O . ALA F 1 103 ? 65.851 12.567 145.174 1.00 69.24 139 ALA F O 1
ATOM 7923 N N . ALA F 1 104 ? 64.704 13.439 143.385 1.00 64.97 140 ALA F N 1
ATOM 7924 C CA . ALA F 1 104 ? 63.776 14.269 144.172 1.00 64.20 140 ALA F CA 1
ATOM 7925 C C . ALA F 1 104 ? 62.528 13.502 144.644 1.00 63.61 140 ALA F C 1
ATOM 7926 O O . ALA F 1 104 ? 61.944 13.816 145.704 1.00 64.04 140 ALA F O 1
ATOM 7928 N N . ALA F 1 105 ? 62.118 12.505 143.854 1.00 62.66 141 ALA F N 1
ATOM 7929 C CA . ALA F 1 105 ? 60.884 11.764 144.120 1.00 62.14 141 ALA F CA 1
ATOM 7930 C C . ALA F 1 105 ? 61.146 10.274 144.016 1.00 63.41 141 ALA F C 1
ATOM 7931 O O . ALA F 1 105 ? 60.632 9.580 143.139 1.00 63.57 141 ALA F O 1
ATOM 7933 N N . PRO F 1 106 ? 61.967 9.754 144.895 1.00 65.52 142 PRO F N 1
ATOM 7934 C CA . PRO F 1 106 ? 62.414 8.391 144.729 1.00 66.91 142 PRO F CA 1
ATOM 7935 C C . PRO F 1 106 ? 61.363 7.345 144.981 1.00 67.22 142 PRO F C 1
ATOM 7936 O O . PRO F 1 106 ? 61.697 6.167 144.870 1.00 68.46 142 PRO F O 1
ATOM 7940 N N . ALA F 1 107 ? 60.131 7.708 145.327 1.00 67.09 143 ALA F N 1
ATOM 7941 C CA . ALA F 1 107 ? 59.140 6.661 145.411 1.00 67.09 143 ALA F CA 1
ATOM 7942 C C . ALA F 1 107 ? 58.139 6.752 144.274 1.00 66.08 143 ALA F C 1
ATOM 7943 O O . ALA F 1 107 ? 57.054 6.180 144.386 1.00 67.76 143 ALA F O 1
ATOM 7945 N N . ASP F 1 108 ? 58.511 7.386 143.160 1.00 64.26 144 ASP F N 1
ATOM 7946 C CA . ASP F 1 108 ? 57.570 7.673 142.105 1.00 62.30 144 ASP F CA 1
ATOM 7947 C C . ASP F 1 108 ? 57.836 6.755 140.931 1.00 61.11 144 ASP F C 1
ATOM 7948 O O . ASP F 1 108 ? 58.722 7.024 140.087 1.00 61.15 144 ASP F O 1
ATOM 7953 N N . ALA F 1 109 ? 57.002 5.725 140.828 1.00 59.48 145 ALA F N 1
ATOM 7954 C CA . ALA F 1 109 ? 57.146 4.713 139.759 1.00 58.67 145 ALA F CA 1
ATOM 7955 C C . ALA F 1 109 ? 57.209 5.337 138.394 1.00 58.12 145 ALA F C 1
ATOM 7956 O O . ALA F 1 109 ? 58.040 4.919 137.519 1.00 59.08 145 ALA F O 1
ATOM 7958 N N . ARG F 1 110 ? 56.350 6.333 138.176 1.00 57.10 146 ARG F N 1
ATOM 7959 C CA . ARG F 1 110 ? 56.253 6.850 136.790 1.00 57.55 146 ARG F CA 1
ATOM 7960 C C . ARG F 1 110 ? 57.584 7.391 136.337 1.00 56.36 146 ARG F C 1
ATOM 7961 O O . ARG F 1 110 ? 58.061 7.077 135.264 1.00 56.62 146 ARG F O 1
ATOM 7969 N N . ALA F 1 111 ? 58.204 8.145 137.228 1.00 55.58 147 ALA F N 1
ATOM 7970 C CA . ALA F 1 111 ? 59.520 8.692 136.959 1.00 55.67 147 ALA F CA 1
ATOM 7971 C C . ALA F 1 111 ? 60.479 7.576 136.569 1.00 56.11 147 ALA F C 1
ATOM 7972 O O . ALA F 1 111 ? 61.108 7.663 135.484 1.00 56.57 147 ALA F O 1
ATOM 7974 N N . TYR F 1 112 ? 60.581 6.519 137.403 1.00 56.22 148 TYR F N 1
ATOM 7975 C CA . TYR F 1 112 ? 61.542 5.435 137.081 1.00 56.94 148 TYR F CA 1
ATOM 7976 C C . TYR F 1 112 ? 61.158 4.795 135.766 1.00 56.64 148 TYR F C 1
ATOM 7977 O O . TYR F 1 112 ? 62.026 4.451 134.962 1.00 58.11 148 TYR F O 1
ATOM 7986 N N . TYR F 1 113 ? 59.869 4.718 135.475 1.00 55.61 149 TYR F N 1
ATOM 7987 C CA . TYR F 1 113 ? 59.482 4.135 134.166 1.00 55.82 149 TYR F CA 1
ATOM 7988 C C . TYR F 1 113 ? 59.957 4.981 133.015 1.00 56.07 149 TYR F C 1
ATOM 7989 O O . TYR F 1 113 ? 60.560 4.430 132.064 1.00 57.89 149 TYR F O 1
ATOM 7998 N N . LEU F 1 114 ? 59.701 6.296 133.090 1.00 55.11 150 LEU F N 1
ATOM 7999 C CA . LEU F 1 114 ? 60.261 7.219 132.104 1.00 55.26 150 LEU F CA 1
ATOM 8000 C C . LEU F 1 114 ? 61.760 7.018 132.042 1.00 56.87 150 LEU F C 1
ATOM 8001 O O . LEU F 1 114 ? 62.296 6.816 130.954 1.00 58.06 150 LEU F O 1
ATOM 8006 N N . LEU F 1 115 ? 62.440 6.993 133.183 1.00 57.46 151 LEU F N 1
ATOM 8007 C CA . LEU F 1 115 ? 63.904 6.885 133.108 1.00 59.06 151 LEU F CA 1
ATOM 8008 C C . LEU F 1 115 ? 64.258 5.617 132.341 1.00 60.83 151 LEU F C 1
ATOM 8009 O O . LEU F 1 115 ? 65.068 5.640 131.375 1.00 62.34 151 LEU F O 1
ATOM 8014 N N . GLY F 1 116 ? 63.619 4.507 132.714 1.00 61.02 152 GLY F N 1
ATOM 8015 C CA . GLY F 1 116 ? 63.947 3.256 132.062 1.00 62.31 152 GLY F CA 1
ATOM 8016 C C . GLY F 1 116 ? 63.773 3.421 130.576 1.00 63.52 152 GLY F C 1
ATOM 8017 O O . GLY F 1 116 ? 64.626 3.037 129.818 1.00 64.56 152 GLY F O 1
ATOM 8018 N N . LEU F 1 117 ? 62.667 4.010 130.136 1.00 64.23 153 LEU F N 1
ATOM 8019 C CA . LEU F 1 117 ? 62.477 4.109 128.687 1.00 65.85 153 LEU F CA 1
ATOM 8020 C C . LEU F 1 117 ? 63.669 4.866 128.068 1.00 68.78 153 LEU F C 1
ATOM 8021 O O . LEU F 1 117 ? 64.209 4.454 127.041 1.00 70.19 153 LEU F O 1
ATOM 8026 N N . ALA F 1 118 ? 64.088 5.943 128.742 1.00 70.51 154 ALA F N 1
ATOM 8027 C CA . ALA F 1 118 ? 65.203 6.769 128.272 1.00 72.85 154 ALA F CA 1
ATOM 8028 C C . ALA F 1 118 ? 66.443 5.916 128.141 1.00 75.41 154 ALA F C 1
ATOM 8029 O O . ALA F 1 118 ? 67.022 5.828 127.054 1.00 76.72 154 ALA F O 1
ATOM 8031 N N . TYR F 1 119 ? 66.870 5.265 129.212 1.00 77.18 155 TYR F N 1
ATOM 8032 C CA . TYR F 1 119 ? 68.055 4.401 129.070 1.00 80.31 155 TYR F CA 1
ATOM 8033 C C . TYR F 1 119 ? 67.927 3.426 127.877 1.00 82.45 155 TYR F C 1
ATOM 8034 O O . TYR F 1 119 ? 68.831 3.283 127.065 1.00 84.40 155 TYR F O 1
ATOM 8043 N N . ASP F 1 120 ? 66.781 2.783 127.753 1.00 83.37 156 ASP F N 1
ATOM 8044 C CA . ASP F 1 120 ? 66.553 1.866 126.663 1.00 85.80 156 ASP F CA 1
ATOM 8045 C C . ASP F 1 120 ? 66.734 2.515 125.320 1.00 87.71 156 ASP F C 1
ATOM 8046 O O . ASP F 1 120 ? 67.320 1.935 124.465 1.00 88.02 156 ASP F O 1
ATOM 8051 N N . GLY F 1 121 ? 66.202 3.719 125.140 1.00 89.75 157 GLY F N 1
ATOM 8052 C CA . GLY F 1 121 ? 66.385 4.474 123.895 1.00 92.92 157 GLY F CA 1
ATOM 8053 C C . GLY F 1 121 ? 67.853 4.745 123.596 1.00 96.88 157 GLY F C 1
ATOM 8054 O O . GLY F 1 121 ? 68.275 4.656 122.451 1.00 98.34 157 GLY F O 1
ATOM 8055 N N . ASP F 1 122 ? 68.640 5.035 124.630 1.00 99.74 158 ASP F N 1
ATOM 8056 C CA . ASP F 1 122 ? 70.073 5.315 124.458 1.00 104.27 158 ASP F CA 1
ATOM 8057 C C . ASP F 1 122 ? 70.933 4.043 124.397 1.00 107.14 158 ASP F C 1
ATOM 8058 O O . ASP F 1 122 ? 72.158 4.091 124.519 1.00 108.93 158 ASP F O 1
ATOM 8063 N N . GLU F 1 123 ? 70.291 2.896 124.234 1.00 108.74 159 GLU F N 1
ATOM 8064 C CA . GLU F 1 123 ? 71.007 1.636 124.097 1.00 111.94 159 GLU F CA 1
ATOM 8065 C C . GLU F 1 123 ? 71.872 1.271 125.321 1.00 109.19 159 GLU F C 1
ATOM 8066 O O . GLU F 1 123 ? 72.874 0.598 125.211 1.00 110.53 159 GLU F O 1
ATOM 8072 N N . GLN F 1 124 ? 71.437 1.704 126.494 1.00 105.05 160 GLN F N 1
ATOM 8073 C CA . GLN F 1 124 ? 72.003 1.224 127.739 1.00 102.84 160 GLN F CA 1
ATOM 8074 C C . GLN F 1 124 ? 71.017 0.282 128.386 1.00 100.25 160 GLN F C 1
ATOM 8075 O O . GLN F 1 124 ? 70.435 0.572 129.424 1.00 98.12 160 GLN F O 1
ATOM 8081 N N . LEU F 1 125 ? 70.872 -0.883 127.792 1.00 99.87 161 LEU F N 1
ATOM 8082 C CA . LEU F 1 125 ? 69.805 -1.783 128.163 1.00 98.16 161 LEU F CA 1
ATOM 8083 C C . LEU F 1 125 ? 69.790 -2.227 129.636 1.00 96.97 161 LEU F C 1
ATOM 8084 O O . LEU F 1 125 ? 68.716 -2.254 130.258 1.00 94.67 161 LEU F O 1
ATOM 8089 N N . GLU F 1 126 ? 70.943 -2.559 130.211 1.00 98.14 162 GLU F N 1
ATOM 8090 C CA . GLU F 1 126 ? 70.936 -3.065 131.583 1.00 98.10 162 GLU F CA 1
ATOM 8091 C C . GLU F 1 126 ? 70.449 -1.983 132.518 1.00 94.36 162 GLU F C 1
ATOM 8092 O O . GLU F 1 126 ? 69.782 -2.279 133.511 1.00 93.33 162 GLU F O 1
ATOM 8098 N N . LYS F 1 127 ? 70.758 -0.727 132.204 1.00 91.59 163 LYS F N 1
ATOM 8099 C CA . LYS F 1 127 ? 70.325 0.348 133.078 1.00 88.94 163 LYS F CA 1
ATOM 8100 C C . LYS F 1 127 ? 68.815 0.578 132.947 1.00 84.05 163 LYS F C 1
ATOM 8101 O O . LYS F 1 127 ? 68.122 0.871 133.914 1.00 82.17 163 LYS F O 1
ATOM 8107 N N . GLY F 1 128 ? 68.296 0.403 131.745 1.00 81.15 164 GLY F N 1
ATOM 8108 C CA . GLY F 1 128 ? 66.834 0.449 131.537 1.00 78.01 164 GLY F CA 1
ATOM 8109 C C . GLY F 1 128 ? 66.078 -0.624 132.314 1.00 75.77 164 GLY F C 1
ATOM 8110 O O . GLY F 1 128 ? 65.019 -0.355 132.886 1.00 74.52 164 GLY F O 1
ATOM 8111 N N . ILE F 1 129 ? 66.631 -1.834 132.353 1.00 74.59 165 ILE F N 1
ATOM 8112 C CA . ILE F 1 129 ? 66.047 -2.879 133.167 1.00 73.10 165 ILE F CA 1
ATOM 8113 C C . ILE F 1 129 ? 66.103 -2.552 134.648 1.00 73.46 165 ILE F C 1
ATOM 8114 O O . ILE F 1 129 ? 65.137 -2.773 135.356 1.00 72.87 165 ILE F O 1
ATOM 8119 N N . GLU F 1 130 ? 67.205 -1.994 135.122 1.00 74.68 166 GLU F N 1
ATOM 8120 C CA . GLU F 1 130 ? 67.358 -1.677 136.542 1.00 75.25 166 GLU F CA 1
ATOM 8121 C C . GLU F 1 130 ? 66.255 -0.684 136.884 1.00 70.75 166 GLU F C 1
ATOM 8122 O O . GLU F 1 130 ? 65.579 -0.870 137.900 1.00 69.95 166 GLU F O 1
ATOM 8128 N N . ALA F 1 131 ? 66.033 0.322 136.012 1.00 67.15 167 ALA F N 1
ATOM 8129 C CA . ALA F 1 131 ? 65.054 1.410 136.291 1.00 64.30 167 ALA F CA 1
ATOM 8130 C C . ALA F 1 131 ? 63.644 0.854 136.308 1.00 62.61 167 ALA F C 1
ATOM 8131 O O . ALA F 1 131 ? 62.833 1.160 137.241 1.00 61.72 167 ALA F O 1
ATOM 8133 N N . MET F 1 132 ? 63.344 0.067 135.259 1.00 61.17 168 MET F N 1
ATOM 8134 C CA . MET F 1 132 ? 61.994 -0.333 135.024 1.00 59.82 168 MET F CA 1
ATOM 8135 C C . MET F 1 132 ? 61.570 -1.258 136.113 1.00 60.97 168 MET F C 1
ATOM 8136 O O . MET F 1 132 ? 60.394 -1.222 136.539 1.00 61.00 168 MET F O 1
ATOM 8141 N N . GLN F 1 133 ? 62.531 -2.070 136.573 1.00 62.32 169 GLN F N 1
ATOM 8142 C CA . GLN F 1 133 ? 62.315 -2.961 137.702 1.00 62.66 169 GLN F CA 1
ATOM 8143 C C . GLN F 1 133 ? 61.969 -2.153 138.926 1.00 62.87 169 GLN F C 1
ATOM 8144 O O . GLN F 1 133 ? 61.140 -2.591 139.706 1.00 63.47 169 GLN F O 1
ATOM 8150 N N . LYS F 1 134 ? 62.614 -1.002 139.137 1.00 63.28 170 LYS F N 1
ATOM 8151 C CA . LYS F 1 134 ? 62.276 -0.187 140.310 1.00 64.10 170 LYS F CA 1
ATOM 8152 C C . LYS F 1 134 ? 60.829 0.223 140.132 1.00 61.42 170 LYS F C 1
ATOM 8153 O O . LYS F 1 134 ? 60.091 0.284 141.092 1.00 61.02 170 LYS F O 1
ATOM 8159 N N . ALA F 1 135 ? 60.417 0.533 138.903 1.00 58.83 171 ALA F N 1
ATOM 8160 C CA . ALA F 1 135 ? 59.041 1.011 138.723 1.00 57.68 171 ALA F CA 1
ATOM 8161 C C . ALA F 1 135 ? 58.075 -0.120 139.085 1.00 58.37 171 ALA F C 1
ATOM 8162 O O . ALA F 1 135 ? 57.133 0.056 139.872 1.00 57.81 171 ALA F O 1
ATOM 8164 N N . VAL F 1 136 ? 58.347 -1.304 138.556 1.00 59.48 172 VAL F N 1
ATOM 8165 C CA . VAL F 1 136 ? 57.545 -2.443 138.897 1.00 60.99 172 VAL F CA 1
ATOM 8166 C C . VAL F 1 136 ? 57.492 -2.610 140.398 1.00 63.33 172 VAL F C 1
ATOM 8167 O O . VAL F 1 136 ? 56.401 -2.859 140.934 1.00 64.20 172 VAL F O 1
ATOM 8171 N N . ASP F 1 137 ? 58.639 -2.515 141.094 1.00 65.57 173 ASP F N 1
ATOM 8172 C CA . ASP F 1 137 ? 58.658 -2.779 142.543 1.00 67.64 173 ASP F CA 1
ATOM 8173 C C . ASP F 1 137 ? 57.865 -1.693 143.235 1.00 67.91 173 ASP F C 1
ATOM 8174 O O . ASP F 1 137 ? 57.193 -1.943 144.184 1.00 69.29 173 ASP F O 1
ATOM 8179 N N . LEU F 1 138 ? 57.927 -0.469 142.759 1.00 68.28 174 LEU F N 1
ATOM 8180 C CA . LEU F 1 138 ? 57.227 0.613 143.437 1.00 68.81 174 LEU F CA 1
ATOM 8181 C C . LEU F 1 138 ? 55.749 0.575 143.161 1.00 70.25 174 LEU F C 1
ATOM 8182 O O . LEU F 1 138 ? 54.992 1.163 143.880 1.00 70.83 174 LEU F O 1
ATOM 8187 N N . ASP F 1 139 ? 55.328 -0.088 142.095 1.00 72.41 175 ASP F N 1
ATOM 8188 C CA . ASP F 1 139 ? 53.890 -0.171 141.766 1.00 73.49 175 ASP F CA 1
ATOM 8189 C C . ASP F 1 139 ? 53.539 -1.454 141.003 1.00 74.95 175 ASP F C 1
ATOM 8190 O O . ASP F 1 139 ? 53.368 -1.425 139.787 1.00 73.60 175 ASP F O 1
ATOM 8195 N N . PRO F 1 140 ? 53.390 -2.564 141.722 1.00 78.37 176 PRO F N 1
ATOM 8196 C CA . PRO F 1 140 ? 53.379 -3.862 141.049 1.00 80.65 176 PRO F CA 1
ATOM 8197 C C . PRO F 1 140 ? 52.100 -4.154 140.287 1.00 82.22 176 PRO F C 1
ATOM 8198 O O . PRO F 1 140 ? 52.088 -5.053 139.439 1.00 81.62 176 PRO F O 1
ATOM 8202 N N . GLU F 1 141 ? 51.052 -3.387 140.578 1.00 84.84 177 GLU F N 1
ATOM 8203 C CA . GLU F 1 141 ? 49.784 -3.553 139.898 1.00 87.19 177 GLU F CA 1
ATOM 8204 C C . GLU F 1 141 ? 49.793 -2.991 138.509 1.00 84.81 177 GLU F C 1
ATOM 8205 O O . GLU F 1 141 ? 48.887 -3.258 137.773 1.00 85.87 177 GLU F O 1
ATOM 8211 N N . GLU F 1 142 ? 50.792 -2.224 138.115 1.00 82.68 178 GLU F N 1
ATOM 8212 C CA . GLU F 1 142 ? 50.742 -1.571 136.802 1.00 80.72 178 GLU F CA 1
ATOM 8213 C C . GLU F 1 142 ? 51.229 -2.426 135.640 1.00 79.37 178 GLU F C 1
ATOM 8214 O O . GLU F 1 142 ? 52.392 -2.739 135.582 1.00 78.89 178 GLU F O 1
ATOM 8220 N N . ILE F 1 143 ? 50.357 -2.722 134.691 1.00 78.71 179 ILE F N 1
ATOM 8221 C CA . ILE F 1 143 ? 50.688 -3.661 133.582 1.00 79.03 179 ILE F CA 1
ATOM 8222 C C . ILE F 1 143 ? 51.869 -3.155 132.744 1.00 76.12 179 ILE F C 1
ATOM 8223 O O . ILE F 1 143 ? 52.836 -3.892 132.439 1.00 75.26 179 ILE F O 1
ATOM 8228 N N . LYS F 1 144 ? 51.766 -1.879 132.395 1.00 73.38 180 LYS F N 1
ATOM 8229 C CA . LYS F 1 144 ? 52.712 -1.191 131.510 1.00 71.58 180 LYS F CA 1
ATOM 8230 C C . LYS F 1 144 ? 54.196 -1.519 131.837 1.00 69.62 180 LYS F C 1
ATOM 8231 O O . LYS F 1 144 ? 55.032 -1.783 130.919 1.00 69.13 180 LYS F O 1
ATOM 8237 N N . TYR F 1 145 ? 54.513 -1.533 133.146 1.00 67.19 181 TYR F N 1
ATOM 8238 C CA . TYR F 1 145 ? 55.887 -1.769 133.602 1.00 65.56 181 TYR F CA 1
ATOM 8239 C C . TYR F 1 145 ? 56.312 -3.208 133.398 1.00 66.64 181 TYR F C 1
ATOM 8240 O O . TYR F 1 145 ? 57.398 -3.446 132.877 1.00 67.67 181 TYR F O 1
ATOM 8249 N N . HIS F 1 146 ? 55.460 -4.175 133.742 1.00 67.15 182 HIS F N 1
ATOM 8250 C CA . HIS F 1 146 ? 55.810 -5.578 133.475 1.00 68.48 182 HIS F CA 1
ATOM 8251 C C . HIS F 1 146 ? 56.018 -5.834 132.004 1.00 69.57 182 HIS F C 1
ATOM 8252 O O . HIS F 1 146 ? 56.904 -6.590 131.592 1.00 69.46 182 HIS F O 1
ATOM 8259 N N . GLN F 1 147 ? 55.190 -5.170 131.222 1.00 71.24 183 GLN F N 1
ATOM 8260 C CA . GLN F 1 147 ? 55.217 -5.274 129.789 1.00 73.40 183 GLN F CA 1
ATOM 8261 C C . GLN F 1 147 ? 56.558 -4.812 129.235 1.00 72.00 183 GLN F C 1
ATOM 8262 O O . GLN F 1 147 ? 57.252 -5.576 128.607 1.00 71.60 183 GLN F O 1
ATOM 8268 N N . HIS F 1 148 ? 56.970 -3.599 129.549 1.00 70.83 184 HIS F N 1
ATOM 8269 C CA . HIS F 1 148 ? 58.276 -3.152 129.087 1.00 70.97 184 HIS F CA 1
ATOM 8270 C C . HIS F 1 148 ? 59.422 -4.013 129.611 1.00 70.81 184 HIS F C 1
ATOM 8271 O O . HIS F 1 148 ? 60.368 -4.297 128.865 1.00 71.45 184 HIS F O 1
ATOM 8278 N N . LEU F 1 149 ? 59.367 -4.443 130.869 1.00 69.74 185 LEU F N 1
ATOM 8279 C CA . LEU F 1 149 ? 60.391 -5.369 131.344 1.00 70.19 185 LEU F CA 1
ATOM 8280 C C . LEU F 1 149 ? 60.465 -6.541 130.418 1.00 72.76 185 LEU F C 1
ATOM 8281 O O . LEU F 1 149 ? 61.558 -6.979 130.050 1.00 74.33 185 LEU F O 1
ATOM 8286 N N . GLY F 1 150 ? 59.293 -7.049 130.035 1.00 74.87 186 GLY F N 1
ATOM 8287 C CA . GLY F 1 150 ? 59.223 -8.151 129.108 1.00 77.19 186 GLY F CA 1
ATOM 8288 C C . GLY F 1 150 ? 59.977 -7.855 127.832 1.00 79.71 186 GLY F C 1
ATOM 8289 O O . GLY F 1 150 ? 60.917 -8.560 127.487 1.00 80.42 186 GLY F O 1
ATOM 8290 N N . PHE F 1 151 ? 59.608 -6.779 127.163 1.00 82.14 187 PHE F N 1
ATOM 8291 C CA . PHE F 1 151 ? 60.226 -6.460 125.899 1.00 86.17 187 PHE F CA 1
ATOM 8292 C C . PHE F 1 151 ? 61.694 -6.079 125.993 1.00 87.18 187 PHE F C 1
ATOM 8293 O O . PHE F 1 151 ? 62.434 -6.145 124.972 1.00 88.76 187 PHE F O 1
ATOM 8301 N N . MET F 1 152 ? 62.111 -5.642 127.180 1.00 86.97 188 MET F N 1
ATOM 8302 C CA . MET F 1 152 ? 63.494 -5.317 127.373 1.00 87.83 188 MET F CA 1
ATOM 8303 C C . MET F 1 152 ? 64.233 -6.611 127.421 1.00 89.87 188 MET F C 1
ATOM 8304 O O . MET F 1 152 ? 65.281 -6.727 126.787 1.00 91.16 188 MET F O 1
ATOM 8309 N N . ASN F 1 153 ? 63.687 -7.597 128.125 1.00 91.08 189 ASN F N 1
ATOM 8310 C CA . ASN F 1 153 ? 64.309 -8.923 128.128 1.00 93.80 189 ASN F CA 1
ATOM 8311 C C . ASN F 1 153 ? 64.312 -9.587 126.742 1.00 97.09 189 ASN F C 1
ATOM 8312 O O . ASN F 1 153 ? 65.239 -10.299 126.387 1.00 98.00 189 ASN F O 1
ATOM 8317 N N . VAL F 1 154 ? 63.297 -9.323 125.948 1.00 100.39 190 VAL F N 1
ATOM 8318 C CA . VAL F 1 154 ? 63.307 -9.793 124.587 1.00 104.53 190 VAL F CA 1
ATOM 8319 C C . VAL F 1 154 ? 64.510 -9.279 123.843 1.00 109.51 190 VAL F C 1
ATOM 8320 O O . VAL F 1 154 ? 65.199 -10.043 123.217 1.00 111.43 190 VAL F O 1
ATOM 8324 N N . ARG F 1 155 ? 64.802 -7.999 123.928 1.00 113.73 191 ARG F N 1
ATOM 8325 C CA . ARG F 1 155 ? 65.939 -7.476 123.185 1.00 119.11 191 ARG F CA 1
ATOM 8326 C C . ARG F 1 155 ? 67.283 -7.976 123.678 1.00 120.58 191 ARG F C 1
ATOM 8327 O O . ARG F 1 155 ? 68.259 -7.949 122.937 1.00 122.09 191 ARG F O 1
ATOM 8335 N N . LYS F 1 156 ? 67.317 -8.453 124.917 1.00 121.05 192 LYS F N 1
ATOM 8336 C CA . LYS F 1 156 ? 68.519 -9.024 125.522 1.00 122.59 192 LYS F CA 1
ATOM 8337 C C . LYS F 1 156 ? 68.703 -10.454 125.052 1.00 125.58 192 LYS F C 1
ATOM 8338 O O . LYS F 1 156 ? 69.673 -11.104 125.419 1.00 126.68 192 LYS F O 1
ATOM 8344 N N . ASP F 1 157 ? 67.751 -10.938 124.252 1.00 127.78 193 ASP F N 1
ATOM 8345 C CA . ASP F 1 157 ? 67.689 -12.328 123.783 1.00 130.53 193 ASP F CA 1
ATOM 8346 C C . ASP F 1 157 ? 67.507 -13.337 124.918 1.00 128.58 193 ASP F C 1
ATOM 8347 O O . ASP F 1 157 ? 67.807 -14.505 124.743 1.00 129.74 193 ASP F O 1
ATOM 8352 N N . ASP F 1 158 ? 66.988 -12.894 126.061 1.00 125.98 194 ASP F N 1
ATOM 8353 C CA . ASP F 1 158 ? 66.649 -13.796 127.177 1.00 124.17 194 ASP F CA 1
ATOM 8354 C C . ASP F 1 158 ? 65.140 -13.993 127.219 1.00 122.40 194 ASP F C 1
ATOM 8355 O O . ASP F 1 158 ? 64.419 -13.338 127.981 1.00 120.61 194 ASP F O 1
ATOM 8360 N N . HIS F 1 159 ? 64.676 -14.927 126.393 1.00 122.40 195 HIS F N 1
ATOM 8361 C CA . HIS F 1 159 ? 63.244 -15.153 126.204 1.00 121.33 195 HIS F CA 1
ATOM 8362 C C . HIS F 1 159 ? 62.602 -15.897 127.376 1.00 119.65 195 HIS F C 1
ATOM 8363 O O . HIS F 1 159 ? 61.394 -15.834 127.554 1.00 118.26 195 HIS F O 1
ATOM 8370 N N . LYS F 1 160 ? 63.409 -16.573 128.186 1.00 119.23 196 LYS F N 1
ATOM 8371 C CA . LYS F 1 160 ? 62.880 -17.250 129.350 1.00 118.58 196 LYS F CA 1
ATOM 8372 C C . LYS F 1 160 ? 62.249 -16.236 130.301 1.00 114.39 196 LYS F C 1
ATOM 8373 O O . LYS F 1 160 ? 61.092 -16.378 130.685 1.00 113.16 196 LYS F O 1
ATOM 8379 N N . THR F 1 161 ? 63.005 -15.197 130.652 1.00 111.04 197 THR F N 1
ATOM 8380 C CA . THR F 1 161 ? 62.561 -14.215 131.646 1.00 107.37 197 THR F CA 1
ATOM 8381 C C . THR F 1 161 ? 61.455 -13.341 131.063 1.00 104.56 197 THR F C 1
ATOM 8382 O O . THR F 1 161 ? 60.494 -12.998 131.741 1.00 102.64 197 THR F O 1
ATOM 8386 N N . ALA F 1 162 ? 61.584 -12.998 129.787 1.00 103.29 198 ALA F N 1
ATOM 8387 C CA . ALA F 1 162 ? 60.548 -12.222 129.103 1.00 102.04 198 ALA F CA 1
ATOM 8388 C C . ALA F 1 162 ? 59.202 -12.872 129.320 1.00 101.24 198 ALA F C 1
ATOM 8389 O O . ALA F 1 162 ? 58.246 -12.223 129.682 1.00 100.11 198 ALA F O 1
ATOM 8391 N N . ALA F 1 163 ? 59.147 -14.181 129.121 1.00 102.04 199 ALA F N 1
ATOM 8392 C CA . ALA F 1 163 ? 57.907 -14.916 129.282 1.00 101.80 199 ALA F CA 1
ATOM 8393 C C . ALA F 1 163 ? 57.393 -14.862 130.719 1.00 101.10 199 ALA F C 1
ATOM 8394 O O . ALA F 1 163 ? 56.191 -14.797 130.928 1.00 100.44 199 ALA F O 1
ATOM 8396 N N . GLU F 1 164 ? 58.292 -14.870 131.701 1.00 100.84 200 GLU F N 1
ATOM 8397 C CA . GLU F 1 164 ? 57.872 -14.770 133.101 1.00 100.72 200 GLU F CA 1
ATOM 8398 C C . GLU F 1 164 ? 57.202 -13.429 133.353 1.00 97.54 200 GLU F C 1
ATOM 8399 O O . GLU F 1 164 ? 56.197 -13.338 134.053 1.00 96.56 200 GLU F O 1
ATOM 8405 N N . HIS F 1 165 ? 57.789 -12.380 132.790 1.00 94.82 201 HIS F N 1
ATOM 8406 C CA . HIS F 1 165 ? 57.214 -11.056 132.907 1.00 92.27 201 HIS F CA 1
ATOM 8407 C C . HIS F 1 165 ? 55.880 -10.998 132.227 1.00 91.45 201 HIS F C 1
ATOM 8408 O O . HIS F 1 165 ? 54.951 -10.436 132.757 1.00 89.71 201 HIS F O 1
ATOM 8415 N N . PHE F 1 166 ? 55.786 -11.580 131.040 1.00 92.39 202 PHE F N 1
ATOM 8416 C CA . PHE F 1 166 ? 54.532 -11.549 130.297 1.00 92.73 202 PHE F CA 1
ATOM 8417 C C . PHE F 1 166 ? 53.450 -12.443 130.900 1.00 94.67 202 PHE F C 1
ATOM 8418 O O . PHE F 1 166 ? 52.292 -12.072 130.856 1.00 93.82 202 PHE F O 1
ATOM 8426 N N . THR F 1 167 ? 53.805 -13.608 131.458 1.00 97.59 203 THR F N 1
ATOM 8427 C CA . THR F 1 167 ? 52.781 -14.449 132.087 1.00 100.42 203 THR F CA 1
ATOM 8428 C C . THR F 1 167 ? 52.157 -13.625 133.182 1.00 100.28 203 THR F C 1
ATOM 8429 O O . THR F 1 167 ? 50.961 -13.712 133.426 1.00 100.74 203 THR F O 1
ATOM 8433 N N . LYS F 1 168 ? 52.958 -12.781 133.817 1.00 100.53 204 LYS F N 1
ATOM 8434 C CA . LYS F 1 168 ? 52.418 -11.850 134.813 1.00 100.71 204 LYS F CA 1
ATOM 8435 C C . LYS F 1 168 ? 51.619 -10.722 134.186 1.00 100.35 204 LYS F C 1
ATOM 8436 O O . LYS F 1 168 ? 50.691 -10.253 134.785 1.00 99.16 204 LYS F O 1
ATOM 8442 N N . VAL F 1 169 ? 51.982 -10.275 132.988 1.00 101.91 205 VAL F N 1
ATOM 8443 C CA . VAL F 1 169 ? 51.144 -9.313 132.258 1.00 103.24 205 VAL F CA 1
ATOM 8444 C C . VAL F 1 169 ? 49.766 -9.898 132.071 1.00 107.73 205 VAL F C 1
ATOM 8445 O O . VAL F 1 169 ? 48.767 -9.242 132.295 1.00 107.43 205 VAL F O 1
ATOM 8449 N N . MET F 1 170 ? 49.716 -11.158 131.678 1.00 113.37 206 MET F N 1
ATOM 8450 C CA . MET F 1 170 ? 48.445 -11.805 131.458 1.00 118.37 206 MET F CA 1
ATOM 8451 C C . MET F 1 170 ? 47.674 -11.997 132.771 1.00 119.70 206 MET F C 1
ATOM 8452 O O . MET F 1 170 ? 46.513 -11.629 132.833 1.00 120.31 206 MET F O 1
ATOM 8457 N N . GLU F 1 171 ? 48.304 -12.525 133.821 1.00 121.23 207 GLU F N 1
ATOM 8458 C CA . GLU F 1 171 ? 47.608 -12.685 135.108 1.00 123.14 207 GLU F CA 1
ATOM 8459 C C . GLU F 1 171 ? 46.939 -11.396 135.548 1.00 122.41 207 GLU F C 1
ATOM 8460 O O . GLU F 1 171 ? 45.845 -11.405 136.078 1.00 122.98 207 GLU F O 1
ATOM 8466 N N . LEU F 1 172 ? 47.614 -10.285 135.311 1.00 121.61 208 LEU F N 1
ATOM 8467 C CA . LEU F 1 172 ? 47.092 -8.981 135.657 1.00 121.23 208 LEU F CA 1
ATOM 8468 C C . LEU F 1 172 ? 45.934 -8.564 134.744 1.00 123.41 208 LEU F C 1
ATOM 8469 O O . LEU F 1 172 ? 44.942 -8.060 135.236 1.00 123.71 208 LEU F O 1
ATOM 8474 N N . GLU F 1 173 ? 46.051 -8.754 133.428 1.00 126.04 209 GLU F N 1
ATOM 8475 C CA . GLU F 1 173 ? 44.966 -8.370 132.481 1.00 128.84 209 GLU F CA 1
ATOM 8476 C C . GLU F 1 173 ? 43.683 -9.151 132.771 1.00 131.52 209 GLU F C 1
ATOM 8477 O O . GLU F 1 173 ? 42.582 -8.649 132.542 1.00 132.13 209 GLU F O 1
ATOM 8483 N N . ARG F 1 174 ? 43.840 -10.384 133.251 1.00 134.03 210 ARG F N 1
ATOM 8484 C CA . ARG F 1 174 ? 42.710 -11.252 133.576 1.00 136.99 210 ARG F CA 1
ATOM 8485 C C . ARG F 1 174 ? 41.966 -10.765 134.812 1.00 136.38 210 ARG F C 1
ATOM 8486 O O . ARG F 1 174 ? 40.762 -10.531 134.753 1.00 137.68 210 ARG F O 1
ATOM 8494 N N . SER F 1 175 ? 42.675 -10.596 135.925 1.00 134.69 211 SER F N 1
ATOM 8495 C CA . SER F 1 175 ? 42.028 -10.135 137.159 1.00 134.07 211 SER F CA 1
ATOM 8496 C C . SER F 1 175 ? 41.558 -8.658 137.138 1.00 132.83 211 SER F C 1
ATOM 8497 O O . SER F 1 175 ? 40.942 -8.212 138.105 1.00 133.55 211 SER F O 1
ATOM 8500 N N . GLN F 1 176 ? 41.823 -7.915 136.054 1.00 130.90 212 GLN F N 1
ATOM 8501 C CA . GLN F 1 176 ? 41.256 -6.556 135.856 1.00 129.77 212 GLN F CA 1
ATOM 8502 C C . GLN F 1 176 ? 40.165 -6.498 134.776 1.00 131.57 212 GLN F C 1
ATOM 8503 O O . GLN F 1 176 ? 39.557 -5.451 134.562 1.00 131.68 212 GLN F O 1
ATOM 8509 N N . ASP F 1 177 ? 39.958 -7.612 134.071 1.00 133.90 213 ASP F N 1
ATOM 8510 C CA . ASP F 1 177 ? 38.762 -7.806 133.236 1.00 136.22 213 ASP F CA 1
ATOM 8511 C C . ASP F 1 177 ? 37.537 -8.116 134.129 1.00 138.91 213 ASP F C 1
ATOM 8512 O O . ASP F 1 177 ? 36.574 -7.330 134.154 1.00 139.84 213 ASP F O 1
ATOM 8517 N N . SER F 1 178 ? 37.596 -9.227 134.885 1.00 140.85 214 SER F N 1
ATOM 8518 C CA . SER F 1 178 ? 36.460 -9.719 135.732 1.00 143.24 214 SER F CA 1
ATOM 8519 C C . SER F 1 178 ? 35.844 -8.694 136.742 1.00 144.29 214 SER F C 1
ATOM 8520 O O . SER F 1 178 ? 34.805 -8.982 137.368 1.00 145.72 214 SER F O 1
ATOM 8523 N N . ASP F 1 179 ? 36.492 -7.522 136.879 1.00 143.63 215 ASP F N 1
ATOM 8524 C CA . ASP F 1 179 ? 35.967 -6.345 137.619 1.00 144.13 215 ASP F CA 1
ATOM 8525 C C . ASP F 1 179 ? 35.152 -5.412 136.699 1.00 144.03 215 ASP F C 1
ATOM 8526 O O . ASP F 1 179 ? 35.699 -4.715 135.837 1.00 142.29 215 ASP F O 1
#

InterPro domains:
  IPR011990 Tetratricopeptide-like helical domain superfamily [G3DSA:1.25.40.10] (38-213)
  IPR011990 Tetratricopeptide-like helical domain superfamily [SSF48452] (42-209)
  IPR013105 Tetratricopeptide repeat 2 [PF07719] (78-110)
  IPR019734 Tetratricopeptide repeat [PS50005] (77-110)
  IPR019734 Tetratricopeptide repeat [PS50005] (145-178)
  IPR019734 Tetratricopeptide repeat [SM00028] (77-110)
  IPR019734 Tetratricopeptide repeat [SM00028] (111-144)
  IPR019734 Tetratricopeptide repeat [SM00028] (145-178)
  IPR019734 Tetratricopeptide repeat [SM00028] (179-212)

Foldseek 3Di:
DQDDLLVVLVVVLVVCVVVPNLVVSLVSLVRNCVRVPLDLPSLLVNLVSCVVVVVLVVSLVSLVVSCVSPVPPLVSLVSNLVSCLVVLVLVVSQVSLVSNCVVVVLALVSLQSNLSSCVSVVNLVSSLVSLVSSCVSPVLDLVSLQVNLVSCVVVVNNVVSVVSVVSSVVSVVVVVD/DQDPLLVVLVVVLVVCVVVPNLVVSLVSLVRNCVRVPLDLPSLLVNLVSCVVVVVLVVSLVSLVVSCVSPVPPQVSLVSNLVSCLVVLVLVVSQVSLVSNCVVVVLALVSLQSNLSSCVSVVNLVSSLVSLVSSCVSPVLDLVSLQVNLVSCVVVVNNVVSVVSVVSSVVSVVVD/DQDPLLVVLVVVLVVCVVVPNLVVSLVSLVRNCVRVPLDLVSLLVNLVSCVVVVVLVVSLVSLVVSCVSPVPPQVSLVSNLQSCVVVLVLVVSQVSLVSNCVVVVLALVSLQSNLSSCVSVVVLVSSLVSLVSSCVSPVLDLVSLQVNLVSCVVVVNNVVSVVSVVSSVVSVVVD/DDDDLLVVLVVVLVVCVVVPNLVVSLVSLVRNCVVVPLDLVSLLVNLVSCVVVVVLVVSLVSLVVSCVSPVPPLVSLVSNLVSCVVVLVLVVSQVSLVSNCVVVVLALVSLQSNLSSCVSVVVLVSSLVSLVSSCVSPVLDLVSLQVNLVSCVVVVNNVVSVVSVVSSVVNVVVPD/DQDPLLVVLVVVLVVCVVVPNLVVSLVSLVRNCVRVPLDLVSLLVNLVSCVVVVVLVVSLVSLVVSCVSPVPPQVSLVSNLVSCVVVLVLVVSQVSLVSNCVVVVLALVSLQSNLSSCVSVVVLVSSLVSLVSSCVSPVLDLVSLQVNLVSCVVVVNNVVSVVSVVSSVVNVVVVPD/DLDDLLVVLVVVLVVCVVVPNLVVSLVSLVRNCVRVPLDLPSLLVNLVSCVVVVVLVVSLVSLVVSCVSPVPPLVSLVSNLVSCVVVLVLVVSQVSLVSNCVVVVLALVSLQSNLSSCVSVVVLVSSLVSLVSSCVSPVLDLVSLQVNLVSCVVVVNNVVSVVSVVSSVVNVVVVVVD

Sequence (1058 aa):
AMGDKAKLYRNISQRCLRRGSPEEALRYLKEWARHEKNDPEPLYQMGIALANLGDYQRAVTVFDKVLKLRPNHFMASYRKGAVLLKIKQYKLALPVLEAVVAAAPADARAYYLLGLAYDGDEQLEKGIEAMQKAVDLDPEEIKYHQHLGFMNVRKDDHKTAAEHFTKVMELERSQDSAMGDKAKLYRNISQRCLRRGSPEEALRYLKEWARHEKNDPEPLYQMGIALANLGDYQRAVTVFDKVLKLRPNHFMASYRKGAVLLKIKQYKLALPVLEAVVAAAPADARAYYLLGLAYDGDEQLEKGIEAMQKAVDLDPEEIKYHQHLGFMNVRKDDHKTAAEHFTKVMELERSQAMGDKAKLYRNISQRCLRRGSPEEALRYLKEWARHEKNDPEPLYQMGIALANLGDYQRAVTVFDKVLKLRPNHFMASYRKGAVLLKIKQYKLALPVLEAVVAAAPADARAYYLLGLAYDGDEQLEKGIEAMQKAVDLDPEEIKYHQHLGFMNVRKDDHKTAAEHFTKVMELERSQAMGDKAKLYRNISQRCLRRGSPEEALRYLKEWARHEKNDPEPLYQMGIALANLGDYQRAVTVFDKVLKLRPNHFMASYRKGAVLLKIKQYKLALPVLEAVVAAAPADARAYYLLGLAYDGDEQLEKGIEAMQKAVDLDPEEIKYHQHLGFMNVRKDDHKTAAEHFTKVMELERSQDAMGDKAKLYRNISQRCLRRGSPEEALRYLKEWARHEKNDPEPLYQMGIALANLGDYQRAVTVFDKVLKLRPNHFMASYRKGAVLLKIKQYKLALPVLEAVVAAAPADARAYYLLGLAYDGDEQLEKGIEAMQKAVDLDPEEIKYHQHLGFMNVRKDDHKTAAEHFTKVMELERSQDSAMGDKAKLYRNISQRCLRRGSPEEALRYLKEWARHEKNDPEPLYQMGIALANLGDYQRAVTVFDKVLKLRPNHFMASYRKGAVLLKIKQYKLALPVLEAVVAAAPADARAYYLLGLAYDGDEQLEKGIEAMQKAVDLDPEEIKYHQHLGFMNVRKDDHKTAAEHFTKVMELERSQDSD

Solvent-accessible surface area: 53633 Å² total; per-residue (Å²): 154,48,33,120,72,1,101,12,1,84,52,2,2,90,38,1,50,181,136,55,36,22,128,62,0,17,92,3,2,110,6,10,19,112,55,49,160,101,42,13,64,0,25,18,47,19,0,26,0,10,24,99,74,36,48,62,106,153,0,11,57,7,0,58,86,0,32,116,57,122,99,139,40,65,92,0,18,20,86,24,0,26,8,2,22,140,49,147,58,51,40,60,0,8,17,19,0,55,55,2,10,80,69,22,75,80,43,12,112,0,30,19,9,4,0,36,0,5,16,28,18,155,22,39,106,79,0,26,120,7,0,64,97,0,12,89,61,53,67,116,56,39,78,10,13,23,38,1,0,11,4,7,13,128,86,109,46,36,152,39,0,12,101,34,0,58,91,0,27,93,13,20,132,73,106,114,135,152,63,30,120,71,0,102,13,1,81,50,1,3,87,40,2,48,182,139,55,36,21,127,61,0,18,93,1,2,110,6,9,18,113,56,45,161,102,40,13,64,0,24,17,47,19,0,26,0,10,23,102,72,35,48,65,106,154,0,13,56,7,0,60,84,0,32,110,57,124,99,139,40,64,93,0,17,22,85,23,0,28,8,2,22,140,50,149,60,52,40,56,0,7,19,19,0,57,55,1,11,80,70,22,74,81,42,11,110,0,29,18,8,5,0,36,0,4,14,27,18,158,21,40,108,79,0,27,121,8,0,64,96,0,11,92,62,52,68,117,57,39,76,10,12,22,42,1,0,12,4,7,13,125,84,108,50,32,150,41,0,14,102,35,0,56,89,2,28,93,12,36,159,98,139,150,62,32,121,70,0,98,14,1,76,53,1,2,88,27,2,50,181,132,55,37,23,128,62,0,19,98,2,2,111,6,10,20,112,57,46,160,99,43,14,64,0,25,18,46,20,0,27,0,10,24,100,73,38,45,63,104,154,0,12,72,7,0,60,116,0,30,184,58,120,98,137,40,63,93,0,18,21,87,23,0,27,8,3,22,141,49,148,60,54,157,94,0,18,84,22,0,71,56,2,12,81,70,22,74,81,40,12,113,0,28,20,9,5,0,37,0,22,16,26,30,164,71,40,107,103,0,26,121,7,0,66,95,0,11,93,60,54,68,115,58,38,77,10,13,16,35,1,0,10,4,8,15,133,87,112,50,41,150,40,0,11,103,35,0,55,89,1,25,93,12,26,148,97,138,156,52,28,120,75,1,100,16,0,86,54,3,2,89,34,2,52,179,136,56,37,22,128,59,0,17,97,1,1,112,6,10,19,117,57,48,162,100,46,15,63,0,27,18,46,19,0,27,0,10,24,103,73,38,47,65,105,152,0,13,71,6,0,60,117,0,31,180,57,123,101,138,39,67,91,0,18,20,86,23,0,28,9,3,21,145,48,150,61,53,161,96,0,18,84,22,0,71,54,2,12,80,68,22,72,79,41,12,112,0,30,20,9,5,0,36,0,22,15,27,29,162,68,39,108,102,0,26,123,7,0,65,93,0,12,96,62,55,68,116,56,40,75,10,12,18,38,1,0,10,3,7,16,131,85,112,46,42,149,40,0,11,103,34,0,56,90,0,23,93,13,24,128,97,96,171,152,49,31,119,69,0,100,14,0,87,54,3,2,89,30,2,51,182,137,56,36,21,129,61,0,18,93,1,2,109,6,9,19,113,54,43,158,102,46,14,65,0,26,18,47,20,0,26,0,10,24,101,73,35,47,62,106,155,0,13,72,8,0,59,116,0,32,180,58,120,99,137,40,65,92,0,19,21,86,25,0,27,9,3,23,141,48,148,65,54,158,93,0,18,85,21,0,71,56,2,11,80,71,23,74,79,39,11,111,0,31,19,8,5,0,35,0,22,17,27,30,164,68,41,107,100,0,27,124,7,0,65,95,0,11,91,59,53,69,115,57,40,77,10,13,24,40,1,0,11,4,7,15,128,87,107,50,34,150,39,0,13,103,34,0,56,93,1,25,92,12,21,126,94,100,105,160,150,48,33,120,74,1,99,18,0,88,56,4,3,87,46,1,52,183,138,55,37,21,128,62,0,18,92,1,2,109,6,10,19,115,55,46,162,100,48,15,64,0,26,18,48,19,0,28,0,9,23,101,73,37,47,65,106,152,0,14,71,7,0,59,118,0,32,181,58,122,100,140,38,65,91,0,18,21,86,23,0,28,9,3,22,145,48,147,61,53,157,97,0,16,84,22,0,72,57,2,10,80,70,23,73,80,39,13,114,0,30,19,9,5,0,37,0,23,15,26,29,165,71,39,107,102,0,27,122,7,0,65,95,0,12,89,62,54,71,114,57,40,77,10,12,23,41,1,0,11,4,7,16,131,86,112,50,40,148,39,0,11,104,36,0,56,90,0,24,94,13,21,128,66,89,89,107,149

Nearest PDB structures (foldseek):
  4xi0-assembly1_E  TM=1.004E+00  e=3.136E-23  Solidesulfovibrio magneticus RS-1
  5lfl-assembly6_F  TM=9.996E-01  e=3.332E-22  Solidesulfovibrio magneticus RS-1
  5lfm-assembly6_F  TM=9.914E-01  e=7.803E-22  Solidesulfovibrio magneticus RS-1
  3asf-assembly1_A  TM=8.992E-01  e=3.443E-09  Magnetospirillum gryphiswaldense MSR-1
  3vtx-assembly2_B  TM=9.292E-01  e=6.072E-09  Candidatus Magnetobacterium bavaricum

Organism: Solidesulfovibrio magneticus (strain ATCC 700980 / DSM 13731 / RS-1) (NCBI:txid573370)

CATH classification: 1.25.40.10

B-factor: mean 77.52, std 24.38, range [29.44, 163.97]

Secondary structure (DSSP, 8-state):
---HHHHHHHHHHHHHHHTT-HHHHHHHHHHHHHHSTT-HHHHHHHHHHHHHTT-HHHHHHHHHHHHHH-TT-HHHHHHHHHHHHHTT-HHHHHHHHHHHHHH-TT-HHHHHHHHHHHHHTT-HHHHHHHHHHHHHH-TT-HHHHHHHHHHHHHTT-HHHHHHHHHHHHHHHHHT--/---HHHHHHHHHHHHHHHTT-HHHHHHHHHHHHHHSTT-HHHHHHHHHHHHHHT-HHHHHHHHHHHHHH-TT-HHHHHHHHHHHHHTT-HHHHHHHHHHHHHH-TT-HHHHHHHHHHHHHTT-HHHHHHHHHHHHHH-TT-HHHHHHHHHHHHHTT-HHHHHHHHHHHHHHHHH-/---HHHHHHHHHHHHHHHTT-HHHHHHHHHHHHHHSTT-HHHHHHHHHHHHHTT-HHHHHHHHHHHHHH-TT-HHHHHHHHHHHHHTT-HHHHHHHHHHHHHH-TT-HHHHHHHHHHHHHTT-HHHHHHHHHHHHHH-TT-HHHHHHHHHHHHHTT-HHHHHHHHHHHHHHHHH-/---HHHHHHHHHHHHHHHTT-HHHHHHHHHHHHHHSTT-HHHHHHHHHHHHHTT-HHHHHHHHHHHHHH-TT-HHHHHHHHHHHHHTT-HHHHHHHHHHHHHH-TT-HHHHHHHHHHHHHTT-HHHHHHHHHHHHHH-TT-HHHHHHHHHHHHHTT-HHHHHHHHHHHHHHHHHT-/---HHHHHHHHHHHHHHHTT-HHHHHHHHHHHHHHSTT-HHHHHHHHHHHHHTT-HHHHHHHHHHHHHH-TT-HHHHHHHHHHHHHTT-HHHHHHHHHHHHHH-TT-HHHHHHHHHHHHHTT-HHHHHHHHHHHHHH-TT-HHHHHHHHHHHHHTT-HHHHHHHHHHHHHHHHHT--/---HHHHHHHHHHHHHHHTT-HHHHHHHHHHHHHHSTT-HHHHHHHHHHHHHTT-HHHHHHHHHHHHHH-TT-HHHHHHHHHHHHHTT-HHHHHHHHHHHHHH-TT-HHHHHHHHHHHHHTT-HHHHHHHHHHHHHH-TT-HHHHHHHHHHHHHTT-HHHHHHHHHHHHHHHHHTT--

Radius of gyration: 44.62 Å; Cα contacts (8 Å, |Δi|>4): 1439; chains: 6; bounding box: 68×129×105 Å